Protein AF-0000000068966821 (afdb_homodimer)

Secondary structure (DSSP, 8-state):
----------------THHHHTS----TTS----HHHHHHHHHHHHHHHHHHSS------STT-SHHHHHH--HHHHHHHHHHHHHGGGG---SSS----SHHHHHHHHHHHHHHHHHHHHHHHHHHHH-HHHHHHSHHHHHHHHHHHHHHHHHHHHHHHHHHH--------TTGGGHHHHHHHH-HHHHHHHHHHHHHHHHTHHHHHHHHHHHHHHHHHHHHHHTT-GGGG-TTTSTTTTTSSSSSHHHHHHHHHHHTTT-SHHHHHHHHHHH-HHHHHHHHHHHHIIIIIIIHHHHHHHHHHHHHHHHHHHHHHHHHHHHHHHHHHHHHHHHHHHHT---TT--S------B-HHHHHHHHHHH-TTHHHHS---HHHHHHHH-TT-SSSB-HHHHTTHHHHHT-EEEE---GGGG--TTSHHHHHHHHHHHHHHHHHSHHHHHHHHHHHHHHHHHHHHTTS-HHHHHHHHHHHHHHHHHHHHHHHHHHHHHHHHHH-HHHHHHHHHHHHHHHH--THHHHHHHHHTTHHHHHHHTHHHHHTHHHHHHHHHHHHHHHHHHHHHHHHHHHHHHSHHHHT-S--SS---SS-TTSHHHHHHHHHHHHTTSSTHHHHHHHHHHS-HHHHHHHHHHHHIIIIIIIHHHHHHHHHHHHHH--PPEEEEEE-TTS-EEEEEE---GGGGGS-TTS-S--HHHHHHHHHHHHHHHHHHHHHHHHHHH-/----------------THHHHTS----TTS----HHHHHHHHHHHHHHHHHHSS---THHHHTTSHHHHHH--HHHHHHHHHHHHHGGGG---SSS----SHHHHHHHHHHHHHHHHHHHHHHHHHHHH-HHHHHHSHHHHHHHHHHHHHHHHHHHHHHHHHHH--------TTGGGHHHHHHHH-HHHHHHHHHHHHHHHHTHHHHHHHHHHHHHHHHHHHHHHTT-GGGG-TTTSTTTTTSSSSSHHHHHHHHHHHTTT-SHHHHHHHHHHH-HHHHHHHHHHHHIIIIIIIHHHHHHHHHHHHHHHHHHHHHHHHHHHHHHHHHHHHHHHHHHHHT---TT--S------B-HHHHHHHHHHH-TTHHHHS---HHHHHHHH-TT-SSSB-HHHHTTHHHHHT-EEEE---GGGT--TTSHHHHHHHHHHHHHHHHHSHHHHHHHHHHHHHHHHHHHHTTS-HHHHHHHHHHHHHHHHHHHHHHHHHHHHHHHHHH-HHHHHHHHHHHHHHHH--THHHHHHHHHTTHHHHHHHTHHHHHTHHHHHHHHHHHHHHHHHHHHHHHHHHHHHHSHHHHT-S--SS---SS-TTSHHHHHHHHHHHHTTSSTHHHHHHHHHHS-HHHHHHHHHHHHIIIIIIIHHHHHHHHHHHHHH--PPEEEEEE-TTS-EEEEEE---GGGGGS-TTS-S--HHHHHHHHHHHHHHHHHHHHHHHHHHH-

Foldseek 3Di:
DPPPPPPPPPQPPPVQLLVVVLPDPPPPPDDLPPLQVSLLVSLLQLLVCLQVVDRVPCCPPPPPPPPLVVPLPLVVLLVLLVQLLCLQQQAFFQQFQRPPDPSNVVSLVSNVVSLVVNVVNLVVVCVSCPVVRQVVDPLSVVVVVLSVLQVVLSCVQVVCCVVVVDSHRRDRPSSLVSCSSNLSSDDVLVVLVVLLVLLCVQCVVLVVVLLVLLQVLLVVLLVQCLPLVLLVDCVLAPLSVQAASNDSRNSSLNLLLCLLVPPCCRHQVSSCVVPVVVSCVSSVVSNCVRNPPSLVVLLVSSLVSLLVVLVVVLVVSLLSSLLSLLLSQVSLQVVVVVVVPPVPDPPDDPARWHALVSQQVSCCVNPVCLCPDQVDHSQNLQLQLCPVPPRIHHSVSSSCSSLQSPWHKDFDDPVPPPDDPDDPVVVLVVLLVVLQVQCPDPCNLVVLLVLLVVLVVCVVVCPVPVPSNVPSNVVSLVVLVVVLVSLCSHQNPVRSCVVPVQLSVLSVVLVVLVVPPDDVSNVVSSVSNSVVNVCSVCVLPNQCVVVLVVLVVSLVSVLVSLLSSLLSVQLCQQACSNLVDPDQPDDDDQCGSRGSVSSSVLLVCLLVSPCNVVVQSSSCVSPNSVPSSVSSSVSNCSRNSRSVSNSVSVVVQQSVQDDAWDWDWGAGPVGTIMIITRHDHSSNPSDPPPDPSDDPVRSVSSVVVSVVVSVCSVCVVVVSVVD/DPPPPPPPPPQPPPVQPLVVVLPPPPPPPDDLPPLQVSLLVSLLLLLVCLQVVDRPPPLVVLPPPPPLVVPLPLVVLLVLLVQLLCLQQQAFFQQFQRPPDPSNVVSLVSNVVSLVVNVVNLVVVCVRCPVVRQVVDPLSVVVVVLSVLQVVLSCVQVVCCVVVVDSHRRDRPSSLVSCSSNLSSDDVLVVLVVLLVLLCVQCVVLVVVLLVLLQVLLVVLLVQCLPLVLLVDCVLAPLSVQAASNDSRNSSLNLLLCLLVPPCCRHQVSSCVVPVVVSCVSSVVSNCVRNPPSLVVLLVSSLVSLLVVLVVVLVVSLLSSLLSLLLSQVSLQVVVVVVVPPVPDPPDDPARWHALVSQQVSCCVNPVCLCPDQVDHSQQLQLVLCPVPPRIHHSVSSSCSSLQSPWHKDFDDPVPPPDDPPDPVVVLVVLLVVLQVQCPDPCNLVVLLVLLVVLVVCLVVCPVPVPSNVPSNVVSLVVLVVVLVSLCSHQNPVRSCVVPVQLSVLSVVLVVLVVPPDDVSNVVSSVSNSVVNVCSVCVLPNQCVVVLVVLVVSLVSVLVSLLSSLLSVQLCQQACSNLVDPDQPDDDDQCGSRGSVSSSVLLVCLLVSPCNVVVQSSSCVSPNSVPSSVSSSVSNCSRNSRSVSNSVSVVVQQSVQDDAWDWDWGAGPVGTIMIITRHDHSSNPSDPPPDPSDDPVRSVSSVVVSVVVSVCSVCVVVVSVVD

InterPro domains:
  IPR002048 EF-hand domain [PS50222] (381-408)
  IPR005821 Ion transport domain [PF00520] (79-300)
  IPR005821 Ion transport domain [PF00520] (442-658)
  IPR011992 EF-hand domain pair [SSF47473] (358-404)
  IPR018247 EF-Hand 1, calcium-binding site [PS00018] (386-398)

Organism: Plasmodiophora brassicae (NCBI:txid37360)

Radius of gyration: 38.23 Å; Cα contacts (8 Å, |Δi|>4): 1594; chains: 2; bounding box: 106×103×104 Å

Sequence (1446 aa):
MVLAGARRRSLPRLDSSLADALLPDRHPGASPRSARHQQVAVAVDFVHDACHGHNPRPIRRLARSSWTRRVHLDNANLVLALANASVIVLEPVCTGHAPTGPSTSLTAIIEALCLALLAIDLSIVCACLGPKRFLEKRWHLVQVVCLGVMMGDLLHATVPYMMNGDSGPRLRLSRPLRPVLVISACRPLRQFVAVALLTLVSMAHLLGLLVVIIVIYAMAGVALFADTPQYRDPAQIPYSAVQNFATFASASTALSVLVTTENFPDIYLPALHAHPVLATLYFLSFFVLGPWVIMSLVMADTYRCYRMHQARKVSRVRSKEHRSLFCAFHVLADEYRAGSSDPAAEQPAPAPTISLPVFVEFCHHAWPALSCKHGMNAHVLFALLDTNQDGRIELREFLQLVQLSNSAVRRVQNPVDSLHPGTAAMILQRGWTRARCTVGHAYYEAAVLGVYLVNAIVMVGAYDNPTVAAIIVPGCLAMMVVDVAMRIAAHGLLGALHGRPLAIGLVVASVPAELVLQGRALLLARALRLVPIVTALLGRVRANAREMAVIVTHMMSILGACFYVFAVIGMEMFSRDALRHEHRVVPDRDERFDSFAGACLAMFQMASSNNWQDNLYPAAMDTSLAYAAPFFIVVYIAINMIVINVFVANVIAAYTLSQDDLHQRVVIDDGRTYDVVVHRPWDRRIIEDDMPIFNDAEVDALHEYVRQLNETIREAPIAALRQMVLAGARRRSLPRLDSSLADALLPDRHPGASPRSARHQQVAVAVDFVHDACHGHNPRPIRRLARSSWTRRVHLDNANLVLALANASVIVLEPVCTGHAPTGPSTSLTAIIEALCLALLAIDLSIVCACLGPKRFLEKRWHLVQVVCLGVMMGDLLHATVPYMMNGDSGPRLRLSRPLRPVLVISACRPLRQFVAVALLTLVSMAHLLGLLVVIIVIYAMAGVALFADTPQYRDPAQIPYSAVQNFATFASASTALSVLVTTENFPDIYLPALHAHPVLATLYFLSFFVLGPWVIMSLVMADTYRCYRMHQARKVSRVRSKEHRSLFCAFHVLADEYRAGSSDPAAEQPAPAPTISLPVFVEFCHHAWPALSCKHGMNAHVLFALLDTNQDGRIELREFLQLVQLSNSAVRRVQNPVDSLHPGTAAMILQRGWTRARCTVGHAYYEAAVLGVYLVNAIVMVGAYDNPTVAAIIVPGCLAMMVVDVAMRIAAHGLLGALHGRPLAIGLVVASVPAELVLQGRALLLARALRLVPIVTALLGRVRANAREMAVIVTHMMSILGACFYVFAVIGMEMFSRDALRHEHRVVPDRDERFDSFAGACLAMFQMASSNNWQDNLYPAAMDTSLAYAAPFFIVVYIAINMIVINVFVANVIAAYTLSQDDLHQRVVIDDGRTYDVVVHRPWDRRIIEDDMPIFNDAEVDALHEYVRQLNETIREAPIAALRQ

pLDDT: mean 75.92, std 16.46, range [19.52, 94.62]

Nearest PDB structures (foldseek):
  7tde-assembly1_A  TM=6.725E-01  e=3.161E-11  Arabidopsis thaliana
  7tdd-assembly1_A  TM=6.832E-01  e=3.470E-10  Arabidopsis thaliana
  7tdd-assembly1_B  TM=6.627E-01  e=4.913E-10  Arabidopsis thaliana
  7tde-assembly1_B  TM=6.720E-01  e=2.472E-07  Arabidopsis thaliana
  7we4-assembly1_A  TM=5.495E-01  e=5.785E-07  Homo sapiens

Solvent-accessible surface area (backbone atoms only — not comparable to full-atom values): 77970 Å² total; per-residue (Å²): 135,81,79,76,76,73,70,75,72,73,67,78,74,63,83,55,50,52,68,69,59,65,49,71,76,81,64,85,80,65,73,81,70,54,60,64,59,52,40,49,52,54,25,37,50,25,47,51,26,34,67,63,65,49,49,67,53,58,72,57,73,67,83,70,60,71,62,60,72,65,59,69,34,63,66,53,55,33,49,43,26,48,52,48,46,54,45,51,76,74,50,74,52,37,52,12,81,37,70,83,47,74,61,55,54,52,48,50,49,52,42,49,51,37,52,50,53,52,50,50,53,52,48,50,52,31,66,71,61,32,66,69,63,39,59,68,39,66,64,51,45,51,50,51,51,50,49,50,48,39,52,48,45,51,47,62,61,46,46,49,36,74,71,68,63,60,64,62,58,45,85,66,80,40,66,47,50,37,51,54,54,35,34,69,52,32,68,71,50,43,54,50,49,51,54,51,53,52,35,51,62,69,43,42,46,58,53,50,38,50,51,50,50,41,51,32,50,19,40,37,37,31,44,72,44,39,82,46,67,55,42,75,30,59,89,77,21,82,63,16,88,55,40,25,31,70,43,60,70,22,17,38,50,41,46,62,44,39,45,67,33,28,71,50,64,69,63,46,48,57,40,30,75,74,36,49,69,64,35,49,51,54,52,50,51,47,44,48,50,41,44,52,47,47,48,31,48,51,46,23,49,38,34,43,47,51,49,51,53,46,36,53,52,40,49,53,51,48,51,50,27,47,53,26,40,51,45,22,48,52,47,58,24,50,62,68,51,60,76,63,63,69,84,73,76,85,65,80,78,74,81,69,46,40,51,60,69,60,48,43,55,44,38,53,70,59,40,68,53,36,61,68,70,44,57,44,42,59,66,55,55,49,57,65,40,27,79,82,69,75,72,44,37,42,66,80,35,52,66,46,45,66,62,57,69,69,28,47,43,43,77,60,74,74,69,74,77,76,66,70,93,82,46,72,65,40,56,54,42,49,50,26,50,50,32,36,52,48,65,64,34,83,61,40,59,54,51,55,50,48,46,54,49,51,42,51,50,42,55,62,66,21,68,85,40,59,66,66,34,64,55,51,46,56,51,40,51,50,51,51,51,48,49,49,51,39,39,30,52,38,51,32,68,68,47,35,43,69,73,42,42,66,46,52,50,40,56,61,52,42,55,56,38,68,74,68,42,62,73,44,60,30,39,38,51,55,27,54,58,51,49,46,57,48,63,63,46,35,55,77,49,52,81,40,40,68,61,48,49,52,51,49,51,50,48,52,49,52,50,49,42,51,35,48,28,52,24,50,52,39,20,48,64,62,8,56,54,41,57,72,47,89,76,64,84,58,80,89,59,78,58,27,31,69,42,59,71,20,15,40,46,36,41,50,35,41,62,46,55,36,61,44,57,72,54,39,47,48,46,18,69,65,58,46,51,82,59,32,50,56,52,52,51,50,50,42,44,51,43,53,63,39,52,48,36,50,46,38,33,50,46,28,52,48,60,60,46,49,54,78,63,45,80,44,78,48,73,46,95,89,69,52,43,32,40,32,39,38,67,55,64,31,71,66,56,67,45,71,83,80,54,82,87,64,56,70,70,55,49,53,54,50,50,50,49,48,51,53,50,52,49,50,53,60,45,49,59,56,53,60,70,74,101,133,83,78,78,75,74,71,75,72,74,67,78,73,62,82,54,61,53,68,71,63,65,49,72,74,80,62,85,79,68,71,85,70,55,59,63,59,51,39,48,50,54,25,37,51,26,46,51,27,34,66,61,67,52,53,73,58,61,59,60,65,72,49,60,62,69,64,59,69,65,58,67,34,62,65,52,54,33,51,42,26,48,52,47,47,54,46,50,74,74,52,75,54,38,53,12,80,38,69,86,48,75,62,56,54,53,47,49,49,52,41,49,50,38,52,50,53,52,48,50,53,51,49,50,51,32,68,70,61,33,66,70,63,39,60,67,38,66,64,51,44,51,50,51,53,52,50,50,48,40,52,49,45,49,47,62,62,46,45,50,35,73,70,70,64,59,65,62,57,44,86,67,80,41,66,48,50,37,50,56,53,35,34,70,54,32,67,72,48,43,53,49,52,50,52,51,54,53,35,52,63,71,42,42,47,59,54,51,40,52,52,51,52,42,51,32,50,17,38,38,37,33,45,71,43,39,81,46,67,55,42,75,30,60,89,78,21,84,60,17,86,56,42,26,31,71,43,59,70,22,18,38,50,40,47,61,45,39,45,68,34,27,70,51,66,69,62,46,48,58,40,30,75,75,35,49,68,64,34,48,53,52,52,49,53,47,44,47,52,40,43,52,46,46,48,29,48,51,47,22,50,39,35,43,47,51,50,51,51,47,36,51,51,41,50,51,50,48,50,50,26,47,52,26,40,51,47,22,49,51,48,59,23,50,62,67,51,61,77,61,62,67,84,73,75,81,67,80,79,72,81,70,47,41,49,61,70,60,47,44,56,43,38,53,69,60,39,67,52,37,61,69,70,44,57,42,42,62,65,54,54,49,57,65,40,26,80,82,71,76,72,45,36,42,65,81,36,53,64,45,45,68,61,58,69,69,29,47,41,42,77,59,74,74,67,72,77,75,66,71,92,82,48,73,65,40,54,53,43,50,50,26,50,49,31,36,52,50,64,64,34,83,62,41,60,55,50,54,50,47,47,54,49,50,42,50,50,42,56,63,66,22,67,86,41,59,66,67,36,64,56,52,47,58,51,41,50,50,51,51,50,48,50,50,50,39,38,30,52,39,52,32,67,67,47,33,43,69,73,41,43,67,47,49,51,39,56,61,53,42,55,57,39,69,73,68,42,63,73,44,59,31,39,35,51,55,26,57,57,50,50,46,58,48,61,63,45,35,55,76,50,52,80,40,39,68,61,48,49,53,52,51,52,52,48,51,50,51,48,50,41,51,35,48,28,52,26,50,52,38,20,48,61,62,8,57,55,41,56,74,47,90,76,65,86,59,79,89,59,77,59,27,30,69,41,59,70,21,14,39,46,37,42,50,35,41,61,48,55,36,61,43,58,71,56,39,48,50,46,20,70,67,58,45,52,82,60,31,49,57,53,52,51,50,50,43,43,51,44,52,63,39,52,49,36,50,48,39,34,51,45,28,50,47,61,60,47,49,55,78,64,46,79,44,80,47,73,47,95,89,70,52,43,33,40,34,40,39,66,55,64,33,73,66,56,68,46,72,84,80,54,82,86,64,58,71,69,54,49,53,51,49,52,51,49,48,50,53,51,52,50,50,53,60,46,49,59,57,55,61,70,73,100

Structure (mmCIF, N/CA/C/O backbone):
data_AF-0000000068966821-model_v1
#
loop_
_entity.id
_entity.type
_entity.pdbx_description
1 polymer 'EF-hand domain-containing protein'
#
loop_
_atom_site.group_PDB
_atom_site.id
_atom_site.type_symbol
_atom_site.label_atom_id
_atom_site.label_alt_id
_atom_site.label_comp_id
_atom_site.label_asym_id
_atom_site.label_entity_id
_atom_site.label_seq_id
_atom_site.pdbx_PDB_ins_code
_atom_site.Cartn_x
_atom_site.Cartn_y
_atom_site.Cartn_z
_atom_site.occupancy
_atom_site.B_iso_or_equiv
_atom_site.auth_seq_id
_atom_site.auth_comp_id
_atom_site.auth_asym_id
_atom_site.auth_atom_id
_atom_site.pdbx_PDB_model_num
ATOM 1 N N . MET A 1 1 ? 22.531 31.922 58.281 1 19.52 1 MET A N 1
ATOM 2 C CA . MET A 1 1 ? 23.094 32.531 57.094 1 19.52 1 MET A CA 1
ATOM 3 C C . MET A 1 1 ? 23.547 31.469 56.094 1 19.52 1 MET A C 1
ATOM 5 O O . MET A 1 1 ? 24.75 31.25 55.906 1 19.52 1 MET A O 1
ATOM 9 N N . VAL A 1 2 ? 23.047 30.359 56.031 1 24.17 2 VAL A N 1
ATOM 10 C CA . VAL A 1 2 ? 23.422 29.141 55.312 1 24.17 2 VAL A CA 1
ATOM 11 C C . VAL A 1 2 ? 23.375 29.406 53.812 1 24.17 2 VAL A C 1
ATOM 13 O O . VAL A 1 2 ? 22.328 29.781 53.281 1 24.17 2 VAL A O 1
ATOM 16 N N . LEU A 1 3 ? 24.484 29.891 53.125 1 22.83 3 LEU A N 1
ATOM 17 C CA . LEU A 1 3 ? 24.797 30.219 51.75 1 22.83 3 LEU A CA 1
ATOM 18 C C . LEU A 1 3 ? 24.438 29.078 50.812 1 22.83 3 LEU A C 1
ATOM 20 O O . LEU A 1 3 ? 24.938 27.969 50.969 1 22.83 3 LEU A O 1
ATOM 24 N N . ALA A 1 4 ? 23.141 28.938 50.406 1 24.95 4 ALA A N 1
ATOM 25 C CA . ALA A 1 4 ? 22.484 28.016 49.469 1 24.95 4 ALA A CA 1
ATOM 26 C C . ALA A 1 4 ? 23.297 27.859 48.188 1 24.95 4 ALA A C 1
ATOM 28 O O . ALA A 1 4 ? 23.531 28.828 47.469 1 24.95 4 ALA A O 1
ATOM 29 N N . GLY A 1 5 ? 24.328 27.047 48.188 1 25.22 5 GLY A N 1
ATOM 30 C CA . GLY A 1 5 ? 25.219 26.688 47.094 1 25.22 5 GLY A CA 1
ATOM 31 C C . GLY A 1 5 ? 24.469 26.359 45.812 1 25.22 5 GLY A C 1
ATOM 32 O O . GLY A 1 5 ? 23.719 25.391 45.75 1 25.22 5 GLY A O 1
ATOM 33 N N . ALA A 1 6 ? 24.047 27.344 45.094 1 27.7 6 ALA A N 1
ATOM 34 C CA . ALA A 1 6 ? 23.422 27.359 43.781 1 27.7 6 ALA A CA 1
ATOM 35 C C . ALA A 1 6 ? 24.125 26.375 42.812 1 27.7 6 ALA A C 1
ATOM 37 O O . ALA A 1 6 ? 25.297 26.562 42.5 1 27.7 6 ALA A O 1
ATOM 38 N N . ARG A 1 7 ? 23.844 25.125 43.031 1 27.55 7 ARG A N 1
ATOM 39 C CA . ARG A 1 7 ? 24.312 24.094 42.125 1 27.55 7 ARG A CA 1
ATOM 40 C C . ARG A 1 7 ? 24.25 24.562 40.688 1 27.55 7 ARG A C 1
ATOM 42 O O . ARG A 1 7 ? 23.203 25.062 40.25 1 27.55 7 ARG A O 1
ATOM 49 N N . ARG A 1 8 ? 25.312 24.953 40.188 1 28.69 8 ARG A N 1
ATOM 50 C CA . ARG A 1 8 ? 25.594 25.297 38.812 1 28.69 8 ARG A CA 1
ATOM 51 C C . ARG A 1 8 ? 24.891 24.344 37.844 1 28.69 8 ARG A C 1
ATOM 53 O O . ARG A 1 8 ? 25.125 23.141 37.875 1 28.69 8 ARG A O 1
ATOM 60 N N . ARG A 1 9 ? 23.609 24.516 37.781 1 29.02 9 ARG A N 1
ATOM 61 C CA . ARG A 1 9 ? 22.859 23.766 36.781 1 29.02 9 ARG A CA 1
ATOM 62 C C . ARG A 1 9 ? 23.672 23.562 35.5 1 29.02 9 ARG A C 1
ATOM 64 O O . ARG A 1 9 ? 24.172 24.531 34.938 1 29.02 9 ARG A O 1
ATOM 71 N N . SER A 1 10 ? 24.359 22.438 35.406 1 29.25 10 SER A N 1
ATOM 72 C CA . SER A 1 10 ? 25.109 22 34.219 1 29.25 10 SER A CA 1
ATOM 73 C C . SER A 1 10 ? 24.422 22.406 32.938 1 29.25 10 SER A C 1
ATOM 75 O O . SER A 1 10 ? 23.188 22.391 32.844 1 29.25 10 SER A O 1
ATOM 77 N N . LEU A 1 11 ? 24.891 23.328 32.219 1 32.06 11 LEU A N 1
ATOM 78 C CA . LEU A 1 11 ? 24.5 23.797 30.891 1 32.06 11 LEU A CA 1
ATOM 79 C C . LEU A 1 11 ? 23.922 22.672 30.047 1 32.06 11 LEU A C 1
ATOM 81 O O . LEU A 1 11 ? 24.344 21.516 30.188 1 32.06 11 LEU A O 1
ATOM 85 N N . PRO A 1 12 ? 22.766 22.703 29.734 1 34.16 12 PRO A N 1
ATOM 86 C CA . PRO A 1 12 ? 22.25 21.656 28.844 1 34.16 12 PRO A CA 1
ATOM 87 C C . PRO A 1 12 ? 23.266 21.203 27.812 1 34.16 12 PRO A C 1
ATOM 89 O O . PRO A 1 12 ? 23.969 22.047 27.219 1 34.16 12 PRO A O 1
ATOM 92 N N . ARG A 1 13 ? 23.969 20.203 28.016 1 36.44 13 ARG A N 1
ATOM 93 C CA . ARG A 1 13 ? 24.953 19.594 27.141 1 36.44 13 ARG A CA 1
ATOM 94 C C . ARG A 1 13 ? 24.484 19.609 25.688 1 36.44 13 ARG A C 1
ATOM 96 O O . ARG A 1 13 ? 23.453 19.016 25.359 1 36.44 13 ARG A O 1
ATOM 103 N N . LEU A 1 14 ? 24.406 20.781 25.031 1 37.59 14 LEU A N 1
ATOM 104 C CA . LEU A 1 14 ? 24.281 20.656 23.578 1 37.59 14 LEU A CA 1
ATOM 105 C C . LEU A 1 14 ? 25.047 19.453 23.062 1 37.59 14 LEU A C 1
ATOM 107 O O . LEU A 1 14 ? 26.234 19.281 23.375 1 37.59 14 LEU A O 1
ATOM 111 N N . ASP A 1 15 ? 24.719 18.391 23.188 1 38.16 15 ASP A N 1
ATOM 112 C CA . ASP A 1 15 ? 25.422 17.25 22.609 1 38.16 15 ASP A CA 1
ATOM 113 C C . ASP A 1 15 ? 26.312 17.688 21.453 1 38.16 15 ASP A C 1
ATOM 115 O O . ASP A 1 15 ? 26.719 16.859 20.625 1 38.16 15 ASP A O 1
ATOM 119 N N . SER A 1 16 ? 26.25 18.984 21 1 36.25 16 SER A N 1
ATOM 120 C CA . SER A 1 16 ? 27.125 19.375 19.891 1 36.25 16 SER A CA 1
ATOM 121 C C . SER A 1 16 ? 28.578 19.406 20.328 1 36.25 16 SER A C 1
ATOM 123 O O . SER A 1 16 ? 28.906 19.875 21.422 1 36.25 16 SER A O 1
ATOM 125 N N . SER A 1 17 ? 29.453 18.531 19.969 1 36.94 17 SER A N 1
ATOM 126 C CA . SER A 1 17 ? 30.906 18.578 19.938 1 36.94 17 SER A CA 1
ATOM 127 C C . SER A 1 17 ? 31.406 20 19.688 1 36.94 17 SER A C 1
ATOM 129 O O . SER A 1 17 ? 32.625 20.25 19.672 1 36.94 17 SER A O 1
ATOM 131 N N . LEU A 1 18 ? 30.625 20.891 19.312 1 38 18 LEU A N 1
ATOM 132 C CA . LEU A 1 18 ? 31.078 22.234 18.953 1 38 18 LEU A CA 1
ATOM 133 C C . LEU A 1 18 ? 31.594 22.969 20.188 1 38 18 LEU A C 1
ATOM 135 O O . LEU A 1 18 ? 32.562 23.719 20.109 1 38 18 LEU A O 1
ATOM 139 N N . ALA A 1 19 ? 30.938 22.875 21.312 1 38.03 19 ALA A N 1
ATOM 140 C CA . ALA A 1 19 ? 31.453 23.641 22.453 1 38.03 19 ALA A CA 1
ATOM 141 C C . ALA A 1 19 ? 32.906 23.266 22.766 1 38.03 19 ALA A C 1
ATOM 143 O O . ALA A 1 19 ? 33.719 24.125 23.109 1 38.03 19 ALA A O 1
ATOM 144 N N . ASP A 1 20 ? 33.156 22.047 22.656 1 39.66 20 ASP A N 1
ATOM 145 C CA . ASP A 1 20 ? 34.5 21.672 23 1 39.66 20 ASP A CA 1
ATOM 146 C C . ASP A 1 20 ? 35.5 22.203 21.984 1 39.66 20 ASP A C 1
ATOM 148 O O . ASP A 1 20 ? 36.656 22.484 22.312 1 39.66 20 ASP A O 1
ATOM 152 N N . ALA A 1 21 ? 35.125 22.234 20.672 1 39.25 21 ALA A N 1
ATOM 153 C CA . ALA A 1 21 ? 36.031 22.75 19.625 1 39.25 21 ALA A CA 1
ATOM 154 C C . ALA A 1 21 ? 36.25 24.25 19.797 1 39.25 21 ALA A C 1
ATOM 156 O O . ALA A 1 21 ? 37.219 24.797 19.266 1 39.25 21 ALA A O 1
ATOM 157 N N . LEU A 1 22 ? 35.25 24.922 20.188 1 38.91 22 LEU A N 1
ATOM 158 C CA . LEU A 1 22 ? 35.406 26.375 20.234 1 38.91 22 LEU A CA 1
ATOM 159 C C . LEU A 1 22 ? 36.469 26.781 21.266 1 38.91 22 LEU A C 1
ATOM 161 O O . LEU A 1 22 ? 36.781 27.969 21.391 1 38.91 22 LEU A O 1
ATOM 165 N N . LEU A 1 23 ? 36.781 25.891 22.172 1 35.88 23 LEU A N 1
ATOM 166 C CA . LEU A 1 23 ? 37.812 26.375 23.078 1 35.88 23 LEU A CA 1
ATOM 167 C C . LEU A 1 23 ? 39.156 26.531 22.359 1 35.88 23 LEU A C 1
ATOM 169 O O . LEU A 1 23 ? 39.562 25.656 21.609 1 35.88 23 LEU A O 1
ATOM 173 N N . PRO A 1 24 ? 39.594 27.75 22.109 1 35.56 24 PRO A N 1
ATOM 174 C CA . PRO A 1 24 ? 40.844 28.094 21.484 1 35.56 24 PRO A CA 1
ATOM 175 C C . PRO A 1 24 ? 41.969 27.078 21.781 1 35.56 24 PRO A C 1
ATOM 177 O O . PRO A 1 24 ? 42.094 26.609 22.906 1 35.56 24 PRO A O 1
ATOM 180 N N . ASP A 1 25 ? 42.25 26.234 20.891 1 35.31 25 ASP A N 1
ATOM 181 C CA . ASP A 1 25 ? 43.594 25.703 21.062 1 35.31 25 ASP A CA 1
ATOM 182 C C . ASP A 1 25 ? 44.562 26.812 21.438 1 35.31 25 ASP A C 1
ATOM 184 O O . ASP A 1 25 ? 44.594 27.875 20.828 1 35.31 25 ASP A O 1
ATOM 188 N N . ARG A 1 26 ? 45.062 26.906 22.625 1 36.59 26 ARG A N 1
ATOM 189 C CA . ARG A 1 26 ? 46.156 27.641 23.203 1 36.59 26 ARG A CA 1
ATOM 190 C C . ARG A 1 26 ? 47.375 27.609 22.297 1 36.59 26 ARG A C 1
ATOM 192 O O . ARG A 1 26 ? 48.312 26.828 22.5 1 36.59 26 ARG A O 1
ATOM 199 N N . HIS A 1 27 ? 47.281 27.453 20.938 1 32.44 27 HIS A N 1
ATOM 200 C CA . HIS A 1 27 ? 48.625 27.672 20.438 1 32.44 27 HIS A CA 1
ATOM 201 C C . HIS A 1 27 ? 49.094 29.078 20.781 1 32.44 27 HIS A C 1
ATOM 203 O O . HIS A 1 27 ? 48.375 30.062 20.547 1 32.44 27 HIS A O 1
ATOM 209 N N . PRO A 1 28 ? 50.156 29.344 21.578 1 35.09 28 PRO A N 1
ATOM 210 C CA . PRO A 1 28 ? 50.719 30.625 21.984 1 35.09 28 PRO A CA 1
ATOM 211 C C . PRO A 1 28 ? 50.812 31.641 20.844 1 35.09 28 PRO A C 1
ATOM 213 O O . PRO A 1 28 ? 50.75 32.844 21.094 1 35.09 28 PRO A O 1
ATOM 216 N N . GLY A 1 29 ? 51.406 31.312 19.656 1 35.94 29 GLY A N 1
ATOM 217 C CA . GLY A 1 29 ? 51.906 32.281 18.719 1 35.94 29 GLY A CA 1
ATOM 218 C C . GLY A 1 29 ? 50.781 32.906 17.859 1 35.94 29 GLY A C 1
ATOM 219 O O . GLY A 1 29 ? 51.094 33.562 16.859 1 35.94 29 GLY A O 1
ATOM 220 N N . ALA A 1 30 ? 49.594 32.312 17.75 1 37.19 30 ALA A N 1
ATOM 221 C CA . ALA A 1 30 ? 48.688 32.906 16.734 1 37.19 30 ALA A CA 1
ATOM 222 C C . ALA A 1 30 ? 48.312 34.344 17.109 1 37.19 30 ALA A C 1
ATOM 224 O O . ALA A 1 30 ? 48.062 34.625 18.281 1 37.19 30 ALA A O 1
ATOM 225 N N . SER A 1 31 ? 48.75 35.312 16.312 1 40.69 31 SER A N 1
ATOM 226 C CA . SER A 1 31 ? 48.438 36.719 16.422 1 40.69 31 SER A CA 1
ATOM 227 C C . SER A 1 31 ? 47.031 36.938 16.906 1 40.69 31 SER A C 1
ATOM 229 O O . SER A 1 31 ? 46.125 36.125 16.656 1 40.69 31 SER A O 1
ATOM 231 N N . PRO A 1 32 ? 46.656 37.781 17.875 1 45.16 32 PRO A N 1
ATOM 232 C CA . PRO A 1 32 ? 45.406 38.156 18.484 1 45.16 32 PRO A CA 1
ATOM 233 C C . PRO A 1 32 ? 44.281 38.375 17.453 1 45.16 32 PRO A C 1
ATOM 235 O O . PRO A 1 32 ? 44.344 39.344 16.672 1 45.16 32 PRO A O 1
ATOM 238 N N . ARG A 1 33 ? 43.812 37.438 16.734 1 52.53 33 ARG A N 1
ATOM 239 C CA . ARG A 1 33 ? 42.688 37.688 15.812 1 52.53 33 ARG A CA 1
ATOM 240 C C . ARG A 1 33 ? 41.594 38.469 16.5 1 52.53 33 ARG A C 1
ATOM 242 O O . ARG A 1 33 ? 41.344 38.312 17.703 1 52.53 33 ARG A O 1
ATOM 249 N N . SER A 1 34 ? 41.125 39.656 15.961 1 62.56 34 SER A N 1
ATOM 250 C CA . SER A 1 34 ? 40.062 40.562 16.422 1 62.56 34 SER A CA 1
ATOM 251 C C . SER A 1 34 ? 38.812 39.781 16.812 1 62.56 34 SER A C 1
ATOM 253 O O . SER A 1 34 ? 38.594 38.688 16.297 1 62.56 34 SER A O 1
ATOM 255 N N . ALA A 1 35 ? 38.281 40.031 18.016 1 68.56 35 ALA A N 1
ATOM 256 C CA . ALA A 1 35 ? 37.031 39.469 18.562 1 68.56 35 ALA A CA 1
ATOM 257 C C . ALA A 1 35 ? 36 39.25 17.453 1 68.56 35 ALA A C 1
ATOM 259 O O . ALA A 1 35 ? 35.281 38.25 17.453 1 68.56 35 ALA A O 1
ATOM 260 N N . ARG A 1 36 ? 36.125 40.094 16.484 1 74.31 36 ARG A N 1
ATOM 261 C CA . ARG A 1 36 ? 35.156 40.031 15.391 1 74.31 36 ARG A CA 1
ATOM 262 C C . ARG A 1 36 ? 35.438 38.812 14.492 1 74.31 36 ARG A C 1
ATOM 264 O O . ARG A 1 36 ? 34.5 38.125 14.117 1 74.31 36 ARG A O 1
ATOM 271 N N . HIS A 1 37 ? 36.562 38.594 14.234 1 75.75 37 HIS A N 1
ATOM 272 C CA . HIS A 1 37 ? 36.906 37.5 13.359 1 75.75 37 HIS A CA 1
ATOM 273 C C . HIS A 1 37 ? 36.625 36.156 14.039 1 75.75 37 HIS A C 1
ATOM 275 O O . HIS A 1 37 ? 36.219 35.188 13.375 1 75.75 37 HIS A O 1
ATOM 281 N N . GLN A 1 38 ? 36.75 36.219 15.328 1 75.81 38 GLN A N 1
ATOM 282 C CA . GLN A 1 38 ? 36.469 34.969 16.047 1 75.81 38 GLN A CA 1
ATOM 283 C C . GLN A 1 38 ? 34.969 34.719 16.109 1 75.81 38 GLN A C 1
ATOM 285 O O . GLN A 1 38 ? 34.531 33.562 16.047 1 75.81 38 GLN A O 1
ATOM 290 N N . GLN A 1 39 ? 34.219 35.75 16.25 1 79.12 39 GLN A N 1
ATOM 291 C CA . GLN A 1 39 ? 32.781 35.562 16.266 1 79.12 39 GLN A CA 1
ATOM 292 C C . GLN A 1 39 ? 32.281 35.031 14.938 1 79.12 39 GLN A C 1
ATOM 294 O O . GLN A 1 39 ? 31.422 34.125 14.906 1 79.12 39 GLN A O 1
ATOM 299 N N . VAL A 1 40 ? 32.781 35.531 13.898 1 82.25 40 VAL A N 1
ATOM 300 C CA . VAL A 1 40 ? 32.375 35.062 12.578 1 82.25 40 VAL A CA 1
ATOM 301 C C . VAL A 1 40 ? 32.812 33.594 12.375 1 82.25 40 VAL A C 1
ATOM 303 O O . VAL A 1 40 ? 32.062 32.812 11.789 1 82.25 40 VAL A O 1
ATOM 306 N N . ALA A 1 41 ? 33.875 33.25 12.852 1 78.12 41 ALA A N 1
ATOM 307 C CA . ALA A 1 41 ? 34.375 31.875 12.719 1 78.12 41 ALA A CA 1
ATOM 308 C C . ALA A 1 41 ? 33.5 30.906 13.484 1 78.12 41 ALA A C 1
ATOM 310 O O . ALA A 1 41 ? 33.219 29.797 13.016 1 78.12 41 ALA A O 1
ATOM 311 N N . VAL A 1 42 ? 33.125 31.344 14.641 1 78.94 42 VAL A N 1
ATOM 312 C CA . VAL A 1 42 ? 32.25 30.5 15.453 1 78.94 42 VAL A CA 1
ATOM 313 C C . VAL A 1 42 ? 30.891 30.344 14.773 1 78.94 42 VAL A C 1
ATOM 315 O O . VAL A 1 42 ? 30.297 29.266 14.789 1 78.94 42 VAL A O 1
ATOM 318 N N . ALA A 1 43 ? 30.422 31.391 14.219 1 84.62 43 ALA A N 1
ATOM 319 C CA . ALA A 1 43 ? 29.141 31.344 13.516 1 84.62 43 ALA A CA 1
ATOM 320 C C . ALA A 1 43 ? 29.219 30.406 12.312 1 84.62 43 ALA A C 1
ATOM 322 O O . ALA A 1 43 ? 28.266 29.688 12.016 1 84.62 43 ALA A O 1
ATOM 323 N N . VAL A 1 44 ? 30.281 30.406 11.641 1 83.25 44 VAL A N 1
ATOM 324 C CA . VAL A 1 44 ? 30.469 29.547 10.477 1 83.25 44 VAL A CA 1
ATOM 325 C C . VAL A 1 44 ? 30.469 28.078 10.922 1 83.25 44 VAL A C 1
ATOM 327 O O . VAL A 1 44 ? 29.938 27.219 10.227 1 83.25 44 VAL A O 1
ATOM 330 N N . ASP A 1 45 ? 30.984 27.875 12.047 1 78.38 45 ASP A N 1
ATOM 331 C CA . ASP A 1 45 ? 31.016 26.516 12.562 1 78.38 45 ASP A CA 1
ATOM 332 C C . ASP A 1 45 ? 29.609 26.031 12.898 1 78.38 45 ASP A C 1
ATOM 334 O O . ASP A 1 45 ? 29.281 24.859 12.688 1 78.38 45 ASP A O 1
ATOM 338 N N . PHE A 1 46 ? 28.859 26.891 13.406 1 82.62 46 PHE A N 1
ATOM 339 C CA . PHE A 1 46 ? 27.484 26.531 13.711 1 82.62 46 PHE A CA 1
ATOM 340 C C . PHE A 1 46 ? 26.703 26.234 12.438 1 82.62 46 PHE A C 1
ATOM 342 O O . PHE A 1 46 ? 25.906 25.312 12.398 1 82.62 46 PHE A O 1
ATOM 349 N N . VAL A 1 47 ? 26.953 26.969 11.461 1 84.81 47 VAL A N 1
ATOM 350 C CA . VAL A 1 47 ? 26.203 26.797 10.211 1 84.81 47 VAL A CA 1
ATOM 351 C C . VAL A 1 47 ? 26.656 25.5 9.531 1 84.81 47 VAL A C 1
ATOM 353 O O . VAL A 1 47 ? 25.844 24.797 8.938 1 84.81 47 VAL A O 1
ATOM 356 N N . HIS A 1 48 ? 27.875 25.219 9.625 1 77.06 48 HIS A N 1
ATOM 357 C CA . HIS A 1 48 ? 28.359 23.969 9.039 1 77.06 48 HIS A CA 1
ATOM 358 C C . HIS A 1 48 ? 27.797 22.766 9.773 1 77.06 48 HIS A C 1
ATOM 360 O O . HIS A 1 48 ? 27.562 21.719 9.172 1 77.06 48 HIS A O 1
ATOM 366 N N . ASP A 1 49 ? 27.641 22.953 11.008 1 74.56 49 ASP A N 1
ATOM 367 C CA . ASP A 1 49 ? 27 21.906 11.789 1 74.56 49 ASP A CA 1
ATOM 368 C C . ASP A 1 49 ? 25.547 21.703 11.375 1 74.56 49 ASP A C 1
ATOM 370 O O . ASP A 1 49 ? 25.031 20.594 11.391 1 74.56 49 ASP A O 1
ATOM 374 N N . ALA A 1 50 ? 24.938 22.766 11.133 1 80.75 50 ALA A N 1
ATOM 375 C CA . ALA A 1 50 ? 23.547 22.719 10.719 1 80.75 50 ALA A CA 1
ATOM 376 C C . ALA A 1 50 ? 23.406 22.047 9.352 1 80.75 50 ALA A C 1
ATOM 378 O O . ALA A 1 50 ? 22.453 21.312 9.102 1 80.75 50 ALA A O 1
ATOM 379 N N . CYS A 1 51 ? 24.281 22.266 8.484 1 74 51 CYS A N 1
ATOM 380 C CA . CYS A 1 51 ? 24.203 21.734 7.125 1 74 51 CYS A CA 1
ATOM 381 C C . CYS A 1 51 ? 24.547 20.25 7.102 1 74 51 CYS A C 1
ATOM 383 O O . CYS A 1 51 ? 23.891 19.469 6.41 1 74 51 CYS A O 1
ATOM 385 N N . HIS A 1 52 ? 25.484 19.812 7.746 1 62.03 52 HIS A N 1
ATOM 386 C CA . HIS A 1 52 ? 25.953 18.438 7.613 1 62.03 52 HIS A CA 1
ATOM 387 C C . HIS A 1 52 ? 25.484 17.578 8.781 1 62.03 52 HIS A C 1
ATOM 389 O O . HIS A 1 52 ? 25.531 16.344 8.711 1 62.03 52 HIS A O 1
ATOM 395 N N . GLY A 1 53 ? 24.469 18.172 9.609 1 55.53 53 GLY A N 1
ATOM 396 C CA . GLY A 1 53 ? 24 17.422 10.766 1 55.53 53 GLY A CA 1
ATOM 397 C C . GLY A 1 53 ? 25.094 17.062 11.734 1 55.53 53 GLY A C 1
ATOM 398 O O . GLY A 1 53 ? 24.844 16.516 12.812 1 55.53 53 GLY A O 1
ATOM 399 N N . HIS A 1 54 ? 26.078 16.094 11.266 1 46.06 54 HIS A N 1
ATOM 400 C CA . HIS A 1 54 ? 27.141 15.586 12.133 1 46.06 54 HIS A CA 1
ATOM 401 C C . HIS A 1 54 ? 28.078 16.703 12.586 1 46.06 54 HIS A C 1
ATOM 403 O O . HIS A 1 54 ? 28.203 17.719 11.898 1 46.06 54 HIS A O 1
ATOM 409 N N . ASN A 1 55 ? 28.125 16.781 13.727 1 37.75 55 ASN A N 1
ATOM 410 C CA . ASN A 1 55 ? 29.156 17.609 14.336 1 37.75 55 ASN A CA 1
ATOM 411 C C . ASN A 1 55 ? 30.453 17.609 13.516 1 37.75 55 ASN A C 1
ATOM 413 O O . ASN A 1 55 ? 30.938 16.547 13.117 1 37.75 55 ASN A O 1
ATOM 417 N N . PRO A 1 56 ? 30.641 18.594 12.688 1 35.81 56 PRO A N 1
ATOM 418 C CA . PRO A 1 56 ? 32.062 18.422 12.336 1 35.81 56 PRO A CA 1
ATOM 419 C C . PRO A 1 56 ? 32.875 17.734 13.438 1 35.81 56 PRO A C 1
ATOM 421 O O . PRO A 1 56 ? 33 18.281 14.547 1 35.81 56 PRO A O 1
ATOM 424 N N . ARG A 1 57 ? 32.5 16.594 13.883 1 33.75 57 ARG A N 1
ATOM 425 C CA . ARG A 1 57 ? 33.406 16.078 14.898 1 33.75 57 ARG A CA 1
ATOM 426 C C . ARG A 1 57 ? 34.781 16.766 14.82 1 33.75 57 ARG A C 1
ATOM 428 O O . ARG A 1 57 ? 35.344 16.891 13.742 1 33.75 57 ARG A O 1
ATOM 435 N N . PRO A 1 58 ? 34.781 17.625 15.75 1 32.06 58 PRO A N 1
ATOM 436 C CA . PRO A 1 58 ? 36.219 17.797 15.922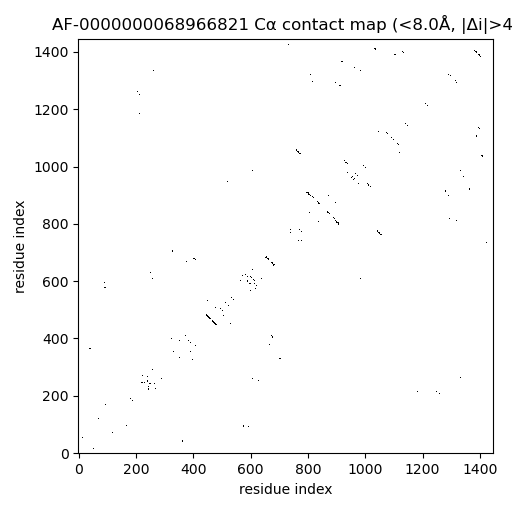 1 32.06 58 PRO A CA 1
ATOM 437 C C . PRO A 1 58 ? 37.031 16.516 15.672 1 32.06 58 PRO A C 1
ATOM 439 O O . PRO A 1 58 ? 37.188 15.719 16.594 1 32.06 58 PRO A O 1
ATOM 442 N N . ILE A 1 59 ? 36.531 15.523 14.992 1 35.09 59 ILE A N 1
ATOM 443 C CA . ILE A 1 59 ? 37.781 14.789 14.664 1 35.09 59 ILE A CA 1
ATOM 444 C C . ILE A 1 59 ? 38.938 15.758 14.633 1 35.09 59 ILE A C 1
ATOM 446 O O . ILE A 1 59 ? 39.188 16.422 13.625 1 35.09 59 ILE A O 1
ATOM 450 N N . ARG A 1 60 ? 38.781 16.766 15.328 1 33.16 60 ARG A N 1
ATOM 451 C CA . ARG A 1 60 ? 39.938 17.609 15.617 1 33.16 60 ARG A CA 1
ATOM 452 C C . ARG A 1 60 ? 41.219 16.906 15.258 1 33.16 60 ARG A C 1
ATOM 454 O O . ARG A 1 60 ? 41.25 15.695 14.984 1 33.16 60 ARG A O 1
ATOM 461 N N . ARG A 1 61 ? 42.438 17.312 16.203 1 32.59 61 ARG A N 1
ATOM 462 C CA . ARG A 1 61 ? 43.875 17.266 16.453 1 32.59 61 ARG A CA 1
ATOM 463 C C . ARG A 1 61 ? 44.312 15.82 16.656 1 32.59 61 ARG A C 1
ATOM 465 O O . ARG A 1 61 ? 45.5 15.57 16.969 1 32.59 61 ARG A O 1
ATOM 472 N N . LEU A 1 62 ? 43.531 15.023 17.312 1 33.56 62 LEU A N 1
ATOM 473 C CA . LEU A 1 62 ? 44.406 13.859 17.484 1 33.56 62 LEU A CA 1
ATOM 474 C C . LEU A 1 62 ? 45.125 13.516 16.172 1 33.56 62 LEU A C 1
ATOM 476 O O . LEU A 1 62 ? 46.344 13.312 16.172 1 33.56 62 LEU A O 1
ATOM 480 N N . ALA A 1 63 ? 44.781 12.211 15.445 1 35 63 ALA A N 1
ATOM 481 C CA . ALA A 1 63 ? 46 11.883 14.688 1 35 63 ALA A CA 1
ATOM 482 C C . ALA A 1 63 ? 46.406 13.039 13.781 1 35 63 ALA A C 1
ATOM 484 O O . ALA A 1 63 ? 45.625 13.438 12.891 1 35 63 ALA A O 1
ATOM 485 N N . ARG A 1 64 ? 46.906 14.273 14.055 1 36.72 64 ARG A N 1
ATOM 486 C CA . ARG A 1 64 ? 48 14.938 13.352 1 36.72 64 ARG A CA 1
ATOM 487 C C . ARG A 1 64 ? 48.375 14.188 12.07 1 36.72 64 ARG A C 1
ATOM 489 O O . ARG A 1 64 ? 48.938 14.773 11.148 1 36.72 64 ARG A O 1
ATOM 496 N N . SER A 1 65 ? 48.875 12.773 12.25 1 36.66 65 SER A N 1
ATOM 497 C CA . SER A 1 65 ? 49.469 12.234 11.023 1 36.66 65 SER A CA 1
ATOM 498 C C . SER A 1 65 ? 48.406 12.141 9.914 1 36.66 65 SER A C 1
ATOM 500 O O . SER A 1 65 ? 47.281 11.664 10.148 1 36.66 65 SER A O 1
ATOM 502 N N . SER A 1 66 ? 48.188 13.062 8.961 1 40.41 66 SER A N 1
ATOM 503 C CA . SER A 1 66 ? 47.656 13.141 7.602 1 40.41 66 SER A CA 1
ATOM 504 C C . SER A 1 66 ? 47.188 11.766 7.109 1 40.41 66 SER A C 1
ATOM 506 O O . SER A 1 66 ? 46.25 11.664 6.332 1 40.41 66 SER A O 1
ATOM 508 N N . TRP A 1 67 ? 47.969 10.773 7.422 1 39.97 67 TRP A N 1
ATOM 509 C CA . TRP A 1 67 ? 47.844 9.484 6.742 1 39.97 67 TRP A CA 1
ATOM 510 C C . TRP A 1 67 ? 46.562 8.773 7.152 1 39.97 67 TRP A C 1
ATOM 512 O O . TRP A 1 67 ? 45.906 8.117 6.328 1 39.97 67 TRP A O 1
ATOM 522 N N . THR A 1 68 ? 46.188 8.836 8.422 1 44.91 68 THR A N 1
ATOM 523 C CA . THR A 1 68 ? 45.094 7.961 8.883 1 44.91 68 THR A CA 1
ATOM 524 C C . THR A 1 68 ? 43.75 8.453 8.383 1 44.91 68 THR A C 1
ATOM 526 O O . THR A 1 68 ? 42.812 7.66 8.227 1 44.91 68 THR A O 1
ATOM 529 N N . ARG A 1 69 ? 43.438 9.727 8.453 1 45.75 69 ARG A N 1
ATOM 530 C CA . ARG A 1 69 ? 42.188 10.273 7.945 1 45.75 69 ARG A CA 1
ATOM 531 C C . ARG A 1 69 ? 41.906 9.797 6.523 1 45.75 69 ARG A C 1
ATOM 533 O O . ARG A 1 69 ? 40.75 9.57 6.148 1 45.75 69 ARG A O 1
ATOM 540 N N . ARG A 1 70 ? 43 9.914 5.75 1 42.22 70 ARG A N 1
ATOM 541 C CA . ARG A 1 70 ? 42.906 9.555 4.336 1 42.22 70 ARG A CA 1
ATOM 542 C C . ARG A 1 70 ? 42.594 8.07 4.164 1 42.22 70 ARG A C 1
ATOM 544 O O . ARG A 1 70 ? 42.062 7.664 3.123 1 42.22 70 ARG A O 1
ATOM 551 N N . VAL A 1 71 ? 43.094 7.328 5.117 1 44.31 71 VAL A N 1
ATOM 552 C CA . VAL A 1 71 ? 43.062 5.895 4.852 1 44.31 71 VAL A CA 1
ATOM 553 C C . VAL A 1 71 ? 41.688 5.328 5.168 1 44.31 71 VAL A C 1
ATOM 555 O O . VAL A 1 71 ? 41.344 4.234 4.711 1 44.31 71 VAL A O 1
ATOM 558 N N . HIS A 1 72 ? 40.969 5.809 6.215 1 51.38 72 HIS A N 1
ATOM 559 C CA . HIS A 1 72 ? 39.625 5.246 6.438 1 51.38 72 HIS A CA 1
ATOM 560 C C . HIS A 1 72 ? 38.75 5.438 5.215 1 51.38 72 HIS A C 1
ATOM 562 O O . HIS A 1 72 ? 38.156 6.508 5.035 1 51.38 72 HIS A O 1
ATOM 568 N N . LEU A 1 73 ? 39.188 4.945 4.203 1 55.84 73 LEU A N 1
ATOM 569 C CA . LEU A 1 73 ? 38.5 5 2.916 1 55.84 73 LEU A CA 1
ATOM 570 C C . LEU A 1 73 ? 37.156 4.297 2.99 1 55.84 73 LEU A C 1
ATOM 572 O O . LEU A 1 73 ? 37.062 3.072 2.869 1 55.84 73 LEU A O 1
ATOM 576 N N . ASP A 1 74 ? 36.125 4.883 3.572 1 61.75 74 ASP A N 1
ATOM 577 C CA . ASP A 1 74 ? 34.75 4.395 3.566 1 61.75 74 ASP A CA 1
ATOM 578 C C . ASP A 1 74 ? 34.469 3.582 2.305 1 61.75 74 ASP A C 1
ATOM 580 O O . ASP A 1 74 ? 33.844 2.521 2.371 1 61.75 74 ASP A O 1
ATOM 584 N N . ASN A 1 75 ? 35.094 3.963 1.321 1 76.44 75 ASN A N 1
ATOM 585 C CA . ASN A 1 75 ? 34.812 3.264 0.071 1 76.44 75 ASN A CA 1
ATOM 586 C C . ASN A 1 75 ? 35.594 1.959 -0.027 1 76.44 75 ASN A C 1
ATOM 588 O O . ASN A 1 75 ? 35.125 0.979 -0.599 1 76.44 75 ASN A O 1
ATOM 592 N N . ALA A 1 76 ? 36.781 1.968 0.661 1 81 76 ALA A N 1
ATOM 593 C CA . ALA A 1 76 ? 37.594 0.751 0.613 1 81 76 ALA A CA 1
ATOM 594 C C . ALA A 1 76 ? 36.969 -0.356 1.454 1 81 76 ALA A C 1
ATOM 596 O O . ALA A 1 76 ? 37 -1.527 1.069 1 81 76 ALA A O 1
ATOM 597 N N . ASN A 1 77 ? 36.438 0.037 2.602 1 85.31 77 ASN A N 1
ATOM 598 C CA . ASN A 1 77 ? 35.781 -0.945 3.457 1 85.31 77 ASN A CA 1
ATOM 599 C C . ASN A 1 77 ? 34.562 -1.579 2.766 1 85.31 77 ASN A C 1
ATOM 601 O O . ASN A 1 77 ? 34.312 -2.777 2.908 1 85.31 77 ASN A O 1
ATOM 605 N N . LEU A 1 78 ? 33.938 -0.791 2.012 1 87.94 78 LEU A N 1
ATOM 606 C CA . LEU A 1 78 ? 32.781 -1.312 1.289 1 87.94 78 LEU A CA 1
ATOM 607 C C . LEU A 1 78 ? 33.219 -2.309 0.218 1 87.94 78 LEU A C 1
ATOM 609 O O . LEU A 1 78 ? 32.594 -3.363 0.059 1 87.94 78 LEU A O 1
ATOM 613 N N . VAL A 1 79 ? 34.281 -2 -0.441 1 90.38 79 VAL A N 1
ATOM 614 C CA . VAL A 1 79 ? 34.75 -2.873 -1.5 1 90.38 79 VAL A CA 1
ATOM 615 C C . VAL A 1 79 ? 35.25 -4.184 -0.898 1 90.38 79 VAL A C 1
ATOM 617 O O . VAL A 1 79 ? 35.031 -5.262 -1.452 1 90.38 79 VAL A O 1
ATOM 620 N N . LEU A 1 80 ? 35.969 -4.066 0.187 1 90.88 80 LEU A N 1
ATOM 621 C CA . LEU A 1 80 ? 36.469 -5.258 0.857 1 90.88 80 LEU A CA 1
ATOM 622 C C . LEU A 1 80 ? 35.312 -6.129 1.357 1 90.88 80 LEU A C 1
ATOM 624 O O . LEU A 1 80 ? 35.375 -7.355 1.261 1 90.88 80 LEU A O 1
ATOM 628 N N . ALA A 1 81 ? 34.344 -5.473 1.879 1 91.75 81 ALA A N 1
ATOM 629 C CA . ALA A 1 81 ? 33.156 -6.215 2.365 1 91.75 81 ALA A CA 1
ATOM 630 C C . ALA A 1 81 ? 32.438 -6.887 1.213 1 91.75 81 ALA A C 1
ATOM 632 O O . ALA A 1 81 ? 31.984 -8.031 1.337 1 91.75 81 ALA A O 1
ATOM 633 N N . LEU A 1 82 ? 32.312 -6.246 0.11 1 92.44 82 LEU A N 1
ATOM 634 C CA . LEU A 1 82 ? 31.656 -6.809 -1.064 1 92.44 82 LEU A CA 1
ATOM 635 C C . LEU A 1 82 ? 32.438 -7.973 -1.637 1 92.44 82 LEU A C 1
ATOM 637 O O . LEU A 1 82 ? 31.875 -8.961 -2.094 1 92.44 82 LEU A O 1
ATOM 641 N N . ALA A 1 83 ? 33.75 -7.855 -1.605 1 92.44 83 ALA A N 1
ATOM 642 C CA . ALA A 1 83 ? 34.625 -8.938 -2.062 1 92.44 83 ALA A CA 1
ATOM 643 C C . ALA A 1 83 ? 34.469 -10.18 -1.183 1 92.44 83 ALA A C 1
ATOM 645 O O . ALA A 1 83 ? 34.406 -11.305 -1.687 1 92.44 83 ALA A O 1
ATOM 646 N N . ASN A 1 84 ? 34.406 -9.945 0.064 1 92.31 84 ASN A N 1
ATOM 647 C CA . ASN A 1 84 ? 34.188 -11.055 0.991 1 92.31 84 ASN A CA 1
ATOM 648 C C . ASN A 1 84 ? 32.844 -11.758 0.733 1 92.31 84 ASN A C 1
ATOM 650 O O . ASN A 1 84 ? 32.781 -12.984 0.774 1 92.31 84 ASN A O 1
ATOM 654 N N . ALA A 1 85 ? 31.844 -10.977 0.492 1 92.5 85 ALA A N 1
ATOM 655 C CA . ALA A 1 85 ? 30.516 -11.547 0.239 1 92.5 85 ALA A CA 1
ATOM 656 C C . ALA A 1 85 ? 30.484 -12.273 -1.101 1 92.5 85 ALA A C 1
ATOM 658 O O . ALA A 1 85 ? 29.75 -13.25 -1.262 1 92.5 85 ALA A O 1
ATOM 659 N N . SER A 1 86 ? 31.281 -11.883 -2.037 1 90.94 86 SER A N 1
ATOM 660 C CA . SER A 1 86 ? 31.25 -12.453 -3.379 1 90.94 86 SER A CA 1
ATOM 661 C C . SER A 1 86 ? 31.984 -13.789 -3.424 1 90.94 86 SER A C 1
ATOM 663 O O . SER A 1 86 ? 31.812 -14.57 -4.359 1 90.94 86 SER A O 1
ATOM 665 N N . VAL A 1 87 ? 32.719 -14.141 -2.422 1 90 87 VAL A N 1
ATOM 666 C CA . VAL A 1 87 ? 33.5 -15.383 -2.377 1 90 87 VAL A CA 1
ATOM 667 C C . VAL A 1 87 ? 32.531 -16.578 -2.352 1 90 87 VAL A C 1
ATOM 669 O O . VAL A 1 87 ? 32.875 -17.672 -2.812 1 90 87 VAL A O 1
ATOM 672 N N . ILE A 1 88 ? 31.281 -16.328 -1.972 1 86.12 88 ILE A N 1
ATOM 673 C CA . ILE A 1 88 ? 30.297 -17.391 -1.791 1 86.12 88 ILE A CA 1
ATOM 674 C C . ILE A 1 88 ? 29.938 -17.984 -3.145 1 86.12 88 ILE A C 1
ATOM 676 O O . ILE A 1 88 ? 29.531 -19.156 -3.223 1 86.12 88 ILE A O 1
ATOM 680 N N . VAL A 1 89 ? 30.047 -17.234 -4.18 1 85.19 89 VAL A N 1
ATOM 681 C CA . VAL A 1 89 ? 29.672 -17.703 -5.512 1 85.19 89 VAL A CA 1
ATOM 682 C C . VAL A 1 89 ? 30.531 -18.891 -5.91 1 85.19 89 VAL A C 1
ATOM 684 O O . VAL A 1 89 ? 30.078 -19.781 -6.637 1 85.19 89 VAL A O 1
ATOM 687 N N . LEU A 1 90 ? 31.766 -19 -5.305 1 82.81 90 LEU A N 1
ATOM 688 C CA . LEU A 1 90 ? 32.719 -20.047 -5.68 1 82.81 90 LEU A CA 1
ATOM 689 C C . LEU A 1 90 ? 32.781 -21.125 -4.605 1 82.81 90 LEU A C 1
ATOM 691 O O . LEU A 1 90 ? 33.438 -22.156 -4.797 1 82.81 90 LEU A O 1
ATOM 695 N N . GLU A 1 91 ? 32.062 -20.891 -3.529 1 81.62 91 GLU A N 1
ATOM 696 C CA . GLU A 1 91 ? 32.156 -21.828 -2.416 1 81.62 91 GLU A CA 1
ATOM 697 C C . GLU A 1 91 ? 31.078 -22.922 -2.52 1 81.62 91 GLU A C 1
ATOM 699 O O . GLU A 1 91 ? 29.922 -22.625 -2.826 1 81.62 91 GLU A O 1
ATOM 704 N N . PRO A 1 92 ? 31.516 -24.078 -2.391 1 76.25 92 PRO A N 1
ATOM 705 C CA . PRO A 1 92 ? 30.531 -25.172 -2.375 1 76.25 92 PRO A CA 1
ATOM 706 C C . PRO A 1 92 ? 29.781 -25.281 -1.052 1 76.25 92 PRO A C 1
ATOM 708 O O . PRO A 1 92 ? 30.094 -24.547 -0.105 1 76.25 92 PRO A O 1
ATOM 711 N N . VAL A 1 93 ? 28.812 -26.203 -0.94 1 76.12 93 VAL A N 1
ATOM 712 C CA . VAL A 1 93 ? 28.031 -26.453 0.267 1 76.12 93 VAL A CA 1
ATOM 713 C C . VAL A 1 93 ? 28.906 -27.125 1.319 1 76.12 93 VAL A C 1
ATOM 715 O O . VAL A 1 93 ? 29.719 -28 0.996 1 76.12 93 VAL A O 1
ATOM 718 N N . CYS A 1 94 ? 28.844 -26.594 2.486 1 70.56 94 CYS A N 1
ATOM 719 C CA . CYS A 1 94 ? 29.766 -27.031 3.535 1 70.56 94 CYS A CA 1
ATOM 720 C C . CYS A 1 94 ? 29.312 -28.375 4.102 1 70.56 94 CYS A C 1
ATOM 722 O O . CYS A 1 94 ? 30.156 -29.188 4.52 1 70.56 94 CYS A O 1
ATOM 724 N N . THR A 1 95 ? 28 -28.562 4.332 1 60.28 95 THR A N 1
ATOM 725 C CA . THR A 1 95 ? 27.531 -29.75 5.023 1 60.28 95 THR A CA 1
ATOM 726 C C . THR A 1 95 ? 27.812 -31.016 4.199 1 60.28 95 THR A C 1
ATOM 728 O O . THR A 1 95 ? 27.766 -32.125 4.723 1 60.28 95 THR A O 1
ATOM 731 N N . GLY A 1 96 ? 28.016 -30.797 2.902 1 56.91 96 GLY A N 1
ATOM 732 C CA . GLY A 1 96 ? 28.281 -32 2.131 1 56.91 96 GLY A CA 1
ATOM 733 C C . GLY A 1 96 ? 29.766 -32.344 2.045 1 56.91 96 GLY A C 1
ATOM 734 O O . GLY A 1 96 ? 30.562 -31.828 2.82 1 56.91 96 GLY A O 1
ATOM 735 N N . HIS A 1 97 ? 30.109 -33.344 1.167 1 54.06 97 HIS A N 1
ATOM 736 C CA . HIS A 1 97 ? 31.484 -33.781 0.974 1 54.06 97 HIS A CA 1
ATOM 737 C C . HIS A 1 97 ? 32.375 -32.656 0.482 1 54.06 97 HIS A C 1
ATOM 739 O O . HIS A 1 97 ? 32.062 -31.984 -0.5 1 54.06 97 HIS A O 1
ATOM 745 N N . ALA A 1 98 ? 32.812 -31.922 1.415 1 51.16 98 ALA A N 1
ATOM 746 C CA . ALA A 1 98 ? 33.719 -30.812 1.144 1 51.16 98 ALA A CA 1
ATOM 747 C C . ALA A 1 98 ? 34.562 -31.078 -0.101 1 51.16 98 ALA A C 1
ATOM 749 O O . ALA A 1 98 ? 35.25 -32.094 -0.185 1 51.16 98 ALA A O 1
ATOM 750 N N . PRO A 1 99 ? 34.156 -30.641 -1.203 1 51.03 99 PRO A N 1
ATOM 751 C CA . PRO A 1 99 ? 35.188 -30.906 -2.232 1 51.03 99 PRO A CA 1
ATOM 752 C C . PRO A 1 99 ? 36.594 -30.516 -1.798 1 51.03 99 PRO A C 1
ATOM 754 O O . PRO A 1 99 ? 36.781 -29.422 -1.291 1 51.03 99 PRO A O 1
ATOM 757 N N . THR A 1 100 ? 37.344 -31.359 -1.267 1 51.16 100 THR A N 1
ATOM 758 C CA . THR A 1 100 ? 38.75 -31.219 -0.923 1 51.16 100 THR A CA 1
ATOM 759 C C . THR A 1 100 ? 39.5 -30.531 -2.047 1 51.16 100 THR A C 1
ATOM 761 O O . THR A 1 100 ? 40.75 -30.469 -2.021 1 51.16 100 THR A O 1
ATOM 764 N N . GLY A 1 101 ? 38.844 -29.766 -2.959 1 52.34 101 GLY A N 1
ATOM 765 C CA . GLY A 1 101 ? 39.688 -29.328 -4.051 1 52.34 101 GLY A CA 1
ATOM 766 C C . GLY A 1 101 ? 40.312 -27.953 -3.811 1 52.34 101 GLY A C 1
ATOM 767 O O . GLY A 1 101 ? 40 -27.297 -2.812 1 52.34 101 GLY A O 1
ATOM 768 N N . PRO A 1 102 ? 41.406 -27.625 -4.465 1 54.41 102 PRO A N 1
ATOM 769 C CA . PRO A 1 102 ? 42.188 -26.391 -4.449 1 54.41 102 PRO A CA 1
ATOM 770 C C . PRO A 1 102 ? 41.312 -25.141 -4.414 1 54.41 102 PRO A C 1
ATOM 772 O O . PRO A 1 102 ? 41.719 -24.109 -3.875 1 54.41 102 PRO A O 1
ATOM 775 N N . SER A 1 103 ? 40.062 -25.25 -4.832 1 59.97 103 SER A N 1
ATOM 776 C CA . SER A 1 103 ? 39.188 -24.078 -4.914 1 59.97 103 SER A CA 1
ATOM 777 C C . SER A 1 103 ? 38.688 -23.656 -3.533 1 59.97 103 SER A C 1
ATOM 779 O O . SER A 1 103 ? 38.562 -22.453 -3.252 1 59.97 103 SER A O 1
ATOM 781 N N . THR A 1 104 ? 38.625 -24.578 -2.684 1 67.5 104 THR A N 1
ATOM 782 C CA . THR A 1 104 ? 38.156 -24.25 -1.339 1 67.5 104 THR A CA 1
ATOM 783 C C . THR A 1 104 ? 39.25 -23.547 -0.544 1 67.5 104 THR A C 1
ATOM 785 O O . THR A 1 104 ? 38.969 -22.625 0.239 1 67.5 104 THR A O 1
ATOM 788 N N . SER A 1 105 ? 40.5 -23.891 -0.961 1 74.5 105 SER A N 1
ATOM 789 C CA . SER A 1 105 ? 41.594 -23.25 -0.247 1 74.5 105 SER A CA 1
ATOM 790 C C . SER A 1 105 ? 41.75 -21.797 -0.678 1 74.5 105 SER A C 1
ATOM 792 O O . SER A 1 105 ? 42 -20.922 0.155 1 74.5 105 SER A O 1
ATOM 794 N N . LEU A 1 106 ? 41.531 -21.562 -1.957 1 80.31 106 LEU A N 1
ATOM 795 C CA . LEU A 1 106 ? 41.656 -20.188 -2.467 1 80.31 106 LEU A CA 1
ATOM 796 C C . LEU A 1 106 ? 40.594 -19.281 -1.87 1 80.31 106 LEU A C 1
ATOM 798 O O . LEU A 1 106 ? 40.875 -18.141 -1.527 1 80.31 106 LEU A O 1
ATOM 802 N N . THR A 1 107 ? 39.438 -19.844 -1.761 1 84.94 107 THR A N 1
ATOM 803 C CA . THR A 1 107 ? 38.344 -19.031 -1.214 1 84.94 107 THR A CA 1
ATOM 804 C C . THR A 1 107 ? 38.594 -18.719 0.26 1 84.94 107 THR A C 1
ATOM 806 O O . THR A 1 107 ? 38.281 -17.625 0.728 1 84.94 107 THR A O 1
ATOM 809 N N . ALA A 1 108 ? 39.25 -19.641 0.927 1 83.44 108 ALA A N 1
ATOM 810 C CA . ALA A 1 108 ? 39.531 -19.438 2.342 1 83.44 108 ALA A CA 1
ATOM 811 C C . ALA A 1 108 ? 40.625 -18.375 2.525 1 83.44 108 ALA A C 1
ATOM 813 O O . ALA A 1 108 ? 40.562 -17.578 3.465 1 83.44 108 ALA A O 1
ATOM 814 N N . ILE A 1 109 ? 41.562 -18.359 1.613 1 86.94 109 ILE A N 1
ATOM 815 C CA . ILE A 1 109 ? 42.625 -17.391 1.687 1 86.94 109 ILE A CA 1
ATOM 816 C C . ILE A 1 109 ? 42.094 -15.984 1.404 1 86.94 109 ILE A C 1
ATOM 818 O O . ILE A 1 109 ? 42.438 -15.023 2.09 1 86.94 109 ILE A O 1
ATOM 822 N N 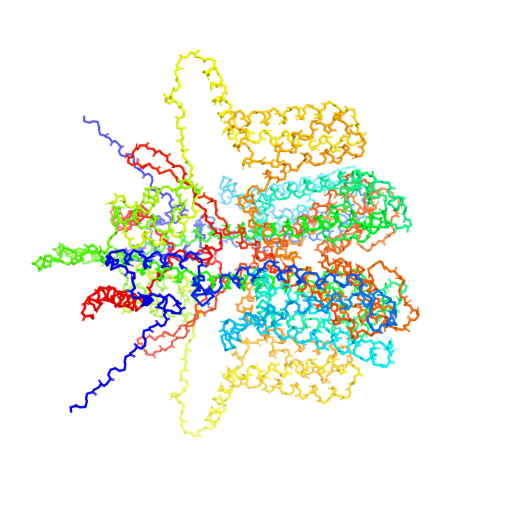. ILE A 1 110 ? 41.281 -15.93 0.399 1 89.5 110 ILE A N 1
ATOM 823 C CA . ILE A 1 110 ? 40.688 -14.641 0.058 1 89.5 110 ILE A CA 1
ATOM 824 C C . ILE A 1 110 ? 39.844 -14.141 1.222 1 89.5 110 ILE A C 1
ATOM 826 O O . ILE A 1 110 ? 39.875 -12.953 1.573 1 89.5 110 ILE A O 1
ATOM 830 N N . GLU A 1 111 ? 39.062 -15 1.77 1 90.69 111 GLU A N 1
ATOM 831 C CA . GLU A 1 111 ? 38.25 -14.625 2.92 1 90.69 111 GLU A CA 1
ATOM 832 C C . GLU A 1 111 ? 39.125 -14.172 4.09 1 90.69 111 GLU A C 1
ATOM 834 O O . GLU A 1 111 ? 38.812 -13.164 4.738 1 90.69 111 GLU A O 1
ATOM 839 N N . ALA A 1 112 ? 40.219 -14.859 4.297 1 90.31 112 ALA A N 1
ATOM 840 C CA . ALA A 1 112 ? 41.125 -14.523 5.398 1 90.31 112 ALA A CA 1
ATOM 841 C C . ALA A 1 112 ? 41.75 -13.156 5.188 1 90.31 112 ALA A C 1
ATOM 843 O O . ALA A 1 112 ? 41.906 -12.383 6.133 1 90.31 112 ALA A O 1
ATOM 844 N N . LEU A 1 113 ? 42.094 -12.922 3.959 1 92.94 113 LEU A N 1
ATOM 845 C CA . LEU A 1 113 ? 42.719 -11.641 3.637 1 92.94 113 LEU A CA 1
ATOM 846 C C . LEU A 1 113 ? 41.719 -10.492 3.812 1 92.94 113 LEU A C 1
ATOM 848 O O . LEU A 1 113 ? 42.062 -9.445 4.363 1 92.94 113 LEU A O 1
ATOM 852 N N . CYS A 1 114 ? 40.562 -10.711 3.293 1 92.81 114 CYS A N 1
ATOM 853 C CA . CYS A 1 114 ? 39.531 -9.672 3.418 1 92.81 114 CYS A CA 1
ATOM 854 C C . CYS A 1 114 ? 39.188 -9.406 4.883 1 92.81 114 CYS A C 1
ATOM 856 O O . CYS A 1 114 ? 39.125 -8.25 5.305 1 92.81 114 CYS A O 1
ATOM 858 N N . LEU A 1 115 ? 39.094 -10.406 5.73 1 93.44 115 LEU A N 1
ATOM 859 C CA . LEU A 1 115 ? 38.75 -10.258 7.137 1 93.44 115 LEU A CA 1
ATOM 860 C C . LEU A 1 115 ? 39.875 -9.625 7.922 1 93.44 115 LEU A C 1
ATOM 862 O O . LEU A 1 115 ? 39.656 -8.805 8.82 1 93.44 115 LEU A O 1
ATOM 866 N N . ALA A 1 116 ? 41.062 -9.961 7.516 1 93.19 116 ALA A N 1
ATOM 867 C CA . ALA A 1 116 ? 42.25 -9.391 8.188 1 93.19 116 ALA A CA 1
ATOM 868 C C . ALA A 1 116 ? 42.344 -7.891 7.934 1 93.19 116 ALA A C 1
ATOM 870 O O . ALA A 1 116 ? 42.594 -7.113 8.859 1 93.19 116 ALA A O 1
ATOM 871 N N . LEU A 1 117 ? 42.094 -7.547 6.699 1 91.81 117 LEU A N 1
ATOM 872 C CA . LEU A 1 117 ? 42.188 -6.133 6.352 1 91.81 117 LEU A CA 1
ATOM 873 C C . LEU A 1 117 ? 41.062 -5.34 7.02 1 91.81 117 LEU A C 1
ATOM 875 O O . LEU A 1 117 ? 41.281 -4.207 7.461 1 91.81 117 LEU A O 1
ATOM 879 N N . LEU A 1 118 ? 39.906 -5.898 7.094 1 91.75 118 LEU A N 1
ATOM 880 C CA . LEU A 1 118 ? 38.812 -5.234 7.762 1 91.75 118 LEU A CA 1
ATOM 881 C C . LEU A 1 118 ? 39.062 -5.125 9.266 1 91.75 118 LEU A C 1
ATOM 883 O O . LEU A 1 118 ? 38.719 -4.117 9.883 1 91.75 118 LEU A O 1
ATOM 887 N N . ALA A 1 119 ? 39.656 -6.129 9.836 1 91.31 119 ALA A N 1
ATOM 888 C CA . ALA A 1 119 ? 40 -6.117 11.258 1 91.31 119 ALA A CA 1
ATOM 889 C C . ALA A 1 119 ? 41.062 -5.066 11.57 1 91.31 119 ALA A C 1
ATOM 891 O O . ALA A 1 119 ? 41 -4.402 12.609 1 91.31 119 ALA A O 1
ATOM 892 N N . ILE A 1 120 ? 42 -4.898 10.695 1 89.19 120 ILE A N 1
ATOM 893 C CA . ILE A 1 120 ? 43.031 -3.895 10.875 1 89.19 120 ILE A CA 1
ATOM 894 C C . ILE A 1 120 ? 42.438 -2.496 10.812 1 89.19 120 ILE A C 1
ATOM 896 O O . ILE A 1 120 ? 42.75 -1.634 11.633 1 89.19 120 ILE A O 1
ATOM 900 N N . ASP A 1 121 ? 41.531 -2.342 9.875 1 86.06 121 ASP A N 1
ATOM 901 C CA . ASP A 1 121 ? 40.875 -1.047 9.742 1 86.06 121 ASP A CA 1
ATOM 902 C C . ASP A 1 121 ? 40.062 -0.715 10.992 1 86.06 121 ASP A C 1
ATOM 904 O O . ASP A 1 121 ? 40.125 0.413 11.484 1 86.06 121 ASP A O 1
ATOM 908 N N . LEU A 1 122 ? 39.406 -1.682 11.477 1 87.06 122 LEU A N 1
ATOM 909 C CA . LEU A 1 122 ? 38.562 -1.473 12.656 1 87.06 122 LEU A CA 1
ATOM 910 C C . LEU A 1 122 ? 39.438 -1.227 13.891 1 87.06 122 LEU A C 1
ATOM 912 O O . LEU A 1 122 ? 39.062 -0.45 14.773 1 87.06 122 LEU A O 1
ATOM 916 N N . SER A 1 123 ? 40.594 -1.87 13.914 1 87.31 123 SER A N 1
ATOM 917 C CA . SER A 1 123 ? 41.531 -1.682 15.031 1 87.31 123 SER A CA 1
ATOM 918 C C . SER A 1 123 ? 42.125 -0.282 15.016 1 87.31 123 SER A C 1
ATOM 920 O O . SER A 1 123 ? 42.344 0.311 16.078 1 87.31 123 SER A O 1
ATOM 922 N N . ILE A 1 124 ? 42.281 0.22 13.875 1 81.94 124 ILE A N 1
ATOM 923 C CA . ILE A 1 124 ? 42.844 1.572 13.75 1 81.94 124 ILE A CA 1
ATOM 924 C C . ILE A 1 124 ? 41.781 2.584 14.219 1 81.94 124 ILE A C 1
ATOM 926 O O . ILE A 1 124 ? 42.094 3.537 14.93 1 81.94 124 ILE A O 1
ATOM 930 N N . VAL A 1 125 ? 40.562 2.332 13.828 1 81.06 125 VAL A N 1
ATOM 931 C CA . VAL A 1 125 ? 39.469 3.23 14.234 1 81.06 125 VAL A CA 1
ATOM 932 C C . VAL A 1 125 ? 39.281 3.174 15.75 1 81.06 125 VAL A C 1
ATOM 934 O O . VAL A 1 125 ? 39.062 4.199 16.391 1 81.06 125 VAL A O 1
ATOM 937 N N . CYS A 1 126 ? 39.438 1.989 16.281 1 83.81 126 CYS A N 1
ATOM 938 C CA . CYS A 1 126 ? 39.312 1.819 17.719 1 83.81 126 CYS A CA 1
ATOM 939 C C . CYS A 1 126 ? 40.438 2.52 18.453 1 83.81 126 CYS A C 1
ATOM 941 O O . CYS A 1 126 ? 40.219 3.131 19.5 1 83.81 126 CYS A O 1
ATOM 943 N N . ALA A 1 127 ? 41.625 2.463 17.875 1 80.88 127 ALA A N 1
ATOM 944 C CA . ALA A 1 127 ? 42.781 3.104 18.484 1 80.88 127 ALA A CA 1
ATOM 945 C C . ALA A 1 127 ? 42.656 4.625 18.422 1 80.88 127 ALA A C 1
ATOM 947 O O . ALA A 1 127 ? 43.094 5.324 19.344 1 80.88 127 ALA A O 1
ATOM 948 N N . CYS A 1 128 ? 42 5.074 17.453 1 74.12 128 CYS A N 1
ATOM 949 C CA . CYS A 1 128 ? 41.875 6.516 17.266 1 74.12 128 CYS A CA 1
ATOM 950 C C . CYS A 1 128 ? 40.781 7.078 18.156 1 74.12 128 CYS A C 1
ATOM 952 O O . CYS A 1 128 ? 40.938 8.148 18.75 1 74.12 128 CYS A O 1
ATOM 954 N N . LEU A 1 129 ? 39.688 6.414 18.297 1 75.75 129 LEU A N 1
ATOM 955 C CA . LEU A 1 129 ? 38.531 6.918 19.031 1 75.75 129 LEU A CA 1
ATOM 956 C C . LEU A 1 129 ? 38.625 6.551 20.516 1 75.75 129 LEU A C 1
ATOM 958 O O . LEU A 1 129 ? 38.094 7.266 21.359 1 75.75 129 LEU A O 1
ATOM 962 N N . GLY A 1 130 ? 39.344 5.594 20.875 1 78.5 130 GLY A N 1
ATOM 963 C CA . GLY A 1 130 ? 39.312 5.035 22.203 1 78.5 130 GLY A CA 1
ATOM 964 C C . GLY A 1 130 ? 38.281 3.934 22.375 1 78.5 130 GLY A C 1
ATOM 965 O O . GLY A 1 130 ? 37.25 3.943 21.719 1 78.5 130 GLY A O 1
ATOM 966 N N . PRO A 1 131 ? 38.531 2.973 23.109 1 82.75 131 PRO A N 1
ATOM 967 C CA . PRO A 1 131 ? 37.625 1.812 23.234 1 82.75 131 PRO A CA 1
ATOM 968 C C . PRO A 1 131 ? 36.25 2.174 23.797 1 82.75 131 PRO A C 1
ATOM 970 O O . PRO A 1 131 ? 35.25 1.603 23.375 1 82.75 131 PRO A O 1
ATOM 973 N N . LYS A 1 132 ? 36.125 3.068 24.672 1 82.75 132 LYS A N 1
ATOM 974 C CA . LYS A 1 132 ? 34.844 3.428 25.281 1 82.75 132 LYS A CA 1
ATOM 975 C C . LYS A 1 132 ? 33.938 4.117 24.266 1 82.75 132 LYS A C 1
ATOM 977 O O . LYS A 1 132 ? 32.781 3.754 24.125 1 82.75 132 LYS A O 1
ATOM 982 N N . ARG A 1 133 ? 34.469 5.039 23.609 1 76.75 133 ARG A N 1
ATOM 983 C CA . ARG A 1 133 ? 33.688 5.77 22.609 1 76.75 133 ARG A CA 1
ATOM 984 C C . ARG A 1 133 ? 33.344 4.883 21.422 1 76.75 133 ARG A C 1
ATOM 986 O O . ARG A 1 133 ? 32.281 5.035 20.797 1 76.75 133 ARG A O 1
ATOM 993 N N . PHE A 1 134 ? 34.281 4 21.125 1 83.44 134 PHE A N 1
ATOM 994 C CA . PHE A 1 134 ? 34.062 3.072 20.016 1 83.44 134 PHE A CA 1
ATOM 995 C C . PHE A 1 134 ? 32.875 2.154 20.281 1 83.44 134 PHE A C 1
ATOM 997 O O . PHE A 1 134 ? 32.062 1.938 19.406 1 83.44 134 PHE A O 1
ATOM 1004 N N . LEU A 1 135 ? 32.719 1.671 21.453 1 84.56 135 LEU A N 1
ATOM 1005 C CA . LEU A 1 135 ? 31.688 0.692 21.797 1 84.56 135 LEU A CA 1
ATOM 1006 C C . LEU A 1 135 ? 30.344 1.373 22 1 84.56 135 LEU A C 1
ATOM 1008 O O . LEU A 1 135 ? 29.312 0.706 22.062 1 84.56 135 LEU A O 1
ATOM 1012 N N . GLU A 1 136 ? 30.328 2.684 22.094 1 80.44 136 GLU A N 1
ATOM 1013 C CA . GLU A 1 136 ? 29.078 3.416 22.281 1 80.44 136 GLU A CA 1
ATOM 1014 C C . GLU A 1 136 ? 28.25 3.424 20.984 1 80.44 136 GLU A C 1
ATOM 1016 O O . GLU A 1 136 ? 27.016 3.494 21.047 1 80.44 136 GLU A O 1
ATOM 1021 N N . LYS A 1 137 ? 28.938 3.305 19.938 1 79.56 137 LYS A N 1
ATOM 1022 C CA . LYS A 1 137 ? 28.219 3.246 18.672 1 79.56 137 LYS A CA 1
ATOM 1023 C C . LYS A 1 137 ? 27.75 1.824 18.359 1 79.56 137 LYS A C 1
ATOM 1025 O O . LYS A 1 137 ? 28.562 0.91 18.234 1 79.56 137 LYS A O 1
ATOM 1030 N N . ARG A 1 138 ? 26.531 1.591 18.219 1 82.25 138 ARG A N 1
ATOM 1031 C CA . ARG A 1 138 ? 25.906 0.286 18.062 1 82.25 138 ARG A CA 1
ATOM 1032 C C . ARG A 1 138 ? 26.438 -0.441 16.828 1 82.25 138 ARG A C 1
ATOM 1034 O O . ARG A 1 138 ? 26.641 -1.655 16.859 1 82.25 138 ARG A O 1
ATOM 1041 N N . TRP A 1 139 ? 26.797 0.268 15.789 1 83.12 139 TRP A N 1
ATOM 1042 C CA . TRP A 1 139 ? 27.188 -0.383 14.547 1 83.12 139 TRP A CA 1
ATOM 1043 C C . TRP A 1 139 ? 28.641 -0.871 14.625 1 83.12 139 TRP A C 1
ATOM 1045 O O . TRP A 1 139 ? 29.016 -1.83 13.953 1 83.12 139 TRP A O 1
ATOM 1055 N N . HIS A 1 140 ? 29.453 -0.22 15.469 1 86.88 140 HIS A N 1
ATOM 1056 C CA . HIS A 1 140 ? 30.812 -0.732 15.695 1 86.88 140 HIS A CA 1
ATOM 1057 C C . HIS A 1 140 ? 30.781 -2.051 16.453 1 86.88 140 HIS A C 1
ATOM 1059 O O . HIS A 1 140 ? 31.562 -2.955 16.172 1 86.88 140 HIS A O 1
ATOM 1065 N N . LEU A 1 141 ? 29.828 -2.088 17.312 1 88.44 141 LEU A N 1
ATOM 1066 C CA . LEU A 1 141 ? 29.672 -3.326 18.062 1 88.44 141 LEU A CA 1
ATOM 1067 C C . LEU A 1 141 ? 29.25 -4.469 17.156 1 88.44 141 LEU A C 1
ATOM 1069 O O . LEU A 1 141 ? 29.75 -5.59 17.281 1 88.44 141 LEU A O 1
ATOM 1073 N N . VAL A 1 142 ? 28.359 -4.184 16.281 1 89.06 142 VAL A N 1
ATOM 1074 C CA . VAL A 1 142 ? 27.891 -5.199 15.344 1 89.06 142 VAL A CA 1
ATOM 1075 C C . VAL A 1 142 ? 29.047 -5.66 14.453 1 89.06 142 VAL A C 1
ATOM 1077 O O . VAL A 1 142 ? 29.172 -6.855 14.18 1 89.06 142 VAL A O 1
ATOM 1080 N N . GLN A 1 143 ? 29.906 -4.758 14.094 1 89.62 143 GLN A N 1
ATOM 1081 C CA . GLN A 1 143 ? 31.047 -5.105 13.234 1 89.62 143 GLN A CA 1
ATOM 1082 C C . GLN A 1 143 ? 32.062 -5.965 13.992 1 89.62 143 GLN A C 1
ATOM 1084 O O . GLN A 1 143 ? 32.594 -6.93 13.438 1 89.62 143 GLN A O 1
ATOM 1089 N N . VAL A 1 144 ? 32.281 -5.617 15.242 1 91 144 VAL A N 1
ATOM 1090 C CA . VAL A 1 144 ? 33.25 -6.355 16.031 1 91 144 VAL A CA 1
ATOM 1091 C C . VAL A 1 144 ? 32.75 -7.777 16.281 1 91 144 VAL A C 1
ATOM 1093 O O . VAL A 1 144 ? 33.5 -8.742 16.156 1 91 144 VAL A O 1
ATOM 1096 N N . VAL A 1 145 ? 31.516 -7.895 16.578 1 92.31 145 VAL A N 1
ATOM 1097 C CA . VAL A 1 145 ? 30.938 -9.203 16.859 1 92.31 145 VAL A CA 1
ATOM 1098 C C . VAL A 1 145 ? 30.922 -10.047 15.578 1 92.31 145 VAL A C 1
ATOM 1100 O O . VAL A 1 145 ? 31.297 -11.219 15.594 1 92.31 145 VAL A O 1
ATOM 1103 N N . CYS A 1 146 ? 30.469 -9.438 14.492 1 92.12 146 CYS A N 1
ATOM 1104 C CA . CYS A 1 146 ? 30.406 -10.156 13.227 1 92.12 146 CYS A CA 1
ATOM 1105 C C . CYS A 1 146 ? 31.781 -10.578 12.758 1 92.12 146 CYS A C 1
ATOM 1107 O O . CYS A 1 146 ? 31.984 -11.719 12.32 1 92.12 146 CYS A O 1
ATOM 1109 N N . LEU A 1 147 ? 32.781 -9.711 12.883 1 92.5 147 LEU A N 1
ATOM 1110 C CA . LEU A 1 147 ? 34.125 -10.023 12.492 1 92.5 147 LEU A CA 1
ATOM 1111 C C . LEU A 1 147 ? 34.719 -11.102 13.391 1 92.5 147 LEU A C 1
ATOM 1113 O O . LEU A 1 147 ? 35.438 -11.984 12.922 1 92.5 147 LEU A O 1
ATOM 1117 N N . GLY A 1 148 ? 34.406 -11.016 14.688 1 92.69 148 GLY A N 1
ATOM 1118 C CA . GLY A 1 148 ? 34.875 -12.031 15.617 1 92.69 148 GLY A CA 1
ATOM 1119 C C . GLY A 1 148 ? 34.312 -13.414 15.312 1 92.69 148 GLY A C 1
ATOM 1120 O O . GLY A 1 148 ? 35.062 -14.398 15.336 1 92.69 148 GLY A O 1
ATOM 1121 N N . VAL A 1 149 ? 33.062 -13.453 14.992 1 92.56 149 VAL A N 1
ATOM 1122 C CA . VAL A 1 149 ? 32.438 -14.727 14.688 1 92.56 149 VAL A CA 1
ATOM 1123 C C . VAL A 1 149 ? 32.969 -15.281 13.375 1 92.56 149 VAL A C 1
ATOM 1125 O O . VAL A 1 149 ? 33.219 -16.484 13.258 1 92.56 149 VAL A O 1
ATOM 1128 N N . MET A 1 150 ? 33.219 -14.43 12.398 1 93 150 MET A N 1
ATOM 1129 C CA . MET A 1 150 ? 33.688 -14.867 11.086 1 93 150 MET A CA 1
ATOM 1130 C C . MET A 1 150 ? 35.156 -15.344 11.18 1 93 150 MET A C 1
ATOM 1132 O O . MET A 1 150 ? 35.5 -16.359 10.578 1 93 150 MET A O 1
ATOM 1136 N N . MET A 1 151 ? 35.969 -14.664 11.953 1 90.88 151 MET A N 1
ATOM 1137 C CA . MET A 1 151 ? 37.344 -15.07 12.125 1 90.88 151 MET A CA 1
ATOM 1138 C C . MET A 1 151 ? 37.469 -16.359 12.922 1 90.88 151 MET A C 1
ATOM 1140 O O . MET A 1 151 ? 38.281 -17.219 12.617 1 90.88 151 MET A O 1
ATOM 1144 N N . GLY A 1 152 ? 36.562 -16.453 13.914 1 88.25 152 GLY A N 1
ATOM 1145 C CA . GLY A 1 152 ? 36.531 -17.688 14.68 1 88.25 152 GLY A CA 1
ATOM 1146 C C . GLY A 1 152 ? 36.125 -18.875 13.859 1 88.25 152 GLY A C 1
ATOM 1147 O O . GLY A 1 152 ? 36.688 -19.969 13.992 1 88.25 152 GLY A O 1
ATOM 1148 N N . ASP A 1 153 ? 35.094 -18.609 13.07 1 88.31 153 ASP A N 1
ATOM 1149 C CA . ASP A 1 153 ? 34.594 -19.672 12.211 1 88.31 153 ASP A CA 1
ATOM 1150 C C . ASP A 1 153 ? 35.656 -20.094 11.188 1 88.31 153 ASP A C 1
ATOM 1152 O O . ASP A 1 153 ? 35.812 -21.281 10.898 1 88.31 153 ASP A O 1
ATOM 1156 N N . LEU A 1 154 ? 36.406 -19.141 10.664 1 85.06 154 LEU A N 1
ATOM 1157 C CA . LEU A 1 154 ? 37.438 -19.438 9.688 1 85.06 154 LEU A CA 1
ATOM 1158 C C . LEU A 1 154 ? 38.594 -20.219 10.328 1 85.06 154 LEU A C 1
ATOM 1160 O O . LEU A 1 154 ? 39.125 -21.156 9.727 1 85.06 154 LEU A O 1
ATOM 1164 N N . LEU A 1 155 ? 38.875 -19.891 11.547 1 83 155 LEU A N 1
ATOM 1165 C CA . LEU A 1 155 ? 39.938 -20.594 12.266 1 83 155 LEU A CA 1
ATOM 1166 C C . LEU A 1 155 ? 39.531 -22.031 12.586 1 83 155 LEU A C 1
ATOM 1168 O O . LEU A 1 155 ? 40.344 -22.938 12.5 1 83 155 LEU A O 1
ATOM 1172 N N . HIS A 1 156 ? 38.312 -22.109 12.945 1 81.31 156 HIS A N 1
ATOM 1173 C CA . HIS A 1 156 ? 37.812 -23.438 13.266 1 81.31 156 HIS A CA 1
ATOM 1174 C C . HIS A 1 156 ? 37.781 -24.328 12.031 1 81.31 156 HIS A C 1
ATOM 1176 O O . HIS A 1 156 ? 38 -25.531 12.133 1 81.31 156 HIS A O 1
ATOM 1182 N N . ALA A 1 157 ? 37.438 -23.75 10.93 1 76.69 157 ALA A N 1
ATOM 1183 C CA . ALA A 1 157 ? 37.344 -24.531 9.688 1 76.69 157 ALA A CA 1
ATOM 1184 C C . ALA A 1 157 ? 38.719 -24.844 9.141 1 76.69 157 ALA A C 1
ATOM 1186 O O . ALA A 1 157 ? 38.938 -25.906 8.523 1 76.69 157 ALA A O 1
ATOM 1187 N N . THR A 1 158 ? 39.781 -24.016 9.344 1 75.06 158 THR A N 1
ATOM 1188 C CA . THR A 1 158 ? 41.062 -24.188 8.68 1 75.06 158 THR A CA 1
ATOM 1189 C C . THR A 1 158 ? 42.062 -24.891 9.594 1 75.06 158 THR A C 1
ATOM 1191 O O . THR A 1 158 ? 42.938 -25.625 9.125 1 75.06 158 THR A O 1
ATOM 1194 N N . VAL A 1 159 ? 41.938 -24.781 10.93 1 73.5 159 VAL A N 1
ATOM 1195 C CA . VAL A 1 159 ? 42.969 -25.266 11.844 1 73.5 159 VAL A CA 1
ATOM 1196 C C . VAL A 1 159 ? 42.969 -26.797 11.836 1 73.5 159 VAL A C 1
ATOM 1198 O O . VAL A 1 159 ? 44.031 -27.422 11.703 1 73.5 159 VAL A O 1
ATOM 1201 N N . PRO A 1 160 ? 41.75 -27.406 12.047 1 65.5 160 PRO A N 1
ATOM 1202 C CA . PRO A 1 160 ? 41.812 -28.875 12.016 1 65.5 160 PRO A CA 1
ATOM 1203 C C . PRO A 1 160 ? 42.312 -29.406 10.664 1 65.5 160 PRO A C 1
ATOM 1205 O O . PRO A 1 160 ? 42.938 -30.469 10.609 1 65.5 160 PRO A O 1
ATOM 1208 N N . TYR A 1 161 ? 41.875 -28.719 9.594 1 61.97 161 TYR A N 1
ATOM 1209 C CA . TYR A 1 161 ? 42.344 -29.141 8.273 1 61.97 161 TYR A CA 1
ATOM 1210 C C . TYR A 1 161 ? 43.844 -29.094 8.188 1 61.97 161 TYR A C 1
ATOM 1212 O O . TYR A 1 161 ? 44.469 -30 7.621 1 61.97 161 TYR A O 1
ATOM 1220 N N . MET A 1 162 ? 44.469 -28 8.75 1 59.91 162 MET A N 1
ATOM 1221 C CA . MET A 1 162 ? 45.938 -27.844 8.695 1 59.91 162 MET A CA 1
ATOM 1222 C C . MET A 1 162 ? 46.625 -28.875 9.586 1 59.91 162 MET A C 1
ATOM 1224 O O . MET A 1 162 ? 47.719 -29.344 9.266 1 59.91 162 MET A O 1
ATOM 1228 N N . MET A 1 163 ? 45.812 -29.203 10.727 1 59 163 MET A N 1
ATOM 1229 C CA . MET A 1 163 ? 46.469 -30.078 11.688 1 59 163 MET A CA 1
ATOM 1230 C C . MET A 1 163 ? 46.281 -31.547 11.305 1 59 163 MET A C 1
ATOM 1232 O O . MET A 1 163 ? 47.219 -32.344 11.352 1 59 163 MET A O 1
ATOM 1236 N N . ASN A 1 164 ? 44.906 -31.953 11.133 1 59 164 ASN A N 1
ATOM 1237 C CA . ASN A 1 164 ? 44.688 -33.375 10.984 1 59 164 ASN A CA 1
ATOM 1238 C C . ASN A 1 164 ? 44.25 -33.75 9.57 1 59 164 ASN A C 1
ATOM 1240 O O . ASN A 1 164 ? 44.031 -34.906 9.25 1 59 164 ASN A O 1
ATOM 1244 N N . GLY A 1 165 ? 44.281 -32.875 8.57 1 56.12 165 GLY A N 1
ATOM 1245 C CA . GLY A 1 165 ? 43.875 -33.188 7.199 1 56.12 165 GLY A CA 1
ATOM 1246 C C . GLY A 1 165 ? 42.438 -33.562 7.066 1 56.12 165 GLY A C 1
ATOM 1247 O O . GLY A 1 165 ? 42.031 -34.188 6.07 1 56.12 165 GLY A O 1
ATOM 1248 N N . ASP A 1 166 ? 41.562 -33.562 8.07 1 54.88 166 ASP A N 1
ATOM 1249 C CA . ASP A 1 166 ? 40.219 -34.094 8.117 1 54.88 166 ASP A CA 1
ATOM 1250 C C . ASP A 1 166 ? 39.25 -33.188 7.328 1 54.88 166 ASP A C 1
ATOM 1252 O O . ASP A 1 166 ? 39.156 -32 7.602 1 54.88 166 ASP A O 1
ATOM 1256 N N . SER A 1 167 ? 38.875 -33.656 6.117 1 55.09 167 SER A N 1
ATOM 1257 C CA . SER A 1 167 ? 38 -32.969 5.152 1 55.09 167 SER A CA 1
ATOM 1258 C C . SER A 1 167 ? 36.531 -33.094 5.547 1 55.09 167 SER A C 1
ATOM 1260 O O . SER A 1 167 ? 35.656 -33.125 4.684 1 55.09 167 SER A O 1
ATOM 1262 N N . GLY A 1 168 ? 36.156 -33.375 6.809 1 55.62 168 GLY A N 1
ATOM 1263 C CA . GLY A 1 168 ? 34.781 -33.625 7.16 1 55.62 168 GLY A CA 1
ATOM 1264 C C . GLY A 1 168 ? 33.875 -32.438 6.938 1 55.62 168 GLY A C 1
ATOM 1265 O O . GLY A 1 168 ? 34.344 -31.344 6.637 1 55.62 168 GLY A O 1
ATOM 1266 N N . PRO A 1 169 ? 32.531 -32.75 6.906 1 59.22 169 PRO A N 1
ATOM 1267 C CA . PRO A 1 169 ? 31.531 -31.719 6.773 1 59.22 169 PRO A CA 1
ATOM 1268 C C . PRO A 1 169 ? 31.656 -30.625 7.844 1 59.22 169 PRO A C 1
ATOM 1270 O O . PRO A 1 169 ? 31.844 -30.938 9.023 1 59.22 169 PRO A O 1
ATOM 1273 N N . ARG A 1 170 ? 32.062 -29.375 7.422 1 63.53 170 ARG A N 1
ATOM 1274 C CA . ARG A 1 170 ? 32.281 -28.281 8.359 1 63.53 170 ARG A CA 1
ATOM 1275 C C . ARG A 1 170 ? 31.109 -27.297 8.297 1 63.53 170 ARG A C 1
ATOM 1277 O O . ARG A 1 170 ? 30.656 -26.938 7.207 1 63.53 170 ARG A O 1
ATOM 1284 N N . LEU A 1 171 ? 30.281 -27.188 9.367 1 65.12 171 LEU A N 1
ATOM 1285 C CA . LEU A 1 171 ? 29.219 -26.203 9.43 1 65.12 171 LEU A CA 1
ATOM 1286 C C . LEU A 1 171 ? 29.797 -24.797 9.617 1 65.12 171 LEU A C 1
ATOM 1288 O O . LEU A 1 171 ? 30.531 -24.547 10.57 1 65.12 171 LEU A O 1
ATOM 1292 N N . ARG A 1 172 ? 29.906 -24.047 8.547 1 80.25 172 ARG A N 1
ATOM 1293 C CA . ARG A 1 172 ? 30.281 -22.641 8.617 1 80.25 172 ARG A CA 1
ATOM 1294 C C . ARG A 1 172 ? 29.062 -21.75 8.844 1 80.25 172 ARG A C 1
ATOM 1296 O O . ARG A 1 172 ? 28.297 -21.5 7.91 1 80.25 172 ARG A O 1
ATOM 1303 N N . LEU A 1 173 ? 28.828 -21.438 10.062 1 79.44 173 LEU A N 1
ATOM 1304 C CA . LEU A 1 173 ? 27.656 -20.672 10.453 1 79.44 173 LEU A CA 1
ATOM 1305 C C . LEU A 1 173 ? 27.828 -19.203 10.125 1 79.44 173 LEU A C 1
ATOM 1307 O O . LEU A 1 173 ? 26.844 -18.453 10.109 1 79.44 173 LEU A O 1
ATOM 1311 N N . SER A 1 174 ? 29.031 -18.797 9.727 1 86.88 174 SER A N 1
ATOM 1312 C CA . SER A 1 174 ? 29.281 -17.375 9.578 1 86.88 174 SER A CA 1
ATOM 1313 C C . SER A 1 174 ? 29.031 -16.906 8.148 1 86.88 174 SER A C 1
ATOM 1315 O O . SER A 1 174 ? 28.922 -15.703 7.895 1 86.88 174 SER A O 1
ATOM 1317 N N . ARG A 1 175 ? 28.844 -17.797 7.246 1 89.12 175 ARG A N 1
ATOM 1318 C CA . ARG A 1 175 ? 28.734 -17.438 5.836 1 89.12 175 ARG A CA 1
ATOM 1319 C C . ARG A 1 175 ? 27.516 -16.547 5.602 1 89.12 175 ARG A C 1
ATOM 1321 O O . ARG A 1 175 ? 27.594 -15.555 4.883 1 89.12 175 ARG A O 1
ATOM 1328 N N . PRO A 1 176 ? 26.375 -16.828 6.254 1 91.56 176 PRO A N 1
ATOM 1329 C CA . PRO A 1 176 ? 25.219 -15.977 6.031 1 91.56 176 PRO A CA 1
ATOM 1330 C C . PRO A 1 176 ? 25.391 -14.586 6.637 1 91.56 176 PRO A C 1
ATOM 1332 O O . PRO A 1 176 ? 24.625 -13.672 6.312 1 91.56 176 PRO A O 1
ATOM 1335 N N . LEU A 1 177 ? 26.375 -14.336 7.371 1 92.75 177 LEU A N 1
ATOM 1336 C CA . LEU A 1 177 ? 26.547 -13.07 8.07 1 92.75 177 LEU A CA 1
ATOM 1337 C C . LEU A 1 177 ? 27.406 -12.109 7.246 1 92.75 177 LEU A C 1
ATOM 1339 O O . LEU A 1 177 ? 27.5 -10.922 7.574 1 92.75 177 LEU A O 1
ATOM 1343 N N . ARG A 1 178 ? 27.953 -12.508 6.176 1 93.31 178 ARG A N 1
ATOM 1344 C CA . ARG A 1 178 ? 28.875 -11.703 5.391 1 93.31 178 ARG A CA 1
ATOM 1345 C C . ARG A 1 178 ? 28.219 -10.422 4.906 1 93.31 178 ARG A C 1
ATOM 1347 O O . ARG A 1 178 ? 28.812 -9.352 4.941 1 93.31 178 ARG A O 1
ATOM 1354 N N . PRO A 1 179 ? 26.906 -10.492 4.48 1 93.12 179 PRO A N 1
ATOM 1355 C CA . PRO A 1 179 ? 26.281 -9.258 4.012 1 93.12 179 PRO A CA 1
ATOM 1356 C C . PRO A 1 179 ? 26.109 -8.227 5.125 1 93.12 179 PRO A C 1
ATOM 1358 O O . PRO A 1 179 ? 25.922 -7.039 4.844 1 93.12 179 PRO A O 1
ATOM 1361 N N . VAL A 1 180 ? 26.172 -8.648 6.348 1 92.06 180 VAL A N 1
ATOM 1362 C CA . VAL A 1 180 ? 26.031 -7.723 7.465 1 92.06 180 VAL A CA 1
ATOM 1363 C C . VAL A 1 180 ? 27.188 -6.73 7.469 1 92.06 180 VAL A C 1
ATOM 1365 O O . VAL A 1 180 ? 27.031 -5.57 7.844 1 92.06 180 VAL A O 1
ATOM 1368 N N . LEU A 1 181 ? 28.375 -7.164 7.031 1 91.81 181 LEU A N 1
ATOM 1369 C CA . LEU A 1 181 ? 29.531 -6.281 6.945 1 91.81 181 LEU A CA 1
ATOM 1370 C C . LEU A 1 181 ? 29.344 -5.234 5.852 1 91.81 181 LEU A C 1
ATOM 1372 O O . LEU A 1 181 ? 29.812 -4.102 5.98 1 91.81 181 LEU A O 1
ATOM 1376 N N . VAL A 1 182 ? 28.625 -5.648 4.805 1 90.5 182 VAL A N 1
ATOM 1377 C CA . VAL A 1 182 ? 28.328 -4.715 3.725 1 90.5 182 VAL A CA 1
ATOM 1378 C C . VAL A 1 182 ? 27.344 -3.652 4.211 1 90.5 182 VAL A C 1
ATOM 1380 O O . VAL A 1 182 ? 27.531 -2.461 3.947 1 90.5 182 VAL A O 1
ATOM 1383 N N . ILE A 1 183 ? 26.344 -4.039 4.941 1 90.38 183 ILE A N 1
ATOM 1384 C CA . ILE A 1 183 ? 25.312 -3.143 5.457 1 90.38 183 ILE A CA 1
ATOM 1385 C C . ILE A 1 183 ? 25.922 -2.176 6.465 1 90.38 183 ILE A C 1
ATOM 1387 O O . ILE A 1 183 ? 25.594 -0.987 6.477 1 90.38 183 ILE A O 1
ATOM 1391 N N . SER A 1 184 ? 26.875 -2.697 7.246 1 88.06 184 SER A N 1
ATOM 1392 C CA . SER A 1 184 ? 27.484 -1.878 8.281 1 88.06 184 SER A CA 1
ATOM 1393 C C . SER A 1 184 ? 28.375 -0.804 7.684 1 88.06 184 SER A C 1
ATOM 1395 O O . SER A 1 184 ? 28.594 0.246 8.289 1 88.06 184 SER A O 1
ATOM 1397 N N . ALA A 1 185 ? 28.844 -1.021 6.473 1 83.88 185 ALA A N 1
ATOM 1398 C CA . ALA A 1 185 ? 29.781 -0.1 5.832 1 83.88 185 ALA A CA 1
ATOM 1399 C C . ALA A 1 185 ? 29.031 1.007 5.09 1 83.88 185 ALA A C 1
ATOM 1401 O O . ALA A 1 185 ? 29.609 2.051 4.777 1 83.88 185 ALA A O 1
ATOM 1402 N N . CYS A 1 186 ? 27.688 0.761 4.863 1 82.62 186 CYS A N 1
ATOM 1403 C CA . CYS A 1 186 ? 26.922 1.729 4.094 1 82.62 186 CYS A CA 1
ATOM 1404 C C . CYS A 1 186 ? 25.828 2.355 4.949 1 82.62 186 CYS A C 1
ATOM 1406 O O . CYS A 1 186 ? 24.922 1.659 5.414 1 82.62 186 CYS A O 1
ATOM 1408 N N . ARG A 1 187 ? 25.812 3.719 5.027 1 79.88 187 ARG A N 1
ATOM 1409 C CA . ARG A 1 187 ? 24.906 4.434 5.906 1 79.88 187 ARG A CA 1
ATOM 1410 C C . ARG A 1 187 ? 23.453 4.27 5.441 1 79.88 187 ARG A C 1
ATOM 1412 O O . ARG A 1 187 ? 22.578 3.924 6.238 1 79.88 187 ARG A O 1
ATOM 1419 N N . PRO A 1 188 ? 23.219 4.457 4.168 1 78.62 188 PRO A N 1
ATOM 1420 C CA . PRO A 1 188 ? 21.828 4.328 3.744 1 78.62 188 PRO A CA 1
ATOM 1421 C C . PRO A 1 188 ? 21.266 2.926 3.973 1 78.62 188 PRO A C 1
ATOM 1423 O O . PRO A 1 188 ? 20.094 2.771 4.281 1 78.62 188 PRO A O 1
ATOM 1426 N N . LEU A 1 189 ? 22.094 1.939 3.861 1 85.62 189 LEU A N 1
ATOM 1427 C CA . LEU A 1 189 ? 21.641 0.571 4.082 1 85.62 189 LEU A CA 1
ATOM 1428 C C . LEU A 1 189 ? 21.344 0.326 5.559 1 85.62 189 LEU A C 1
ATOM 1430 O O . LEU A 1 189 ? 20.406 -0.386 5.898 1 85.62 189 LEU A O 1
ATOM 1434 N N . ARG A 1 190 ? 22.141 1.003 6.379 1 85.75 190 ARG A N 1
ATOM 1435 C CA . ARG A 1 190 ? 21.922 0.89 7.816 1 85.75 190 ARG A CA 1
ATOM 1436 C C . ARG A 1 190 ? 20.562 1.472 8.211 1 85.75 190 ARG A C 1
ATOM 1438 O O . ARG A 1 190 ? 19.859 0.901 9.039 1 85.75 190 ARG A O 1
ATOM 1445 N N . GLN A 1 191 ? 20.266 2.545 7.609 1 80.69 191 GLN A N 1
ATOM 1446 C CA . GLN A 1 191 ? 19 3.197 7.91 1 80.69 191 GLN A CA 1
ATOM 1447 C C . GLN A 1 191 ? 17.828 2.352 7.43 1 80.69 191 GLN A C 1
ATOM 1449 O O . GLN A 1 191 ? 16.797 2.25 8.117 1 80.69 191 GLN A O 1
ATOM 1454 N N . PHE A 1 192 ? 18.016 1.771 6.332 1 82 192 PHE A N 1
ATOM 1455 C CA . PHE A 1 192 ? 16.953 0.933 5.781 1 82 192 PHE A CA 1
ATOM 1456 C C . PHE A 1 192 ? 16.719 -0.285 6.664 1 82 192 PHE A C 1
ATOM 1458 O O . PHE A 1 192 ? 15.57 -0.657 6.922 1 82 192 PHE A O 1
ATOM 1465 N N . VAL A 1 193 ? 17.734 -0.873 7.094 1 84.62 193 VAL A N 1
ATOM 1466 C CA . VAL A 1 193 ? 17.625 -2.074 7.914 1 84.62 193 VAL A CA 1
ATOM 1467 C C . VAL A 1 193 ? 17.016 -1.723 9.266 1 84.62 193 VAL A C 1
ATOM 1469 O O . VAL A 1 193 ? 16.234 -2.502 9.812 1 84.62 193 VAL A O 1
ATOM 1472 N N . ALA A 1 194 ? 17.359 -0.551 9.734 1 82.75 194 ALA A N 1
ATOM 1473 C CA . ALA A 1 194 ? 16.781 -0.108 11.008 1 82.75 194 ALA A CA 1
ATOM 1474 C C . ALA A 1 194 ? 15.266 0.049 10.898 1 82.75 194 ALA A C 1
ATOM 1476 O O . ALA A 1 194 ? 14.523 -0.396 11.781 1 82.75 194 ALA A O 1
ATOM 1477 N N . VAL A 1 195 ? 14.867 0.64 9.828 1 81.69 195 VAL A N 1
ATOM 1478 C CA . VAL A 1 195 ? 13.438 0.835 9.617 1 81.69 195 VAL A CA 1
ATOM 1479 C C . VAL A 1 195 ? 12.75 -0.516 9.414 1 81.69 195 VAL A C 1
ATOM 1481 O O . VAL A 1 195 ? 11.641 -0.735 9.898 1 81.69 195 VAL A O 1
ATOM 1484 N N . ALA A 1 196 ? 13.391 -1.407 8.727 1 84.88 196 ALA A N 1
ATOM 1485 C CA . ALA A 1 196 ? 12.844 -2.742 8.492 1 84.88 196 ALA A CA 1
ATOM 1486 C C . ALA A 1 196 ? 12.664 -3.504 9.797 1 84.88 196 ALA A C 1
ATOM 1488 O O . ALA A 1 196 ? 11.648 -4.172 10 1 84.88 196 ALA A O 1
ATOM 1489 N N . LEU A 1 197 ? 13.625 -3.404 10.664 1 85.5 197 LEU A N 1
ATOM 1490 C CA . LEU A 1 197 ? 13.547 -4.09 11.953 1 85.5 197 LEU A CA 1
ATOM 1491 C C . LEU A 1 197 ? 12.469 -3.471 12.836 1 85.5 197 LEU A C 1
ATOM 1493 O O . LEU A 1 197 ? 11.758 -4.184 13.547 1 85.5 197 LEU A O 1
ATOM 1497 N N . LEU A 1 198 ? 12.375 -2.141 12.789 1 83.94 198 LEU A N 1
ATOM 1498 C CA . LEU A 1 198 ? 11.336 -1.456 13.547 1 83.94 198 LEU A CA 1
ATOM 1499 C C . LEU A 1 198 ? 9.953 -1.837 13.039 1 83.94 198 LEU A C 1
ATOM 1501 O O . LEU A 1 198 ? 9.016 -1.973 13.828 1 83.94 198 LEU A O 1
ATOM 1505 N N . THR A 1 199 ? 9.883 -2.004 11.797 1 82.94 199 THR A N 1
ATOM 1506 C CA . THR A 1 199 ? 8.617 -2.416 11.195 1 82.94 199 THR A CA 1
ATOM 1507 C C . THR A 1 199 ? 8.25 -3.83 11.633 1 82.94 199 THR A C 1
ATOM 1509 O O . THR A 1 199 ? 7.078 -4.121 11.883 1 82.94 199 THR A O 1
ATOM 1512 N N . LEU A 1 200 ? 9.242 -4.672 11.648 1 86.31 200 LEU A N 1
ATOM 1513 C CA . LEU A 1 200 ? 9.008 -6.043 12.078 1 86.31 200 LEU A CA 1
ATOM 1514 C C . LEU A 1 200 ? 8.422 -6.078 13.492 1 86.31 200 LEU A C 1
ATOM 1516 O O . LEU A 1 200 ? 7.48 -6.824 13.758 1 86.31 200 LEU A O 1
ATOM 1520 N N . VAL A 1 201 ? 8.891 -5.27 14.352 1 84.5 201 VAL A N 1
ATOM 1521 C CA . VAL A 1 201 ? 8.445 -5.23 15.734 1 84.5 201 VAL A CA 1
ATOM 1522 C C . VAL A 1 201 ? 7.035 -4.637 15.805 1 84.5 201 VAL A C 1
ATOM 1524 O O . VAL A 1 201 ? 6.176 -5.141 16.531 1 84.5 201 VAL A O 1
ATOM 1527 N N . SER A 1 202 ? 6.906 -3.631 15.031 1 81.88 202 SER A N 1
ATOM 1528 C CA . SER A 1 202 ? 5.617 -2.947 15.047 1 81.88 202 SER A CA 1
ATOM 1529 C C . SER A 1 202 ? 4.512 -3.844 14.5 1 81.88 202 SER A C 1
ATOM 1531 O O . SER A 1 202 ? 3.379 -3.807 14.984 1 81.88 202 SER A O 1
ATOM 1533 N N . MET A 1 203 ? 4.789 -4.707 13.523 1 86.38 203 MET A N 1
ATOM 1534 C CA . MET A 1 203 ? 3.758 -5.52 12.883 1 86.38 203 MET A CA 1
ATOM 1535 C C . MET A 1 203 ? 3.656 -6.887 13.547 1 86.38 203 MET A C 1
ATOM 1537 O O . MET A 1 203 ? 2.893 -7.746 13.102 1 86.38 203 MET A O 1
ATOM 1541 N N . ALA A 1 204 ? 4.379 -7.137 14.594 1 86.19 204 ALA A N 1
ATOM 1542 C CA . ALA A 1 204 ? 4.406 -8.438 15.266 1 86.19 204 ALA A CA 1
ATOM 1543 C C . ALA A 1 204 ? 3 -8.883 15.656 1 86.19 204 ALA A C 1
ATOM 1545 O O . ALA A 1 204 ? 2.66 -10.062 15.539 1 86.19 204 ALA A O 1
ATOM 1546 N N . HIS A 1 205 ? 2.166 -7.965 16.094 1 85.25 205 HIS A N 1
ATOM 1547 C CA . HIS A 1 205 ? 0.816 -8.328 16.5 1 85.25 205 HIS A CA 1
ATOM 1548 C C . HIS A 1 205 ? -0.033 -8.742 15.305 1 85.25 205 HIS A C 1
ATOM 1550 O O . HIS A 1 205 ? -0.873 -9.641 15.414 1 85.25 205 HIS A O 1
ATOM 1556 N N . LEU A 1 206 ? 0.183 -8.117 14.234 1 88.38 206 LEU A N 1
ATOM 1557 C CA . LEU A 1 206 ? -0.558 -8.477 13.023 1 88.38 206 LEU A CA 1
ATOM 1558 C C . LEU A 1 206 ? -0.097 -9.828 12.492 1 88.38 206 LEU A C 1
ATOM 1560 O O . LEU A 1 206 ? -0.907 -10.609 11.984 1 88.38 206 LEU A O 1
ATOM 1564 N N . LEU A 1 207 ? 1.242 -10.062 12.57 1 88.25 207 LEU A N 1
ATOM 1565 C CA . LEU A 1 207 ? 1.761 -11.375 12.18 1 88.25 207 LEU A CA 1
ATOM 1566 C C . LEU A 1 207 ? 1.217 -12.469 13.094 1 88.25 207 LEU A C 1
ATOM 1568 O O . LEU A 1 207 ? 0.904 -13.57 12.633 1 88.25 207 LEU A O 1
ATOM 1572 N N . GLY A 1 208 ? 1.167 -12.133 14.391 1 86.06 208 GLY A N 1
ATOM 1573 C CA . GLY A 1 208 ? 0.534 -13.062 15.32 1 86.06 208 GLY A CA 1
ATOM 1574 C C . GLY A 1 208 ? -0.922 -13.328 14.992 1 86.06 208 GLY A C 1
ATOM 1575 O O . GLY A 1 208 ? -1.381 -14.469 15.078 1 86.06 208 GLY A O 1
ATOM 1576 N N . LEU A 1 209 ? -1.611 -12.289 14.625 1 87.69 209 LEU A N 1
ATOM 1577 C CA . LEU A 1 209 ? -3.004 -12.422 14.211 1 87.69 209 LEU A CA 1
ATOM 1578 C C . LEU A 1 209 ? -3.125 -13.336 13 1 87.69 209 LEU A C 1
ATOM 1580 O O . LEU A 1 209 ? -4.031 -14.172 12.938 1 87.69 209 LEU A O 1
ATOM 1584 N N . LEU A 1 210 ? -2.268 -13.195 12.07 1 89.62 210 LEU A N 1
ATOM 1585 C CA . LEU A 1 210 ? -2.27 -14.031 10.875 1 89.62 210 LEU A CA 1
ATOM 1586 C C . LEU A 1 210 ? -2.053 -15.5 11.242 1 89.62 210 LEU A C 1
ATOM 1588 O O . LEU A 1 210 ? -2.725 -16.375 10.703 1 89.62 210 LEU A O 1
ATOM 1592 N N . VAL A 1 211 ? -1.14 -15.758 12.148 1 88.75 211 VAL A N 1
ATOM 1593 C CA . VAL A 1 211 ? -0.853 -17.125 12.586 1 88.75 211 VAL A CA 1
ATOM 1594 C C . VAL A 1 211 ? -2.084 -17.719 13.266 1 88.75 211 VAL A C 1
ATOM 1596 O O . VAL A 1 211 ? -2.434 -18.875 13.031 1 88.75 211 VAL A O 1
ATOM 1599 N N . VAL A 1 212 ? -2.738 -16.922 14.07 1 88.25 212 VAL A N 1
ATOM 1600 C CA . VAL A 1 212 ? -3.92 -17.406 14.781 1 88.25 212 VAL A CA 1
ATOM 1601 C C . VAL A 1 212 ? -5.039 -17.703 13.789 1 88.25 212 VAL A C 1
ATOM 1603 O O . VAL A 1 212 ? -5.75 -18.703 13.93 1 88.25 212 VAL A O 1
ATOM 1606 N N . ILE A 1 213 ? -5.203 -16.875 12.852 1 91 213 ILE A N 1
ATOM 1607 C CA . ILE A 1 213 ? -6.223 -17.094 11.828 1 91 213 ILE A CA 1
ATOM 1608 C C . ILE A 1 213 ? -5.914 -18.375 11.062 1 91 213 ILE A C 1
ATOM 1610 O O . ILE A 1 213 ? -6.812 -19.172 10.789 1 91 213 ILE A O 1
ATOM 1614 N N . ILE A 1 214 ? -4.652 -18.594 10.766 1 92.31 214 ILE A N 1
ATOM 1615 C CA . ILE A 1 214 ? -4.25 -19.797 10.055 1 92.31 214 ILE A CA 1
ATOM 1616 C C . ILE A 1 214 ? -4.551 -21.031 10.914 1 92.31 214 ILE A C 1
ATOM 1618 O O . ILE A 1 214 ? -5.051 -22.047 10.414 1 92.31 214 ILE A O 1
ATOM 1622 N N . VAL A 1 215 ? -4.316 -20.938 12.219 1 90.31 215 VAL A N 1
ATOM 1623 C CA . VAL A 1 215 ? -4.555 -22.047 13.125 1 90.31 215 VAL A CA 1
ATOM 1624 C C . VAL A 1 215 ? -6.051 -22.344 13.203 1 90.31 215 VAL A C 1
ATOM 1626 O O . VAL A 1 215 ? -6.469 -23.5 13.133 1 90.31 215 VAL A O 1
ATOM 1629 N N . ILE A 1 216 ? -6.863 -21.297 13.289 1 90.5 216 ILE A N 1
ATOM 1630 C CA . ILE A 1 216 ? -8.312 -21.469 13.359 1 90.5 216 ILE A CA 1
ATOM 1631 C C . ILE A 1 216 ? -8.82 -22.125 12.078 1 90.5 216 ILE A C 1
ATOM 1633 O O . ILE A 1 216 ? -9.57 -23.094 12.125 1 90.5 216 ILE A O 1
ATOM 1637 N N . TYR A 1 217 ? -8.391 -21.656 10.984 1 94.06 217 TYR A N 1
ATOM 1638 C CA . TYR A 1 217 ? -8.859 -22.188 9.703 1 94.06 217 TYR A CA 1
ATOM 1639 C C . TYR A 1 217 ? -8.281 -23.578 9.445 1 94.06 217 TYR A C 1
ATOM 1641 O O . TYR A 1 217 ? -8.906 -24.406 8.773 1 94.06 217 TYR A O 1
ATOM 1649 N N . ALA A 1 218 ? -7.023 -23.797 9.898 1 92.69 218 ALA A N 1
ATOM 1650 C CA . ALA A 1 218 ? -6.457 -25.141 9.758 1 92.69 218 ALA A CA 1
ATOM 1651 C C . ALA A 1 218 ? -7.281 -26.172 10.523 1 92.69 218 ALA A C 1
ATOM 1653 O O . ALA A 1 218 ? -7.602 -27.234 10 1 92.69 218 ALA A O 1
ATOM 1654 N N . MET A 1 219 ? -7.688 -25.812 11.75 1 89.44 219 MET A N 1
ATOM 1655 C CA . MET A 1 219 ? -8.508 -26.719 12.555 1 89.44 219 MET A CA 1
ATOM 1656 C C . MET A 1 219 ? -9.891 -26.906 11.93 1 89.44 219 MET A C 1
ATOM 1658 O O . MET A 1 219 ? -10.391 -28.016 11.852 1 89.44 219 MET A O 1
ATOM 1662 N N . ALA A 1 220 ? -10.453 -25.812 11.477 1 90.69 220 ALA A N 1
ATOM 1663 C CA . ALA A 1 220 ? -11.766 -25.891 10.836 1 90.69 220 ALA A CA 1
ATOM 1664 C C . ALA A 1 220 ? -11.695 -26.672 9.531 1 90.69 220 ALA A C 1
ATOM 1666 O O . ALA A 1 220 ? -12.625 -27.406 9.188 1 90.69 220 ALA A O 1
ATOM 1667 N N . GLY A 1 221 ? -10.602 -26.531 8.805 1 92.25 221 GLY A N 1
ATOM 1668 C CA . GLY A 1 221 ? -10.438 -27.266 7.555 1 92.25 221 GLY A CA 1
ATOM 1669 C C . GLY A 1 221 ? -10.312 -28.766 7.75 1 92.25 221 GLY A C 1
ATOM 1670 O O . GLY A 1 221 ? -10.906 -29.547 7 1 92.25 221 GLY A O 1
ATOM 1671 N N . VAL A 1 222 ? -9.531 -29.156 8.75 1 90 222 VAL A N 1
ATOM 1672 C CA . VAL A 1 222 ? -9.398 -30.578 9.047 1 90 222 VAL A CA 1
ATOM 1673 C C . VAL A 1 222 ? -10.75 -31.156 9.461 1 90 222 VAL A C 1
ATOM 1675 O O . VAL A 1 222 ? -11.102 -32.25 9.078 1 90 222 VAL A O 1
ATOM 1678 N N . ALA A 1 223 ? -11.484 -30.375 10.203 1 88.69 223 ALA A N 1
ATOM 1679 C CA . ALA A 1 223 ? -12.789 -30.828 10.672 1 88.69 223 ALA A CA 1
ATOM 1680 C C . ALA A 1 223 ? -13.773 -30.953 9.508 1 88.69 223 ALA A C 1
ATOM 1682 O O . ALA A 1 223 ? -14.602 -31.859 9.484 1 88.69 223 ALA A O 1
ATOM 1683 N N . LEU A 1 224 ? -13.672 -30.141 8.539 1 90.06 224 LEU A N 1
ATOM 1684 C CA . LEU A 1 224 ? -14.672 -30.078 7.48 1 90.06 224 LEU A CA 1
ATOM 1685 C C . LEU A 1 224 ? -14.258 -30.969 6.305 1 90.06 224 LEU A C 1
ATOM 1687 O O . LEU A 1 224 ? -15.109 -31.594 5.676 1 90.06 224 LEU A O 1
ATOM 1691 N N . PHE A 1 225 ? -12.953 -31.047 5.98 1 91.56 225 PHE A N 1
ATOM 1692 C CA . PHE A 1 225 ? -12.578 -31.594 4.688 1 91.56 225 PHE A CA 1
ATOM 1693 C C . PHE A 1 225 ? -11.633 -32.781 4.855 1 91.56 225 PHE A C 1
ATOM 1695 O O . PHE A 1 225 ? -11.086 -33.281 3.875 1 91.56 225 PHE A O 1
ATOM 1702 N N . ALA A 1 226 ? -11.406 -33.312 5.965 1 86.44 226 ALA A N 1
ATOM 1703 C CA . ALA A 1 226 ? -10.445 -34.406 6.195 1 86.44 226 ALA A CA 1
ATOM 1704 C C . ALA A 1 226 ? -10.859 -35.656 5.441 1 86.44 226 ALA A C 1
ATOM 1706 O O . ALA A 1 226 ? -10 -36.438 5.039 1 86.44 226 ALA A O 1
ATOM 1707 N N . ASP A 1 227 ? -12.148 -35.781 5.211 1 85.5 227 ASP A N 1
ATOM 1708 C CA . ASP A 1 227 ? -12.648 -37.031 4.613 1 85.5 227 ASP A CA 1
ATOM 1709 C C . ASP A 1 227 ? -12.703 -36.906 3.09 1 85.5 227 ASP A C 1
ATOM 1711 O O . ASP A 1 227 ? -13.133 -37.844 2.41 1 85.5 227 ASP A O 1
ATOM 1715 N N . THR A 1 228 ? -12.203 -35.906 2.516 1 87.81 228 THR A N 1
ATOM 1716 C CA . THR A 1 228 ? -12.172 -35.781 1.064 1 87.81 228 THR A CA 1
ATOM 1717 C C . THR A 1 228 ? -11.078 -36.656 0.457 1 87.81 228 THR A C 1
ATOM 1719 O O . THR A 1 228 ? -9.891 -36.406 0.687 1 87.81 228 THR A O 1
ATOM 1722 N N . PRO A 1 229 ? -11.391 -37.719 -0.15 1 81.69 229 PRO A N 1
ATOM 1723 C CA . PRO A 1 229 ? -10.406 -38.688 -0.636 1 81.69 229 PRO A CA 1
ATOM 1724 C C . PRO A 1 229 ? -9.406 -38.094 -1.617 1 81.69 229 PRO A C 1
ATOM 1726 O O . PRO A 1 229 ? -8.281 -38.562 -1.737 1 81.69 229 PRO A O 1
ATOM 1729 N N . GLN A 1 230 ? -9.758 -37.062 -2.266 1 84.12 230 GLN A N 1
ATOM 1730 C CA . GLN A 1 230 ? -8.898 -36.438 -3.279 1 84.12 230 GLN A CA 1
ATOM 1731 C C . GLN A 1 230 ? -7.629 -35.875 -2.654 1 84.12 230 GLN A C 1
ATOM 1733 O O . GLN A 1 230 ? -6.582 -35.812 -3.305 1 84.12 230 GLN A O 1
ATOM 1738 N N . TYR A 1 231 ? -7.707 -35.469 -1.438 1 84.81 231 TYR A N 1
ATOM 1739 C CA . TYR A 1 231 ? -6.559 -34.875 -0.766 1 84.81 231 TYR A CA 1
ATOM 1740 C C . TYR A 1 231 ? -5.473 -35.906 -0.506 1 84.81 231 TYR A C 1
ATOM 1742 O O . TYR A 1 231 ? -4.312 -35.562 -0.286 1 84.81 231 TYR A O 1
ATOM 1750 N N . ARG A 1 232 ? -5.789 -37.25 -0.597 1 80.19 232 ARG A N 1
ATOM 1751 C CA . ARG A 1 232 ? -4.824 -38.281 -0.301 1 80.19 232 ARG A CA 1
ATOM 1752 C C . ARG A 1 232 ? -4.336 -38.969 -1.58 1 80.19 232 ARG A C 1
ATOM 1754 O O . ARG A 1 232 ? -3.486 -39.844 -1.534 1 80.19 232 ARG A O 1
ATOM 1761 N N . ASP A 1 233 ? -4.805 -38.406 -2.678 1 81.44 233 ASP A N 1
ATOM 1762 C CA . ASP A 1 233 ? -4.43 -39 -3.959 1 81.44 233 ASP A CA 1
ATOM 1763 C C . ASP A 1 233 ? -3.367 -38.188 -4.664 1 81.44 233 ASP A C 1
ATOM 1765 O O . ASP A 1 233 ? -3.654 -37.062 -5.145 1 81.44 233 ASP A O 1
ATOM 1769 N N . PRO A 1 234 ? -2.121 -38.656 -4.789 1 78.56 234 PRO A N 1
ATOM 1770 C CA . PRO A 1 234 ? -1.042 -37.906 -5.438 1 78.56 234 PRO A CA 1
ATOM 1771 C C . PRO A 1 234 ? -1.286 -37.688 -6.93 1 78.56 234 PRO A C 1
ATOM 1773 O O . PRO A 1 234 ? -0.682 -36.781 -7.535 1 78.56 234 PRO A O 1
ATOM 1776 N N . ALA A 1 235 ? -2.146 -38.469 -7.527 1 76.25 235 ALA A N 1
ATOM 1777 C CA . ALA A 1 235 ? -2.434 -38.344 -8.953 1 76.25 235 ALA A CA 1
ATOM 1778 C C . ALA A 1 235 ? -3.316 -37.125 -9.227 1 76.25 235 ALA A C 1
ATOM 1780 O O . ALA A 1 235 ? -3.246 -36.531 -10.305 1 76.25 235 ALA A O 1
ATOM 1781 N N . GLN A 1 236 ? -4.027 -36.719 -8.203 1 76.81 236 GLN A N 1
ATOM 1782 C CA . GLN A 1 236 ? -4.98 -35.656 -8.406 1 76.81 236 GLN A CA 1
ATOM 1783 C C . GLN A 1 236 ? -4.398 -34.312 -7.957 1 76.81 236 GLN A C 1
ATOM 1785 O O . GLN A 1 236 ? -4.629 -33.281 -8.594 1 76.81 236 GLN A O 1
ATOM 1790 N N . ILE A 1 237 ? -3.684 -34.344 -6.875 1 80.56 237 ILE A N 1
ATOM 1791 C CA . ILE A 1 237 ? -3.08 -33.125 -6.332 1 80.56 237 ILE A CA 1
ATOM 1792 C C . ILE A 1 237 ? -1.57 -33.312 -6.207 1 80.56 237 ILE A C 1
ATOM 1794 O O . ILE A 1 237 ? -1.105 -34.188 -5.469 1 80.56 237 ILE A O 1
ATOM 1798 N N . PRO A 1 238 ? -0.921 -32.375 -7.012 1 79.06 238 PRO A N 1
ATOM 1799 C CA . PRO A 1 238 ? 0.532 -32.469 -6.852 1 79.06 238 PRO A CA 1
ATOM 1800 C C . PRO A 1 238 ? 0.982 -32.25 -5.414 1 79.06 238 PRO A C 1
ATOM 1802 O O . PRO A 1 238 ? 0.416 -31.391 -4.715 1 79.06 238 PRO A O 1
ATOM 1805 N N . TYR A 1 239 ? 1.907 -32.969 -4.863 1 85.81 239 TYR A N 1
ATOM 1806 C CA . TYR A 1 239 ? 2.473 -32.875 -3.525 1 85.81 239 TYR A CA 1
ATOM 1807 C C . TYR A 1 239 ? 1.406 -33.094 -2.463 1 85.81 239 TYR A C 1
ATOM 1809 O O . TYR A 1 239 ? 1.401 -32.438 -1.422 1 85.81 239 TYR A O 1
ATOM 1817 N N . SER A 1 240 ? 0.452 -33.969 -2.711 1 85.5 240 SER A N 1
ATOM 1818 C CA . SER A 1 240 ? -0.679 -34.219 -1.828 1 85.5 240 SER A CA 1
ATOM 1819 C C . SER A 1 240 ? -0.21 -34.688 -0.452 1 85.5 240 SER A C 1
ATOM 1821 O O . SER A 1 240 ? -0.937 -34.562 0.535 1 85.5 240 SER A O 1
ATOM 1823 N N . ALA A 1 241 ? 0.998 -35.125 -0.365 1 82.12 241 ALA A N 1
ATOM 1824 C CA . ALA A 1 241 ? 1.517 -35.656 0.901 1 82.12 241 ALA A CA 1
ATOM 1825 C C . ALA A 1 241 ? 1.741 -34.5 1.897 1 82.12 241 ALA A C 1
ATOM 1827 O O . ALA A 1 241 ? 1.658 -34.719 3.111 1 82.12 241 ALA A O 1
ATOM 1828 N N . VAL A 1 242 ? 2.02 -33.375 1.397 1 86.44 242 VAL A N 1
ATOM 1829 C CA . VAL A 1 242 ? 2.41 -32.281 2.301 1 86.44 242 VAL A CA 1
ATOM 1830 C C . VAL A 1 242 ? 1.354 -31.188 2.277 1 86.44 242 VAL A C 1
ATOM 1832 O O . VAL A 1 242 ? 1.344 -30.297 3.143 1 86.44 242 VAL A O 1
ATOM 1835 N N . GLN A 1 243 ? 0.454 -31.234 1.326 1 86.94 243 GLN A N 1
ATOM 1836 C CA . GLN A 1 243 ? -0.583 -30.219 1.245 1 86.94 243 GLN A CA 1
ATOM 1837 C C . GLN A 1 243 ? -1.975 -30.844 1.228 1 86.94 243 GLN A C 1
ATOM 1839 O O . GLN A 1 243 ? -2.422 -31.344 0.195 1 86.94 243 GLN A O 1
ATOM 1844 N N . ASN A 1 244 ? -2.529 -30.984 2.281 1 84.69 244 ASN A N 1
ATOM 1845 C CA . ASN A 1 244 ? -3.867 -31.547 2.418 1 84.69 244 ASN A CA 1
ATOM 1846 C C . ASN A 1 244 ? -4.512 -31.141 3.742 1 84.69 244 ASN A C 1
ATOM 1848 O O . ASN A 1 244 ? -3.895 -30.453 4.555 1 84.69 244 ASN A O 1
ATOM 1852 N N . PHE A 1 245 ? -5.746 -31.469 3.844 1 89.56 245 PHE A N 1
ATOM 1853 C CA . PHE A 1 245 ? -6.48 -31.156 5.066 1 89.56 245 PHE A CA 1
ATOM 1854 C C . PHE A 1 245 ? -6.637 -32.406 5.934 1 89.56 245 PHE A C 1
ATOM 1856 O O . PHE A 1 245 ? -7.539 -32.469 6.773 1 89.56 245 PHE A O 1
ATOM 1863 N N . ALA A 1 246 ? -5.777 -33.375 5.727 1 84.88 246 ALA A N 1
ATOM 1864 C CA . ALA A 1 246 ? -5.863 -34.625 6.512 1 84.88 246 ALA A CA 1
ATOM 1865 C C . ALA A 1 246 ? -5.258 -34.406 7.898 1 84.88 246 ALA A C 1
ATOM 1867 O O . ALA A 1 246 ? -5.777 -34.938 8.891 1 84.88 246 ALA A O 1
ATOM 1868 N N . THR A 1 247 ? -4.129 -33.75 7.914 1 83.5 247 THR A N 1
ATOM 1869 C CA . THR A 1 247 ? -3.461 -33.469 9.18 1 83.5 247 THR A CA 1
ATOM 1870 C C . THR A 1 247 ? -3.379 -31.953 9.43 1 83.5 247 THR A C 1
ATOM 1872 O O . THR A 1 247 ? -3.482 -31.156 8.492 1 83.5 247 THR A O 1
ATOM 1875 N N . PHE A 1 248 ? -3.178 -31.641 10.664 1 86.5 248 PHE A N 1
ATOM 1876 C CA . PHE A 1 248 ? -3.096 -30.234 11.039 1 86.5 248 PHE A CA 1
ATOM 1877 C C . PHE A 1 248 ? -1.866 -29.578 10.422 1 86.5 248 PHE A C 1
ATOM 1879 O O . PHE A 1 248 ? -1.932 -28.438 9.953 1 86.5 248 PHE A O 1
ATOM 1886 N N . ALA A 1 249 ? -0.708 -30.266 10.469 1 86.19 249 ALA A N 1
ATOM 1887 C CA . ALA A 1 249 ? 0.536 -29.703 9.945 1 86.19 249 ALA A CA 1
ATOM 1888 C C . ALA A 1 249 ? 0.428 -29.438 8.445 1 86.19 249 ALA A C 1
ATOM 1890 O O . ALA A 1 249 ? 0.866 -28.391 7.965 1 86.19 249 ALA A O 1
ATOM 1891 N N . SER A 1 250 ? -0.176 -30.406 7.738 1 89.62 250 SER A N 1
ATOM 1892 C CA . SER A 1 250 ? -0.338 -30.234 6.297 1 89.62 250 SER A CA 1
ATOM 1893 C C . SER A 1 250 ? -1.341 -29.141 5.977 1 89.62 250 SER A C 1
ATOM 1895 O O . SER A 1 250 ? -1.169 -28.391 5.004 1 89.62 250 SER A O 1
ATOM 1897 N N . ALA A 1 251 ? -2.359 -29.047 6.797 1 91.31 251 ALA A N 1
ATOM 1898 C CA . ALA A 1 251 ? -3.361 -28.016 6.59 1 91.31 251 ALA A CA 1
ATOM 1899 C C . ALA A 1 251 ? -2.773 -26.625 6.859 1 91.31 251 ALA A C 1
ATOM 1901 O O . ALA A 1 251 ? -3.031 -25.688 6.113 1 91.31 251 ALA A O 1
ATOM 1902 N N . SER A 1 252 ? -1.99 -26.531 7.93 1 90.75 252 SER A N 1
ATOM 1903 C CA . SER A 1 252 ? -1.374 -25.25 8.273 1 90.75 252 SER A CA 1
ATOM 1904 C C . SER A 1 252 ? -0.403 -24.797 7.191 1 90.75 252 SER A C 1
ATOM 1906 O O . SER A 1 252 ? -0.326 -23.609 6.883 1 90.75 252 SER A O 1
ATOM 1908 N N . THR A 1 253 ? 0.294 -25.734 6.699 1 91 253 THR A N 1
ATOM 1909 C CA . THR A 1 253 ? 1.246 -25.391 5.645 1 91 253 THR A CA 1
ATOM 1910 C C . THR A 1 253 ? 0.517 -24.984 4.367 1 91 253 THR A C 1
ATOM 1912 O O . THR A 1 253 ? 0.905 -24.016 3.709 1 91 253 THR A O 1
ATOM 1915 N N . ALA A 1 254 ? -0.502 -25.688 4.039 1 91.19 254 ALA A N 1
ATOM 1916 C CA . ALA A 1 254 ? -1.292 -25.359 2.855 1 91.19 254 ALA A CA 1
ATOM 1917 C C . ALA A 1 254 ? -1.903 -23.969 2.984 1 91.19 254 ALA A C 1
ATOM 1919 O O . ALA A 1 254 ? -1.898 -23.188 2.027 1 91.19 254 ALA A O 1
ATOM 1920 N N . LEU A 1 255 ? -2.385 -23.672 4.141 1 93.19 255 LEU A N 1
ATOM 1921 C CA . LEU A 1 255 ? -3.027 -22.375 4.355 1 93.19 255 LEU A CA 1
ATOM 1922 C C . LEU A 1 255 ? -1.996 -21.266 4.383 1 93.19 255 LEU A C 1
ATOM 1924 O O . LEU A 1 255 ? -2.293 -20.125 3.992 1 93.19 255 LEU A O 1
ATOM 1928 N N . SER A 1 256 ? -0.788 -21.562 4.895 1 91.5 256 SER A N 1
ATOM 1929 C CA . SER A 1 256 ? 0.28 -20.562 4.863 1 91.5 256 SER A CA 1
ATOM 1930 C C . SER A 1 256 ? 0.633 -20.188 3.428 1 91.5 256 SER A C 1
ATOM 1932 O O . SER A 1 256 ? 0.955 -19.031 3.152 1 91.5 256 SER A O 1
ATOM 1934 N N . VAL A 1 257 ? 0.54 -21.094 2.535 1 90.69 257 VAL A N 1
ATOM 1935 C CA . VAL A 1 257 ? 0.788 -20.828 1.122 1 90.69 257 VAL A CA 1
ATOM 1936 C C . VAL A 1 257 ? -0.405 -20.094 0.517 1 90.69 257 VAL A C 1
ATOM 1938 O O . VAL A 1 257 ? -0.232 -19.172 -0.286 1 90.69 257 VAL A O 1
ATOM 1941 N N . LEU A 1 258 ? -1.572 -20.438 0.999 1 89.62 258 LEU A N 1
ATOM 1942 C CA . LEU A 1 258 ? -2.791 -19.859 0.447 1 89.62 258 LEU A CA 1
ATOM 1943 C C . LEU A 1 258 ? -2.906 -18.375 0.822 1 89.62 258 LEU A C 1
ATOM 1945 O O . LEU A 1 258 ? -3.564 -17.609 0.124 1 89.62 258 LEU A O 1
ATOM 1949 N N . VAL A 1 259 ? -2.305 -18.062 1.918 1 88.62 259 VAL A N 1
ATOM 1950 C CA . VAL A 1 259 ? -2.346 -16.672 2.34 1 88.62 259 VAL A CA 1
ATOM 1951 C C . VAL A 1 259 ? -1.66 -15.797 1.294 1 88.62 259 VAL A C 1
ATOM 1953 O O . VAL A 1 259 ? -1.987 -14.617 1.152 1 88.62 259 VAL A O 1
ATOM 1956 N N . THR A 1 260 ? -0.767 -16.312 0.485 1 84.69 260 THR A N 1
ATOM 1957 C CA . THR A 1 260 ? -0.059 -15.586 -0.56 1 84.69 260 THR A CA 1
ATOM 1958 C C . THR A 1 260 ? -0.815 -15.672 -1.883 1 84.69 260 THR A C 1
ATOM 1960 O O . THR A 1 260 ? -0.317 -15.219 -2.916 1 84.69 260 THR A O 1
ATOM 1963 N N . THR A 1 261 ? -2.012 -16.141 -1.905 1 80.94 261 THR A N 1
ATOM 1964 C CA . THR A 1 261 ? -2.928 -16.266 -3.033 1 80.94 261 THR A CA 1
ATOM 1965 C C . THR A 1 261 ? -2.379 -17.25 -4.066 1 80.94 261 THR A C 1
ATOM 1967 O O . THR A 1 261 ? -2.818 -17.25 -5.219 1 80.94 261 THR A O 1
ATOM 1970 N N . GLU A 1 262 ? -1.466 -18.031 -3.562 1 82.06 262 GLU A N 1
ATOM 1971 C CA . GLU A 1 262 ? -0.922 -19.031 -4.484 1 82.06 262 GLU A CA 1
ATOM 1972 C C . GLU A 1 262 ? -1.57 -20.391 -4.27 1 82.06 262 GLU A C 1
ATOM 1974 O O . GLU A 1 262 ? -2.105 -20.672 -3.195 1 82.06 262 GLU A O 1
ATOM 1979 N N . ASN A 1 263 ? -1.592 -21.234 -5.254 1 79.25 263 ASN A N 1
ATOM 1980 C CA . ASN A 1 263 ? -1.976 -22.641 -5.23 1 79.25 263 ASN A CA 1
ATOM 1981 C C . ASN A 1 263 ? -3.422 -22.812 -4.777 1 79.25 263 ASN A C 1
ATOM 1983 O O . ASN A 1 263 ? -3.76 -23.828 -4.152 1 79.25 263 ASN A O 1
ATOM 1987 N N . PHE A 1 264 ? -4.277 -21.891 -5.051 1 78.44 264 PHE A N 1
ATOM 1988 C CA . PHE A 1 264 ? -5.664 -21.938 -4.594 1 78.44 264 PHE A CA 1
ATOM 1989 C C . PHE A 1 264 ? -6.43 -23.047 -5.293 1 78.44 264 PHE A C 1
ATOM 1991 O O . PHE A 1 264 ? -7.129 -23.828 -4.645 1 78.44 264 PHE A O 1
ATOM 1998 N N . PRO A 1 265 ? -6.227 -23.375 -6.547 1 75.88 265 PRO A N 1
ATOM 1999 C CA . PRO A 1 265 ? -7.055 -24.375 -7.227 1 75.88 265 PRO A CA 1
ATOM 2000 C C . PRO A 1 265 ? -6.785 -25.797 -6.738 1 75.88 265 PRO A C 1
ATOM 2002 O O . PRO A 1 265 ? -7.707 -26.609 -6.652 1 75.88 265 PRO A O 1
ATOM 2005 N N . ASP A 1 266 ? -5.547 -26.062 -6.328 1 80.56 266 ASP A N 1
ATOM 2006 C CA . ASP A 1 266 ? -5.184 -27.406 -5.93 1 80.56 266 ASP A CA 1
ATOM 2007 C C . ASP A 1 266 ? -5.852 -27.797 -4.609 1 80.56 266 ASP A C 1
ATOM 2009 O O . ASP A 1 266 ? -6.18 -28.953 -4.391 1 80.56 266 ASP A O 1
ATOM 2013 N N . ILE A 1 267 ? -6.051 -26.812 -3.76 1 86.69 267 ILE A N 1
ATOM 2014 C CA . ILE A 1 267 ? -6.613 -27.109 -2.445 1 86.69 267 ILE A CA 1
ATOM 2015 C C . ILE A 1 267 ? -8.109 -26.828 -2.449 1 86.69 267 ILE A C 1
ATOM 2017 O O . ILE A 1 267 ? -8.883 -27.516 -1.777 1 86.69 267 ILE A O 1
ATOM 2021 N N . TYR A 1 268 ? -8.555 -25.953 -3.219 1 86.25 268 TYR A N 1
ATOM 2022 C CA . TYR A 1 268 ? -9.938 -25.484 -3.227 1 86.25 268 TYR A CA 1
ATOM 2023 C C . TYR A 1 268 ? -10.828 -26.438 -4.027 1 86.25 268 TYR A C 1
ATOM 2025 O O . TYR A 1 268 ? -11.938 -26.75 -3.607 1 86.25 268 TYR A O 1
ATOM 2033 N N . LEU A 1 269 ? -10.406 -27.016 -5.164 1 84.06 269 LEU A N 1
ATOM 2034 C CA . LEU A 1 269 ? -11.25 -27.75 -6.098 1 84.06 269 LEU A CA 1
ATOM 2035 C C . LEU A 1 269 ? -11.719 -29.062 -5.488 1 84.06 269 LEU A C 1
ATOM 2037 O O . LEU A 1 269 ? -12.898 -29.406 -5.566 1 84.06 269 LEU A O 1
ATOM 2041 N N . PRO A 1 270 ? -10.766 -29.766 -4.863 1 86.88 270 PRO A N 1
ATOM 2042 C CA . PRO A 1 270 ? -11.25 -30.984 -4.23 1 86.88 270 PRO A CA 1
ATOM 2043 C C . PRO A 1 270 ? -12.312 -30.734 -3.166 1 86.88 270 PRO A C 1
ATOM 2045 O O . PRO A 1 270 ? -13.266 -31.5 -3.037 1 86.88 270 PRO A O 1
ATOM 2048 N N . ALA A 1 271 ? -12.141 -29.703 -2.393 1 89 271 ALA A N 1
ATOM 2049 C CA . ALA A 1 271 ? -13.125 -29.359 -1.373 1 89 271 ALA A CA 1
ATOM 2050 C C . ALA A 1 271 ? -14.43 -28.891 -2.01 1 89 271 ALA A C 1
ATOM 2052 O O . ALA A 1 271 ? -15.516 -29.172 -1.491 1 89 271 ALA A O 1
ATOM 2053 N N . LEU A 1 272 ? -14.359 -28.188 -3.145 1 87.25 272 LEU A N 1
ATOM 2054 C CA . LEU A 1 272 ? -15.531 -27.703 -3.859 1 87.25 272 LEU A CA 1
ATOM 2055 C C . LEU A 1 272 ? -16.359 -28.859 -4.406 1 87.25 272 LEU A C 1
ATOM 2057 O O . LEU A 1 272 ? -17.594 -28.812 -4.375 1 87.25 272 LEU A O 1
ATOM 2061 N N . HIS A 1 273 ? -15.703 -29.891 -4.938 1 86.19 273 HIS A N 1
ATOM 2062 C CA . HIS A 1 273 ? -16.391 -31.047 -5.508 1 86.19 273 HIS A CA 1
ATOM 2063 C C . HIS A 1 273 ? -17.109 -31.844 -4.426 1 86.19 273 HIS A C 1
ATOM 2065 O O . HIS A 1 273 ? -18.172 -32.406 -4.672 1 86.19 273 HIS A O 1
ATOM 2071 N N . ALA A 1 274 ? -16.5 -31.812 -3.262 1 86.19 274 ALA A N 1
ATOM 2072 C CA . ALA A 1 274 ? -17.109 -32.562 -2.164 1 86.19 274 ALA A CA 1
ATOM 2073 C C . ALA A 1 274 ? -18.25 -31.781 -1.518 1 86.19 274 ALA A C 1
ATOM 2075 O O . ALA A 1 274 ? -19.328 -32.312 -1.286 1 86.19 274 ALA A O 1
ATOM 2076 N N . HIS A 1 275 ? -17.984 -30.547 -1.213 1 88.38 275 HIS A N 1
ATOM 2077 C CA . HIS A 1 275 ? -18.938 -29.656 -0.563 1 88.38 275 HIS A CA 1
ATOM 2078 C C . HIS A 1 275 ? -18.906 -28.266 -1.188 1 88.38 275 HIS A C 1
ATOM 2080 O O . HIS A 1 275 ? -18.266 -27.359 -0.659 1 88.38 275 HIS A O 1
ATOM 2086 N N . PRO A 1 276 ? -19.656 -28.047 -2.227 1 86.56 276 PRO A N 1
ATOM 2087 C CA . PRO A 1 276 ? -19.531 -26.812 -3.012 1 86.56 276 PRO A CA 1
ATOM 2088 C C . PRO A 1 276 ? -19.812 -25.562 -2.188 1 86.56 276 PRO A C 1
ATOM 2090 O O . PRO A 1 276 ? -19.016 -24.609 -2.209 1 86.56 276 PRO A O 1
ATOM 2093 N N . VAL A 1 277 ? -20.891 -25.5 -1.416 1 85.94 277 VAL A N 1
ATOM 2094 C CA . VAL A 1 277 ? -21.281 -24.281 -0.707 1 85.94 277 VAL A CA 1
ATOM 2095 C C . VAL A 1 277 ? -20.344 -24.078 0.487 1 85.94 277 VAL A C 1
ATOM 2097 O O . VAL A 1 277 ? -19.828 -22.969 0.681 1 85.94 277 VAL A O 1
ATOM 2100 N N . LEU A 1 278 ? -20.109 -25.125 1.234 1 89.94 278 LEU A N 1
ATOM 2101 C CA . LEU A 1 278 ? -19.281 -25.016 2.434 1 89.94 278 LEU A CA 1
ATOM 2102 C C . LEU A 1 278 ? -17.844 -24.672 2.072 1 89.94 278 LEU A C 1
ATOM 2104 O O . LEU A 1 278 ? -17.203 -23.875 2.748 1 89.94 278 LEU A O 1
ATOM 2108 N N . ALA A 1 279 ? -17.375 -25.312 1.019 1 91.56 279 ALA A N 1
ATOM 2109 C CA . ALA A 1 279 ? -16 -25.078 0.59 1 91.56 279 ALA A CA 1
ATOM 2110 C C . ALA A 1 279 ? -15.828 -23.641 0.094 1 91.56 279 ALA A C 1
ATOM 2112 O O . ALA A 1 279 ? -14.836 -22.984 0.408 1 91.56 279 ALA A O 1
ATOM 2113 N N . THR A 1 280 ? -16.812 -23.141 -0.65 1 88.56 280 THR A N 1
ATOM 2114 C CA . THR A 1 280 ? -16.734 -21.781 -1.186 1 88.56 280 THR A CA 1
ATOM 2115 C C . THR A 1 280 ? -16.75 -20.75 -0.059 1 88.56 280 THR A C 1
ATOM 2117 O O . THR A 1 280 ? -15.984 -19.797 -0.075 1 88.56 280 THR A O 1
ATOM 2120 N N . LEU A 1 281 ? -17.562 -20.969 0.903 1 89.62 281 LEU A N 1
ATOM 2121 C CA . LEU A 1 281 ? -17.641 -20.031 2.027 1 89.62 281 LEU A CA 1
ATOM 2122 C C . LEU A 1 281 ? -16.344 -20.078 2.844 1 89.62 281 LEU A C 1
ATOM 2124 O O . LEU A 1 281 ? -15.859 -19.031 3.285 1 89.62 281 LEU A O 1
ATOM 2128 N N . TYR A 1 282 ? -15.836 -21.266 3.072 1 92.81 282 TYR A N 1
ATOM 2129 C CA . TYR A 1 282 ? -14.609 -21.453 3.834 1 92.81 282 TYR A CA 1
ATOM 2130 C C . TYR A 1 282 ? -13.438 -20.75 3.16 1 92.81 282 TYR A C 1
ATOM 2132 O O . TYR A 1 282 ? -12.75 -19.938 3.785 1 92.81 282 TYR A O 1
ATOM 2140 N N . PHE A 1 283 ? -13.266 -20.969 1.895 1 91.31 283 PHE A N 1
ATOM 2141 C CA . PHE A 1 283 ? -12.094 -20.438 1.203 1 91.31 283 PHE A CA 1
ATOM 2142 C C . PHE A 1 283 ? -12.273 -18.969 0.882 1 91.31 283 PHE A C 1
ATOM 2144 O O . PHE A 1 283 ? -11.312 -18.188 0.911 1 91.31 283 PHE A O 1
ATOM 2151 N N . LEU A 1 284 ? -13.492 -18.578 0.621 1 88.06 284 LEU A N 1
ATOM 2152 C CA . LEU A 1 284 ? -13.75 -17.172 0.364 1 88.06 284 LEU A CA 1
ATOM 2153 C C . LEU A 1 284 ? -13.492 -16.328 1.614 1 88.06 284 LEU A C 1
ATOM 2155 O O . LEU A 1 284 ? -12.891 -15.258 1.539 1 88.06 284 LEU A O 1
ATOM 2159 N N . SER A 1 285 ? -13.984 -16.812 2.732 1 91 285 SER A N 1
ATOM 2160 C CA . SER A 1 285 ? -13.766 -16.078 3.977 1 91 285 SER A CA 1
ATOM 2161 C C . SER A 1 285 ? -12.281 -16.016 4.324 1 91 285 SER A C 1
ATOM 2163 O O . SER A 1 285 ? -11.797 -15.008 4.836 1 91 285 SER A O 1
ATOM 2165 N N . PHE A 1 286 ? -11.555 -17.078 4.066 1 92.81 286 PHE A N 1
ATOM 2166 C CA . PHE A 1 286 ? -10.117 -17.094 4.32 1 92.81 286 PHE A CA 1
ATOM 2167 C C . PHE A 1 286 ? -9.406 -16.062 3.443 1 92.81 286 PHE A C 1
ATOM 2169 O O . PHE A 1 286 ? -8.508 -15.359 3.904 1 92.81 286 PHE A O 1
ATOM 2176 N N . PHE A 1 287 ? -9.875 -15.984 2.238 1 89.62 287 PHE A N 1
ATOM 2177 C CA . PHE A 1 287 ? -9.25 -15.078 1.283 1 89.62 287 PHE A CA 1
ATOM 2178 C C . PHE A 1 287 ? -9.5 -13.625 1.672 1 89.62 287 PHE A C 1
ATOM 2180 O O . PHE A 1 287 ? -8.609 -12.789 1.545 1 89.62 287 PHE A O 1
ATOM 2187 N N . VAL A 1 288 ? -10.609 -13.359 2.107 1 88.31 288 VAL A N 1
ATOM 2188 C CA . VAL A 1 288 ? -10.961 -11.992 2.479 1 88.31 288 VAL A CA 1
ATOM 2189 C C . VAL A 1 288 ? -10.203 -11.594 3.742 1 88.31 288 VAL A C 1
ATOM 2191 O O . VAL A 1 288 ? -9.578 -10.523 3.789 1 88.31 288 VAL A O 1
ATOM 2194 N N . LEU A 1 289 ? -10.133 -12.43 4.691 1 88.81 289 LEU A N 1
ATOM 2195 C CA . LEU A 1 289 ? -9.531 -12.102 5.984 1 88.81 289 LEU A CA 1
ATOM 2196 C C . LEU A 1 289 ? -8.016 -12.117 5.895 1 88.81 289 LEU A C 1
ATOM 2198 O O . LEU A 1 289 ? -7.344 -11.234 6.438 1 88.81 289 LEU A O 1
ATOM 2202 N N . GLY A 1 290 ? -7.555 -13.07 5.242 1 89.12 290 GLY A N 1
ATOM 2203 C CA . GLY A 1 290 ? -6.113 -13.273 5.199 1 89.12 290 GLY A CA 1
ATOM 2204 C C . GLY A 1 290 ? -5.418 -12.367 4.199 1 89.12 290 GLY A C 1
ATOM 2205 O O . GLY A 1 290 ? -4.91 -11.305 4.566 1 89.12 290 GLY A O 1
ATOM 2206 N N . PRO A 1 291 ? -5.484 -12.625 2.908 1 85.94 291 PRO A N 1
ATOM 2207 C CA . PRO A 1 291 ? -4.738 -11.883 1.893 1 85.94 291 PRO A CA 1
ATOM 2208 C C . PRO A 1 291 ? -5.242 -10.445 1.726 1 85.94 291 PRO A C 1
ATOM 2210 O O . PRO A 1 291 ? -4.441 -9.523 1.572 1 85.94 291 PRO A O 1
ATOM 2213 N N . TRP A 1 292 ? -6.426 -10.219 1.867 1 87.81 292 TRP A N 1
ATOM 2214 C CA . TRP A 1 292 ? -6.926 -8.883 1.535 1 87.81 292 TRP A CA 1
ATOM 2215 C C . TRP A 1 292 ? -6.934 -7.984 2.764 1 87.81 292 TRP A C 1
ATOM 2217 O O . TRP A 1 292 ? -6.305 -6.922 2.764 1 87.81 292 TRP A O 1
ATOM 2227 N N . VAL A 1 293 ? -7.539 -8.445 3.867 1 88.75 293 VAL A N 1
ATOM 2228 C CA . VAL A 1 293 ? -7.688 -7.562 5.02 1 88.75 293 VAL A CA 1
ATOM 2229 C C . VAL A 1 293 ? -6.367 -7.484 5.785 1 88.75 293 VAL A C 1
ATOM 2231 O O . VAL A 1 293 ? -5.828 -6.395 5.996 1 88.75 293 VAL A O 1
ATOM 2234 N N . ILE A 1 294 ? -5.852 -8.602 6.164 1 89.06 294 ILE A N 1
ATOM 2235 C CA . ILE A 1 294 ? -4.672 -8.609 7.023 1 89.06 294 ILE A CA 1
ATOM 2236 C C . ILE A 1 294 ? -3.479 -8.031 6.266 1 89.06 294 ILE A C 1
ATOM 2238 O O . ILE A 1 294 ? -2.713 -7.238 6.816 1 89.06 294 ILE A O 1
ATOM 2242 N N . MET A 1 295 ? -3.293 -8.375 5.016 1 88.5 295 MET A N 1
ATOM 2243 C CA . MET A 1 295 ? -2.162 -7.859 4.254 1 88.5 295 MET A CA 1
ATOM 2244 C C . MET A 1 295 ? -2.303 -6.355 4.027 1 88.5 295 MET A C 1
ATOM 2246 O O . MET A 1 295 ? -1.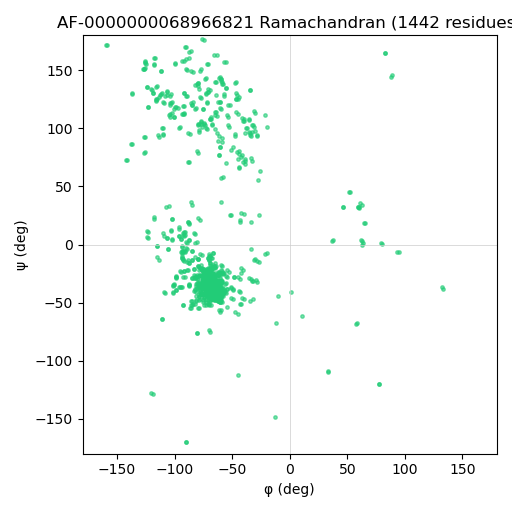304 -5.637 3.975 1 88.5 295 MET A O 1
ATOM 2250 N N . SER A 1 296 ? -3.508 -5.934 3.9 1 90.06 296 SER A N 1
ATOM 2251 C CA .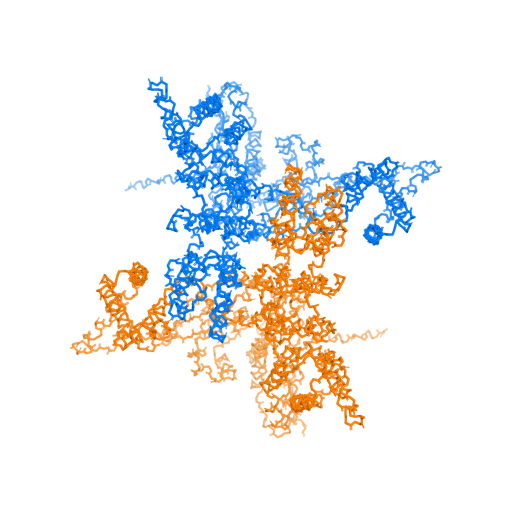 SER A 1 296 ? -3.727 -4.496 3.793 1 90.06 296 SER A CA 1
ATOM 2252 C C . SER A 1 296 ? -3.402 -3.789 5.105 1 90.06 296 SER A C 1
ATOM 2254 O O . SER A 1 296 ? -2.898 -2.664 5.102 1 90.06 296 SER A O 1
ATOM 2256 N N . LEU A 1 297 ? -3.736 -4.449 6.176 1 89.19 297 LEU A N 1
ATOM 2257 C CA . LEU A 1 297 ? -3.43 -3.883 7.488 1 89.19 297 LEU A CA 1
ATOM 2258 C C . LEU A 1 297 ? -1.923 -3.852 7.727 1 89.19 297 LEU A C 1
ATOM 2260 O O . LEU A 1 297 ? -1.408 -2.922 8.352 1 89.19 297 LEU A O 1
ATOM 2264 N N . VAL A 1 298 ? -1.26 -4.871 7.238 1 89.81 298 VAL A N 1
ATOM 2265 C CA . VAL A 1 298 ? 0.194 -4.914 7.359 1 89.81 298 VAL A CA 1
ATOM 2266 C C . VAL A 1 298 ? 0.814 -3.754 6.586 1 89.81 298 VAL A C 1
ATOM 2268 O O . VAL A 1 298 ? 1.723 -3.082 7.082 1 89.81 298 VAL A O 1
ATOM 2271 N N . MET A 1 299 ? 0.333 -3.51 5.445 1 91.19 299 MET A N 1
ATOM 2272 C CA . MET A 1 299 ? 0.821 -2.391 4.645 1 91.19 299 MET A CA 1
ATOM 2273 C C . MET A 1 299 ? 0.543 -1.062 5.344 1 91.19 299 MET A C 1
ATOM 2275 O O . MET A 1 299 ? 1.398 -0.175 5.359 1 91.19 299 MET A O 1
ATOM 2279 N N . ALA A 1 300 ? -0.64 -0.9 5.887 1 89.75 300 ALA A N 1
ATOM 2280 C CA . ALA A 1 300 ? -1.017 0.327 6.586 1 89.75 300 ALA A CA 1
ATOM 2281 C C . ALA A 1 300 ? -0.125 0.561 7.801 1 89.75 300 ALA A C 1
ATOM 2283 O O . ALA A 1 300 ? 0.318 1.686 8.047 1 89.75 300 ALA A O 1
ATOM 2284 N N . ASP A 1 301 ? 0.101 -0.498 8.484 1 88.75 301 ASP A N 1
ATOM 2285 C CA . ASP A 1 301 ? 0.933 -0.392 9.68 1 88.75 301 ASP A CA 1
ATOM 2286 C C . ASP A 1 301 ? 2.381 -0.074 9.32 1 88.75 301 ASP A C 1
ATOM 2288 O O . ASP A 1 301 ? 3.061 0.662 10.039 1 88.75 301 ASP A O 1
ATOM 2292 N N . THR A 1 302 ? 2.85 -0.695 8.281 1 89.75 302 THR A N 1
ATOM 2293 C CA . THR A 1 302 ? 4.203 -0.411 7.812 1 89.75 302 THR A CA 1
ATOM 2294 C C . THR A 1 302 ? 4.336 1.052 7.398 1 89.75 302 THR A C 1
ATOM 2296 O O . THR A 1 302 ? 5.332 1.704 7.715 1 89.75 302 THR A O 1
ATOM 2299 N N . TYR A 1 303 ? 3.369 1.544 6.711 1 89.94 303 TYR A N 1
ATOM 2300 C CA . TYR A 1 303 ? 3.391 2.939 6.285 1 89.94 303 TYR A CA 1
ATOM 2301 C C . TYR A 1 303 ? 3.379 3.877 7.484 1 89.94 303 TYR A C 1
ATOM 2303 O O . TYR A 1 303 ? 4.109 4.871 7.508 1 89.94 303 TYR A O 1
ATOM 2311 N N . ARG A 1 304 ? 2.58 3.549 8.406 1 86.19 304 ARG A N 1
ATOM 2312 C CA . ARG A 1 304 ? 2.518 4.363 9.617 1 86.19 304 ARG A CA 1
ATOM 2313 C C . ARG A 1 304 ? 3.857 4.367 10.344 1 86.19 304 ARG A C 1
ATOM 2315 O O . ARG A 1 304 ? 4.332 5.422 10.773 1 86.19 304 ARG A O 1
ATOM 2322 N N . CYS A 1 305 ? 4.395 3.193 10.5 1 84.81 305 CYS A N 1
ATOM 2323 C CA . CYS A 1 305 ? 5.676 3.074 11.188 1 84.81 305 CYS A CA 1
ATOM 2324 C C . CYS A 1 305 ? 6.762 3.848 10.445 1 84.81 305 CYS A C 1
ATOM 2326 O O . CYS A 1 305 ? 7.562 4.547 11.07 1 84.81 305 CYS A O 1
ATOM 2328 N N . TYR A 1 306 ? 6.773 3.705 9.164 1 84.5 306 TYR A N 1
ATOM 2329 C CA . TYR A 1 306 ? 7.75 4.418 8.352 1 84.5 306 TYR A CA 1
ATOM 2330 C C . TYR A 1 306 ? 7.602 5.926 8.508 1 84.5 306 TYR A C 1
ATOM 2332 O O . TYR A 1 306 ? 8.586 6.641 8.68 1 84.5 306 TYR A O 1
ATOM 2340 N N . ARG A 1 307 ? 6.422 6.402 8.5 1 82.56 307 ARG A N 1
ATOM 2341 C CA . ARG A 1 307 ? 6.156 7.832 8.609 1 82.56 307 ARG A CA 1
ATOM 2342 C C . ARG A 1 307 ? 6.566 8.359 9.984 1 82.56 307 ARG A C 1
ATOM 2344 O O . ARG A 1 307 ? 7.121 9.453 10.094 1 82.56 307 ARG A O 1
ATOM 2351 N N . MET A 1 308 ? 6.277 7.59 10.93 1 80.56 308 MET A N 1
ATOM 2352 C CA . MET A 1 308 ? 6.625 8 12.289 1 80.56 308 MET A CA 1
ATOM 2353 C C . MET A 1 308 ? 8.141 8.055 12.469 1 80.56 308 MET A C 1
ATOM 2355 O O . MET A 1 308 ? 8.664 9 13.07 1 80.56 308 MET A O 1
ATOM 2359 N N . HIS A 1 309 ? 8.773 7.078 11.977 1 81.56 309 HIS A N 1
ATOM 2360 C CA . HIS A 1 309 ? 10.234 7.055 12.078 1 81.56 309 HIS A CA 1
ATOM 2361 C C . HIS A 1 309 ? 10.859 8.211 11.305 1 81.56 309 HIS A C 1
ATOM 2363 O O . HIS A 1 309 ? 11.789 8.852 11.789 1 81.56 309 HIS A O 1
ATOM 2369 N N . GLN A 1 310 ? 10.375 8.438 10.141 1 80.62 310 GLN A N 1
ATOM 2370 C CA . GLN A 1 310 ? 10.906 9.516 9.328 1 80.62 310 GLN A CA 1
ATOM 2371 C C . GLN A 1 310 ? 10.602 10.875 9.945 1 80.62 310 GLN A C 1
ATOM 2373 O O . GLN A 1 310 ? 11.422 11.789 9.898 1 80.62 310 GLN A O 1
ATOM 2378 N N . ALA A 1 311 ? 9.414 11.023 10.484 1 80 311 ALA A N 1
ATOM 2379 C CA . ALA A 1 311 ? 9.047 12.273 11.148 1 80 311 ALA A CA 1
ATOM 2380 C C . ALA A 1 311 ? 9.945 12.539 12.344 1 80 311 ALA A C 1
ATOM 2382 O O . ALA A 1 311 ? 10.359 13.68 12.57 1 80 311 ALA A O 1
ATOM 2383 N N . ARG A 1 312 ? 10.219 11.531 13.094 1 78 312 ARG A N 1
ATOM 2384 C CA . ARG A 1 312 ? 11.102 11.68 14.25 1 78 312 ARG A CA 1
ATOM 2385 C C . ARG A 1 312 ? 12.516 12.039 13.805 1 78 312 ARG A C 1
ATOM 2387 O O . ARG A 1 312 ? 13.18 12.867 14.445 1 78 312 ARG A O 1
ATOM 2394 N N . LYS A 1 313 ? 12.945 11.438 12.805 1 78.38 313 LYS A N 1
ATOM 2395 C CA . LYS A 1 313 ? 14.281 11.727 12.281 1 78.38 313 LYS A CA 1
ATOM 2396 C C . LYS A 1 313 ? 14.367 13.172 11.781 1 78.38 313 LYS A C 1
ATOM 2398 O O . LYS A 1 313 ? 15.32 13.883 12.117 1 78.38 313 LYS A O 1
ATOM 2403 N N . VAL A 1 314 ? 13.383 13.641 11.055 1 78.94 314 VAL A N 1
ATOM 2404 C CA . VAL A 1 314 ? 13.383 14.992 10.508 1 78.94 314 VAL A CA 1
ATOM 2405 C C . VAL A 1 314 ? 13.219 16.016 11.633 1 78.94 314 VAL A C 1
ATOM 2407 O O . VAL A 1 314 ? 13.828 17.078 11.602 1 78.94 314 VAL A O 1
ATOM 2410 N N . SER A 1 315 ? 12.398 15.633 12.531 1 78.19 315 SER A N 1
ATOM 2411 C CA . SER A 1 315 ? 12.211 16.531 13.664 1 78.19 315 SER A CA 1
ATOM 2412 C C . SER A 1 315 ? 13.508 16.703 14.445 1 78.19 315 SER A C 1
ATOM 2414 O O . SER A 1 315 ? 13.844 17.812 14.867 1 78.19 315 SER A O 1
ATOM 2416 N N . ARG A 1 316 ? 14.234 15.68 14.609 1 75.88 316 ARG A N 1
ATOM 2417 C CA . ARG A 1 316 ? 15.508 15.75 15.32 1 75.88 316 ARG A CA 1
ATOM 2418 C C . ARG A 1 316 ? 16.531 16.562 14.531 1 75.88 316 ARG A C 1
ATOM 2420 O O . ARG A 1 316 ? 17.266 17.359 15.102 1 75.88 316 ARG A O 1
ATOM 2427 N N . VAL A 1 317 ? 16.578 16.344 13.297 1 77.25 317 VAL A N 1
ATOM 2428 C CA . VAL A 1 317 ? 17.516 17.062 12.445 1 77.25 317 VAL A CA 1
ATOM 2429 C C . VAL A 1 317 ? 17.156 18.547 12.391 1 77.25 317 VAL A C 1
ATOM 2431 O O . VAL A 1 317 ? 18.031 19.406 12.453 1 77.25 317 VAL A O 1
ATOM 2434 N N . ARG A 1 318 ? 15.914 18.781 12.266 1 78.88 318 ARG A N 1
ATOM 2435 C CA . ARG A 1 318 ? 15.461 20.172 12.211 1 78.88 318 ARG A CA 1
ATOM 2436 C C . ARG A 1 318 ? 15.703 20.875 13.539 1 78.88 318 ARG A C 1
ATOM 2438 O O . ARG A 1 318 ? 16.062 22.062 13.562 1 78.88 318 ARG A O 1
ATOM 2445 N N . SER A 1 319 ? 15.453 20.188 14.531 1 77.31 319 SER A N 1
ATOM 2446 C CA . SER A 1 319 ? 15.703 20.781 15.844 1 77.31 319 SER A CA 1
ATOM 2447 C C . SER A 1 319 ? 17.188 21.094 16.031 1 77.31 319 SER A C 1
ATOM 2449 O O . SER A 1 319 ? 17.531 22.156 16.562 1 77.31 319 SER A O 1
ATOM 2451 N N . LYS A 1 320 ? 17.984 20.297 15.641 1 78.69 320 LYS A N 1
ATOM 2452 C CA . LYS A 1 320 ? 19.422 20.531 15.727 1 78.69 320 LYS A CA 1
ATOM 2453 C C . LYS A 1 320 ? 19.844 21.672 14.797 1 78.69 320 LYS A C 1
ATOM 2455 O O . LYS A 1 320 ? 20.688 22.5 15.156 1 78.69 320 LYS A O 1
ATOM 2460 N N . GLU A 1 321 ? 19.312 21.578 13.625 1 83.25 321 GLU A N 1
ATOM 2461 C CA . GLU A 1 321 ? 19.578 22.641 12.664 1 83.25 321 GLU A CA 1
ATOM 2462 C C . GLU A 1 321 ? 19.141 24 13.203 1 83.25 321 GLU A C 1
ATOM 2464 O O . GLU A 1 321 ? 19.875 24.984 13.117 1 83.25 321 GLU A O 1
ATOM 2469 N N . HIS A 1 322 ? 18.016 24.047 13.773 1 82.81 322 HIS A N 1
ATOM 2470 C CA . HIS A 1 322 ? 17.484 25.312 14.289 1 82.81 322 HIS A CA 1
ATOM 2471 C C . HIS A 1 322 ? 18.266 25.781 15.5 1 82.81 322 HIS A C 1
ATOM 2473 O O . HIS A 1 322 ? 18.469 26.984 15.68 1 82.81 322 HIS A O 1
ATOM 2479 N N . ARG A 1 323 ? 18.672 24.891 16.281 1 81.62 323 ARG A N 1
ATOM 2480 C CA . ARG A 1 323 ? 19.484 25.266 17.438 1 81.62 323 ARG A CA 1
ATOM 2481 C C . ARG A 1 323 ? 20.812 25.859 17.016 1 81.62 323 ARG A C 1
ATOM 2483 O O . ARG A 1 323 ? 21.25 26.891 17.547 1 81.62 323 ARG A O 1
ATOM 2490 N N . SER A 1 324 ? 21.391 25.203 16.062 1 85.12 324 SER A N 1
ATOM 2491 C CA . SER A 1 324 ? 22.672 25.703 15.586 1 85.12 324 SER A CA 1
ATOM 2492 C C . SER A 1 324 ? 22.516 27.031 14.867 1 85.12 324 SER A C 1
ATOM 2494 O O . SER A 1 324 ? 23.375 27.922 15.008 1 85.12 324 SER A O 1
ATOM 2496 N N . LEU A 1 325 ? 21.5 27.188 14.133 1 88.62 325 LEU A N 1
ATOM 2497 C CA . LEU A 1 325 ? 21.266 28.438 13.43 1 88.62 325 LEU A CA 1
ATOM 2498 C C . LEU A 1 325 ? 20.875 29.547 14.398 1 88.62 325 LEU A C 1
ATOM 2500 O O . LEU A 1 325 ? 21.219 30.719 14.18 1 88.62 325 LEU A O 1
ATOM 2504 N N . PHE A 1 326 ? 20.156 29.188 15.375 1 85.5 326 PHE A N 1
ATOM 2505 C CA . PHE A 1 326 ? 19.812 30.141 16.406 1 85.5 326 PHE A CA 1
ATOM 2506 C C . PHE A 1 326 ? 21.062 30.703 17.062 1 85.5 326 PHE A C 1
ATOM 2508 O O . PHE A 1 326 ? 21.188 31.906 17.25 1 85.5 326 PHE A O 1
ATOM 2515 N N . CYS A 1 327 ? 21.953 29.875 17.328 1 83.75 327 CYS A N 1
ATOM 2516 C CA . CYS A 1 327 ? 23.203 30.297 17.938 1 83.75 327 CYS A CA 1
ATOM 2517 C C . CYS A 1 327 ? 24.031 31.109 16.969 1 83.75 327 CYS A C 1
ATOM 2519 O O . CYS A 1 327 ? 24.641 32.125 17.344 1 83.75 327 CYS A O 1
ATOM 2521 N N . ALA A 1 328 ? 24.109 30.641 15.773 1 87.5 328 ALA A N 1
ATOM 2522 C CA . ALA A 1 328 ? 24.859 31.391 14.773 1 87.5 328 ALA A CA 1
ATOM 2523 C C . ALA A 1 328 ? 24.297 32.781 14.578 1 87.5 328 ALA A C 1
ATOM 2525 O O . ALA A 1 328 ? 25.047 33.75 14.453 1 87.5 328 ALA A O 1
ATOM 2526 N N . PHE A 1 329 ? 23.047 32.906 14.539 1 90.06 329 PHE A N 1
ATOM 2527 C CA . PHE A 1 329 ? 22.375 34.188 14.344 1 90.06 329 PHE A CA 1
ATOM 2528 C C . PHE A 1 329 ? 22.688 35.156 15.484 1 90.06 329 PHE A C 1
ATOM 2530 O O . PHE A 1 329 ? 23.031 36.312 15.25 1 90.06 329 PHE A O 1
ATOM 2537 N N . HIS A 1 330 ? 22.609 34.688 16.719 1 86.56 330 HIS A N 1
ATOM 2538 C CA . HIS A 1 330 ? 22.797 35.562 17.875 1 86.56 330 HIS A CA 1
ATOM 2539 C C . HIS A 1 330 ? 24.266 35.906 18.078 1 86.56 330 HIS A C 1
ATOM 2541 O O . HIS A 1 330 ? 24.609 36.969 18.594 1 86.56 330 HIS A O 1
ATOM 2547 N N . VAL A 1 331 ? 25.094 35.062 17.641 1 83.44 331 VAL A N 1
ATOM 2548 C CA . VAL A 1 331 ? 26.516 35.344 17.703 1 83.44 331 VAL A CA 1
ATOM 2549 C C . VAL A 1 331 ? 26.859 36.469 16.688 1 83.44 331 VAL A C 1
ATOM 2551 O O . VAL A 1 331 ? 27.641 37.344 16.984 1 83.44 331 VAL A O 1
ATOM 2554 N N . LEU A 1 332 ? 26.234 36.375 15.609 1 85 332 LEU A N 1
ATOM 2555 C CA . LEU A 1 332 ? 26.484 37.344 14.562 1 85 332 LEU A CA 1
ATOM 2556 C C . LEU A 1 332 ? 25.766 38.656 14.867 1 85 332 LEU A C 1
ATOM 2558 O O . LEU A 1 332 ? 26.281 39.75 14.562 1 85 332 LEU A O 1
ATOM 2562 N N . ALA A 1 333 ? 24.531 38.594 15.406 1 81 333 ALA A N 1
ATOM 2563 C CA . ALA A 1 333 ? 23.719 39.781 15.68 1 81 333 ALA A CA 1
ATOM 2564 C C . ALA A 1 333 ? 24.328 40.594 16.812 1 81 333 ALA A C 1
ATOM 2566 O O . ALA A 1 333 ? 24.188 41.812 16.828 1 81 333 ALA A O 1
ATOM 2567 N N . ASP A 1 334 ? 24.906 40.031 18.016 1 64.31 334 ASP A N 1
ATOM 2568 C CA . ASP A 1 334 ? 25.469 40.719 19.172 1 64.31 334 ASP A CA 1
ATOM 2569 C C . ASP A 1 334 ? 26.672 41.562 18.766 1 64.31 334 ASP A C 1
ATOM 2571 O O . ASP A 1 334 ? 26.969 42.562 19.391 1 64.31 334 ASP A O 1
ATOM 2575 N N . GLU A 1 335 ? 27.531 41.031 18 1 56.47 335 GLU A N 1
ATOM 2576 C CA . GLU A 1 335 ? 28.688 41.875 17.656 1 56.47 335 GLU A CA 1
ATOM 2577 C C . GLU A 1 335 ? 28.281 43.312 17.422 1 56.47 335 GLU A C 1
ATOM 2579 O O . GLU A 1 335 ? 28.984 44.25 17.844 1 56.47 335 GLU A O 1
ATOM 2584 N N . TYR A 1 336 ? 27.188 43.562 16.625 1 50.38 336 TYR A N 1
ATOM 2585 C CA . TYR A 1 336 ? 27.031 44.938 16.156 1 50.38 336 TYR A CA 1
ATOM 2586 C C . TYR A 1 336 ? 26.234 45.781 17.156 1 50.38 336 TYR A C 1
ATOM 2588 O O . TYR A 1 336 ? 26.109 47 17.016 1 50.38 336 TYR A O 1
ATOM 2596 N N . ARG A 1 337 ? 25.594 45.094 18.094 1 52.81 337 ARG A N 1
ATOM 2597 C CA . ARG A 1 337 ? 25.016 45.938 19.125 1 52.81 337 ARG A CA 1
ATOM 2598 C C . ARG A 1 337 ? 26.094 46.531 20.016 1 52.81 337 ARG A C 1
ATOM 2600 O O . ARG A 1 337 ? 25.953 47.656 20.516 1 52.81 337 ARG A O 1
ATOM 2607 N N . ALA A 1 338 ? 27 45.844 20.406 1 49.88 338 ALA A N 1
ATOM 2608 C CA . ALA A 1 338 ? 27.938 46.312 21.406 1 49.88 338 ALA A CA 1
ATOM 2609 C C . ALA A 1 338 ? 28.672 47.562 20.922 1 49.88 338 ALA A C 1
ATOM 2611 O O . ALA A 1 338 ? 29.203 48.344 21.734 1 49.88 338 ALA A O 1
ATOM 2612 N N . GLY A 1 339 ? 29 47.781 19.609 1 43.12 339 GLY A N 1
ATOM 2613 C CA . GLY A 1 339 ? 29.688 49.062 19.438 1 43.12 339 GLY A CA 1
ATOM 2614 C C . GLY A 1 339 ? 28.828 50.25 19.812 1 43.12 339 GLY A C 1
ATOM 2615 O O . GLY A 1 339 ? 29.297 51.375 19.797 1 43.12 339 GLY A O 1
ATOM 2616 N N . SER A 1 340 ? 27.5 50.188 19.641 1 39.84 340 SER A N 1
ATOM 2617 C CA . SER A 1 340 ? 26.766 51.406 19.984 1 39.84 340 SER A CA 1
ATOM 2618 C C . SER A 1 340 ? 26.438 51.438 21.469 1 39.84 340 SER A C 1
ATOM 2620 O O . SER A 1 340 ? 25.359 51.031 21.891 1 39.84 340 SER A O 1
ATOM 2622 N N . SER A 1 341 ? 27.234 51 22.359 1 37.62 341 SER A N 1
ATOM 2623 C CA . SER A 1 341 ? 27.016 51.156 23.781 1 37.62 341 SER A CA 1
ATOM 2624 C C . SER A 1 341 ? 26.734 52.625 24.141 1 37.62 341 SER A C 1
ATOM 2626 O O . SER A 1 341 ? 27.562 53.281 24.766 1 37.62 341 SER A O 1
ATOM 2628 N N . ASP A 1 342 ? 26.25 53.469 23.359 1 36.03 342 ASP A N 1
ATOM 2629 C CA . ASP A 1 342 ? 25.875 54.719 24.047 1 36.03 342 ASP A CA 1
ATOM 2630 C C . ASP A 1 342 ? 24.953 54.406 25.219 1 36.03 342 ASP A C 1
ATOM 2632 O O . ASP A 1 342 ? 23.922 53.75 25.062 1 36.03 342 ASP A O 1
ATOM 2636 N N . PRO A 1 343 ? 25.391 54.406 26.547 1 37 343 PRO A N 1
ATOM 2637 C CA . PRO A 1 343 ? 24.656 54.219 27.812 1 37 343 PRO A CA 1
ATOM 2638 C C . PRO A 1 343 ? 23.25 54.812 27.734 1 37 343 PRO A C 1
ATOM 2640 O O . PRO A 1 343 ? 22.438 54.594 28.641 1 37 343 PRO A O 1
ATOM 2643 N N . ALA A 1 344 ? 23.062 56.062 27.266 1 39.69 344 ALA A N 1
ATOM 2644 C CA . ALA A 1 344 ? 21.906 56.875 27.609 1 39.69 344 ALA A CA 1
ATOM 2645 C C . ALA A 1 344 ? 20.609 56.188 27.156 1 39.69 344 ALA A C 1
ATOM 2647 O O . ALA A 1 344 ? 19.516 56.562 27.594 1 39.69 344 ALA A O 1
ATOM 2648 N N . ALA A 1 345 ? 20.453 55.875 25.859 1 40.06 345 ALA A N 1
ATOM 2649 C CA . ALA A 1 345 ? 19.062 55.844 25.453 1 40.06 345 ALA A CA 1
ATOM 2650 C C . ALA A 1 345 ? 18.359 54.562 25.938 1 40.06 345 ALA A C 1
ATOM 2652 O O . ALA A 1 345 ? 18.859 53.469 25.719 1 40.06 345 ALA A O 1
ATOM 2653 N N . GLU A 1 346 ? 17.578 54.5 26.969 1 39.5 346 GLU A N 1
ATOM 2654 C CA . GLU A 1 346 ? 16.531 53.75 27.641 1 39.5 346 GLU A CA 1
ATOM 2655 C C . GLU A 1 346 ? 15.695 52.938 26.641 1 39.5 346 GLU A C 1
ATOM 2657 O O . GLU A 1 346 ? 14.641 52.406 27 1 39.5 346 GLU A O 1
ATOM 2662 N N . GLN A 1 347 ? 15.727 53.156 25.312 1 40.69 347 GLN A N 1
ATOM 2663 C CA . GLN A 1 347 ? 14.703 52.531 24.469 1 40.69 347 GLN A CA 1
ATOM 2664 C C . GLN A 1 347 ? 14.891 51.031 24.406 1 40.69 347 GLN A C 1
ATOM 2666 O O . GLN A 1 347 ? 16.016 50.531 24.422 1 40.69 347 GLN A O 1
ATOM 2671 N N . PRO A 1 348 ? 13.789 50.125 24.594 1 46.47 348 PRO A N 1
ATOM 2672 C CA . PRO A 1 348 ? 13.766 48.688 24.516 1 46.47 348 PRO A CA 1
ATOM 2673 C C . PRO A 1 348 ? 14.625 48.125 23.375 1 46.47 348 PRO A C 1
ATOM 2675 O O . PRO A 1 348 ? 14.68 48.719 22.297 1 46.47 348 PRO A O 1
ATOM 2678 N N . ALA A 1 349 ? 15.773 47.531 23.672 1 50.53 349 ALA A N 1
ATOM 2679 C CA . ALA A 1 349 ? 16.797 46.938 22.812 1 50.53 349 ALA A CA 1
ATOM 2680 C C . ALA A 1 349 ? 16.188 46.344 21.547 1 50.53 349 ALA A C 1
ATOM 2682 O O . ALA A 1 349 ? 15.211 45.594 21.609 1 50.53 349 ALA A O 1
ATOM 2683 N N . PRO A 1 350 ? 16.25 46.938 20.344 1 58.09 350 PRO A N 1
ATOM 2684 C CA . PRO A 1 350 ? 15.688 46.438 19.094 1 58.09 350 PRO A CA 1
ATOM 2685 C C . PRO A 1 350 ? 16 44.969 18.828 1 58.09 350 PRO A C 1
ATOM 2687 O O . PRO A 1 350 ? 16.984 44.438 19.344 1 58.09 350 PRO A O 1
ATOM 2690 N N . ALA A 1 351 ? 15.039 44.125 18.297 1 70.5 351 ALA A N 1
ATOM 2691 C CA . ALA A 1 351 ? 15.18 42.75 17.922 1 70.5 351 ALA A CA 1
ATOM 2692 C C . ALA A 1 351 ? 16.453 42.5 17.125 1 70.5 351 ALA A C 1
ATOM 2694 O O . ALA A 1 351 ? 16.875 43.375 16.344 1 70.5 351 ALA A O 1
ATOM 2695 N N . PRO A 1 352 ? 17.359 41.531 17.547 1 81.38 352 PRO A N 1
ATOM 2696 C CA . PRO A 1 352 ? 18.625 41.25 16.859 1 81.38 352 PRO A CA 1
ATOM 2697 C C . PRO A 1 352 ? 18.422 41 15.367 1 81.38 352 PRO A C 1
ATOM 2699 O O . PRO A 1 352 ? 17.531 40.281 14.961 1 81.38 352 PRO A O 1
ATOM 2702 N N . THR A 1 353 ? 19.062 41.844 14.5 1 86.62 353 THR A N 1
ATOM 2703 C CA . THR A 1 353 ? 19.031 41.688 13.047 1 86.62 353 THR A CA 1
ATOM 2704 C C . THR A 1 353 ? 20.453 41.625 12.477 1 86.62 353 THR A C 1
ATOM 2706 O O . THR A 1 353 ? 21.406 42 13.148 1 86.62 353 THR A O 1
ATOM 2709 N N . ILE A 1 354 ? 20.672 41.031 11.336 1 88.81 354 ILE A N 1
ATOM 2710 C CA . ILE A 1 354 ? 21.938 40.938 10.633 1 88.81 354 ILE A CA 1
ATOM 2711 C C . ILE A 1 354 ? 21.922 41.875 9.414 1 88.81 354 ILE A C 1
ATOM 2713 O O . ILE A 1 354 ? 20.984 41.812 8.609 1 88.81 354 ILE A O 1
ATOM 2717 N N . SER A 1 355 ? 22.969 42.688 9.359 1 85.69 355 SER A N 1
ATOM 2718 C CA . SER A 1 355 ? 23.062 43.625 8.242 1 85.69 355 SER A CA 1
ATOM 2719 C C . SER A 1 355 ? 23.766 42.969 7.039 1 85.69 355 SER A C 1
ATOM 2721 O O . SER A 1 355 ? 24.344 41.906 7.16 1 85.69 355 SER A O 1
ATOM 2723 N N . LEU A 1 356 ? 23.703 43.531 5.828 1 86.38 356 LEU A N 1
ATOM 2724 C CA . LEU A 1 356 ? 24.203 43 4.566 1 86.38 356 LEU A CA 1
ATOM 2725 C C . LEU A 1 356 ? 25.719 42.875 4.602 1 86.38 356 LEU A C 1
ATOM 2727 O O . LEU A 1 356 ? 26.266 41.812 4.211 1 86.38 356 LEU A O 1
ATOM 2731 N N . PRO A 1 357 ? 26.484 43.812 5.074 1 82.75 357 PRO A N 1
ATOM 2732 C CA . PRO A 1 357 ? 27.938 43.656 5.062 1 82.75 357 PRO A CA 1
ATOM 2733 C C . PRO A 1 357 ? 28.406 42.531 5.961 1 82.75 357 PRO A C 1
ATOM 2735 O O . PRO A 1 357 ? 29.375 41.812 5.625 1 82.75 357 PRO A O 1
ATOM 2738 N N . VAL A 1 358 ? 27.734 42.406 7.102 1 84.69 358 VAL A N 1
ATOM 2739 C CA . VAL A 1 358 ? 28.078 41.312 8.008 1 84.69 358 VAL A CA 1
ATOM 2740 C C . VAL A 1 358 ? 27.766 39.969 7.352 1 84.69 358 VAL A C 1
ATOM 2742 O O . VAL A 1 358 ? 28.531 39 7.477 1 84.69 358 VAL A O 1
ATOM 2745 N N . PHE A 1 359 ? 26.703 39.969 6.688 1 89.06 359 PHE A N 1
ATOM 2746 C CA . PHE A 1 359 ? 26.266 38.719 6.027 1 89.06 359 PHE A CA 1
ATOM 2747 C C . PHE A 1 359 ? 27.219 38.375 4.898 1 89.06 359 PHE A C 1
ATOM 2749 O O . PHE A 1 359 ? 27.516 37.188 4.695 1 89.06 359 PHE A O 1
ATOM 2756 N N . VAL A 1 360 ? 27.672 39.344 4.164 1 85.06 360 VAL A N 1
ATOM 2757 C CA . VAL A 1 360 ? 28.594 39.094 3.057 1 85.06 360 VAL A CA 1
ATOM 2758 C C . VAL A 1 360 ? 29.922 38.562 3.594 1 85.06 360 VAL A C 1
ATOM 2760 O O . VAL A 1 360 ? 30.516 37.656 3.01 1 85.06 360 VAL A O 1
ATOM 2763 N N . GLU A 1 361 ? 30.406 39.125 4.695 1 82.5 361 GLU A N 1
ATOM 2764 C CA . GLU A 1 361 ? 31.625 38.656 5.328 1 82.5 361 GLU A CA 1
ATOM 2765 C C . GLU A 1 361 ? 31.453 37.219 5.82 1 82.5 361 GLU A C 1
ATOM 2767 O O . GLU A 1 361 ? 32.344 36.375 5.668 1 82.5 361 GLU A O 1
ATOM 2772 N N . PHE A 1 362 ? 30.328 37 6.414 1 87.56 362 PHE A N 1
ATOM 2773 C CA . PHE A 1 362 ? 29.984 35.656 6.902 1 87.56 362 PHE A CA 1
ATOM 2774 C C . PHE A 1 362 ? 29.969 34.656 5.762 1 87.56 362 PHE A C 1
ATOM 2776 O O . PHE A 1 362 ? 30.547 33.562 5.875 1 87.56 362 PHE A O 1
ATOM 2783 N N . CYS A 1 363 ? 29.344 34.969 4.652 1 86.19 363 CYS A N 1
ATOM 2784 C CA . CYS A 1 363 ? 29.203 34.062 3.516 1 86.19 363 CYS A CA 1
ATOM 2785 C C . CYS A 1 363 ? 30.562 33.781 2.881 1 86.19 363 CYS A C 1
ATOM 2787 O O . CYS A 1 363 ? 30.812 32.688 2.385 1 86.19 363 CYS A O 1
ATOM 2789 N N . HIS A 1 364 ? 31.422 34.75 2.904 1 81.44 364 HIS A N 1
ATOM 2790 C CA . HIS A 1 364 ? 32.75 34.562 2.332 1 81.44 364 HIS A CA 1
ATOM 2791 C C . HIS A 1 364 ? 33.562 33.531 3.129 1 81.44 364 HIS A C 1
ATOM 2793 O O . HIS A 1 364 ? 34.344 32.781 2.559 1 81.44 364 HIS A O 1
ATOM 2799 N N . HIS A 1 365 ? 33.25 33.5 4.426 1 79.62 365 HIS A N 1
ATOM 2800 C CA . HIS A 1 365 ? 33.969 32.562 5.27 1 79.62 365 HIS A CA 1
ATOM 2801 C C . HIS A 1 365 ? 33.281 31.188 5.277 1 79.62 365 HIS A C 1
ATOM 2803 O O . HIS A 1 365 ? 33.938 30.156 5.422 1 79.62 365 HIS A O 1
ATOM 2809 N N . ALA A 1 366 ? 32.031 31.219 5.227 1 80.88 366 ALA A N 1
ATOM 2810 C CA . ALA A 1 366 ? 31.266 29.969 5.316 1 80.88 366 ALA A CA 1
ATOM 2811 C C . ALA A 1 366 ? 31.328 29.188 4.008 1 80.88 366 ALA A C 1
ATOM 2813 O O . ALA A 1 366 ? 31.453 27.969 4.016 1 80.88 366 ALA A O 1
ATOM 2814 N N . TRP A 1 367 ? 31.109 29.859 2.945 1 77.19 367 TRP A N 1
ATOM 2815 C CA . TRP A 1 367 ? 31.109 29.203 1.635 1 77.19 367 TRP A CA 1
ATOM 2816 C C . TRP A 1 367 ? 32.062 29.922 0.682 1 77.19 367 TRP A C 1
ATOM 2818 O O . TRP A 1 367 ? 31.625 30.703 -0.168 1 77.19 367 TRP A O 1
ATOM 2828 N N . PRO A 1 368 ? 33.312 29.656 0.845 1 65.12 368 PRO A N 1
ATOM 2829 C CA . PRO A 1 368 ? 34.219 30.375 -0.034 1 65.12 368 PRO A CA 1
ATOM 2830 C C . PRO A 1 368 ? 33.969 30.094 -1.513 1 65.12 368 PRO A C 1
ATOM 2832 O O . PRO A 1 368 ? 34.25 30.953 -2.363 1 65.12 368 PRO A O 1
ATOM 2835 N N . ALA A 1 369 ? 33.406 28.891 -1.765 1 60.34 369 ALA A N 1
ATOM 2836 C CA . ALA A 1 369 ? 33.188 28.516 -3.156 1 60.34 369 ALA A CA 1
ATOM 2837 C C . ALA A 1 369 ? 31.781 28.922 -3.625 1 60.34 369 ALA A C 1
ATOM 2839 O O . ALA A 1 369 ? 31.359 28.547 -4.719 1 60.34 369 ALA A O 1
ATOM 2840 N N . LEU A 1 370 ? 31.016 29.375 -2.826 1 57.5 370 LEU A N 1
ATOM 2841 C CA . LEU A 1 370 ? 29.672 29.719 -3.238 1 57.5 370 LEU A CA 1
ATOM 2842 C C . LEU A 1 370 ? 29.672 30.453 -4.574 1 57.5 370 LEU A C 1
ATOM 2844 O O . LEU A 1 370 ? 28.766 30.297 -5.387 1 57.5 370 LEU A O 1
ATOM 2848 N N . SER A 1 371 ? 30.672 31.391 -4.773 1 51.53 371 SER A N 1
ATOM 2849 C CA . SER A 1 371 ? 30.703 32.062 -6.066 1 51.53 371 SER A CA 1
ATOM 2850 C C . SER A 1 371 ? 30.844 31.062 -7.211 1 51.53 371 SER A C 1
ATOM 2852 O O . SER A 1 371 ? 30.297 31.281 -8.297 1 51.53 371 SER A O 1
ATOM 2854 N N . CYS A 1 372 ? 31.562 30.078 -7.027 1 46.5 372 CYS A N 1
ATOM 2855 C CA . CYS A 1 372 ? 31.906 29.219 -8.164 1 46.5 372 CYS A CA 1
ATOM 2856 C C . CYS A 1 372 ? 30.828 28.172 -8.406 1 46.5 372 CYS A C 1
ATOM 2858 O O . CYS A 1 372 ? 30.594 27.781 -9.547 1 46.5 372 CYS A O 1
ATOM 2860 N N . LYS A 1 373 ? 30.453 27.547 -7.398 1 47.84 373 LYS A N 1
ATOM 2861 C CA . LYS A 1 373 ? 29.75 26.312 -7.684 1 47.84 373 LYS A CA 1
ATOM 2862 C C . LYS A 1 373 ? 28.375 26.594 -8.297 1 47.84 373 LYS A C 1
ATOM 2864 O O . LYS A 1 373 ? 28.031 26.031 -9.336 1 47.84 373 LYS A O 1
ATOM 2869 N N . HIS A 1 374 ? 27.344 27.078 -7.531 1 50.47 374 HIS A N 1
ATOM 2870 C CA . HIS A 1 374 ? 25.984 27.141 -8.078 1 50.47 374 HIS A CA 1
ATOM 2871 C C . HIS A 1 374 ? 25.578 28.578 -8.375 1 50.47 374 HIS A C 1
ATOM 2873 O O . HIS A 1 374 ? 24.391 28.891 -8.438 1 50.47 374 HIS A O 1
ATOM 2879 N N . GLY A 1 375 ? 26.609 29.422 -8.766 1 54.59 375 GLY A N 1
ATOM 2880 C CA . GLY A 1 375 ? 26.312 30.781 -9.156 1 54.59 375 GLY A CA 1
ATOM 2881 C C . GLY A 1 375 ? 25.734 31.609 -8.023 1 54.59 375 GLY A C 1
ATOM 2882 O O . GLY A 1 375 ? 25.25 32.719 -8.25 1 54.59 375 GLY A O 1
ATOM 2883 N N . MET A 1 376 ? 25.594 31.062 -6.883 1 60.47 376 MET A N 1
ATOM 2884 C CA . MET A 1 376 ? 24.922 31.797 -5.816 1 60.47 376 MET A CA 1
ATOM 2885 C C . MET A 1 376 ? 25.859 32.844 -5.215 1 60.47 376 MET A C 1
ATOM 2887 O O . MET A 1 376 ? 26.984 32.531 -4.812 1 60.47 376 MET A O 1
ATOM 2891 N N . ASN A 1 377 ? 25.641 34.125 -5.574 1 75.25 377 ASN A N 1
ATOM 2892 C CA . ASN A 1 377 ? 26.328 35.219 -4.938 1 75.25 377 ASN A CA 1
ATOM 2893 C C . ASN A 1 377 ? 25.703 35.594 -3.592 1 75.25 377 ASN A C 1
ATOM 2895 O O . ASN A 1 377 ? 24.547 35.281 -3.344 1 75.25 377 ASN A O 1
ATOM 2899 N N . ALA A 1 378 ? 26.531 35.906 -2.531 1 83.81 378 ALA A N 1
ATOM 2900 C CA . ALA A 1 378 ? 26.094 36.312 -1.196 1 83.81 378 ALA A CA 1
ATOM 2901 C C . ALA A 1 378 ? 24.953 37.312 -1.272 1 83.81 378 ALA A C 1
ATOM 2903 O O . ALA A 1 378 ? 24.047 37.312 -0.427 1 83.81 378 ALA A O 1
ATOM 2904 N N . HIS A 1 379 ? 24.969 38.031 -2.295 1 83.19 379 HIS A N 1
ATOM 2905 C CA . HIS A 1 379 ? 23.938 39.031 -2.441 1 83.19 379 HIS A CA 1
ATOM 2906 C C . HIS A 1 379 ? 22.594 38.406 -2.834 1 83.19 379 HIS A C 1
ATOM 2908 O O . HIS A 1 379 ? 21.547 38.875 -2.408 1 83.19 379 HIS A O 1
ATOM 2914 N N . VAL A 1 380 ? 22.688 37.438 -3.609 1 85.38 380 VAL A N 1
ATOM 2915 C CA . VAL A 1 380 ? 21.469 36.75 -4.02 1 85.38 380 VAL A CA 1
ATOM 2916 C C . VAL A 1 380 ? 20.859 36 -2.828 1 85.38 380 VAL A C 1
ATOM 2918 O O . VAL A 1 380 ? 19.641 36.031 -2.635 1 85.38 380 VAL A O 1
ATOM 2921 N N . LEU A 1 381 ? 21.688 35.406 -2.064 1 88.31 381 LEU A N 1
ATOM 2922 C CA . LEU A 1 381 ? 21.219 34.688 -0.893 1 88.31 381 LEU A CA 1
ATOM 2923 C C . LEU A 1 381 ? 20.594 35.625 0.122 1 88.31 381 LEU A C 1
ATOM 2925 O O . LEU A 1 381 ? 19.625 35.281 0.787 1 88.31 381 LEU A O 1
ATOM 2929 N N . PHE A 1 382 ? 21.234 36.781 0.215 1 88.44 382 PHE A N 1
ATOM 2930 C CA . PHE A 1 382 ? 20.688 37.812 1.112 1 88.44 382 PHE A CA 1
ATOM 2931 C C . PHE A 1 382 ? 19.297 38.25 0.649 1 88.44 382 PHE A C 1
ATOM 2933 O O . PHE A 1 382 ? 18.391 38.406 1.462 1 88.44 382 PHE A O 1
ATOM 2940 N N . ALA A 1 383 ? 19.172 38.438 -0.579 1 85.88 383 ALA A N 1
ATOM 2941 C CA . ALA A 1 383 ? 17.891 38.875 -1.123 1 85.88 383 ALA A CA 1
ATOM 2942 C C . ALA A 1 383 ? 16.828 37.781 -0.971 1 85.88 383 ALA A C 1
ATOM 2944 O O . ALA A 1 383 ? 15.648 38.062 -0.786 1 85.88 383 ALA A O 1
ATOM 2945 N N . LEU A 1 384 ? 17.234 36.594 -1.038 1 87.5 384 LEU A N 1
ATOM 2946 C CA . LEU A 1 384 ? 16.297 35.469 -0.899 1 87.5 384 LEU A CA 1
ATOM 2947 C C . LEU A 1 384 ? 15.844 35.344 0.547 1 87.5 384 LEU A C 1
ATOM 2949 O O . LEU A 1 384 ? 14.703 34.938 0.802 1 87.5 384 LEU A O 1
ATOM 2953 N N . LEU A 1 385 ? 16.734 35.594 1.421 1 89.31 385 LEU A N 1
ATOM 2954 C CA . LEU A 1 385 ? 16.422 35.438 2.838 1 89.31 385 LEU A CA 1
ATOM 2955 C C . LEU A 1 385 ? 15.555 36.594 3.33 1 89.31 385 LEU A C 1
ATOM 2957 O O . LEU A 1 385 ? 14.734 36.406 4.234 1 89.31 385 LEU A O 1
ATOM 2961 N N . ASP A 1 386 ? 15.781 37.719 2.805 1 87.12 386 ASP A N 1
ATOM 2962 C CA . ASP A 1 386 ? 15.047 38.906 3.229 1 87.12 386 ASP A CA 1
ATOM 2963 C C . ASP A 1 386 ? 13.664 38.969 2.584 1 87.12 386 ASP A C 1
ATOM 2965 O O . ASP A 1 386 ? 13.43 39.719 1.646 1 87.12 386 ASP A O 1
ATOM 2969 N N . THR A 1 387 ? 12.719 38.219 3.105 1 82.56 387 THR A N 1
ATOM 2970 C CA . THR A 1 387 ? 11.383 38.125 2.539 1 82.56 387 THR A CA 1
ATOM 2971 C C . THR A 1 387 ? 10.609 39.406 2.721 1 82.56 387 THR A C 1
ATOM 2973 O O . THR A 1 387 ? 9.766 39.75 1.893 1 82.56 387 THR A O 1
ATOM 2976 N N . ASN A 1 388 ? 10.883 40.219 3.83 1 79.88 388 ASN A N 1
ATOM 2977 C CA . ASN A 1 388 ? 10.156 41.469 4.074 1 79.88 388 ASN A CA 1
ATOM 2978 C C . ASN A 1 388 ? 10.844 42.656 3.406 1 79.88 388 ASN A C 1
ATOM 2980 O O . ASN A 1 388 ? 10.336 43.781 3.449 1 79.88 388 ASN A O 1
ATOM 2984 N N . GLN A 1 389 ? 11.992 42.594 2.73 1 81 389 GLN A N 1
ATOM 2985 C CA . GLN A 1 389 ? 12.727 43.594 1.953 1 81 389 GLN A CA 1
ATOM 2986 C C . GLN A 1 389 ? 13.094 44.781 2.809 1 81 389 GLN A C 1
ATOM 2988 O O . GLN A 1 389 ? 12.914 45.938 2.383 1 81 389 GLN A O 1
ATOM 2993 N N . ASP A 1 390 ? 13.359 44.625 4.16 1 79.44 390 ASP A N 1
ATOM 2994 C CA . ASP A 1 390 ? 13.766 45.719 5.031 1 79.44 390 ASP A CA 1
ATOM 2995 C C . ASP A 1 390 ? 15.289 45.875 5.051 1 79.44 390 ASP A C 1
ATOM 2997 O O . ASP A 1 390 ? 15.82 46.75 5.727 1 79.44 390 ASP A O 1
ATOM 3001 N N . GLY A 1 391 ? 15.961 45.062 4.293 1 81.56 391 GLY A N 1
ATOM 3002 C CA . GLY A 1 391 ? 17.406 45.156 4.184 1 81.56 391 GLY A CA 1
ATOM 3003 C C . GLY A 1 391 ? 18.141 44.5 5.348 1 81.56 391 GLY A C 1
ATOM 3004 O O . GLY A 1 391 ? 19.359 44.625 5.484 1 81.56 391 GLY A O 1
ATOM 3005 N N . ARG A 1 392 ? 17.375 43.938 6.27 1 87.56 392 ARG A N 1
ATOM 3006 C CA . ARG A 1 392 ? 17.938 43.219 7.406 1 87.56 392 ARG A CA 1
ATOM 3007 C C . ARG A 1 392 ? 17.344 41.812 7.523 1 87.56 392 ARG A C 1
ATOM 3009 O O . ARG A 1 392 ? 16.25 41.562 7.039 1 87.56 392 ARG A O 1
ATOM 3016 N N . ILE A 1 393 ? 18.109 40.906 8.062 1 90.56 393 ILE A N 1
ATOM 3017 C CA . ILE A 1 393 ? 17.672 39.5 8.211 1 90.56 393 ILE A CA 1
ATOM 3018 C C . ILE A 1 393 ? 17.266 39.25 9.664 1 90.56 393 ILE A C 1
ATOM 3020 O O . ILE A 1 393 ? 18.047 39.5 10.586 1 90.56 393 ILE A O 1
ATOM 3024 N N . GLU A 1 394 ? 16.062 38.844 9.828 1 88.62 394 GLU A N 1
ATOM 3025 C CA . GLU A 1 394 ? 15.562 38.469 11.141 1 88.62 394 GLU A CA 1
ATOM 3026 C C . GLU A 1 394 ? 15.805 36.969 11.406 1 88.62 394 GLU A C 1
ATOM 3028 O O . GLU A 1 394 ? 16.297 36.25 10.539 1 88.62 394 GLU A O 1
ATOM 3033 N N . LEU A 1 395 ? 15.578 36.625 12.625 1 87.06 395 LEU A N 1
ATOM 3034 C CA . LEU A 1 395 ? 15.836 35.219 13.023 1 87.06 395 LEU A CA 1
ATOM 3035 C C . LEU A 1 395 ? 14.984 34.25 12.203 1 87.06 395 LEU A C 1
ATOM 3037 O O . LEU A 1 395 ? 15.477 33.219 11.75 1 87.06 395 LEU A O 1
ATOM 3041 N N . ARG A 1 396 ? 13.719 34.531 12.016 1 84.56 396 ARG A N 1
ATOM 3042 C CA . ARG A 1 396 ? 12.82 33.625 11.289 1 84.56 396 ARG A CA 1
ATOM 3043 C C . ARG A 1 396 ? 13.281 33.438 9.852 1 84.56 396 ARG A C 1
ATOM 3045 O O . ARG A 1 396 ? 13.133 32.344 9.281 1 84.56 396 ARG A O 1
ATOM 3052 N N . GLU A 1 397 ? 13.883 34.438 9.297 1 88.56 397 GLU A N 1
ATOM 3053 C CA . GLU A 1 397 ? 14.391 34.375 7.926 1 88.56 397 GLU A CA 1
ATOM 3054 C C . GLU A 1 397 ? 15.711 33.625 7.867 1 88.56 397 GLU A C 1
ATOM 3056 O O . GLU A 1 397 ? 15.977 32.906 6.914 1 88.56 397 GLU A O 1
ATOM 3061 N N . PHE A 1 398 ? 16.453 33.844 8.891 1 89.5 398 PHE A N 1
ATOM 3062 C CA . PHE A 1 398 ? 17.766 33.219 8.938 1 89.5 398 PHE A CA 1
ATOM 3063 C C . PHE A 1 398 ? 17.641 31.703 9.062 1 89.5 398 PHE A C 1
ATOM 3065 O O . PHE A 1 398 ? 18.516 30.969 8.625 1 89.5 398 PHE A O 1
ATOM 3072 N N . LEU A 1 399 ? 16.594 31.281 9.633 1 87.69 399 LEU A N 1
ATOM 3073 C CA . LEU A 1 399 ? 16.391 29.844 9.852 1 87.69 399 LEU A CA 1
ATOM 3074 C C . LEU A 1 399 ? 16.203 29.109 8.523 1 87.69 399 LEU A C 1
ATOM 3076 O O . LEU A 1 399 ? 16.344 27.891 8.469 1 87.69 399 LEU A O 1
ATOM 3080 N N . GLN A 1 400 ? 16.016 29.734 7.461 1 86.88 400 GLN A N 1
ATOM 3081 C CA . GLN A 1 400 ? 15.844 29.125 6.148 1 86.88 400 GLN A CA 1
ATOM 3082 C C . GLN A 1 400 ? 17.156 29.094 5.379 1 86.88 400 GLN A C 1
ATOM 3084 O O . GLN A 1 400 ? 17.188 28.703 4.211 1 86.88 400 GLN A O 1
ATOM 3089 N N . LEU A 1 401 ? 18.156 29.438 6 1 87.75 401 LEU A N 1
ATOM 3090 C CA . LEU A 1 401 ? 19.469 29.578 5.363 1 87.75 401 LEU A CA 1
ATOM 3091 C C . LEU A 1 401 ? 19.922 28.25 4.754 1 87.75 401 LEU A C 1
ATOM 3093 O O . LEU A 1 401 ? 20.391 28.219 3.615 1 87.75 401 LEU A O 1
ATOM 3097 N N . VAL A 1 402 ? 19.75 27.188 5.473 1 83.56 402 VAL A N 1
ATOM 3098 C CA . VAL A 1 402 ? 20.25 25.891 5.016 1 83.56 402 VAL A CA 1
ATOM 3099 C C . VAL A 1 402 ? 19.484 25.453 3.777 1 83.56 402 VAL A C 1
ATOM 3101 O O . VAL A 1 402 ? 20.062 24.922 2.83 1 83.56 402 VAL A O 1
ATOM 3104 N N . GLN A 1 403 ? 18.266 25.609 3.75 1 81.19 403 GLN A N 1
ATOM 3105 C CA . GLN A 1 403 ? 17.453 25.219 2.607 1 81.19 403 GLN A CA 1
ATOM 3106 C C . GLN A 1 403 ? 17.766 26.078 1.385 1 81.19 403 GLN A C 1
ATOM 3108 O O . GLN A 1 403 ? 17.828 25.562 0.263 1 81.19 403 GLN A O 1
ATOM 3113 N N . LEU A 1 404 ? 18 27.312 1.593 1 84.88 404 LEU A N 1
ATOM 3114 C CA . LEU A 1 404 ? 18.188 28.25 0.486 1 84.88 404 LEU A CA 1
ATOM 3115 C C . LEU A 1 404 ? 19.609 28.188 -0.036 1 84.88 404 LEU A C 1
ATOM 3117 O O . LEU A 1 404 ? 19.875 28.516 -1.195 1 84.88 404 LEU A O 1
ATOM 3121 N N . SER A 1 405 ? 20.469 27.812 0.829 1 80.31 405 SER A N 1
ATOM 3122 C CA . SER A 1 405 ? 21.859 27.75 0.397 1 80.31 405 SER A CA 1
ATOM 3123 C C . SER A 1 405 ? 22.062 26.609 -0.602 1 80.31 405 SER A C 1
ATOM 3125 O O . SER A 1 405 ? 23.031 26.641 -1.38 1 80.31 405 SER A O 1
ATOM 3127 N N . ASN A 1 406 ? 21.125 25.625 -0.603 1 75.94 406 ASN A N 1
ATOM 3128 C CA . ASN A 1 406 ? 21.25 24.484 -1.516 1 75.94 406 ASN A CA 1
ATOM 3129 C C . ASN A 1 406 ? 20.422 24.703 -2.783 1 75.94 406 ASN A C 1
ATOM 3131 O O . ASN A 1 406 ? 20.25 23.766 -3.578 1 75.94 406 ASN A O 1
ATOM 3135 N N . SER A 1 407 ? 19.984 25.844 -3.023 1 79.94 407 SER A N 1
ATOM 3136 C CA . SER A 1 407 ? 19.188 26.141 -4.203 1 79.94 407 SER A CA 1
ATOM 3137 C C . SER A 1 407 ? 20.062 26.406 -5.422 1 79.94 407 SER A C 1
ATOM 3139 O O . SER A 1 407 ? 21.234 26.766 -5.285 1 79.94 407 SER A O 1
ATOM 3141 N N . ALA A 1 408 ? 19.531 26.047 -6.594 1 76.44 408 ALA A N 1
ATOM 3142 C CA . ALA A 1 408 ? 20.234 26.297 -7.848 1 76.44 408 ALA A CA 1
ATOM 3143 C C . ALA A 1 408 ? 19.875 27.672 -8.414 1 76.44 408 ALA A C 1
ATOM 3145 O O . ALA A 1 408 ? 18.703 28.047 -8.43 1 76.44 408 ALA A O 1
ATOM 3146 N N . VAL A 1 409 ? 21 28.516 -8.75 1 77.69 409 VAL A N 1
ATOM 3147 C CA . VAL A 1 409 ? 20.797 29.875 -9.25 1 77.69 409 VAL A CA 1
ATOM 3148 C C . VAL A 1 409 ? 21.328 29.984 -10.672 1 77.69 409 VAL A C 1
ATOM 3150 O O . VAL A 1 409 ? 22.406 29.469 -10.977 1 77.69 409 VAL A O 1
ATOM 3153 N N . ARG A 1 410 ? 20.422 30.406 -11.57 1 73.62 410 ARG A N 1
ATOM 3154 C CA . ARG A 1 410 ? 20.844 30.672 -12.945 1 73.62 410 ARG A CA 1
ATOM 3155 C C . ARG A 1 410 ? 20.609 32.125 -13.312 1 73.62 410 ARG A C 1
ATOM 3157 O O . ARG A 1 410 ? 19.562 32.688 -13.008 1 73.62 410 ARG A O 1
ATOM 3164 N N . ARG A 1 411 ? 21.688 32.75 -13.883 1 72.12 411 ARG A N 1
ATOM 3165 C CA . ARG A 1 411 ? 21.562 34.125 -14.336 1 72.12 411 ARG A CA 1
ATOM 3166 C C . ARG A 1 411 ? 20.781 34.219 -15.641 1 72.12 411 ARG A C 1
ATOM 3168 O O . ARG A 1 411 ? 21.016 33.438 -16.562 1 72.12 411 ARG A O 1
ATOM 3175 N N . VAL A 1 412 ? 19.641 34.875 -15.586 1 66.31 412 VAL A N 1
ATOM 3176 C CA . VAL A 1 412 ? 18.844 35.094 -16.797 1 66.31 412 VAL A CA 1
ATOM 3177 C C . VAL A 1 412 ? 19.438 36.25 -17.609 1 66.31 412 VAL A C 1
ATOM 3179 O O . VAL A 1 412 ? 19.562 37.375 -17.109 1 66.31 412 VAL A O 1
ATOM 3182 N N . GLN A 1 413 ? 20.234 35.938 -18.641 1 56.34 413 GLN A N 1
ATOM 3183 C CA . GLN A 1 413 ? 20.766 36.969 -19.516 1 56.34 413 GLN A CA 1
ATOM 3184 C C . GLN A 1 413 ? 19.719 37.406 -20.547 1 56.34 413 GLN A C 1
ATOM 3186 O O . GLN A 1 413 ? 19.094 36.562 -21.188 1 56.34 413 GLN A O 1
ATOM 3191 N N . ASN A 1 414 ? 19.109 38.5 -20.391 1 51.19 414 ASN A N 1
ATOM 3192 C CA . ASN A 1 414 ? 18.297 39.031 -21.469 1 51.19 414 ASN A CA 1
ATOM 3193 C C . ASN A 1 414 ? 19.141 39.312 -22.719 1 51.19 414 ASN A C 1
ATOM 3195 O O . ASN A 1 414 ? 20.031 40.156 -22.703 1 51.19 414 ASN A O 1
ATOM 3199 N N . PRO A 1 415 ? 19.203 38.375 -23.578 1 47.75 415 PRO A N 1
ATOM 3200 C CA . PRO A 1 415 ? 20 38.594 -24.797 1 47.75 415 PRO A CA 1
ATOM 3201 C C . PRO A 1 415 ? 19.594 39.844 -25.531 1 47.75 415 PRO A C 1
ATOM 3203 O O . PRO A 1 415 ? 20.25 40.25 -26.5 1 47.75 415 PRO A O 1
ATOM 3206 N N . VAL A 1 416 ? 18.422 40.375 -25.375 1 48 416 VAL A N 1
ATOM 3207 C CA . VAL A 1 416 ? 17.984 41.375 -26.328 1 48 416 VAL A CA 1
ATOM 3208 C C . VAL A 1 416 ? 18.969 42.562 -26.312 1 48 416 VAL A C 1
ATOM 3210 O O . VAL A 1 416 ? 19.031 43.312 -27.266 1 48 416 VAL A O 1
ATOM 3213 N N . ASP A 1 417 ? 19.516 42.844 -25.266 1 44.69 417 ASP A N 1
ATOM 3214 C CA . ASP A 1 417 ? 20.062 44.188 -25.25 1 44.69 417 ASP A CA 1
ATOM 3215 C C . ASP A 1 417 ? 21.203 44.344 -26.25 1 44.69 417 ASP A C 1
ATOM 3217 O O . ASP A 1 417 ? 21.5 45.438 -26.719 1 44.69 417 ASP A O 1
ATOM 3221 N N . SER A 1 418 ? 22.062 43.281 -26.375 1 45.34 418 SER A N 1
ATOM 3222 C CA . SER A 1 418 ? 23.297 43.75 -27.016 1 45.34 418 SER A CA 1
ATOM 3223 C C . SER A 1 418 ? 23.234 43.562 -28.531 1 45.34 418 SER A C 1
ATOM 3225 O O . SER A 1 418 ? 24.219 43.781 -29.234 1 45.34 418 SER A O 1
ATOM 3227 N N . LEU A 1 419 ? 22.297 42.812 -29.062 1 46.31 419 LEU A N 1
ATOM 3228 C CA . LEU A 1 419 ? 22.625 42.5 -30.453 1 46.31 419 LEU A CA 1
ATOM 3229 C C . LEU A 1 419 ? 22.141 43.594 -31.391 1 46.31 419 LEU A C 1
ATOM 3231 O O . LEU A 1 419 ? 21.062 44.156 -31.203 1 46.31 419 LEU A O 1
ATOM 3235 N N . HIS A 1 420 ? 22.984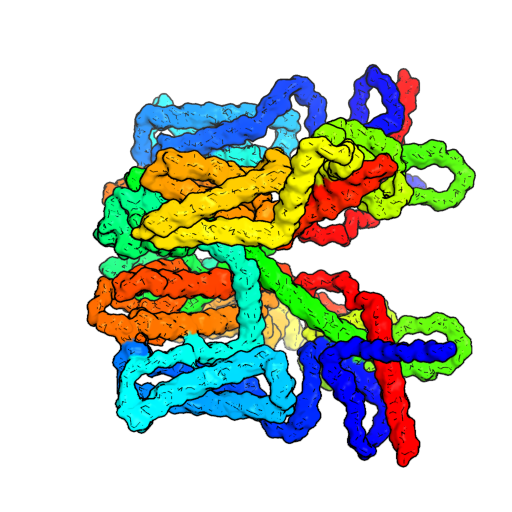 44.219 -32.156 1 47.22 420 HIS A N 1
ATOM 3236 C CA . HIS A 1 420 ? 22.797 45.25 -33.156 1 47.22 420 HIS A CA 1
ATOM 3237 C C . HIS A 1 420 ? 21.859 44.781 -34.281 1 47.22 420 HIS A C 1
ATOM 3239 O O . HIS A 1 420 ? 21.875 43.594 -34.656 1 47.22 420 HIS A O 1
ATOM 3245 N N . PRO A 1 421 ? 20.969 45.562 -34.812 1 48 421 PRO A N 1
ATOM 3246 C CA . PRO A 1 421 ? 19.969 45.438 -35.875 1 48 421 PRO A CA 1
ATOM 3247 C C . PRO A 1 421 ? 20.594 45.219 -37.25 1 48 421 PRO A C 1
ATOM 3249 O O . PRO A 1 421 ? 21.531 45.938 -37.625 1 48 421 PRO A O 1
ATOM 3252 N N . GLY A 1 422 ? 20.5 43.969 -38.031 1 54.03 422 GLY A N 1
ATOM 3253 C CA . GLY A 1 422 ? 20.828 43.688 -39.438 1 54.03 422 GLY A CA 1
ATOM 3254 C C . GLY A 1 422 ? 21.656 42.438 -39.625 1 54.03 422 GLY A C 1
ATOM 3255 O O . GLY A 1 422 ? 21.938 42.031 -40.75 1 54.03 422 GLY A O 1
ATOM 3256 N N . THR A 1 423 ? 22.578 42.062 -38.812 1 52.94 423 THR A N 1
ATOM 3257 C CA . THR A 1 423 ? 23.594 41.062 -39.125 1 52.94 423 THR A CA 1
ATOM 3258 C C . THR A 1 423 ? 23 39.656 -39.031 1 52.94 423 THR A C 1
ATOM 3260 O O . THR A 1 423 ? 21.938 39.438 -38.438 1 52.94 423 THR A O 1
ATOM 3263 N N . ALA A 1 424 ? 23.594 38.625 -39.938 1 57.69 424 ALA A N 1
ATOM 3264 C CA . ALA A 1 424 ? 23.328 37.188 -39.938 1 57.69 424 ALA A CA 1
ATOM 3265 C C . ALA A 1 424 ? 23.031 36.688 -38.531 1 57.69 424 ALA A C 1
ATOM 3267 O O . ALA A 1 424 ? 22.203 35.812 -38.312 1 57.69 424 ALA A O 1
ATOM 3268 N N . ALA A 1 425 ? 23.594 37.281 -37.781 1 60.81 425 ALA A N 1
ATOM 3269 C CA . ALA A 1 425 ? 23.406 36.969 -36.344 1 60.81 425 ALA A CA 1
ATOM 3270 C C . ALA A 1 425 ? 21.984 37.281 -35.906 1 60.81 425 ALA A C 1
ATOM 3272 O O . ALA A 1 425 ? 21.422 36.562 -35.062 1 60.81 425 ALA A O 1
ATOM 3273 N N . MET A 1 426 ? 21.438 38.219 -36.656 1 61.41 426 MET A N 1
ATOM 3274 C CA . MET A 1 426 ? 20.078 38.594 -36.281 1 61.41 426 MET A CA 1
ATOM 3275 C C . MET A 1 426 ? 19.078 37.562 -36.781 1 61.41 426 MET A C 1
ATOM 3277 O O . MET A 1 426 ? 18.094 37.25 -36.094 1 61.41 426 MET A O 1
ATOM 3281 N N . ILE A 1 427 ? 19.375 37.125 -38.031 1 60.28 427 ILE A N 1
ATOM 3282 C CA . ILE A 1 427 ? 18.484 36.094 -38.562 1 60.28 427 ILE A CA 1
ATOM 3283 C C . ILE A 1 427 ? 18.531 34.844 -37.688 1 60.28 427 ILE A C 1
ATOM 3285 O O . ILE A 1 427 ? 17.5 34.25 -37.406 1 60.28 427 ILE A O 1
ATOM 3289 N N . LEU A 1 428 ? 19.734 34.469 -37.438 1 66.56 428 LEU A N 1
ATOM 3290 C CA . LEU A 1 428 ? 19.906 33.312 -36.562 1 66.56 428 LEU A CA 1
ATOM 3291 C C . LEU A 1 428 ? 19.266 33.562 -35.219 1 66.56 428 LEU A C 1
ATOM 3293 O O . LEU A 1 428 ? 18.688 32.625 -34.625 1 66.56 428 LEU A O 1
ATOM 3297 N N . GLN A 1 429 ? 19.328 34.75 -34.938 1 69.44 429 GLN A N 1
ATOM 3298 C CA . GLN A 1 429 ? 18.75 35.062 -33.625 1 69.44 429 GLN A CA 1
ATOM 3299 C C . GLN A 1 429 ? 17.219 35.031 -33.688 1 69.44 429 GLN A C 1
ATOM 3301 O O . GLN A 1 429 ? 16.562 34.562 -32.75 1 69.44 429 GLN A O 1
ATOM 3306 N N . ARG A 1 430 ? 16.766 35.594 -34.844 1 68.75 430 ARG A N 1
ATOM 3307 C CA . ARG A 1 430 ? 15.32 35.5 -35 1 68.75 430 ARG A CA 1
ATOM 3308 C C . ARG A 1 430 ? 14.859 34.031 -35.062 1 68.75 430 ARG A C 1
ATOM 3310 O O . ARG A 1 430 ? 13.805 33.688 -34.531 1 68.75 430 ARG A O 1
ATOM 3317 N N . GLY A 1 431 ? 15.625 33.281 -35.812 1 73.75 431 GLY A N 1
ATOM 3318 C CA . GLY A 1 431 ? 15.32 31.844 -35.844 1 73.75 431 GLY A CA 1
ATOM 3319 C C . GLY A 1 431 ? 15.367 31.188 -34.469 1 73.75 431 GLY A C 1
ATOM 3320 O O . GLY A 1 431 ? 14.484 30.391 -34.156 1 73.75 431 GLY A O 1
ATOM 3321 N N . TRP A 1 432 ? 16.266 31.562 -33.812 1 76.88 432 TRP A N 1
ATOM 3322 C CA . TRP A 1 432 ? 16.406 30.984 -32.469 1 76.88 432 TRP A CA 1
ATOM 3323 C C . TRP A 1 432 ? 15.25 31.406 -31.562 1 76.88 432 TRP A C 1
ATOM 3325 O O . TRP A 1 432 ? 14.758 30.609 -30.766 1 76.88 432 TRP A O 1
ATOM 3335 N N . THR A 1 433 ? 14.836 32.625 -31.75 1 77.25 433 THR A N 1
ATOM 3336 C CA . THR A 1 433 ? 13.727 33.094 -30.938 1 77.25 433 THR A CA 1
ATOM 3337 C C . THR A 1 433 ? 12.43 32.375 -31.328 1 77.25 433 THR A C 1
ATOM 3339 O O . THR A 1 433 ? 11.602 32.062 -30.469 1 77.25 433 THR A O 1
ATOM 3342 N N . ARG A 1 434 ? 12.32 32.188 -32.594 1 78.62 434 ARG A N 1
ATOM 3343 C CA . ARG A 1 434 ? 11.133 31.438 -33.031 1 78.62 434 ARG A CA 1
ATOM 3344 C C . ARG A 1 434 ? 11.156 30 -32.531 1 78.62 434 ARG A C 1
ATOM 3346 O O . ARG A 1 434 ? 10.117 29.453 -32.188 1 78.62 434 ARG A O 1
ATOM 3353 N N . ALA A 1 435 ? 12.312 29.469 -32.594 1 82.31 435 ALA A N 1
ATOM 3354 C CA . ALA A 1 435 ? 12.453 28.109 -32.062 1 82.31 435 ALA A CA 1
ATOM 3355 C C . ALA A 1 435 ? 12.133 28.047 -30.578 1 82.31 435 ALA A C 1
ATOM 3357 O O . ALA A 1 435 ? 11.469 27.109 -30.109 1 82.31 435 ALA A O 1
ATOM 3358 N N . ARG A 1 436 ? 12.508 29.016 -29.953 1 81.5 436 ARG A N 1
ATOM 3359 C CA . ARG A 1 436 ? 12.242 29.062 -28.516 1 81.5 436 ARG A CA 1
ATOM 3360 C C . ARG A 1 436 ? 10.75 29.25 -28.25 1 81.5 436 ARG A C 1
ATOM 3362 O O . ARG A 1 436 ? 10.211 28.656 -27.312 1 81.5 436 ARG A O 1
ATOM 3369 N N . CYS A 1 437 ? 10.172 29.969 -29.031 1 79.5 437 CYS A N 1
ATOM 3370 C CA . CYS A 1 437 ? 8.742 30.188 -28.859 1 79.5 437 CYS A CA 1
ATOM 3371 C C . CYS A 1 437 ? 7.949 28.938 -29.219 1 79.5 437 CYS A C 1
ATOM 3373 O O . CYS A 1 437 ? 6.953 28.609 -28.562 1 79.5 437 CYS A O 1
ATOM 3375 N N . THR A 1 438 ? 8.445 28.297 -30.219 1 81.94 438 THR A N 1
ATOM 3376 C CA . THR A 1 438 ? 7.742 27.078 -30.625 1 81.94 438 THR A CA 1
ATOM 3377 C C . THR A 1 438 ? 7.91 25.984 -29.594 1 81.94 438 THR A C 1
ATOM 3379 O O . THR A 1 438 ? 6.949 25.281 -29.25 1 81.94 438 THR A O 1
ATOM 3382 N N . VAL A 1 439 ? 9.109 25.844 -29.141 1 82.12 439 VAL A N 1
ATOM 3383 C CA . VAL A 1 439 ? 9.383 24.766 -28.172 1 82.12 439 VAL A CA 1
ATOM 3384 C C . VAL A 1 439 ? 8.727 25.094 -26.844 1 82.12 439 VAL A C 1
ATOM 3386 O O . VAL A 1 439 ? 8.328 24.203 -26.094 1 82.12 439 VAL A O 1
ATOM 3389 N N . GLY A 1 440 ? 8.5 26.312 -26.578 1 77.5 440 GLY A N 1
ATOM 3390 C CA . GLY A 1 440 ? 7.922 26.734 -25.312 1 77.5 440 GLY A CA 1
ATOM 3391 C C . GLY A 1 440 ? 6.406 26.672 -25.297 1 77.5 440 GLY A C 1
ATOM 3392 O O . GLY A 1 440 ? 5.789 26.781 -24.25 1 77.5 440 GLY A O 1
ATOM 3393 N N . HIS A 1 441 ? 5.902 26.375 -26.438 1 75.62 441 HIS A N 1
ATOM 3394 C CA . HIS A 1 441 ? 4.445 26.328 -26.5 1 75.62 441 HIS A CA 1
ATOM 3395 C C . HIS A 1 441 ? 3.904 25.094 -25.797 1 75.62 441 HIS A C 1
ATOM 3397 O O . HIS A 1 441 ? 4.543 24.047 -25.812 1 75.62 441 HIS A O 1
ATOM 3403 N N . ALA A 1 442 ? 2.801 25.203 -25.125 1 76.56 442 ALA A N 1
ATOM 3404 C CA . ALA A 1 442 ? 2.207 24.156 -24.297 1 76.56 442 ALA A CA 1
ATOM 3405 C C . ALA A 1 442 ? 1.831 22.938 -25.141 1 76.56 442 ALA A C 1
ATOM 3407 O O . ALA A 1 442 ? 1.931 21.797 -24.672 1 76.56 442 ALA A O 1
ATOM 3408 N N . TYR A 1 443 ? 1.561 23.156 -26.453 1 82.12 443 TYR A N 1
ATOM 3409 C CA . TYR A 1 443 ? 1.081 22.062 -27.281 1 82.12 443 TYR A CA 1
ATOM 3410 C C . TYR A 1 443 ? 2.24 21.375 -28 1 82.12 443 TYR A C 1
ATOM 3412 O O . TYR A 1 443 ? 2.066 20.297 -28.578 1 82.12 443 TYR A O 1
ATOM 3420 N N . TYR A 1 444 ? 3.4 21.969 -27.969 1 86.25 444 TYR A N 1
ATOM 3421 C CA . TYR A 1 444 ? 4.547 21.375 -28.656 1 86.25 444 TYR A CA 1
ATOM 3422 C C . TYR A 1 444 ? 4.957 20.062 -28.016 1 86.25 444 TYR A C 1
ATOM 3424 O O . TYR A 1 444 ? 5.223 19.078 -28.703 1 86.25 444 TYR A O 1
ATOM 3432 N N . GLU A 1 445 ? 4.883 20.094 -26.734 1 81.31 445 GLU A N 1
ATOM 3433 C CA . GLU A 1 445 ? 5.273 18.859 -26.062 1 81.31 445 GLU A CA 1
ATOM 3434 C C . GLU A 1 445 ? 4.27 17.734 -26.328 1 81.31 445 GLU A C 1
ATOM 3436 O O . GLU A 1 445 ? 4.652 16.578 -26.469 1 81.31 445 GLU A O 1
ATOM 3441 N N . ALA A 1 446 ? 3.072 18.109 -26.453 1 84.69 446 ALA A N 1
ATOM 3442 C CA . ALA A 1 446 ? 2.041 17.109 -26.75 1 84.69 446 ALA A CA 1
ATOM 3443 C C . ALA A 1 446 ? 2.174 16.578 -28.172 1 84.69 446 ALA A C 1
ATOM 3445 O O . ALA A 1 446 ? 1.947 15.391 -28.422 1 84.69 446 ALA A O 1
ATOM 3446 N N . ALA A 1 447 ? 2.553 17.438 -29.062 1 86.69 447 ALA A N 1
ATOM 3447 C CA . ALA A 1 447 ? 2.738 17.031 -30.453 1 86.69 447 ALA A CA 1
ATOM 3448 C C . ALA A 1 447 ? 3.924 16.078 -30.578 1 86.69 447 ALA A C 1
ATOM 3450 O O . ALA A 1 447 ? 3.861 15.102 -31.328 1 86.69 447 ALA A O 1
ATOM 3451 N N . VAL A 1 448 ? 4.969 16.406 -29.922 1 86.38 448 VAL A N 1
ATOM 3452 C CA . VAL A 1 448 ? 6.148 15.555 -29.969 1 86.38 448 VAL A CA 1
ATOM 3453 C C . VAL A 1 448 ? 5.824 14.195 -29.359 1 86.38 448 VAL A C 1
ATOM 3455 O O . VAL A 1 448 ? 6.238 13.156 -29.891 1 86.38 448 VAL A O 1
ATOM 3458 N N . LEU A 1 449 ? 5.074 14.18 -28.344 1 85.5 449 LEU A N 1
ATOM 3459 C CA . LEU A 1 449 ? 4.648 12.922 -27.75 1 85.5 449 LEU A CA 1
ATOM 3460 C C . LEU A 1 449 ? 3.75 12.141 -28.703 1 85.5 449 LEU A C 1
ATOM 3462 O O . LEU A 1 449 ? 3.807 10.914 -28.75 1 85.5 449 LEU A O 1
ATOM 3466 N N . GLY A 1 450 ? 2.984 12.867 -29.406 1 86.25 450 GLY A N 1
ATOM 3467 C CA . GLY A 1 450 ? 2.15 12.227 -30.422 1 86.25 450 GLY A CA 1
ATOM 3468 C C . GLY A 1 450 ? 2.951 11.516 -31.484 1 86.25 450 GLY A C 1
ATOM 3469 O O . GLY A 1 450 ? 2.59 10.414 -31.906 1 86.25 450 GLY A O 1
ATOM 3470 N N . VAL A 1 451 ? 4.055 12.109 -31.875 1 88 451 VAL A N 1
ATOM 3471 C CA . VAL A 1 451 ? 4.914 11.5 -32.875 1 88 451 VAL A CA 1
ATOM 3472 C C . VAL A 1 451 ? 5.535 10.219 -32.312 1 88 451 VAL A C 1
ATOM 3474 O O . VAL A 1 451 ? 5.625 9.211 -33.031 1 88 451 VAL A O 1
ATOM 3477 N N . TYR A 1 452 ? 5.93 10.266 -31.125 1 87.06 452 TYR A N 1
ATOM 3478 C CA . TYR A 1 452 ? 6.512 9.078 -30.5 1 87.06 452 TYR A CA 1
ATOM 3479 C C . TYR A 1 452 ? 5.477 7.969 -30.375 1 87.06 452 TYR A C 1
ATOM 3481 O O . TYR A 1 452 ? 5.789 6.797 -30.578 1 87.06 452 TYR A O 1
ATOM 3489 N N . LEU A 1 453 ? 4.262 8.305 -30.109 1 86.25 453 LEU A N 1
ATOM 3490 C CA . LEU A 1 453 ? 3.203 7.32 -29.953 1 86.25 453 LEU A CA 1
ATOM 3491 C C . LEU A 1 453 ? 2.82 6.699 -31.297 1 86.25 453 LEU A C 1
ATOM 3493 O O . LEU A 1 453 ? 2.57 5.496 -31.375 1 86.25 453 LEU A O 1
ATOM 3497 N N . VAL A 1 454 ? 2.777 7.543 -32.281 1 84.94 454 VAL A N 1
ATOM 3498 C CA . VAL A 1 454 ? 2.477 7.031 -33.625 1 84.94 454 VAL A CA 1
ATOM 3499 C C . VAL A 1 454 ? 3.578 6.074 -34.062 1 84.94 454 VAL A C 1
ATOM 3501 O O . VAL A 1 454 ? 3.299 5.027 -34.656 1 84.94 454 VAL A O 1
ATOM 3504 N N . ASN A 1 455 ? 4.793 6.449 -33.75 1 85.25 455 ASN A N 1
ATOM 3505 C CA . ASN A 1 455 ? 5.91 5.566 -34.094 1 85.25 455 ASN A CA 1
ATOM 3506 C C . ASN A 1 455 ? 5.789 4.227 -33.344 1 85.25 455 ASN A C 1
ATOM 3508 O O . ASN A 1 455 ? 6.07 3.176 -33.938 1 85.25 455 ASN A O 1
ATOM 3512 N N . ALA A 1 456 ? 5.352 4.285 -32.156 1 83.38 456 ALA A N 1
ATOM 3513 C CA . ALA A 1 456 ? 5.199 3.062 -31.391 1 83.38 456 ALA A CA 1
ATOM 3514 C C . ALA A 1 456 ? 4.074 2.195 -31.938 1 83.38 456 ALA A C 1
ATOM 3516 O O . ALA A 1 456 ? 4.219 0.975 -32.062 1 83.38 456 ALA A O 1
ATOM 3517 N N . ILE A 1 457 ? 3.006 2.777 -32.344 1 82 457 ILE A N 1
ATOM 3518 C CA . ILE A 1 457 ? 1.849 2.051 -32.844 1 82 457 ILE A CA 1
ATOM 3519 C C . ILE A 1 457 ? 2.197 1.4 -34.188 1 82 457 ILE A C 1
ATOM 3521 O O . ILE A 1 457 ? 1.836 0.248 -34.438 1 82 457 ILE A O 1
ATOM 3525 N N . VAL A 1 458 ? 2.951 2.125 -35 1 82.25 458 VAL A N 1
ATOM 3526 C CA . VAL A 1 458 ? 3.314 1.607 -36.312 1 82.25 458 VAL A CA 1
ATOM 3527 C C . VAL A 1 458 ? 4.328 0.476 -36.156 1 82.25 458 VAL A C 1
ATOM 3529 O O . VAL A 1 458 ? 4.27 -0.518 -36.906 1 82.25 458 VAL A O 1
ATOM 3532 N N . MET A 1 459 ? 5.141 0.712 -35.219 1 79.69 459 MET A N 1
ATOM 3533 C CA . MET A 1 459 ? 6.141 -0.327 -35 1 79.69 459 MET A CA 1
ATOM 3534 C C . MET A 1 459 ? 5.492 -1.611 -34.5 1 79.69 459 MET A C 1
ATOM 3536 O O . MET A 1 459 ? 5.91 -2.711 -34.875 1 79.69 459 MET A O 1
ATOM 3540 N N . VAL A 1 460 ? 4.465 -1.526 -33.75 1 76.62 460 VAL A N 1
ATOM 3541 C CA . VAL A 1 460 ? 3.766 -2.684 -33.188 1 76.62 460 VAL A CA 1
ATOM 3542 C C . VAL A 1 460 ? 2.873 -3.303 -34.281 1 76.62 460 VAL A C 1
ATOM 3544 O O . VAL A 1 460 ? 2.799 -4.527 -34.406 1 76.62 460 VAL A O 1
ATOM 3547 N N . GLY A 1 461 ? 2.152 -2.463 -34.938 1 69.75 461 GLY A N 1
ATOM 3548 C CA . GLY A 1 461 ? 1.224 -2.941 -35.938 1 69.75 461 GLY A CA 1
ATOM 3549 C C . GLY A 1 461 ? 1.916 -3.545 -37.156 1 69.75 461 GLY A C 1
ATOM 3550 O O . GLY A 1 461 ? 1.387 -4.461 -37.781 1 69.75 461 GLY A O 1
ATOM 3551 N N . ALA A 1 462 ? 3.07 -2.979 -37.469 1 66.31 462 ALA A N 1
ATOM 3552 C CA . ALA A 1 462 ? 3.715 -3.393 -38.719 1 66.31 462 ALA A CA 1
ATOM 3553 C C . ALA A 1 462 ? 4.691 -4.535 -38.469 1 66.31 462 ALA A C 1
ATOM 3555 O O . ALA A 1 462 ? 5.551 -4.82 -39.312 1 66.31 462 ALA A O 1
ATOM 3556 N N . TYR A 1 463 ? 4.609 -5.035 -37.312 1 62.31 463 TYR A N 1
ATOM 3557 C CA . TYR A 1 463 ? 5.531 -6.145 -37.062 1 62.31 463 TYR A CA 1
ATOM 3558 C C . TYR A 1 463 ? 5.336 -7.242 -38.094 1 62.31 463 TYR A C 1
ATOM 3560 O O . TYR A 1 463 ? 6.309 -7.816 -38.594 1 62.31 463 TYR A O 1
ATOM 3568 N N . ASP A 1 464 ? 4.051 -7.398 -38.531 1 59.44 464 ASP A N 1
ATOM 3569 C CA . ASP A 1 464 ? 3.756 -8.438 -39.5 1 59.44 464 ASP A CA 1
ATOM 3570 C C . ASP A 1 464 ? 3.771 -7.879 -40.906 1 59.44 464 ASP A C 1
ATOM 3572 O O . ASP A 1 464 ? 3.854 -8.633 -41.906 1 59.44 464 ASP A O 1
ATOM 3576 N N . ASN A 1 465 ? 3.551 -6.504 -40.969 1 63.38 465 ASN A N 1
ATOM 3577 C CA . ASN A 1 465 ? 3.531 -5.914 -42.312 1 63.38 465 ASN A CA 1
ATOM 3578 C C . ASN A 1 465 ? 4.695 -4.953 -42.5 1 63.38 465 ASN A C 1
ATOM 3580 O O . ASN A 1 465 ? 4.59 -3.766 -42.188 1 63.38 465 ASN A O 1
ATOM 3584 N N . PRO A 1 466 ? 5.738 -5.344 -43 1 67.62 466 PRO A N 1
ATOM 3585 C CA . PRO A 1 466 ? 6.984 -4.578 -43.094 1 67.62 466 PRO A CA 1
ATOM 3586 C C . PRO A 1 466 ? 6.898 -3.406 -44.062 1 67.62 466 PRO A C 1
ATOM 3588 O O . PRO A 1 466 ? 7.645 -2.432 -43.938 1 67.62 466 PRO A O 1
ATOM 3591 N N . THR A 1 467 ? 5.922 -3.393 -44.938 1 64.88 467 THR A N 1
ATOM 3592 C CA . THR A 1 467 ? 5.926 -2.336 -45.969 1 64.88 467 THR A CA 1
ATOM 3593 C C . THR A 1 467 ? 5.52 -1.001 -45.344 1 64.88 467 THR A C 1
ATOM 3595 O O . THR A 1 467 ? 6.137 0.03 -45.625 1 64.88 467 THR A O 1
ATOM 3598 N N . VAL A 1 468 ? 4.43 -0.988 -44.656 1 64.94 468 VAL A N 1
ATOM 3599 C CA . VAL A 1 468 ? 3.949 0.241 -44.031 1 64.94 468 VAL A CA 1
ATOM 3600 C C . VAL A 1 468 ? 4.98 0.755 -43.031 1 64.94 468 VAL A C 1
ATOM 3602 O O . VAL A 1 468 ? 5.211 1.962 -42.938 1 64.94 468 VAL A O 1
ATOM 3605 N N . ALA A 1 469 ? 5.684 -0.087 -42.5 1 74.12 469 ALA A N 1
ATOM 3606 C CA . ALA A 1 469 ? 6.691 0.277 -41.5 1 74.12 469 ALA A CA 1
ATOM 3607 C C . ALA A 1 469 ? 7.91 0.91 -42.156 1 74.12 469 ALA A C 1
ATOM 3609 O O . ALA A 1 469 ? 8.539 1.803 -41.594 1 74.12 469 ALA A O 1
ATOM 3610 N N . ALA A 1 470 ? 8.039 0.619 -43.469 1 74.5 470 ALA A N 1
ATOM 3611 C CA . ALA A 1 470 ? 9.242 1.103 -44.125 1 74.5 470 ALA A CA 1
ATOM 3612 C C . ALA A 1 470 ? 9.117 2.586 -44.469 1 74.5 470 ALA A C 1
ATOM 3614 O O . ALA A 1 470 ? 10.125 3.283 -44.594 1 74.5 470 ALA A O 1
ATOM 3615 N N . ILE A 1 471 ? 7.859 3.064 -44.5 1 76.44 471 ILE A N 1
ATOM 3616 C CA . ILE A 1 471 ? 7.676 4.461 -44.875 1 76.44 471 ILE A CA 1
ATOM 3617 C C . ILE A 1 471 ? 7.441 5.309 -43.625 1 76.44 471 ILE A C 1
ATOM 3619 O O . ILE A 1 471 ? 8.039 6.379 -43.469 1 76.44 471 ILE A O 1
ATOM 3623 N N . ILE A 1 472 ? 6.688 4.812 -42.75 1 82.25 472 ILE A N 1
ATOM 3624 C CA . ILE A 1 472 ? 6.215 5.648 -41.656 1 82.25 472 ILE A CA 1
ATOM 3625 C C . ILE A 1 472 ? 7.293 5.742 -40.562 1 82.25 472 ILE A C 1
ATOM 3627 O O . ILE A 1 472 ? 7.461 6.793 -39.938 1 82.25 472 ILE A O 1
ATOM 3631 N N . VAL A 1 473 ? 8.086 4.781 -40.438 1 84 473 VAL A N 1
ATOM 3632 C CA . VAL A 1 473 ? 9.055 4.75 -39.344 1 84 473 VAL A CA 1
ATOM 3633 C C . VAL A 1 473 ? 10.18 5.746 -39.625 1 84 473 VAL A C 1
ATOM 3635 O O . VAL A 1 473 ? 10.523 6.555 -38.781 1 84 473 VAL A O 1
ATOM 3638 N N . PRO A 1 474 ? 10.641 5.785 -40.906 1 83.31 474 PRO A N 1
ATOM 3639 C CA . PRO A 1 474 ? 11.664 6.801 -41.156 1 83.31 474 PRO A CA 1
ATOM 3640 C C . PRO A 1 474 ? 11.102 8.219 -41.156 1 83.31 474 PRO A C 1
ATOM 3642 O O . PRO A 1 474 ? 11.805 9.164 -40.781 1 83.31 474 PRO A O 1
ATOM 3645 N N . GLY A 1 475 ? 9.836 8.32 -41.469 1 86.44 475 GLY A N 1
ATOM 3646 C CA . GLY A 1 475 ? 9.203 9.625 -41.344 1 86.44 475 GLY A CA 1
ATOM 3647 C C . GLY A 1 475 ? 9.109 10.125 -39.906 1 86.44 475 GLY A C 1
ATOM 3648 O O . GLY A 1 475 ? 9.375 11.297 -39.656 1 86.44 475 GLY A O 1
ATOM 3649 N N . CYS A 1 476 ? 8.789 9.234 -39.094 1 88.56 476 CYS A N 1
ATOM 3650 C CA . CYS A 1 476 ? 8.711 9.609 -37.688 1 88.56 476 CYS A CA 1
ATOM 3651 C C . CYS A 1 476 ? 10.094 9.906 -37.125 1 88.56 476 CYS A C 1
ATOM 3653 O O . CYS A 1 476 ? 10.258 10.828 -36.344 1 88.56 476 CYS A O 1
ATOM 3655 N N . LEU A 1 477 ? 11.07 9.203 -37.531 1 88.81 477 LEU A N 1
ATOM 3656 C CA . LEU A 1 477 ? 12.43 9.445 -37.062 1 88.81 477 LEU A CA 1
ATOM 3657 C C . LEU A 1 477 ? 12.922 10.812 -37.531 1 88.81 477 LEU A C 1
ATOM 3659 O O . LEU A 1 477 ? 13.609 11.516 -36.781 1 88.81 477 LEU A O 1
ATOM 3663 N N . ALA A 1 478 ? 12.523 11.141 -38.719 1 89.69 478 ALA A N 1
ATOM 3664 C CA . ALA A 1 478 ? 12.891 12.453 -39.219 1 89.69 478 ALA A CA 1
ATOM 3665 C C . ALA A 1 478 ? 12.273 13.562 -38.375 1 89.69 478 ALA A C 1
ATOM 3667 O O . ALA A 1 478 ? 12.93 14.57 -38.094 1 89.69 478 ALA A O 1
ATOM 3668 N N . MET A 1 479 ? 11.102 13.266 -38.031 1 89.44 479 MET A N 1
ATOM 3669 C CA . MET A 1 479 ? 10.422 14.266 -37.219 1 89.44 479 MET A CA 1
ATOM 3670 C C . MET A 1 479 ? 11.047 14.352 -35.844 1 89.44 479 MET A C 1
ATOM 3672 O O . MET A 1 479 ? 11.109 15.438 -35.25 1 89.44 479 MET A O 1
ATOM 3676 N N . MET A 1 480 ? 11.508 13.289 -35.344 1 90.5 480 MET A N 1
ATOM 3677 C CA . MET A 1 480 ? 12.164 13.289 -34.031 1 90.5 480 MET A CA 1
ATOM 3678 C C . MET A 1 480 ? 13.508 14.008 -34.094 1 90.5 480 MET A C 1
ATOM 3680 O O . MET A 1 480 ? 13.891 14.703 -33.156 1 90.5 480 MET A O 1
ATOM 3684 N N . VAL A 1 481 ? 14.148 13.875 -35.188 1 89.88 481 VAL A N 1
ATOM 3685 C CA . VAL A 1 481 ? 15.43 14.547 -35.375 1 89.88 481 VAL A CA 1
ATOM 3686 C C . VAL A 1 481 ? 15.203 16.047 -35.5 1 89.88 481 VAL A C 1
ATOM 3688 O O . VAL A 1 481 ? 15.992 16.844 -34.969 1 89.88 481 VAL A O 1
ATOM 3691 N N . VAL A 1 482 ? 14.125 16.375 -36.094 1 88.81 482 VAL A N 1
ATOM 3692 C CA . VAL A 1 482 ? 13.789 17.797 -36.188 1 88.81 482 VAL A CA 1
ATOM 3693 C C . VAL A 1 482 ? 13.508 18.375 -34.812 1 88.81 482 VAL A C 1
ATOM 3695 O O . VAL A 1 482 ? 13.883 19.516 -34.531 1 88.81 482 VAL A O 1
ATOM 3698 N N . ASP A 1 483 ? 12.875 17.547 -34.031 1 88.62 483 ASP A N 1
ATOM 3699 C CA . ASP A 1 483 ? 12.617 18 -32.656 1 88.62 483 ASP A CA 1
ATOM 3700 C C . ASP A 1 483 ? 13.93 18.234 -31.906 1 88.62 483 ASP A C 1
ATOM 3702 O O . ASP A 1 483 ? 14.07 19.234 -31.203 1 88.62 483 ASP A O 1
ATOM 3706 N N . VAL A 1 484 ? 14.867 17.359 -32.062 1 88.19 484 VAL A N 1
ATOM 3707 C CA . VAL A 1 484 ? 16.156 17.5 -31.391 1 88.19 484 VAL A CA 1
ATOM 3708 C C . VAL A 1 484 ? 16.891 18.734 -31.922 1 88.19 484 VAL A C 1
ATOM 3710 O O . VAL A 1 484 ? 17.484 19.484 -31.156 1 88.19 484 VAL A O 1
ATOM 3713 N N . ALA A 1 485 ? 16.734 18.953 -33.188 1 86.88 485 ALA A N 1
ATOM 3714 C CA . ALA A 1 485 ? 17.375 20.109 -33.812 1 86.88 485 ALA A CA 1
ATOM 3715 C C . ALA A 1 485 ? 16.734 21.406 -33.312 1 86.88 485 ALA A C 1
ATOM 3717 O O . ALA A 1 485 ? 17.438 22.391 -33.062 1 86.88 485 ALA A O 1
ATOM 3718 N N . MET A 1 486 ? 15.469 21.312 -33.156 1 86.31 486 MET A N 1
ATOM 3719 C CA . MET A 1 486 ? 14.758 22.5 -32.688 1 86.31 486 MET A CA 1
ATOM 3720 C C . MET A 1 486 ? 15.094 22.797 -31.234 1 86.31 486 MET A C 1
ATOM 3722 O O . MET A 1 486 ? 15.219 23.969 -30.844 1 86.31 486 MET A O 1
ATOM 3726 N N . ARG A 1 487 ? 15.297 21.859 -30.438 1 86.38 487 ARG A N 1
ATOM 3727 C CA . ARG A 1 487 ? 15.625 22.062 -29.031 1 86.38 487 ARG A CA 1
ATOM 3728 C C . ARG A 1 487 ? 17.062 22.562 -28.875 1 86.38 487 ARG A C 1
ATOM 3730 O O . ARG A 1 487 ? 17.344 23.359 -27.969 1 86.38 487 ARG A O 1
ATOM 3737 N N . ILE A 1 488 ? 17.875 22.016 -29.719 1 83.69 488 ILE A N 1
ATOM 3738 C CA . ILE A 1 488 ? 19.25 22.484 -29.703 1 83.69 488 ILE A CA 1
ATOM 3739 C C . ILE A 1 488 ? 19.297 23.953 -30.141 1 83.69 488 ILE A C 1
ATOM 3741 O O . ILE A 1 488 ? 20.062 24.75 -29.578 1 83.69 488 ILE A O 1
ATOM 3745 N N . ALA A 1 489 ? 18.438 24.219 -31.062 1 81.44 489 ALA A N 1
ATOM 3746 C CA . ALA A 1 489 ? 18.391 25.594 -31.547 1 81.44 489 ALA A CA 1
ATOM 3747 C C . ALA A 1 489 ? 17.797 26.516 -30.484 1 81.44 489 ALA A C 1
ATOM 3749 O O . ALA A 1 489 ? 18.219 27.672 -30.359 1 81.44 489 ALA A O 1
ATOM 3750 N N . ALA A 1 490 ? 16.891 26.016 -29.766 1 80.88 490 ALA A N 1
ATOM 3751 C CA . ALA A 1 490 ? 16.203 26.844 -28.781 1 80.88 490 ALA A CA 1
ATOM 3752 C C . ALA A 1 490 ? 17.047 27.031 -27.516 1 80.88 490 ALA A C 1
ATOM 3754 O O . ALA A 1 490 ? 17.125 28.125 -26.984 1 80.88 490 ALA A O 1
ATOM 3755 N N . HIS A 1 491 ? 17.656 25.969 -26.984 1 78.75 491 HIS A N 1
ATOM 3756 C CA . HIS A 1 491 ? 18.312 26.047 -25.688 1 78.75 491 HIS A CA 1
ATOM 3757 C C . HIS A 1 491 ? 19.812 25.844 -25.812 1 78.75 491 HIS A C 1
ATOM 3759 O O . HIS A 1 491 ? 20.547 25.984 -24.828 1 78.75 491 HIS A O 1
ATOM 3765 N N . GLY A 1 492 ? 20.312 25.625 -26.922 1 76.25 492 GLY A N 1
ATOM 3766 C CA . GLY A 1 492 ? 21.719 25.297 -27.078 1 76.25 492 GLY A CA 1
ATOM 3767 C C . GLY A 1 492 ? 22.016 23.828 -26.828 1 76.25 492 GLY A C 1
ATOM 3768 O O . GLY A 1 492 ? 21.172 23.094 -26.297 1 76.25 492 GLY A O 1
ATOM 3769 N N . LEU A 1 493 ? 23.125 23.344 -27.203 1 77.88 493 LEU A N 1
ATOM 3770 C CA . LEU A 1 493 ? 23.5 21.938 -27.062 1 77.88 493 LEU A CA 1
ATOM 3771 C C . LEU A 1 493 ? 23.531 21.531 -25.594 1 77.88 493 LEU A C 1
ATOM 3773 O O . LEU A 1 493 ? 22.969 20.5 -25.234 1 77.88 493 LEU A O 1
ATOM 3777 N N . LEU A 1 494 ? 24.094 22.312 -24.75 1 75.44 494 LEU A N 1
ATOM 3778 C CA . LEU A 1 494 ? 24.234 21.984 -23.344 1 75.44 494 LEU A CA 1
ATOM 3779 C C . LEU A 1 494 ? 22.891 22.125 -22.625 1 75.44 494 LEU A C 1
ATOM 3781 O O . LEU A 1 494 ? 22.578 21.328 -21.734 1 75.44 494 LEU A O 1
ATOM 3785 N N . GLY A 1 495 ? 22.188 23.047 -23.094 1 72.75 495 GLY A N 1
ATOM 3786 C CA . GLY A 1 495 ? 20.875 23.234 -22.484 1 72.75 495 GLY A CA 1
ATOM 3787 C C . GLY A 1 495 ? 19.906 22.109 -22.812 1 72.75 495 GLY A C 1
ATOM 3788 O O . GLY A 1 495 ? 19.141 21.688 -21.938 1 72.75 495 GLY A O 1
ATOM 3789 N N . ALA A 1 496 ? 20.016 21.719 -24 1 76.06 496 ALA A N 1
ATOM 3790 C CA . ALA A 1 496 ? 19.141 20.641 -24.422 1 76.06 496 ALA A CA 1
ATOM 3791 C C . ALA A 1 496 ? 19.5 19.328 -23.719 1 76.06 496 ALA A C 1
ATOM 3793 O O . ALA A 1 496 ? 18.625 18.547 -23.344 1 76.06 496 ALA A O 1
ATOM 3794 N N . LEU A 1 497 ? 20.766 19.109 -23.484 1 76.94 497 LEU A N 1
ATOM 3795 C CA . LEU A 1 497 ? 21.234 17.875 -22.844 1 76.94 497 LEU A CA 1
ATOM 3796 C C . LEU A 1 497 ? 20.906 17.875 -21.359 1 76.94 497 LEU A C 1
ATOM 3798 O O . LEU A 1 497 ? 20.719 16.812 -20.766 1 76.94 497 LEU A O 1
ATOM 3802 N N . HIS A 1 498 ? 20.844 19 -20.859 1 68.56 498 HIS A N 1
ATOM 3803 C CA . HIS A 1 498 ? 20.531 19.078 -19.438 1 68.56 498 HIS A CA 1
ATOM 3804 C C . HIS A 1 498 ? 19.062 18.781 -19.188 1 68.56 498 HIS A C 1
ATOM 3806 O O . HIS A 1 498 ? 18.688 18.266 -18.141 1 68.56 498 HIS A O 1
ATOM 3812 N N . GLY A 1 499 ? 18.266 19 -20.172 1 68.5 499 GLY A N 1
ATOM 3813 C CA . GLY A 1 499 ? 16.828 18.781 -19.984 1 68.5 499 GLY A CA 1
ATOM 3814 C C . GLY A 1 499 ? 16.438 17.328 -20.188 1 68.5 499 GLY A C 1
ATOM 3815 O O . GLY A 1 499 ? 15.742 16.75 -19.344 1 68.5 499 GLY A O 1
ATOM 3816 N N . ARG A 1 500 ? 16.906 16.844 -21.344 1 78.31 500 ARG A N 1
ATOM 3817 C CA . ARG A 1 500 ? 16.547 15.469 -21.703 1 78.31 500 ARG A CA 1
ATOM 3818 C C . ARG A 1 500 ? 17.719 14.742 -22.359 1 78.31 500 ARG A C 1
ATOM 3820 O O . ARG A 1 500 ? 17.641 14.375 -23.531 1 78.31 500 ARG A O 1
ATOM 3827 N N . PRO A 1 501 ? 18.688 14.414 -21.562 1 77.38 501 PRO A N 1
ATOM 3828 C CA . PRO A 1 501 ? 19.875 13.836 -22.188 1 77.38 501 PRO A CA 1
ATOM 3829 C C . PRO A 1 501 ? 19.609 12.453 -22.781 1 77.38 501 PRO A C 1
ATOM 3831 O O . PRO A 1 501 ? 20.078 12.156 -23.891 1 77.38 501 PRO A O 1
ATOM 3834 N N . LEU A 1 502 ? 18.828 11.703 -22.172 1 79.19 502 LEU A N 1
ATOM 3835 C CA . LEU A 1 502 ? 18.625 10.336 -22.641 1 79.19 502 LEU A CA 1
ATOM 3836 C C . LEU A 1 502 ? 17.781 10.328 -23.922 1 79.19 502 LEU A C 1
ATOM 3838 O O . LEU A 1 502 ? 18.062 9.57 -24.844 1 79.19 502 LEU A O 1
ATOM 3842 N N . ALA A 1 503 ? 16.844 11.156 -23.984 1 81.62 503 ALA A N 1
ATOM 3843 C CA . ALA A 1 503 ? 15.977 11.188 -25.156 1 81.62 503 ALA A CA 1
ATOM 3844 C C . ALA A 1 503 ? 16.734 11.664 -26.391 1 81.62 503 ALA A C 1
ATOM 3846 O O . ALA A 1 503 ? 16.625 11.078 -27.469 1 81.62 503 ALA A O 1
ATOM 3847 N N . ILE A 1 504 ? 17.594 12.68 -26.219 1 84.25 504 ILE A N 1
ATOM 3848 C CA . ILE A 1 504 ? 18.344 13.234 -27.344 1 84.25 504 ILE A CA 1
ATOM 3849 C C . ILE A 1 504 ? 19.406 12.234 -27.797 1 84.25 504 ILE A C 1
ATOM 3851 O O . ILE A 1 504 ? 19.594 12.008 -28.984 1 84.25 504 ILE A O 1
ATOM 3855 N N . GLY A 1 505 ? 19.969 11.609 -26.766 1 84.31 505 GLY A N 1
ATOM 3856 C CA . GLY A 1 505 ? 21 10.625 -27.109 1 84.31 505 GLY A CA 1
ATOM 3857 C C . GLY A 1 505 ? 20.438 9.43 -27.859 1 84.31 505 GLY A C 1
ATOM 3858 O O . GLY A 1 505 ? 21.047 8.969 -28.828 1 84.31 505 GLY A O 1
ATOM 3859 N N . LEU A 1 506 ? 19.328 8.992 -27.516 1 87.25 506 LEU A N 1
ATOM 3860 C CA . LEU A 1 506 ? 18.75 7.805 -28.141 1 87.25 506 LEU A CA 1
ATOM 3861 C C . LEU A 1 506 ? 18.234 8.109 -29.531 1 87.25 506 LEU A C 1
ATOM 3863 O O . LEU A 1 506 ? 18.328 7.273 -30.438 1 87.25 506 LEU A O 1
ATOM 3867 N N . VAL A 1 507 ? 17.734 9.305 -29.781 1 85.94 507 VAL A N 1
ATOM 3868 C CA . VAL A 1 507 ? 17.234 9.688 -31.094 1 85.94 507 VAL A CA 1
ATOM 3869 C C . VAL A 1 507 ? 18.391 9.844 -32.062 1 85.94 507 VAL A C 1
ATOM 3871 O O . VAL A 1 507 ? 18.328 9.383 -33.219 1 85.94 507 VAL A O 1
ATOM 3874 N N . VAL A 1 508 ? 19.469 10.438 -31.531 1 86 508 VAL A N 1
ATOM 3875 C CA . VAL A 1 508 ? 20.641 10.641 -32.375 1 86 508 VAL A CA 1
ATOM 3876 C C . VAL A 1 508 ? 21.266 9.297 -32.719 1 86 508 VAL A C 1
ATOM 3878 O O . VAL A 1 508 ? 21.719 9.078 -33.844 1 86 508 VAL A O 1
ATOM 3881 N N . ALA A 1 509 ? 21.188 8.461 -31.781 1 87.75 509 ALA A N 1
ATOM 3882 C CA . ALA A 1 509 ? 21.781 7.141 -31.984 1 87.75 509 ALA A CA 1
ATOM 3883 C C . ALA A 1 509 ? 20.906 6.289 -32.906 1 87.75 509 ALA A C 1
ATOM 3885 O O . ALA A 1 509 ? 21.391 5.348 -33.531 1 87.75 509 ALA A O 1
ATOM 3886 N N . SER A 1 510 ? 19.641 6.605 -33.031 1 87.38 510 SER A N 1
ATOM 3887 C CA . SER A 1 510 ? 18.703 5.805 -33.812 1 87.38 510 SER A CA 1
ATOM 3888 C C . SER A 1 510 ? 18.906 6.043 -35.312 1 87.38 510 SER A C 1
ATOM 3890 O O . SER A 1 510 ? 18.578 5.184 -36.125 1 87.38 510 SER A O 1
ATOM 3892 N N . VAL A 1 511 ? 19.516 7.168 -35.688 1 85.75 511 VAL A N 1
ATOM 3893 C CA . VAL A 1 511 ? 19.703 7.48 -37.125 1 85.75 511 VAL A CA 1
ATOM 3894 C C . VAL A 1 511 ? 20.734 6.543 -37.719 1 85.75 511 VAL A C 1
ATOM 3896 O O . VAL A 1 511 ? 20.453 5.824 -38.688 1 85.75 511 VAL A O 1
ATOM 3899 N N . PRO A 1 512 ? 21.844 6.469 -37.062 1 86.56 512 PRO A N 1
ATOM 3900 C CA . PRO A 1 512 ? 22.797 5.504 -37.656 1 86.56 512 PRO A CA 1
ATOM 3901 C C . PRO A 1 512 ? 22.328 4.059 -37.469 1 86.56 512 PRO A C 1
ATOM 3903 O O . PRO A 1 512 ? 22.656 3.203 -38.312 1 86.56 512 PRO A O 1
ATOM 3906 N N . ALA A 1 513 ? 21.641 3.77 -36.5 1 87.19 513 ALA A N 1
ATOM 3907 C CA . ALA A 1 513 ? 21.156 2.408 -36.25 1 87.19 513 ALA A CA 1
ATOM 3908 C C . ALA A 1 513 ? 20.219 1.952 -37.344 1 87.19 513 ALA A C 1
ATOM 3910 O O . ALA A 1 513 ? 20.266 0.795 -37.781 1 87.19 513 ALA A O 1
ATOM 3911 N N . GLU A 1 514 ? 19.375 2.863 -37.812 1 84.88 514 GLU A N 1
ATOM 3912 C CA . GLU A 1 514 ? 18.438 2.516 -38.875 1 84.88 514 GLU A CA 1
ATOM 3913 C C . GLU A 1 514 ? 19.156 2.311 -40.219 1 84.88 514 GLU A C 1
ATOM 3915 O O . GLU A 1 514 ? 18.688 1.553 -41.062 1 84.88 514 GLU A O 1
ATOM 3920 N N . LEU A 1 515 ? 20.391 2.902 -40.344 1 82.19 515 LEU A N 1
ATOM 3921 C CA . LEU A 1 515 ? 21.125 2.828 -41.594 1 82.19 515 LEU A CA 1
ATOM 3922 C C . LEU A 1 515 ? 22.031 1.611 -41.625 1 82.19 515 LEU A C 1
ATOM 3924 O O . LEU A 1 515 ? 22.234 0.997 -42.656 1 82.19 515 LEU A O 1
ATOM 3928 N N . VAL A 1 516 ? 22.469 1.184 -40.375 1 85.94 516 VAL A N 1
ATOM 3929 C CA . VAL A 1 516 ? 23.531 0.183 -40.344 1 85.94 516 VAL A CA 1
ATOM 3930 C C . VAL A 1 516 ? 22.969 -1.155 -39.875 1 85.94 516 VAL A C 1
ATOM 3932 O O . VAL A 1 516 ? 23.312 -2.207 -40.406 1 85.94 516 VAL A O 1
ATOM 3935 N N . LEU A 1 517 ? 22.109 -1.113 -38.906 1 83.94 517 LEU A N 1
ATOM 3936 C CA . LEU A 1 517 ? 21.672 -2.348 -38.25 1 83.94 517 LEU A CA 1
ATOM 3937 C C . LEU A 1 517 ? 20.562 -3.016 -39.062 1 83.94 517 LEU A C 1
ATOM 3939 O O . LEU A 1 517 ? 19.812 -2.34 -39.75 1 83.94 517 LEU A O 1
ATOM 3943 N N . GLN A 1 518 ? 20.719 -4.395 -39.156 1 80.81 518 GLN A N 1
ATOM 3944 C CA . GLN A 1 518 ? 19.688 -5.168 -39.844 1 80.81 518 GLN A CA 1
ATOM 3945 C C . GLN A 1 518 ? 19.156 -6.293 -38.969 1 80.81 518 GLN A C 1
ATOM 3947 O O . GLN A 1 518 ? 19.781 -6.656 -37.969 1 80.81 518 GLN A O 1
ATOM 3952 N N . GLY A 1 519 ? 17.953 -6.688 -39.156 1 77.75 519 GLY A N 1
ATOM 3953 C CA . GLY A 1 519 ? 17.359 -7.852 -38.5 1 77.75 519 GLY A CA 1
ATOM 3954 C C . GLY A 1 519 ? 16.953 -7.598 -37.062 1 77.75 519 GLY A C 1
ATOM 3955 O O . GLY A 1 519 ? 16.219 -6.656 -36.781 1 77.75 519 GLY A O 1
ATOM 3956 N N . ARG A 1 520 ? 17.562 -8.367 -36.219 1 82.19 520 ARG A N 1
ATOM 3957 C CA . ARG A 1 520 ? 17.172 -8.344 -34.812 1 82.19 520 ARG A CA 1
ATOM 3958 C C . ARG A 1 520 ? 17.828 -7.176 -34.094 1 82.19 520 ARG A C 1
ATOM 3960 O O . ARG A 1 520 ? 17.234 -6.598 -33.156 1 82.19 520 ARG A O 1
ATOM 3967 N N . ALA A 1 521 ? 18.906 -6.887 -34.469 1 84.19 521 ALA A N 1
ATOM 3968 C CA . ALA A 1 521 ? 19.594 -5.75 -33.875 1 84.19 521 ALA A CA 1
ATOM 3969 C C . ALA A 1 521 ? 18.844 -4.449 -34.125 1 84.19 521 ALA A C 1
ATOM 3971 O O . ALA A 1 521 ? 18.812 -3.557 -33.281 1 84.19 521 ALA A O 1
ATOM 3972 N N . LEU A 1 522 ? 18.234 -4.402 -35.312 1 83.62 522 LEU A N 1
ATOM 3973 C CA . LEU A 1 522 ? 17.438 -3.227 -35.656 1 83.62 522 LEU A CA 1
ATOM 3974 C C . LEU A 1 522 ? 16.188 -3.158 -34.781 1 83.62 522 LEU A C 1
ATOM 3976 O O . LEU A 1 522 ? 15.773 -2.072 -34.375 1 83.62 522 LEU A O 1
ATOM 3980 N N . LEU A 1 523 ? 15.703 -4.32 -34.5 1 82.5 523 LEU A N 1
ATOM 3981 C CA . LEU A 1 523 ? 14.531 -4.359 -33.625 1 82.5 523 LEU A CA 1
ATOM 3982 C C . LEU A 1 523 ? 14.867 -3.887 -32.219 1 82.5 523 LEU A C 1
ATOM 3984 O O . LEU A 1 523 ? 14.07 -3.197 -31.578 1 82.5 523 LEU A O 1
ATOM 3988 N N . LEU A 1 524 ? 15.977 -4.262 -31.781 1 84.88 524 LEU A N 1
ATOM 3989 C CA . LEU A 1 524 ? 16.422 -3.828 -30.469 1 84.88 524 LEU A CA 1
ATOM 3990 C C . LEU A 1 524 ? 16.656 -2.322 -30.438 1 84.88 524 LEU A C 1
ATOM 3992 O O . LEU A 1 524 ? 16.312 -1.655 -29.453 1 84.88 524 LEU A O 1
ATOM 3996 N N . ALA A 1 525 ? 17.188 -1.869 -31.438 1 84.75 525 ALA A N 1
ATOM 3997 C CA . ALA A 1 525 ? 17.406 -0.428 -31.531 1 84.75 525 ALA A CA 1
ATOM 3998 C C . ALA A 1 525 ? 16.078 0.328 -31.609 1 84.75 525 ALA A C 1
ATOM 4000 O O . ALA A 1 525 ? 15.953 1.417 -31.047 1 84.75 525 ALA A O 1
ATOM 4001 N N . ARG A 1 526 ? 15.18 -0.207 -32.312 1 85.44 526 ARG A N 1
ATOM 4002 C CA . ARG A 1 526 ? 13.859 0.411 -32.406 1 85.44 526 ARG A CA 1
ATOM 4003 C C . ARG A 1 526 ? 13.141 0.381 -31.078 1 85.44 526 ARG A C 1
ATOM 4005 O O . ARG A 1 526 ? 12.375 1.293 -30.75 1 85.44 526 ARG A O 1
ATOM 4012 N N . ALA A 1 527 ? 13.391 -0.637 -30.328 1 85.38 527 ALA A N 1
ATOM 4013 C CA . ALA A 1 527 ? 12.797 -0.71 -29 1 85.38 527 ALA A CA 1
ATOM 4014 C C . ALA A 1 527 ? 13.344 0.388 -28.094 1 85.38 527 ALA A C 1
ATOM 4016 O O . ALA A 1 527 ? 12.594 1 -27.328 1 85.38 527 ALA A O 1
ATOM 4017 N N . LEU A 1 528 ? 14.539 0.621 -28.219 1 84.31 528 LEU A N 1
ATOM 4018 C CA . LEU A 1 528 ? 15.18 1.627 -27.375 1 84.31 528 LEU A CA 1
ATOM 4019 C C . LEU A 1 528 ? 14.719 3.029 -27.75 1 84.31 528 LEU A C 1
ATOM 4021 O O . LEU A 1 528 ? 14.781 3.953 -26.938 1 84.31 528 LEU A O 1
ATOM 4025 N N . ARG A 1 529 ? 14.219 3.182 -28.969 1 85.38 529 ARG A N 1
ATOM 4026 C CA . ARG A 1 529 ? 13.727 4.469 -29.438 1 85.38 529 ARG A CA 1
ATOM 4027 C C . ARG A 1 529 ? 12.422 4.852 -28.734 1 85.38 529 ARG A C 1
ATOM 4029 O O . ARG A 1 529 ? 12.031 6.016 -28.734 1 85.38 529 ARG A O 1
ATOM 4036 N N . LEU A 1 530 ? 11.852 3.916 -28.047 1 85.94 530 LEU A N 1
ATOM 4037 C CA . LEU A 1 530 ? 10.578 4.172 -27.391 1 85.94 530 LEU A CA 1
ATOM 4038 C C . LEU A 1 530 ? 10.805 4.613 -25.938 1 85.94 530 LEU A C 1
ATOM 4040 O O . LEU A 1 530 ? 9.867 5.031 -25.266 1 85.94 530 LEU A O 1
ATOM 4044 N N . VAL A 1 531 ? 12 4.656 -25.484 1 84.38 531 VAL A N 1
ATOM 4045 C CA . VAL A 1 531 ? 12.32 4.938 -24.094 1 84.38 531 VAL A CA 1
ATOM 4046 C C . VAL A 1 531 ? 11.969 6.387 -23.766 1 84.38 531 VAL A C 1
ATOM 4048 O O . VAL A 1 531 ? 11.508 6.684 -22.656 1 84.38 531 VAL A O 1
ATOM 4051 N N . PRO A 1 532 ? 12.047 7.277 -24.766 1 81.75 532 PRO A N 1
ATOM 4052 C CA . PRO A 1 532 ? 11.688 8.656 -24.438 1 81.75 532 PRO A CA 1
ATOM 4053 C C . PRO A 1 532 ? 10.211 8.82 -24.094 1 81.75 532 PRO A C 1
ATOM 4055 O O . PRO A 1 532 ? 9.828 9.758 -23.391 1 81.75 532 PRO A O 1
ATOM 4058 N N . ILE A 1 533 ? 9.398 7.938 -24.578 1 83.5 533 ILE A N 1
ATOM 4059 C CA . ILE A 1 533 ? 7.984 7.973 -24.219 1 83.5 533 ILE A CA 1
ATOM 4060 C C . ILE A 1 533 ? 7.836 7.723 -22.719 1 83.5 533 ILE A C 1
ATOM 4062 O O . ILE A 1 533 ? 6.988 8.336 -22.062 1 83.5 533 ILE A O 1
ATOM 4066 N N . VAL A 1 534 ? 8.711 6.895 -22.203 1 82.06 534 VAL A N 1
ATOM 4067 C CA . VAL A 1 534 ? 8.688 6.543 -20.781 1 82.06 534 VAL A CA 1
ATOM 4068 C C . VAL A 1 534 ? 9.016 7.773 -19.938 1 82.06 534 VAL A C 1
ATOM 4070 O O . VAL A 1 534 ? 8.336 8.047 -18.938 1 82.06 534 VAL A O 1
ATOM 4073 N N . THR A 1 535 ? 9.938 8.516 -20.391 1 75.44 535 THR A N 1
ATOM 4074 C CA . THR A 1 535 ? 10.352 9.695 -19.625 1 75.44 535 THR A CA 1
ATOM 4075 C C . THR A 1 535 ? 9.289 10.789 -19.703 1 75.44 535 THR A C 1
ATOM 4077 O O . THR A 1 535 ? 9.133 11.562 -18.766 1 75.44 535 THR A O 1
ATOM 4080 N N . ALA A 1 536 ? 8.57 10.766 -20.766 1 74.62 536 ALA A N 1
ATOM 4081 C CA . ALA A 1 536 ? 7.523 11.766 -20.922 1 74.62 536 ALA A CA 1
ATOM 4082 C C . ALA A 1 536 ? 6.32 11.445 -20.031 1 74.62 536 ALA A C 1
ATOM 4084 O O . ALA A 1 536 ? 5.664 12.352 -19.516 1 74.62 536 ALA A O 1
ATOM 4085 N N . LEU A 1 537 ? 6.113 10.203 -19.844 1 77.06 537 LEU A N 1
ATOM 4086 C CA . LEU A 1 537 ? 4.922 9.789 -19.109 1 77.06 537 LEU A CA 1
ATOM 4087 C C . LEU A 1 537 ? 5.184 9.812 -17.609 1 77.06 537 LEU A C 1
ATOM 4089 O O . LEU A 1 537 ? 4.242 9.797 -16.812 1 77.06 537 LEU A O 1
ATOM 4093 N N . LEU A 1 538 ? 6.375 9.906 -17.203 1 75.25 538 LEU A N 1
ATOM 4094 C CA . LEU A 1 538 ? 6.715 9.891 -15.789 1 75.25 538 LEU A CA 1
ATOM 4095 C C . LEU A 1 538 ? 6.242 11.164 -15.102 1 75.25 538 LEU A C 1
ATOM 4097 O O . LEU A 1 538 ? 6.066 11.188 -13.875 1 75.25 538 LEU A O 1
ATOM 4101 N N . GLY A 1 539 ? 5.809 12.148 -15.812 1 66.12 539 GLY A N 1
ATOM 4102 C CA . GLY A 1 539 ? 5.25 13.375 -15.258 1 66.12 539 GLY A CA 1
ATOM 4103 C C . GLY A 1 539 ? 5.887 13.773 -13.938 1 66.12 539 GLY A C 1
ATOM 4104 O O . GLY A 1 539 ? 7.074 14.094 -13.891 1 66.12 539 GLY A O 1
ATOM 4105 N N . ARG A 1 540 ? 5.074 13.617 -12.789 1 64.69 540 ARG A N 1
ATOM 4106 C CA . ARG A 1 540 ? 5.477 13.969 -11.43 1 64.69 540 ARG A CA 1
ATOM 4107 C C . ARG A 1 540 ? 6.629 13.086 -10.953 1 64.69 540 ARG A C 1
ATOM 4109 O O . ARG A 1 540 ? 7.453 13.523 -10.148 1 64.69 540 ARG A O 1
ATOM 4116 N N . VAL A 1 541 ? 6.652 11.938 -11.586 1 72.88 541 VAL A N 1
ATOM 4117 C CA . VAL A 1 541 ? 7.688 11 -11.164 1 72.88 541 VAL A CA 1
ATOM 4118 C C . VAL A 1 541 ? 9.047 11.461 -11.68 1 72.88 541 VAL A C 1
ATOM 4120 O O . VAL A 1 541 ? 10.078 11.164 -11.078 1 72.88 541 VAL A O 1
ATOM 4123 N N . ARG A 1 542 ? 9 12.266 -12.703 1 70.5 542 ARG A N 1
ATOM 4124 C CA . ARG A 1 542 ? 10.258 12.742 -13.273 1 70.5 542 ARG A CA 1
ATOM 4125 C C . ARG A 1 542 ? 10.953 13.703 -12.32 1 70.5 542 ARG A C 1
ATOM 4127 O O . ARG A 1 542 ? 12.18 13.664 -12.18 1 70.5 542 ARG A O 1
ATOM 4134 N N . ALA A 1 543 ? 10.094 14.508 -11.633 1 65.62 543 ALA A N 1
ATOM 4135 C CA . ALA A 1 543 ? 10.672 15.484 -10.703 1 65.62 543 ALA A CA 1
ATOM 4136 C C . ALA A 1 543 ? 11.336 14.789 -9.523 1 65.62 543 ALA A C 1
ATOM 4138 O O . ALA A 1 543 ? 12.305 15.305 -8.961 1 65.62 543 ALA A O 1
ATOM 4139 N N . ASN A 1 544 ? 10.922 13.531 -9.328 1 71.12 544 ASN A N 1
ATOM 4140 C CA . ASN A 1 544 ? 11.469 12.797 -8.203 1 71.12 544 ASN A CA 1
ATOM 4141 C C . ASN A 1 544 ? 12.242 11.562 -8.656 1 71.12 544 ASN A C 1
ATOM 4143 O O . ASN A 1 544 ? 12.383 10.594 -7.906 1 71.12 544 ASN A O 1
ATOM 4147 N N . ALA A 1 545 ? 12.672 11.586 -9.859 1 74.25 545 ALA A N 1
ATOM 4148 C CA . ALA A 1 545 ? 13.297 10.398 -10.438 1 74.25 545 ALA A CA 1
ATOM 4149 C C . ALA A 1 545 ? 14.586 10.039 -9.695 1 74.25 545 ALA A C 1
ATOM 4151 O O . ALA A 1 545 ? 14.883 8.867 -9.484 1 74.25 545 ALA A O 1
ATOM 4152 N N . ARG A 1 546 ? 15.328 11.062 -9.32 1 73 546 ARG A N 1
ATOM 4153 C CA . ARG A 1 546 ? 16.578 10.789 -8.625 1 73 546 ARG A CA 1
ATOM 4154 C C . ARG A 1 546 ? 16.328 10.164 -7.258 1 73 546 ARG A C 1
ATOM 4156 O O . ARG A 1 546 ? 17 9.211 -6.871 1 73 546 ARG A O 1
ATOM 4163 N N . GLU A 1 547 ? 15.383 10.719 -6.645 1 76.56 547 GLU A N 1
ATOM 4164 C CA . GLU A 1 547 ? 15.055 10.172 -5.332 1 76.56 547 GLU A CA 1
ATOM 4165 C C . GLU A 1 547 ? 14.492 8.758 -5.449 1 76.56 547 GLU A C 1
ATOM 4167 O O . GLU A 1 547 ? 14.789 7.895 -4.621 1 76.56 547 GLU A O 1
ATOM 4172 N N . MET A 1 548 ? 13.758 8.539 -6.492 1 81.94 548 MET A N 1
ATOM 4173 C CA . MET A 1 548 ? 13.188 7.211 -6.711 1 81.94 548 MET A CA 1
ATOM 4174 C C . MET A 1 548 ? 14.281 6.199 -7.043 1 81.94 548 MET A C 1
ATOM 4176 O O . MET A 1 548 ? 14.219 5.047 -6.605 1 81.94 548 MET A O 1
ATOM 4180 N N . ALA A 1 549 ? 15.273 6.684 -7.789 1 83 549 ALA A N 1
ATOM 4181 C CA . ALA A 1 549 ? 16.375 5.801 -8.141 1 83 549 ALA A CA 1
ATOM 4182 C C . ALA A 1 549 ? 17.156 5.383 -6.898 1 83 549 ALA A C 1
ATOM 4184 O O . ALA A 1 549 ? 17.609 4.238 -6.797 1 83 549 ALA A O 1
ATOM 4185 N N . VAL A 1 550 ? 17.281 6.305 -5.984 1 83.69 550 VAL A N 1
ATOM 4186 C CA . VAL A 1 550 ? 17.984 6 -4.746 1 83.69 550 VAL A CA 1
ATOM 4187 C C . VAL A 1 550 ? 17.188 4.992 -3.926 1 83.69 550 VAL A C 1
ATOM 4189 O O . VAL A 1 550 ? 17.75 4.039 -3.377 1 83.69 550 VAL A O 1
ATOM 4192 N N . ILE A 1 551 ? 15.914 5.148 -3.906 1 86.5 551 ILE A N 1
ATOM 4193 C CA . ILE A 1 551 ? 15.047 4.242 -3.158 1 86.5 551 ILE A CA 1
ATOM 4194 C C . ILE A 1 551 ? 15.109 2.848 -3.771 1 86.5 551 ILE A C 1
ATOM 4196 O O . ILE A 1 551 ? 15.211 1.85 -3.053 1 86.5 551 ILE A O 1
ATOM 4200 N N . VAL A 1 552 ? 15.102 2.787 -5.07 1 88.19 552 VAL A N 1
ATOM 4201 C CA . VAL A 1 552 ? 15.125 1.51 -5.777 1 88.19 552 VAL A CA 1
ATOM 4202 C C . VAL A 1 552 ? 16.469 0.818 -5.551 1 88.19 552 VAL A C 1
ATOM 4204 O O . VAL A 1 552 ? 16.516 -0.394 -5.324 1 88.19 552 VAL A O 1
ATOM 4207 N N . THR A 1 553 ? 17.547 1.543 -5.559 1 86.88 553 THR A N 1
ATOM 4208 C CA . THR A 1 553 ? 18.875 0.957 -5.367 1 86.88 553 THR A CA 1
ATOM 4209 C C . THR A 1 553 ? 19.031 0.423 -3.943 1 86.88 553 THR A C 1
ATOM 4211 O O . THR A 1 553 ? 19.609 -0.642 -3.734 1 86.88 553 THR A O 1
ATOM 4214 N N . HIS A 1 554 ? 18.484 1.111 -3.031 1 85.88 554 HIS A N 1
ATOM 4215 C CA . HIS A 1 554 ? 18.547 0.644 -1.651 1 85.88 554 HIS A CA 1
ATOM 4216 C C . HIS A 1 554 ? 17.719 -0.617 -1.459 1 85.88 554 HIS A C 1
ATOM 4218 O O . HIS A 1 554 ? 18.125 -1.537 -0.75 1 85.88 554 HIS A O 1
ATOM 4224 N N . MET A 1 555 ? 16.594 -0.597 -2.072 1 87.12 555 MET A N 1
ATOM 4225 C CA . MET A 1 555 ? 15.742 -1.778 -1.983 1 87.12 555 MET A CA 1
ATOM 4226 C C . MET A 1 555 ? 16.422 -2.99 -2.609 1 87.12 555 MET A C 1
ATOM 4228 O O . MET A 1 555 ? 16.391 -4.082 -2.043 1 87.12 555 MET A O 1
ATOM 4232 N N . MET A 1 556 ? 17.047 -2.756 -3.779 1 88.88 556 MET A N 1
ATOM 4233 C CA . MET A 1 556 ? 17.734 -3.85 -4.469 1 88.88 556 MET A CA 1
ATOM 4234 C C . MET A 1 556 ? 18.906 -4.367 -3.645 1 88.88 556 MET A C 1
ATOM 4236 O O . MET A 1 556 ? 19.172 -5.57 -3.627 1 88.88 556 MET A O 1
ATOM 4240 N N . SER A 1 557 ? 19.531 -3.52 -2.963 1 89.31 557 SER A N 1
ATOM 4241 C CA . SER A 1 557 ? 20.672 -3.924 -2.143 1 89.31 557 SER A CA 1
ATOM 4242 C C . SER A 1 557 ? 20.219 -4.734 -0.933 1 89.31 557 SER A C 1
ATOM 4244 O O . SER A 1 557 ? 20.828 -5.75 -0.598 1 89.31 557 SER A O 1
ATOM 4246 N N . ILE A 1 558 ? 19.203 -4.32 -0.318 1 90.5 558 ILE A N 1
ATOM 4247 C CA . ILE A 1 558 ? 18.703 -5.043 0.847 1 90.5 558 ILE A CA 1
ATOM 4248 C C . ILE A 1 558 ? 18.109 -6.383 0.409 1 90.5 558 ILE A C 1
ATOM 4250 O O . ILE A 1 558 ? 18.25 -7.391 1.105 1 90.5 558 ILE A O 1
ATOM 4254 N N . LEU A 1 559 ? 17.422 -6.34 -0.669 1 90.75 559 LEU A N 1
ATOM 4255 C CA . LEU A 1 559 ? 16.891 -7.582 -1.219 1 90.75 559 LEU A CA 1
ATOM 4256 C C . LEU A 1 559 ? 18.016 -8.547 -1.57 1 90.75 559 LEU A C 1
ATOM 4258 O O . LEU A 1 559 ? 17.922 -9.75 -1.325 1 90.75 559 LEU A O 1
ATOM 4262 N N . GLY A 1 560 ? 19.062 -7.973 -2.172 1 90.94 560 GLY A N 1
ATOM 4263 C CA . GLY A 1 560 ? 20.234 -8.789 -2.455 1 90.94 560 GLY A CA 1
ATOM 4264 C C . GLY A 1 560 ? 20.859 -9.391 -1.212 1 90.94 560 GLY A C 1
ATOM 4265 O O . GLY A 1 560 ? 21.266 -10.555 -1.222 1 90.94 560 GLY A O 1
ATOM 4266 N N . ALA A 1 561 ? 20.859 -8.672 -0.179 1 92 561 ALA A N 1
ATOM 4267 C CA . ALA A 1 561 ? 21.391 -9.172 1.085 1 92 561 ALA A CA 1
ATOM 4268 C C . ALA A 1 561 ? 20.5 -10.258 1.667 1 92 561 ALA A C 1
ATOM 4270 O O . ALA A 1 561 ? 20.984 -11.266 2.18 1 92 561 ALA A O 1
ATOM 4271 N N . CYS A 1 562 ? 19.219 -10.047 1.598 1 92.25 562 CYS A N 1
ATOM 4272 C CA . CYS A 1 562 ? 18.297 -11.062 2.09 1 92.25 562 CYS A CA 1
ATOM 4273 C C . CYS A 1 562 ? 18.391 -12.344 1.271 1 92.25 562 CYS A C 1
ATOM 4275 O O . CYS A 1 562 ? 18.391 -13.445 1.827 1 92.25 562 CYS A O 1
ATOM 4277 N N . PHE A 1 563 ? 18.5 -12.148 -0.062 1 93.69 563 PHE A N 1
ATOM 4278 C CA . PHE A 1 563 ? 18.672 -13.312 -0.922 1 93.69 563 PHE A CA 1
ATOM 4279 C C . PHE A 1 563 ? 19.938 -14.078 -0.543 1 93.69 563 PHE A C 1
ATOM 4281 O O . PHE A 1 563 ? 19.922 -15.312 -0.45 1 93.69 563 PHE A O 1
ATOM 4288 N N . TYR A 1 564 ? 20.953 -13.336 -0.285 1 94.56 564 TYR A N 1
ATOM 4289 C CA . TYR A 1 564 ? 22.234 -13.938 0.071 1 94.56 564 TYR A CA 1
ATOM 4290 C C . TYR A 1 564 ? 22.109 -14.758 1.352 1 94.56 564 TYR A C 1
ATOM 4292 O O . TYR A 1 564 ? 22.516 -15.922 1.392 1 94.56 564 TYR A O 1
ATOM 4300 N N . VAL A 1 565 ? 21.531 -14.25 2.367 1 93.75 565 VAL A N 1
ATOM 4301 C CA . VAL A 1 565 ? 21.453 -14.891 3.678 1 93.75 565 VAL A CA 1
ATOM 4302 C C . VAL A 1 565 ? 20.609 -16.156 3.58 1 93.75 565 VAL A C 1
ATOM 4304 O O . VAL A 1 565 ? 21.047 -17.234 3.986 1 93.75 565 VAL A O 1
ATOM 4307 N N . PHE A 1 566 ? 19.531 -16.078 2.982 1 94.5 566 PHE A N 1
ATOM 4308 C CA . PHE A 1 566 ? 18.609 -17.203 2.957 1 94.5 566 PHE A CA 1
ATOM 4309 C C . PHE A 1 566 ? 19.047 -18.234 1.917 1 94.5 566 PHE A C 1
ATOM 4311 O O . PHE A 1 566 ? 18.797 -19.422 2.068 1 94.5 566 PHE A O 1
ATOM 4318 N N . ALA A 1 567 ? 19.703 -17.719 0.862 1 93.81 567 ALA A N 1
ATOM 4319 C CA . ALA A 1 567 ? 20.25 -18.672 -0.11 1 93.81 567 ALA A CA 1
ATOM 4320 C C . ALA A 1 567 ? 21.328 -19.547 0.522 1 93.81 567 ALA A C 1
ATOM 4322 O O . ALA A 1 567 ? 21.328 -20.766 0.32 1 93.81 567 ALA A O 1
ATOM 4323 N N . VAL A 1 568 ? 22.188 -18.984 1.348 1 92.5 568 VAL A N 1
ATOM 4324 C CA . VAL A 1 568 ? 23.281 -19.734 1.971 1 92.5 568 VAL A CA 1
ATOM 4325 C C . VAL A 1 568 ? 22.719 -20.703 3.016 1 92.5 568 VAL A C 1
ATOM 4327 O O . VAL A 1 568 ? 23.125 -21.859 3.088 1 92.5 568 VAL A O 1
ATOM 4330 N N . ILE A 1 569 ? 21.75 -20.266 3.756 1 91.25 569 ILE A N 1
ATOM 4331 C CA . ILE A 1 569 ? 21.109 -21.125 4.746 1 91.25 569 ILE A CA 1
ATOM 4332 C C . ILE A 1 569 ? 20.375 -22.266 4.039 1 91.25 569 ILE A C 1
ATOM 4334 O O . ILE A 1 569 ? 20.438 -23.422 4.469 1 91.25 569 ILE A O 1
ATOM 4338 N N . GLY A 1 570 ? 19.719 -21.953 2.973 1 90.31 570 GLY A N 1
ATOM 4339 C CA . GLY A 1 570 ? 19.016 -22.969 2.209 1 90.31 570 GLY A CA 1
ATOM 4340 C C . GLY A 1 570 ? 19.938 -24 1.591 1 90.31 570 GLY A C 1
ATOM 4341 O O . GLY A 1 570 ? 19.594 -25.188 1.53 1 90.31 570 GLY A O 1
ATOM 4342 N N . MET A 1 571 ? 21.062 -23.578 1.163 1 88.56 571 MET A N 1
ATOM 4343 C CA . MET A 1 571 ? 22.031 -24.5 0.593 1 88.56 571 MET A CA 1
ATOM 4344 C C . MET A 1 571 ? 22.516 -25.5 1.639 1 88.56 571 MET A C 1
ATOM 4346 O O . MET A 1 571 ? 22.703 -26.688 1.333 1 88.56 571 MET A O 1
ATOM 4350 N N . GLU A 1 572 ? 22.656 -25.016 2.812 1 86.88 572 GLU A N 1
ATOM 4351 C CA . GLU A 1 572 ? 23.141 -25.891 3.877 1 86.88 572 GLU A CA 1
ATOM 4352 C C . GLU A 1 572 ? 22.047 -26.828 4.375 1 86.88 572 GLU A C 1
ATOM 4354 O O . GLU A 1 572 ? 22.344 -27.906 4.91 1 86.88 572 GLU A O 1
ATOM 4359 N N . MET A 1 573 ? 20.844 -26.469 4.141 1 85.56 573 MET A N 1
ATOM 4360 C CA . MET A 1 573 ? 19.766 -27.281 4.695 1 85.56 573 MET A CA 1
ATOM 4361 C C . MET A 1 573 ? 19.172 -28.203 3.637 1 85.56 573 MET A C 1
ATOM 4363 O O . MET A 1 573 ? 18.75 -29.312 3.941 1 85.56 573 MET A O 1
ATOM 4367 N N . PHE A 1 574 ? 19.109 -27.766 2.346 1 86.56 574 PHE A N 1
ATOM 4368 C CA . PHE A 1 574 ? 18.281 -28.484 1.39 1 86.56 574 PHE A CA 1
ATOM 4369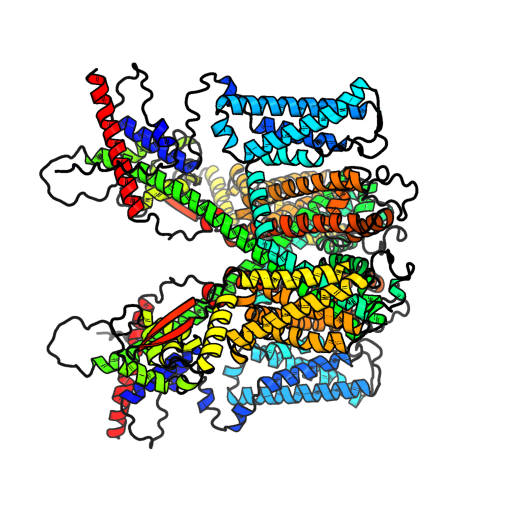 C C . PHE A 1 574 ? 19.094 -28.953 0.191 1 86.56 574 PHE A C 1
ATOM 4371 O O . PHE A 1 574 ? 18.547 -29.5 -0.766 1 86.56 574 PHE A O 1
ATOM 4378 N N . SER A 1 575 ? 20.359 -28.781 0.2 1 82.44 575 SER A N 1
ATOM 4379 C CA . SER A 1 575 ? 21.172 -29.234 -0.923 1 82.44 575 SER A CA 1
ATOM 4380 C C . SER A 1 575 ? 21.266 -30.75 -0.966 1 82.44 575 SER A C 1
ATOM 4382 O O . SER A 1 575 ? 21 -31.422 0.037 1 82.44 575 SER A O 1
ATOM 4384 N N . ARG A 1 576 ? 21.516 -31.297 -2.174 1 78.56 576 ARG A N 1
ATOM 4385 C CA . ARG A 1 576 ? 21.656 -32.719 -2.342 1 78.56 576 ARG A CA 1
ATOM 4386 C C . ARG A 1 576 ? 22.734 -33.281 -1.418 1 78.56 576 ARG A C 1
ATOM 4388 O O . ARG A 1 576 ? 22.578 -34.375 -0.843 1 78.56 576 ARG A O 1
ATOM 4395 N N . ASP A 1 577 ? 23.734 -32.531 -1.383 1 72.5 577 ASP A N 1
ATOM 4396 C CA . ASP A 1 577 ? 24.859 -32.938 -0.557 1 72.5 577 ASP A CA 1
ATOM 4397 C C . ASP A 1 577 ? 24.484 -32.906 0.925 1 72.5 577 ASP A C 1
ATOM 4399 O O . ASP A 1 577 ? 24.953 -33.75 1.7 1 72.5 577 ASP A O 1
ATOM 4403 N N . ALA A 1 578 ? 23.672 -32 1.278 1 70.81 578 ALA A N 1
ATOM 4404 C CA . ALA A 1 578 ? 23.25 -31.891 2.674 1 70.81 578 ALA A CA 1
ATOM 4405 C C . ALA A 1 578 ? 22.312 -33.031 3.074 1 70.81 578 ALA A C 1
ATOM 4407 O O . ALA A 1 578 ? 22.391 -33.531 4.199 1 70.81 578 ALA A O 1
ATOM 4408 N N . LEU A 1 579 ? 21.438 -33.375 2.131 1 74.12 579 LEU A N 1
ATOM 4409 C CA . LEU A 1 579 ? 20.438 -34.375 2.439 1 74.12 579 LEU A CA 1
ATOM 4410 C C . LEU A 1 579 ? 21 -35.781 2.26 1 74.12 579 LEU A C 1
ATOM 4412 O O . LEU A 1 579 ? 20.422 -36.781 2.721 1 74.12 579 LEU A O 1
ATOM 4416 N N . ARG A 1 580 ? 22.234 -36 2.066 1 61.06 580 ARG A N 1
ATOM 4417 C CA . ARG A 1 580 ? 22.938 -37.25 1.937 1 61.06 580 ARG A CA 1
ATOM 4418 C C . ARG A 1 580 ? 22.094 -38.281 1.192 1 61.06 580 ARG A C 1
ATOM 4420 O O . ARG A 1 580 ? 22.234 -39.5 1.414 1 61.06 580 ARG A O 1
ATOM 4427 N N . HIS A 1 581 ? 20.875 -37.781 0.751 1 58.81 581 HIS A N 1
ATOM 4428 C CA . HIS A 1 581 ? 20.047 -38.812 0.146 1 58.81 581 HIS A CA 1
ATOM 4429 C C . HIS A 1 581 ? 20.109 -38.75 -1.377 1 58.81 581 HIS A C 1
ATOM 4431 O O . HIS A 1 581 ? 20.188 -37.656 -1.962 1 58.81 581 HIS A O 1
ATOM 4437 N N . GLU A 1 582 ? 20.641 -39.844 -2 1 54.88 582 GLU A N 1
ATOM 4438 C CA . GLU A 1 582 ? 20.781 -40.062 -3.438 1 54.88 582 GLU A CA 1
ATOM 4439 C C . GLU A 1 582 ? 19.469 -39.781 -4.164 1 54.88 582 GLU A C 1
ATOM 4441 O O . GLU A 1 582 ? 19.469 -39.312 -5.297 1 54.88 582 GLU A O 1
ATOM 4446 N N . HIS A 1 583 ? 18.297 -40.156 -3.582 1 57.78 583 HIS A N 1
ATOM 4447 C CA . HIS A 1 583 ? 17.078 -40.125 -4.395 1 57.78 583 HIS A CA 1
ATOM 4448 C C . HIS A 1 583 ? 16.156 -39 -3.938 1 57.78 583 HIS A C 1
ATOM 4450 O O . HIS A 1 583 ? 15.758 -38.969 -2.773 1 57.78 583 HIS A O 1
ATOM 4456 N N . ARG A 1 584 ? 16.219 -37.906 -4.688 1 65.94 584 ARG A N 1
ATOM 4457 C CA . ARG A 1 584 ? 15.227 -36.844 -4.488 1 65.94 584 ARG A CA 1
ATOM 4458 C C . ARG A 1 584 ? 13.867 -37.281 -5.027 1 65.94 584 ARG A C 1
ATOM 4460 O O . ARG A 1 584 ? 13.781 -37.906 -6.09 1 65.94 584 ARG A O 1
ATOM 4467 N N . VAL A 1 585 ? 12.914 -37.125 -4.195 1 63.97 585 VAL A N 1
ATOM 4468 C CA . VAL A 1 585 ? 11.562 -37.5 -4.586 1 63.97 585 VAL A CA 1
ATOM 4469 C C . VAL A 1 585 ? 11.102 -36.656 -5.766 1 63.97 585 VAL A C 1
ATOM 4471 O O . VAL A 1 585 ? 10.414 -37.125 -6.664 1 63.97 585 VAL A O 1
ATOM 4474 N N . VAL A 1 586 ? 11.547 -35.344 -5.809 1 61.78 586 VAL A N 1
ATOM 4475 C CA . VAL A 1 586 ? 11.055 -34.469 -6.875 1 61.78 586 VAL A CA 1
ATOM 4476 C C . VAL A 1 586 ? 12.211 -34.094 -7.809 1 61.78 586 VAL A C 1
ATOM 4478 O O . VAL A 1 586 ? 13.297 -33.75 -7.352 1 61.78 586 VAL A O 1
ATOM 4481 N N . PRO A 1 587 ? 11.867 -34.375 -9.086 1 59.16 587 PRO A N 1
ATOM 4482 C CA . PRO A 1 587 ? 12.906 -34.156 -10.109 1 59.16 587 PRO A CA 1
ATOM 4483 C C . PRO A 1 587 ? 13.469 -32.75 -10.094 1 59.16 587 PRO A C 1
ATOM 4485 O O . PRO A 1 587 ? 12.789 -31.797 -9.648 1 59.16 587 PRO A O 1
ATOM 4488 N N . ASP A 1 588 ? 14.695 -32.594 -10.625 1 59.97 588 ASP A N 1
ATOM 4489 C CA . ASP A 1 588 ? 15.641 -31.469 -10.523 1 59.97 588 ASP A CA 1
ATOM 4490 C C . ASP A 1 588 ? 15.117 -30.234 -11.242 1 59.97 588 ASP A C 1
ATOM 4492 O O . ASP A 1 588 ? 14.703 -30.312 -12.398 1 59.97 588 ASP A O 1
ATOM 4496 N N . ARG A 1 589 ? 14.625 -29.234 -10.562 1 70 589 ARG A N 1
ATOM 4497 C CA . ARG A 1 589 ? 14.352 -27.906 -11.117 1 70 589 ARG A CA 1
ATOM 4498 C C . ARG A 1 589 ? 15.57 -27 -10.984 1 70 589 ARG A C 1
ATOM 4500 O O . ARG A 1 589 ? 16.578 -27.391 -10.398 1 70 589 ARG A O 1
ATOM 4507 N N . ASP A 1 590 ? 15.727 -26.062 -11.883 1 69.06 590 ASP A N 1
ATOM 4508 C CA . ASP A 1 590 ? 16.859 -25.125 -11.898 1 69.06 590 ASP A CA 1
ATOM 4509 C C . ASP A 1 590 ? 16.922 -24.328 -10.602 1 69.06 590 ASP A C 1
ATOM 4511 O O . ASP A 1 590 ? 18 -23.906 -10.18 1 69.06 590 ASP A O 1
ATOM 4515 N N . GLU A 1 591 ? 15.789 -24.25 -9.953 1 71.75 591 GLU A N 1
ATOM 4516 C CA . GLU A 1 591 ? 15.742 -23.5 -8.695 1 71.75 591 GLU A CA 1
ATOM 4517 C C . GLU A 1 591 ? 16.109 -24.406 -7.516 1 71.75 591 GLU A C 1
ATOM 4519 O O . GLU A 1 591 ? 15.242 -24.75 -6.711 1 71.75 591 GLU A O 1
ATOM 4524 N N . ARG A 1 592 ? 17.484 -24.734 -7.516 1 75.81 592 ARG A N 1
ATOM 4525 C CA . ARG A 1 592 ? 17.922 -25.688 -6.5 1 75.81 592 ARG A CA 1
ATOM 4526 C C . ARG A 1 592 ? 18.938 -25.031 -5.551 1 75.81 592 ARG A C 1
ATOM 4528 O O . ARG A 1 592 ? 19.547 -24.016 -5.883 1 75.81 592 ARG A O 1
ATOM 4535 N N . PHE A 1 593 ? 18.891 -25.641 -4.453 1 83.38 593 PHE A N 1
ATOM 4536 C CA . PHE A 1 593 ? 19.766 -25.141 -3.398 1 83.38 593 PHE A CA 1
ATOM 4537 C C . PHE A 1 593 ? 21.141 -25.797 -3.48 1 83.38 593 PHE A C 1
ATOM 4539 O O . PHE A 1 593 ? 21.922 -25.734 -2.527 1 83.38 593 PHE A O 1
ATOM 4546 N N . ASP A 1 594 ? 21.453 -26.375 -4.734 1 81.62 594 ASP A N 1
ATOM 4547 C CA . ASP A 1 594 ? 22.734 -27.062 -4.871 1 81.62 594 ASP A CA 1
ATOM 4548 C C . ASP A 1 594 ? 23.844 -26.078 -5.207 1 81.62 594 ASP A C 1
ATOM 4550 O O . ASP A 1 594 ? 25.031 -26.359 -4.988 1 81.62 594 ASP A O 1
ATOM 4554 N N . SER A 1 595 ? 23.5 -25.016 -5.863 1 84.31 595 SER A N 1
ATOM 4555 C CA . SER A 1 595 ? 24.438 -23.938 -6.168 1 84.31 595 SER A CA 1
ATOM 4556 C C . SER A 1 595 ? 23.906 -22.594 -5.676 1 84.31 595 SER A C 1
ATOM 4558 O O . SER A 1 595 ? 22.719 -22.438 -5.43 1 84.31 595 SER A O 1
ATOM 4560 N N . PHE A 1 596 ? 24.828 -21.703 -5.5 1 88.88 596 PHE A N 1
ATOM 4561 C CA . PHE A 1 596 ? 24.422 -20.391 -5.02 1 88.88 596 PHE A CA 1
ATOM 4562 C C . PHE A 1 596 ? 23.516 -19.688 -6.039 1 88.88 596 PHE A C 1
ATOM 4564 O O . PHE A 1 596 ? 22.547 -19.031 -5.672 1 88.88 596 PHE A O 1
ATOM 4571 N N . ALA A 1 597 ? 23.875 -19.844 -7.309 1 84.75 597 ALA A N 1
ATOM 4572 C CA . ALA A 1 597 ? 23.062 -19.234 -8.352 1 84.75 597 ALA A CA 1
ATOM 4573 C C . ALA A 1 597 ? 21.656 -19.844 -8.367 1 84.75 597 ALA A C 1
ATOM 4575 O O . ALA A 1 597 ? 20.672 -19.125 -8.547 1 84.75 597 ALA A O 1
ATOM 4576 N N . GLY A 1 598 ? 21.609 -21.156 -8.195 1 85.94 598 GLY A N 1
ATOM 4577 C CA . GLY A 1 598 ? 20.312 -21.797 -8.125 1 85.94 598 GLY A CA 1
ATOM 4578 C C . GLY A 1 598 ? 19.5 -21.391 -6.91 1 85.94 598 GLY A C 1
ATOM 4579 O O . GLY A 1 598 ? 18.281 -21.219 -7 1 85.94 598 GLY A O 1
ATOM 4580 N N . ALA A 1 599 ? 20.188 -21.234 -5.836 1 90.56 599 ALA A N 1
ATOM 4581 C CA . ALA A 1 599 ? 19.5 -20.812 -4.613 1 90.56 599 ALA A CA 1
ATOM 4582 C C . ALA A 1 599 ? 18.984 -19.375 -4.738 1 90.56 599 ALA A C 1
ATOM 4584 O O . ALA A 1 599 ? 17.906 -19.062 -4.227 1 90.56 599 ALA A O 1
ATOM 4585 N N . CYS A 1 600 ? 19.75 -18.547 -5.406 1 89.5 600 CYS A N 1
ATOM 4586 C CA . CYS A 1 600 ? 19.297 -17.172 -5.621 1 89.5 600 CYS A CA 1
ATOM 4587 C C . CYS A 1 600 ? 18.078 -17.125 -6.535 1 89.5 600 CYS A C 1
ATOM 4589 O O . CYS A 1 600 ? 17.188 -16.297 -6.359 1 89.5 600 CYS A O 1
ATOM 4591 N N . LEU A 1 601 ? 18.109 -18.047 -7.426 1 86.38 601 LEU A N 1
ATOM 4592 C CA . LEU A 1 601 ? 16.953 -18.141 -8.305 1 86.38 601 LEU A CA 1
ATOM 4593 C C . LEU A 1 601 ? 15.711 -18.594 -7.531 1 86.38 601 LEU A C 1
ATOM 4595 O O . LEU A 1 601 ? 14.602 -18.125 -7.797 1 86.38 601 LEU A O 1
ATOM 4599 N N . ALA A 1 602 ? 15.945 -19.453 -6.617 1 87.69 602 ALA A N 1
ATOM 4600 C CA . ALA A 1 602 ? 14.836 -19.891 -5.766 1 87.69 602 ALA A CA 1
ATOM 4601 C C . ALA A 1 602 ? 14.312 -18.734 -4.918 1 87.69 602 ALA A C 1
ATOM 4603 O O . ALA A 1 602 ? 13.102 -18.594 -4.73 1 87.69 602 ALA A O 1
ATOM 4604 N N . MET A 1 603 ? 15.234 -17.969 -4.445 1 90.38 603 MET A N 1
ATOM 4605 C CA . MET A 1 603 ? 14.828 -16.812 -3.648 1 90.38 603 MET A CA 1
ATOM 4606 C C . MET A 1 603 ? 14.078 -15.797 -4.504 1 90.38 603 MET A C 1
ATOM 4608 O O . MET A 1 603 ? 13.133 -15.164 -4.035 1 90.38 603 MET A O 1
ATOM 4612 N N . PHE A 1 604 ? 14.523 -15.633 -5.699 1 84.31 604 PHE A N 1
ATOM 4613 C CA . PHE A 1 604 ? 13.852 -14.719 -6.617 1 84.31 604 PHE A CA 1
ATOM 4614 C C . PHE A 1 604 ? 12.43 -15.188 -6.91 1 84.31 604 PHE A C 1
ATOM 4616 O O . PHE A 1 604 ? 11.508 -14.375 -6.98 1 84.31 604 PHE A O 1
ATOM 4623 N N . GLN A 1 605 ? 12.281 -16.422 -7.047 1 83 605 GLN A N 1
ATOM 4624 C CA . GLN A 1 605 ? 10.953 -16.984 -7.262 1 83 605 GLN A CA 1
ATOM 4625 C C . GLN A 1 605 ? 10.062 -16.75 -6.043 1 83 605 GLN A C 1
ATOM 4627 O O . GLN A 1 605 ? 8.859 -16.5 -6.188 1 83 605 GLN A O 1
ATOM 4632 N N . MET A 1 606 ? 10.664 -16.828 -4.953 1 86.38 606 MET A N 1
ATOM 4633 C CA . MET A 1 606 ? 9.906 -16.594 -3.725 1 86.38 606 MET A CA 1
ATOM 4634 C C . MET A 1 606 ? 9.531 -15.125 -3.586 1 86.38 606 MET A C 1
ATOM 4636 O O . MET A 1 606 ? 8.438 -14.805 -3.115 1 86.38 606 MET A O 1
ATOM 4640 N N . ALA A 1 607 ? 10.438 -14.32 -3.979 1 84.75 607 ALA A N 1
ATOM 4641 C CA . ALA A 1 607 ? 10.195 -12.883 -3.891 1 84.75 607 ALA A CA 1
ATOM 4642 C C . ALA A 1 607 ? 9.078 -12.453 -4.844 1 84.75 607 ALA A C 1
ATOM 4644 O O . ALA A 1 607 ? 8.32 -11.523 -4.551 1 84.75 607 ALA A O 1
ATOM 4645 N N . SER A 1 608 ? 8.93 -13.102 -5.945 1 77.94 608 SER A N 1
ATOM 4646 C CA . SER A 1 608 ? 7.883 -12.789 -6.914 1 77.94 608 SER A CA 1
ATOM 4647 C C . SER A 1 608 ? 6.586 -13.523 -6.59 1 77.94 608 SER A C 1
ATOM 4649 O O . SER A 1 608 ? 5.566 -13.312 -7.242 1 77.94 608 SER A O 1
ATOM 4651 N N . SER A 1 609 ? 6.574 -14.242 -5.488 1 70.44 609 SER A N 1
ATOM 4652 C CA . SER A 1 609 ? 5.441 -15.023 -4.996 1 70.44 609 SER A CA 1
ATOM 4653 C C . SER A 1 609 ? 4.812 -15.852 -6.113 1 70.44 609 SER A C 1
ATOM 4655 O O . SER A 1 609 ? 3.588 -15.969 -6.191 1 70.44 609 SER A O 1
ATOM 4657 N N . ASN A 1 610 ? 5.664 -16.281 -7.039 1 78 610 ASN A N 1
ATOM 4658 C CA . ASN A 1 610 ? 5.117 -17.125 -8.094 1 78 610 ASN A CA 1
ATOM 4659 C C . ASN A 1 610 ? 5.309 -18.609 -7.777 1 78 610 ASN A C 1
ATOM 4661 O O . ASN A 1 610 ? 6.41 -19.141 -7.934 1 78 610 ASN A O 1
ATOM 4665 N N . ASN A 1 611 ? 4.312 -19.281 -7.289 1 77.69 611 ASN A N 1
ATOM 4666 C CA . ASN A 1 611 ? 4.332 -20.703 -7.008 1 77.69 611 ASN A CA 1
ATOM 4667 C C . ASN A 1 611 ? 5.531 -21.094 -6.141 1 77.69 611 ASN A C 1
ATOM 4669 O O . ASN A 1 611 ? 6.246 -22.047 -6.457 1 77.69 611 ASN A O 1
ATOM 4673 N N . TRP A 1 612 ? 5.77 -20.297 -5.086 1 80.31 612 TRP A N 1
ATOM 4674 C CA . TRP A 1 612 ? 6.906 -20.578 -4.219 1 80.31 612 TRP A CA 1
ATOM 4675 C C . TRP A 1 612 ? 6.699 -21.891 -3.461 1 80.31 612 TRP A C 1
ATOM 4677 O O . TRP A 1 612 ? 7.645 -22.438 -2.885 1 80.31 612 TRP A O 1
ATOM 4687 N N . GLN A 1 613 ? 5.469 -22.469 -3.605 1 83.31 613 GLN A N 1
ATOM 4688 C CA . GLN A 1 613 ? 5.207 -23.781 -3.006 1 83.31 613 GLN A CA 1
ATOM 4689 C C . GLN A 1 613 ? 5.969 -24.875 -3.734 1 83.31 613 GLN A C 1
ATOM 4691 O O . GLN A 1 613 ? 6.188 -25.969 -3.18 1 83.31 613 GLN A O 1
ATOM 4696 N N . ASP A 1 614 ? 6.309 -24.562 -4.953 1 82.38 614 ASP A N 1
ATOM 4697 C CA . ASP A 1 614 ? 7.07 -25.547 -5.727 1 82.38 614 ASP A CA 1
ATOM 4698 C C . ASP A 1 614 ? 8.484 -25.688 -5.176 1 82.38 614 ASP A C 1
ATOM 4700 O O . ASP A 1 614 ? 9.188 -26.656 -5.492 1 82.38 614 ASP A O 1
ATOM 4704 N N . ASN A 1 615 ? 8.922 -24.766 -4.32 1 83.5 615 ASN A N 1
ATOM 4705 C CA . ASN A 1 615 ? 10.188 -24.906 -3.609 1 83.5 615 ASN A CA 1
ATOM 4706 C C . ASN A 1 615 ? 9.984 -25.5 -2.219 1 83.5 615 ASN A C 1
ATOM 4708 O O . ASN A 1 615 ? 10.797 -26.297 -1.76 1 83.5 615 ASN A O 1
ATOM 4712 N N . LEU A 1 616 ? 8.961 -25.156 -1.61 1 87.19 616 LEU A N 1
ATOM 4713 C CA . LEU A 1 616 ? 8.68 -25.578 -0.242 1 87.19 616 LEU A CA 1
ATOM 4714 C C . LEU A 1 616 ? 8.32 -27.062 -0.19 1 87.19 616 LEU A C 1
ATOM 4716 O O . LEU A 1 616 ? 8.867 -27.812 0.621 1 87.19 616 LEU A O 1
ATOM 4720 N N . TYR A 1 617 ? 7.41 -27.594 -1.047 1 88.12 617 TYR A N 1
ATOM 4721 C CA . TYR A 1 617 ? 6.844 -28.938 -0.924 1 88.12 617 TYR A CA 1
ATOM 4722 C C . TYR A 1 617 ? 7.887 -30 -1.244 1 88.12 617 TYR A C 1
ATOM 4724 O O . TYR A 1 617 ? 8.039 -30.969 -0.5 1 88.12 617 TYR A O 1
ATOM 4732 N N . PRO A 1 618 ? 8.656 -29.781 -2.373 1 85.56 618 PRO A N 1
ATOM 4733 C CA . PRO A 1 618 ? 9.711 -30.766 -2.584 1 85.56 618 PRO A CA 1
ATOM 4734 C C . PRO A 1 618 ? 10.719 -30.812 -1.441 1 85.56 618 PRO A C 1
ATOM 4736 O O . PRO A 1 618 ? 11.203 -31.891 -1.072 1 85.56 618 PRO A O 1
ATOM 4739 N N . ALA A 1 619 ? 11.07 -29.656 -0.918 1 86.25 619 ALA A N 1
ATOM 4740 C CA . ALA A 1 619 ? 11.992 -29.594 0.209 1 86.25 619 ALA A CA 1
ATOM 4741 C C . ALA A 1 619 ? 11.406 -30.297 1.434 1 86.25 619 ALA A C 1
ATOM 4743 O O . ALA A 1 619 ? 12.125 -30.969 2.176 1 86.25 619 ALA A O 1
ATOM 4744 N N . ALA A 1 620 ? 10.148 -30.188 1.662 1 87.5 620 ALA A N 1
ATOM 4745 C CA . ALA A 1 620 ? 9.477 -30.812 2.799 1 87.5 620 ALA A CA 1
ATOM 4746 C C . ALA A 1 620 ? 9.375 -32.312 2.611 1 87.5 620 ALA A C 1
ATOM 4748 O O . ALA A 1 620 ? 9.445 -33.094 3.58 1 87.5 620 ALA A O 1
ATOM 4749 N N . MET A 1 621 ? 9.188 -32.75 1.369 1 85.25 621 MET A N 1
ATOM 4750 C CA . MET A 1 621 ? 9.094 -34.188 1.082 1 85.25 621 MET A CA 1
ATOM 4751 C C . MET A 1 621 ? 10.453 -34.844 1.217 1 85.25 621 MET A C 1
ATOM 4753 O O . MET A 1 621 ? 10.539 -36 1.647 1 85.25 621 MET A O 1
ATOM 4757 N N . ASP A 1 622 ? 11.469 -34.062 0.825 1 82.81 622 ASP A N 1
ATOM 4758 C CA . ASP A 1 622 ? 12.812 -34.625 0.895 1 82.81 622 ASP A CA 1
ATOM 4759 C C . ASP A 1 622 ? 13.344 -34.625 2.328 1 82.81 622 ASP A C 1
ATOM 4761 O O . ASP A 1 622 ? 14.211 -35.406 2.682 1 82.81 622 ASP A O 1
ATOM 4765 N N . THR A 1 623 ? 12.906 -33.781 3.102 1 82.12 623 THR A N 1
ATOM 4766 C CA . THR A 1 623 ? 13.328 -33.656 4.492 1 82.12 623 THR A CA 1
ATOM 4767 C C . THR A 1 623 ? 12.148 -33.875 5.438 1 82.12 623 THR A C 1
ATOM 4769 O O . THR A 1 623 ? 11.5 -34.938 5.402 1 82.12 623 THR A O 1
ATOM 4772 N N . SER A 1 624 ? 11.961 -33 6.293 1 81.19 624 SER A N 1
ATOM 4773 C CA . SER A 1 624 ? 10.805 -32.969 7.188 1 81.19 624 SER A CA 1
ATOM 4774 C C . SER A 1 624 ? 10.047 -31.656 7.086 1 81.19 624 SER A C 1
ATOM 4776 O O . SER A 1 624 ? 10.656 -30.594 6.914 1 81.19 624 SER A O 1
ATOM 4778 N N . LEU A 1 625 ? 8.867 -31.844 7.043 1 77.75 625 LEU A N 1
ATOM 4779 C CA . LEU A 1 625 ? 7.961 -30.703 6.98 1 77.75 625 LEU A CA 1
ATOM 4780 C C . LEU A 1 625 ? 8.219 -29.734 8.133 1 77.75 625 LEU A C 1
ATOM 4782 O O . LEU A 1 625 ? 8.078 -28.516 7.973 1 77.75 625 LEU A O 1
ATOM 4786 N N . ALA A 1 626 ? 8.695 -30.203 9.203 1 79.5 626 ALA A N 1
ATOM 4787 C CA . ALA A 1 626 ? 8.836 -29.422 10.414 1 79.5 626 ALA A CA 1
ATOM 4788 C C . ALA A 1 626 ? 9.961 -28.391 10.273 1 79.5 626 ALA A C 1
ATOM 4790 O O . ALA A 1 626 ? 9.922 -27.328 10.898 1 79.5 626 ALA A O 1
ATOM 4791 N N . TYR A 1 627 ? 10.93 -28.719 9.367 1 84.81 627 TYR A N 1
ATOM 4792 C CA . TYR A 1 627 ? 12.031 -27.781 9.188 1 84.81 627 TYR A CA 1
ATOM 4793 C C . TYR A 1 627 ? 11.836 -26.953 7.926 1 84.81 627 TYR A C 1
ATOM 4795 O O . TYR A 1 627 ? 12.125 -25.75 7.918 1 84.81 627 TYR A O 1
ATOM 4803 N N . ALA A 1 628 ? 11.281 -27.562 6.945 1 88.5 628 ALA A N 1
ATOM 4804 C CA . ALA A 1 628 ? 11.203 -26.906 5.641 1 88.5 628 ALA A CA 1
ATOM 4805 C C . ALA A 1 628 ? 10.133 -25.812 5.637 1 88.5 628 ALA A C 1
ATOM 4807 O O . ALA A 1 628 ? 10.367 -24.703 5.156 1 88.5 628 ALA A O 1
ATOM 4808 N N . ALA A 1 629 ? 9.008 -26.125 6.258 1 90.5 629 ALA A N 1
ATOM 4809 C CA . ALA A 1 629 ? 7.891 -25.188 6.184 1 90.5 629 ALA A CA 1
ATOM 4810 C C . ALA A 1 629 ? 8.227 -23.891 6.891 1 90.5 629 ALA A C 1
ATOM 4812 O O . ALA A 1 629 ? 8.102 -22.812 6.305 1 90.5 629 ALA A O 1
ATOM 4813 N N . PRO A 1 630 ? 8.75 -23.938 8.102 1 89.94 630 PRO A N 1
ATOM 4814 C CA . PRO A 1 630 ? 9.062 -22.656 8.758 1 89.94 630 PRO A CA 1
ATOM 4815 C C . PRO A 1 630 ? 10.141 -21.875 8.023 1 89.94 630 PRO A C 1
ATOM 4817 O O . PRO A 1 630 ? 10.102 -20.641 8.016 1 89.94 630 PRO A O 1
ATOM 4820 N N . PHE A 1 631 ? 11.125 -22.547 7.418 1 92.81 631 PHE A N 1
ATOM 4821 C CA . PHE A 1 631 ? 12.172 -21.844 6.688 1 92.81 631 PHE A CA 1
ATOM 4822 C C . PHE A 1 631 ? 11.578 -21 5.562 1 92.81 631 PHE A C 1
ATOM 4824 O O . PHE A 1 631 ? 11.844 -19.797 5.469 1 92.81 631 PHE A O 1
ATOM 4831 N N . PHE A 1 632 ? 10.734 -21.578 4.781 1 92.56 632 PHE A N 1
ATOM 4832 C CA . PHE A 1 632 ? 10.203 -20.875 3.613 1 92.56 632 PHE A CA 1
ATOM 4833 C C . PHE A 1 632 ? 9.172 -19.844 4.031 1 92.56 632 PHE A C 1
ATOM 4835 O O . PHE A 1 632 ? 9.047 -18.797 3.389 1 92.56 632 PHE A O 1
ATOM 4842 N N . ILE A 1 633 ? 8.477 -20.094 5.125 1 91.06 633 ILE A N 1
ATOM 4843 C CA . ILE A 1 633 ? 7.516 -19.125 5.625 1 91.06 633 ILE A CA 1
ATOM 4844 C C . ILE A 1 633 ? 8.25 -17.891 6.145 1 91.06 633 ILE A C 1
ATOM 4846 O O . ILE A 1 633 ? 7.832 -16.766 5.883 1 91.06 633 ILE A O 1
ATOM 4850 N N . VAL A 1 634 ? 9.344 -18.125 6.777 1 91.31 634 VAL A N 1
ATOM 4851 C CA . VAL A 1 634 ? 10.133 -17.016 7.305 1 91.31 634 VAL A CA 1
ATOM 4852 C C . VAL A 1 634 ? 10.727 -16.203 6.152 1 91.31 634 VAL A C 1
ATOM 4854 O O . VAL A 1 634 ? 10.805 -14.977 6.219 1 91.31 634 VAL A O 1
ATOM 4857 N N . VAL A 1 635 ? 11.172 -16.906 5.16 1 92.69 635 VAL A N 1
ATOM 4858 C CA . VAL A 1 635 ? 11.727 -16.219 3.99 1 92.69 635 VAL A CA 1
ATOM 4859 C C . VAL A 1 635 ? 10.656 -15.344 3.346 1 92.69 635 VAL A C 1
ATOM 4861 O O . VAL A 1 635 ? 10.922 -14.195 2.994 1 92.69 635 VAL A O 1
ATOM 4864 N N . TYR A 1 636 ? 9.477 -15.828 3.242 1 90.12 636 TYR A N 1
ATOM 4865 C CA . TYR A 1 636 ? 8.391 -15.07 2.639 1 90.12 636 TYR A CA 1
ATOM 4866 C C . TYR A 1 636 ? 8.047 -13.844 3.484 1 90.12 636 TYR A C 1
ATOM 4868 O O . TYR A 1 636 ? 7.809 -12.758 2.949 1 90.12 636 TYR A O 1
ATOM 4876 N N . ILE A 1 637 ? 8 -13.992 4.762 1 89.19 637 ILE A N 1
ATOM 4877 C CA . ILE A 1 637 ? 7.676 -12.891 5.656 1 89.19 637 ILE A CA 1
ATOM 4878 C C . ILE A 1 637 ? 8.758 -11.82 5.562 1 89.19 637 ILE A C 1
ATOM 4880 O O . ILE A 1 637 ? 8.461 -10.625 5.434 1 89.19 637 ILE A O 1
ATOM 4884 N N . ALA A 1 638 ? 9.93 -12.234 5.531 1 90.56 638 ALA A N 1
ATOM 4885 C CA . ALA A 1 638 ? 11.055 -11.297 5.52 1 90.56 638 ALA A CA 1
ATOM 4886 C C . ALA A 1 638 ? 11.094 -10.508 4.215 1 90.56 638 ALA A C 1
ATOM 4888 O O . ALA A 1 638 ? 11.219 -9.281 4.227 1 90.56 638 ALA A O 1
ATOM 4889 N N . ILE A 1 639 ? 10.938 -11.164 3.117 1 90.56 639 ILE A N 1
ATOM 4890 C CA . ILE A 1 639 ? 11.125 -10.523 1.821 1 90.56 639 ILE A CA 1
ATOM 4891 C C . ILE A 1 639 ? 9.836 -9.828 1.396 1 90.56 639 ILE A C 1
ATOM 4893 O O . ILE A 1 639 ? 9.82 -8.609 1.203 1 90.56 639 ILE A O 1
ATOM 4897 N N . ASN A 1 640 ? 8.711 -10.477 1.395 1 87.25 640 ASN A N 1
ATOM 4898 C CA . ASN A 1 640 ? 7.48 -9.945 0.813 1 87.25 640 ASN A CA 1
ATOM 4899 C C . ASN A 1 640 ? 6.699 -9.109 1.82 1 87.25 640 ASN A C 1
ATOM 4901 O O . ASN A 1 640 ? 6.082 -8.109 1.454 1 87.25 640 ASN A O 1
ATOM 4905 N N . MET A 1 641 ? 6.75 -9.484 3.039 1 88.69 641 MET A N 1
ATOM 4906 C CA . MET A 1 641 ? 5.91 -8.781 4.004 1 88.69 641 MET A CA 1
ATOM 4907 C C . MET A 1 641 ? 6.672 -7.621 4.645 1 88.69 641 MET A C 1
ATOM 4909 O O . MET A 1 641 ? 6.066 -6.641 5.078 1 88.69 641 MET A O 1
ATOM 4913 N N . ILE A 1 642 ? 7.969 -7.742 4.613 1 90.19 642 ILE A N 1
ATOM 4914 C CA . ILE A 1 642 ? 8.695 -6.68 5.301 1 90.19 642 ILE A CA 1
ATOM 4915 C C . ILE A 1 642 ? 9.438 -5.824 4.277 1 90.19 642 ILE A C 1
ATOM 4917 O O . ILE A 1 642 ? 9.094 -4.66 4.066 1 90.19 642 ILE A O 1
ATOM 4921 N N . VAL A 1 643 ? 10.391 -6.41 3.57 1 90.12 643 VAL A N 1
ATOM 4922 C CA . VAL A 1 643 ? 11.289 -5.645 2.709 1 90.12 643 VAL A CA 1
ATOM 4923 C C . VAL A 1 643 ? 10.484 -4.965 1.604 1 90.12 643 VAL A C 1
ATOM 4925 O O . VAL A 1 643 ? 10.602 -3.754 1.399 1 90.12 643 VAL A O 1
ATOM 4928 N N . ILE A 1 644 ? 9.609 -5.641 0.943 1 88.12 644 ILE A N 1
ATOM 4929 C CA . ILE A 1 644 ? 8.859 -5.074 -0.169 1 88.12 644 ILE A CA 1
ATOM 4930 C C . ILE A 1 644 ? 7.84 -4.066 0.358 1 88.12 644 ILE A C 1
ATOM 4932 O O . ILE A 1 644 ? 7.613 -3.023 -0.259 1 88.12 644 ILE A O 1
ATOM 4936 N N . ASN A 1 645 ? 7.273 -4.316 1.478 1 88.88 645 ASN A N 1
ATOM 4937 C CA . ASN A 1 645 ? 6.305 -3.379 2.039 1 88.88 645 ASN A CA 1
ATOM 4938 C C . ASN A 1 645 ? 6.977 -2.088 2.496 1 88.88 645 ASN A C 1
ATOM 4940 O O . ASN A 1 645 ? 6.387 -1.01 2.406 1 88.88 645 ASN A O 1
ATOM 4944 N N . VAL A 1 646 ? 8.148 -2.252 3.014 1 89.81 646 VAL A N 1
ATOM 4945 C CA . VAL A 1 646 ? 8.883 -1.05 3.4 1 89.81 646 VAL A CA 1
ATOM 4946 C C . VAL A 1 646 ? 9.242 -0.241 2.158 1 89.81 646 VAL A C 1
ATOM 4948 O O . VAL A 1 646 ? 9.219 0.992 2.184 1 89.81 646 VAL A O 1
ATOM 4951 N N . PHE A 1 647 ? 9.547 -0.948 1.15 1 90.25 647 PHE A N 1
ATOM 4952 C CA . PHE A 1 647 ? 9.828 -0.293 -0.123 1 90.25 647 PHE A CA 1
ATOM 4953 C C . PHE A 1 647 ? 8.602 0.464 -0.622 1 90.25 647 PHE A C 1
ATOM 4955 O O . PHE A 1 647 ? 8.703 1.629 -1.013 1 90.25 647 PHE A O 1
ATOM 4962 N N . VAL A 1 648 ? 7.473 -0.159 -0.62 1 91.06 648 VAL A N 1
ATOM 4963 C CA . VAL A 1 648 ? 6.234 0.463 -1.076 1 91.06 648 VAL A CA 1
ATOM 4964 C C . VAL A 1 648 ? 5.906 1.668 -0.196 1 91.06 648 VAL A C 1
ATOM 4966 O O . VAL A 1 648 ? 5.488 2.715 -0.696 1 91.06 648 VAL A O 1
ATOM 4969 N N . ALA A 1 649 ? 6.113 1.562 1.104 1 89.56 649 ALA A N 1
ATOM 4970 C CA . ALA A 1 649 ? 5.867 2.672 2.023 1 89.56 649 ALA A CA 1
ATOM 4971 C C . ALA A 1 649 ? 6.762 3.863 1.694 1 89.56 649 ALA A C 1
ATOM 4973 O O . ALA A 1 649 ? 6.324 5.012 1.757 1 89.56 649 ALA A O 1
ATOM 4974 N N . ASN A 1 650 ? 8.008 3.535 1.334 1 88.12 650 ASN A N 1
ATOM 4975 C CA . ASN A 1 650 ? 8.938 4.586 0.943 1 88.12 650 ASN A CA 1
ATOM 4976 C C . ASN A 1 650 ? 8.492 5.289 -0.336 1 88.12 650 ASN A C 1
ATOM 4978 O O . ASN A 1 650 ? 8.594 6.512 -0.449 1 88.12 650 ASN A O 1
ATOM 4982 N N . VAL A 1 651 ? 7.996 4.551 -1.205 1 89.69 651 VAL A N 1
ATOM 4983 C CA . VAL A 1 651 ? 7.555 5.102 -2.482 1 89.69 651 VAL A CA 1
ATOM 4984 C C . VAL A 1 651 ? 6.297 5.945 -2.277 1 89.69 651 VAL A C 1
ATOM 4986 O O . VAL A 1 651 ? 6.164 7.023 -2.861 1 89.69 651 VAL A O 1
ATOM 4989 N N . ILE A 1 652 ? 5.375 5.488 -1.429 1 88.56 652 ILE A N 1
ATOM 4990 C CA . ILE A 1 652 ? 4.152 6.23 -1.143 1 88.56 652 ILE A CA 1
ATOM 4991 C C . ILE A 1 652 ? 4.504 7.574 -0.502 1 88.56 652 ILE A C 1
ATOM 4993 O O . ILE A 1 652 ? 3.975 8.617 -0.9 1 88.56 652 ILE A O 1
ATOM 4997 N N . ALA A 1 653 ? 5.398 7.543 0.426 1 85.5 653 ALA A N 1
ATOM 4998 C CA . ALA A 1 653 ? 5.793 8.766 1.113 1 85.5 653 ALA A CA 1
ATOM 4999 C C . ALA A 1 653 ? 6.496 9.727 0.158 1 85.5 653 ALA A C 1
ATOM 5001 O O . ALA A 1 653 ? 6.203 10.93 0.143 1 85.5 653 ALA A O 1
ATOM 5002 N N . ALA A 1 654 ? 7.391 9.211 -0.637 1 83.94 654 ALA A N 1
ATOM 5003 C CA . ALA A 1 654 ? 8.133 10.039 -1.577 1 83.94 654 ALA A CA 1
ATOM 5004 C C . ALA A 1 654 ? 7.211 10.648 -2.629 1 83.94 654 ALA A C 1
ATOM 5006 O O . ALA A 1 654 ? 7.367 11.805 -3.01 1 83.94 654 ALA A O 1
ATOM 5007 N N . TYR A 1 655 ? 6.266 9.875 -3.043 1 84.12 655 TYR A N 1
ATOM 5008 C CA . TYR A 1 655 ? 5.367 10.32 -4.102 1 84.12 655 TYR A CA 1
ATOM 5009 C C . TYR A 1 655 ? 4.352 11.32 -3.566 1 84.12 655 TYR A C 1
ATOM 5011 O O . TYR A 1 655 ? 4.004 12.289 -4.246 1 84.12 655 TYR A O 1
ATOM 5019 N N . THR A 1 656 ? 3.828 11.172 -2.379 1 80.19 656 THR A N 1
ATOM 5020 C CA . THR A 1 656 ? 2.768 12.008 -1.824 1 80.19 656 THR A CA 1
ATOM 5021 C C . THR A 1 656 ? 3.328 13.328 -1.314 1 80.19 656 THR A C 1
ATOM 5023 O O . THR A 1 656 ? 2.674 14.367 -1.418 1 80.19 656 THR A O 1
ATOM 5026 N N . LEU A 1 657 ? 4.484 13.289 -0.809 1 76.94 657 LEU A N 1
ATOM 5027 C CA . LEU A 1 657 ? 5.031 14.492 -0.19 1 76.94 657 LEU A CA 1
ATOM 5028 C C . LEU A 1 657 ? 5.859 15.289 -1.192 1 76.94 657 LEU A C 1
ATOM 5030 O O . LEU A 1 657 ? 6.273 16.422 -0.907 1 76.94 657 LEU A O 1
ATOM 5034 N N . SER A 1 658 ? 6.008 14.703 -2.328 1 74.81 658 SER A N 1
ATOM 5035 C CA . SER A 1 658 ? 6.816 15.398 -3.322 1 74.81 658 SER A CA 1
ATOM 5036 C C . SER A 1 658 ? 6.082 16.609 -3.877 1 74.81 658 SER A C 1
ATOM 5038 O O . SER A 1 658 ? 4.875 16.562 -4.121 1 74.81 658 SER A O 1
ATOM 5040 N N . GLN A 1 659 ? 6.789 17.797 -3.688 1 69.06 659 GLN A N 1
ATOM 5041 C CA . GLN A 1 659 ? 6.273 19.031 -4.273 1 69.06 659 GLN A CA 1
ATOM 5042 C C . GLN A 1 659 ? 7.176 19.531 -5.398 1 69.06 659 GLN A C 1
ATOM 5044 O O . GLN A 1 659 ? 8.352 19.172 -5.461 1 69.06 659 GLN A O 1
ATOM 5049 N N . ASP A 1 660 ? 6.57 20.156 -6.316 1 65.94 660 ASP A N 1
ATOM 5050 C CA . ASP A 1 660 ? 7.336 20.734 -7.414 1 65.94 660 ASP A CA 1
ATOM 5051 C C . ASP A 1 660 ? 8.328 21.781 -6.898 1 65.94 660 ASP A C 1
ATOM 5053 O O . ASP A 1 660 ? 8.094 22.422 -5.867 1 65.94 660 ASP A O 1
ATOM 5057 N N . ASP A 1 661 ? 9.445 21.797 -7.531 1 71.25 661 ASP A N 1
ATOM 5058 C CA . ASP A 1 661 ? 10.445 22.812 -7.211 1 71.25 661 ASP A CA 1
ATOM 5059 C C . ASP A 1 661 ? 9.859 24.219 -7.336 1 71.25 661 ASP A C 1
ATOM 5061 O O . ASP A 1 661 ? 9 24.469 -8.188 1 71.25 661 ASP A O 1
ATOM 5065 N N . LEU A 1 662 ? 10.148 25.031 -6.363 1 75.38 662 LEU A N 1
ATOM 5066 C CA . LEU A 1 662 ? 9.695 26.422 -6.383 1 75.38 662 LEU A CA 1
ATOM 5067 C C . LEU A 1 662 ? 10.625 27.281 -7.234 1 75.38 662 LEU A C 1
ATOM 5069 O O . LEU A 1 662 ? 11.844 27.266 -7.043 1 75.38 662 LEU A O 1
ATOM 5073 N N . HIS A 1 663 ? 10.047 27.828 -8.312 1 77.88 663 HIS A N 1
ATOM 5074 C CA . HIS A 1 663 ? 10.797 28.766 -9.148 1 77.88 663 HIS A CA 1
ATOM 5075 C C . HIS A 1 663 ? 10.562 30.203 -8.711 1 77.88 663 HIS A C 1
ATOM 5077 O O . HIS A 1 663 ? 9.414 30.656 -8.625 1 77.88 663 HIS A O 1
ATOM 5083 N N . GLN A 1 664 ? 11.672 30.812 -8.172 1 80.69 664 GLN A N 1
ATOM 5084 C CA . GLN A 1 664 ? 11.594 32.219 -7.75 1 80.69 664 GLN A CA 1
ATOM 5085 C C . GLN A 1 664 ? 12.594 33.062 -8.508 1 80.69 664 GLN A C 1
ATOM 5087 O O . GLN A 1 664 ? 13.719 32.656 -8.766 1 80.69 664 GLN A O 1
ATOM 5092 N N . ARG A 1 665 ? 12.125 34.312 -9.047 1 82 665 ARG A N 1
ATOM 5093 C CA . ARG A 1 665 ? 13 35.281 -9.688 1 82 665 ARG A CA 1
ATOM 5094 C C . ARG A 1 665 ? 13.383 36.406 -8.711 1 82 665 ARG A C 1
ATOM 5096 O O . ARG A 1 665 ? 12.531 36.969 -8.016 1 82 665 ARG A O 1
ATOM 5103 N N . VAL A 1 666 ? 14.672 36.469 -8.484 1 82.19 666 VAL A N 1
ATOM 5104 C CA . VAL A 1 666 ? 15.172 37.5 -7.57 1 82.19 666 VAL A CA 1
ATOM 5105 C C . VAL A 1 666 ? 15.969 38.531 -8.352 1 82.19 666 VAL A C 1
ATOM 5107 O O . VAL A 1 666 ? 16.766 38.188 -9.219 1 82.19 666 VAL A O 1
ATOM 5110 N N . VAL A 1 667 ? 15.656 39.844 -8.125 1 79.38 667 VAL A N 1
ATOM 5111 C CA . VAL A 1 667 ? 16.344 40.969 -8.734 1 79.38 667 VAL A CA 1
ATOM 5112 C C . VAL A 1 667 ? 17.266 41.625 -7.715 1 79.38 667 VAL A C 1
ATOM 5114 O O . VAL A 1 667 ? 16.844 41.906 -6.59 1 79.38 667 VAL A O 1
ATOM 5117 N N . ILE A 1 668 ? 18.531 41.688 -8.008 1 77.5 668 ILE A N 1
ATOM 5118 C CA . ILE A 1 668 ? 19.484 42.312 -7.109 1 77.5 668 ILE A CA 1
ATOM 5119 C C . ILE A 1 668 ? 19.609 43.812 -7.461 1 77.5 668 ILE A C 1
ATOM 5121 O O . ILE A 1 668 ? 19.234 44.219 -8.562 1 77.5 668 ILE A O 1
ATOM 5125 N N . ASP A 1 669 ? 20.094 44.594 -6.52 1 64.75 669 ASP A N 1
ATOM 5126 C CA . ASP A 1 669 ? 20.188 46.062 -6.633 1 64.75 669 ASP A CA 1
ATOM 5127 C C . ASP A 1 669 ? 21 46.469 -7.867 1 64.75 669 ASP A C 1
ATOM 5129 O O . ASP A 1 669 ? 20.797 47.531 -8.422 1 64.75 669 ASP A O 1
ATOM 5133 N N . ASP A 1 670 ? 21.875 45.625 -8.352 1 67 670 ASP A N 1
ATOM 5134 C CA . ASP A 1 670 ? 22.688 46 -9.508 1 67 670 ASP A CA 1
ATOM 5135 C C . ASP A 1 670 ? 21.922 45.781 -10.805 1 67 670 ASP A C 1
ATOM 5137 O O . ASP A 1 670 ? 22.453 46.031 -11.898 1 67 670 ASP A O 1
ATOM 5141 N N . GLY A 1 671 ? 20.641 45.312 -10.75 1 67.19 671 GLY A N 1
ATOM 5142 C CA . GLY A 1 671 ? 19.781 45.188 -11.93 1 67.19 671 GLY A CA 1
ATOM 5143 C C . GLY A 1 671 ? 19.812 43.812 -12.547 1 67.19 671 GLY A C 1
ATOM 5144 O O . GLY A 1 671 ? 19.109 43.562 -13.531 1 67.19 671 GLY A O 1
ATOM 5145 N N . ARG A 1 672 ? 20.625 43 -12.094 1 75 672 ARG A N 1
ATOM 5146 C CA . ARG A 1 672 ? 20.703 41.656 -12.641 1 75 672 ARG A CA 1
ATOM 5147 C C . ARG A 1 672 ? 19.594 40.781 -12.07 1 75 672 ARG A C 1
ATOM 5149 O O . ARG A 1 672 ? 19.266 40.875 -10.891 1 75 672 ARG A O 1
ATOM 5156 N N . THR A 1 673 ? 18.953 40 -12.898 1 79.81 673 THR A N 1
ATOM 5157 C CA . THR A 1 673 ? 17.891 39.094 -12.508 1 79.81 673 THR A CA 1
ATOM 5158 C C . THR A 1 673 ? 18.391 37.656 -12.477 1 79.81 673 THR A C 1
ATOM 5160 O O . THR A 1 673 ? 19.125 37.25 -13.367 1 79.81 673 THR A O 1
ATOM 5163 N N . TYR A 1 674 ? 18.141 37.031 -11.367 1 80.62 674 TYR A N 1
ATOM 5164 C CA . TYR A 1 674 ? 18.516 35.625 -11.195 1 80.62 674 TYR A CA 1
ATOM 5165 C C . TYR A 1 674 ? 17.281 34.75 -11.039 1 80.62 674 TYR A C 1
ATOM 5167 O O . TYR A 1 674 ? 16.312 35.125 -10.398 1 80.62 674 TYR A O 1
ATOM 5175 N N . ASP A 1 675 ? 17.234 33.594 -11.695 1 81.56 675 ASP A N 1
ATOM 5176 C CA . ASP A 1 675 ? 16.234 32.562 -11.477 1 81.56 675 ASP A CA 1
ATOM 5177 C C . ASP A 1 675 ? 16.719 31.547 -10.453 1 81.56 675 ASP A C 1
ATOM 5179 O O . ASP A 1 675 ? 17.797 30.953 -10.609 1 81.56 675 ASP A O 1
ATOM 5183 N N . VAL A 1 676 ? 15.969 31.453 -9.367 1 82.31 676 VAL A N 1
ATOM 5184 C CA . VAL A 1 676 ? 16.359 30.547 -8.289 1 82.31 676 VAL A CA 1
ATOM 5185 C C . VAL A 1 676 ? 15.391 29.375 -8.227 1 82.31 676 VAL A C 1
ATOM 5187 O O . VAL A 1 676 ? 14.172 29.562 -8.219 1 82.31 676 VAL A O 1
ATOM 5190 N N . VAL A 1 677 ? 15.93 28.219 -8.344 1 79.44 677 VAL A N 1
ATOM 5191 C CA . VAL A 1 677 ? 15.148 27 -8.172 1 79.44 677 VAL A CA 1
ATOM 5192 C C . VAL A 1 677 ? 15.391 26.422 -6.777 1 79.44 677 VAL A C 1
ATOM 5194 O O . VAL A 1 677 ? 16.5 26 -6.465 1 79.44 677 VAL A O 1
ATOM 5197 N N . VAL A 1 678 ? 14.398 26.5 -5.922 1 77.31 678 VAL A N 1
ATOM 5198 C CA . VAL A 1 678 ? 14.492 25.984 -4.562 1 77.31 678 VAL A CA 1
ATOM 5199 C C . VAL A 1 678 ? 13.992 24.531 -4.527 1 77.31 678 VAL A C 1
ATOM 5201 O O . VAL A 1 678 ? 12.82 24.266 -4.805 1 77.31 678 VAL A O 1
ATOM 5204 N N . HIS A 1 679 ? 14.945 23.656 -4.273 1 73.25 679 HIS A N 1
ATOM 5205 C CA . HIS A 1 679 ? 14.586 22.25 -4.152 1 73.25 679 HIS A CA 1
ATOM 5206 C C . HIS A 1 679 ? 13.945 21.953 -2.801 1 73.25 679 HIS A C 1
ATOM 5208 O O . HIS A 1 679 ? 14.445 22.391 -1.763 1 73.25 679 HIS A O 1
ATOM 5214 N N . ARG A 1 680 ? 12.875 21.406 -2.832 1 69.69 680 ARG A N 1
ATOM 5215 C CA . ARG A 1 680 ? 12.164 21.016 -1.619 1 69.69 680 ARG A CA 1
ATOM 5216 C C . ARG A 1 680 ? 12.133 19.5 -1.454 1 69.69 680 ARG A C 1
ATOM 5218 O O . ARG A 1 680 ? 11.266 18.828 -2.014 1 69.69 680 ARG A O 1
ATOM 5225 N N . PRO A 1 681 ? 13.109 18.984 -0.692 1 72.5 681 PRO A N 1
ATOM 5226 C CA . PRO A 1 681 ? 13.117 17.531 -0.515 1 72.5 681 PRO A CA 1
ATOM 5227 C C . PRO A 1 681 ? 11.883 17.016 0.22 1 72.5 681 PRO A C 1
ATOM 5229 O O . PRO A 1 681 ? 11.398 17.672 1.154 1 72.5 681 PRO A O 1
ATOM 5232 N N . TRP A 1 682 ? 11.359 15.898 -0.223 1 70.44 682 TRP A N 1
ATOM 5233 C CA . TRP A 1 682 ? 10.117 15.352 0.321 1 70.44 682 TRP A CA 1
ATOM 5234 C C . TRP A 1 682 ? 10.305 14.922 1.772 1 70.44 682 TRP A C 1
ATOM 5236 O O . TRP A 1 682 ? 9.359 14.945 2.559 1 70.44 682 TRP A O 1
ATOM 5246 N N . ASP A 1 683 ? 11.539 14.562 2.102 1 69.19 683 ASP A N 1
ATOM 5247 C CA . ASP A 1 683 ? 11.805 14.008 3.424 1 69.19 683 ASP A CA 1
ATOM 5248 C C . ASP A 1 683 ? 11.633 15.062 4.512 1 69.19 683 ASP A C 1
ATOM 5250 O O . ASP A 1 683 ? 11.367 14.734 5.668 1 69.19 683 ASP A O 1
ATOM 5254 N N . ARG A 1 684 ? 11.719 16.375 4.113 1 68.31 684 ARG A N 1
ATOM 5255 C CA . ARG A 1 684 ? 11.625 17.453 5.105 1 68.31 684 ARG A CA 1
ATOM 5256 C C . ARG A 1 684 ? 10.18 17.906 5.277 1 68.31 684 ARG A C 1
ATOM 5258 O O . ARG A 1 684 ? 9.852 18.594 6.246 1 68.31 684 ARG A O 1
ATOM 5265 N N . ARG A 1 685 ? 9.328 17.406 4.488 1 66.88 685 ARG A N 1
ATOM 5266 C CA . ARG A 1 685 ? 7.953 17.906 4.539 1 66.88 685 ARG A CA 1
ATOM 5267 C C . ARG A 1 685 ? 7.047 16.938 5.293 1 66.88 685 ARG A C 1
ATOM 5269 O O . ARG A 1 685 ? 5.832 17.125 5.34 1 66.88 685 ARG A O 1
ATOM 5276 N N . ILE A 1 686 ? 7.672 15.969 5.781 1 66 686 ILE A N 1
ATOM 5277 C CA . ILE A 1 686 ? 6.879 14.992 6.527 1 66 686 ILE A CA 1
ATOM 5278 C C . ILE A 1 686 ? 6.27 15.664 7.754 1 66 686 ILE A C 1
ATOM 5280 O O . ILE A 1 686 ? 5.195 15.273 8.219 1 66 686 ILE A O 1
ATOM 5284 N N . ILE A 1 687 ? 7.004 16.703 8.297 1 61.69 687 ILE A N 1
ATOM 5285 C CA . ILE A 1 687 ? 6.469 17.469 9.414 1 61.69 687 ILE A CA 1
ATOM 5286 C C . ILE A 1 687 ? 6.031 18.844 8.922 1 61.69 687 ILE A C 1
ATOM 5288 O O . ILE A 1 687 ? 6.672 19.438 8.047 1 61.69 687 ILE A O 1
ATOM 5292 N N . GLU A 1 688 ? 4.793 19.125 9.367 1 55.03 688 GLU A N 1
ATOM 5293 C CA . GLU A 1 688 ? 4.305 20.438 8.984 1 55.03 688 GLU A CA 1
ATOM 5294 C C . GLU A 1 688 ? 5.254 21.547 9.461 1 55.03 688 GLU A C 1
ATOM 5296 O O . GLU A 1 688 ? 5.879 21.422 10.516 1 55.03 688 GLU A O 1
ATOM 5301 N N . ASP A 1 689 ? 5.684 22.453 8.586 1 50.12 689 ASP A N 1
ATOM 5302 C CA . ASP A 1 689 ? 6.602 23.562 8.805 1 50.12 689 ASP A CA 1
ATOM 5303 C C . ASP A 1 689 ? 6.215 24.359 10.047 1 50.12 689 ASP A C 1
ATOM 5305 O O . ASP A 1 689 ? 7.051 25.047 10.648 1 50.12 689 ASP A O 1
ATOM 5309 N N . ASP A 1 690 ? 4.91 24.406 10.469 1 46.41 690 ASP A N 1
ATOM 5310 C CA . ASP A 1 690 ? 4.562 25.406 11.477 1 46.41 690 ASP A CA 1
ATOM 5311 C C . ASP A 1 690 ? 4.797 24.859 12.883 1 46.41 690 ASP A C 1
ATOM 5313 O O . ASP A 1 690 ? 4.039 25.172 13.805 1 46.41 690 ASP A O 1
ATOM 5317 N N . MET A 1 691 ? 5.523 23.875 13.016 1 50.19 691 MET A N 1
ATOM 5318 C CA . MET A 1 691 ? 5.789 23.438 14.383 1 50.19 691 MET A CA 1
ATOM 5319 C C . MET A 1 691 ? 6.48 24.531 15.18 1 50.19 691 MET A C 1
ATOM 5321 O O . MET A 1 691 ? 7.387 25.203 14.672 1 50.19 691 MET A O 1
ATOM 5325 N N . PRO A 1 692 ? 5.852 24.906 16.297 1 51.19 692 PRO A N 1
ATOM 5326 C CA . PRO A 1 692 ? 6.551 25.922 17.078 1 51.19 692 PRO A CA 1
ATOM 5327 C C . PRO A 1 692 ? 8.031 25.609 17.266 1 51.19 692 PRO A C 1
ATOM 5329 O O . PRO A 1 692 ? 8.398 24.484 17.578 1 51.19 692 PRO A O 1
ATOM 5332 N N . ILE A 1 693 ? 8.984 26.391 16.703 1 56.22 693 ILE A N 1
ATOM 5333 C CA . ILE A 1 693 ? 10.438 26.297 16.578 1 56.22 693 ILE A CA 1
ATOM 5334 C C . ILE A 1 693 ? 11.047 25.938 17.938 1 56.22 693 ILE A C 1
ATOM 5336 O O . ILE A 1 693 ? 11.938 25.094 18.016 1 56.22 693 ILE A O 1
ATOM 5340 N N . PHE A 1 694 ? 10.844 26.688 18.953 1 63.38 694 PHE A N 1
ATOM 5341 C CA . PHE A 1 694 ? 11.492 26.484 20.25 1 63.38 694 PHE A CA 1
ATOM 5342 C C . PHE A 1 694 ? 10.492 26.672 21.375 1 63.38 694 PHE A C 1
ATOM 5344 O O . PHE A 1 694 ? 9.531 27.438 21.25 1 63.38 694 PHE A O 1
ATOM 5351 N N . ASN A 1 695 ? 10.461 25.734 22.234 1 63.72 695 ASN A N 1
ATOM 5352 C CA . ASN A 1 695 ? 9.82 26.016 23.516 1 63.72 695 ASN A CA 1
ATOM 5353 C C . ASN A 1 695 ? 10.5 27.172 24.25 1 63.72 695 ASN A C 1
ATOM 5355 O O . ASN A 1 695 ? 11.695 27.406 24.062 1 63.72 695 ASN A O 1
ATOM 5359 N N . ASP A 1 696 ? 9.859 28.094 24.969 1 63.16 696 ASP A N 1
ATOM 5360 C CA . ASP A 1 696 ? 10.359 29.281 25.656 1 63.16 696 ASP A CA 1
ATOM 5361 C C . ASP A 1 696 ? 11.547 28.922 26.562 1 63.16 696 ASP A C 1
ATOM 5363 O O . ASP A 1 696 ? 12.523 29.672 26.625 1 63.16 696 ASP A O 1
ATOM 5367 N N . ALA A 1 697 ? 11.398 27.797 27.109 1 66 697 ALA A N 1
ATOM 5368 C CA . ALA A 1 697 ? 12.477 27.391 28.016 1 66 697 ALA A CA 1
ATOM 5369 C C . ALA A 1 697 ? 13.766 27.109 27.234 1 66 697 ALA A C 1
ATOM 5371 O O . ALA A 1 697 ? 14.859 27.453 27.688 1 66 697 ALA A O 1
ATOM 5372 N N . GLU A 1 698 ? 13.625 26.641 26.062 1 75.94 698 GLU A N 1
ATOM 5373 C CA . GLU A 1 698 ? 14.789 26.328 25.25 1 75.94 698 GLU A CA 1
ATOM 5374 C C . GLU A 1 698 ? 15.422 27.594 24.688 1 75.94 698 GLU A C 1
ATOM 5376 O O . GLU A 1 698 ? 16.656 27.688 24.578 1 75.94 698 GLU A O 1
ATOM 5381 N N . VAL A 1 699 ? 14.625 28.547 24.469 1 76.81 699 VAL A N 1
ATOM 5382 C CA . VAL A 1 699 ? 15.117 29.812 23.938 1 76.81 699 VAL A CA 1
ATOM 5383 C C . VAL A 1 699 ? 15.969 30.516 24.984 1 76.81 699 VAL A C 1
ATOM 5385 O O . VAL A 1 699 ? 17.031 31.047 24.688 1 76.81 699 VAL A O 1
ATOM 5388 N N . ASP A 1 700 ? 15.477 30.469 26.188 1 73.94 700 ASP A N 1
ATOM 5389 C CA . ASP A 1 700 ? 16.203 31.125 27.281 1 73.94 700 ASP A CA 1
ATOM 5390 C C . ASP A 1 700 ? 17.547 30.453 27.531 1 73.94 700 ASP A C 1
ATOM 5392 O O . ASP A 1 700 ? 18.547 31.125 27.781 1 73.94 700 ASP A O 1
ATOM 5396 N N . ALA A 1 701 ? 17.5 29.172 27.422 1 76.25 701 ALA A N 1
ATOM 5397 C CA . ALA A 1 701 ? 18.734 28.422 27.641 1 76.25 701 ALA A CA 1
ATOM 5398 C C . ALA A 1 701 ? 19.75 28.703 26.547 1 76.25 701 ALA A C 1
ATOM 5400 O O . ALA A 1 701 ? 20.953 28.828 26.812 1 76.25 701 ALA A O 1
ATOM 5401 N N . LEU A 1 702 ? 19.266 28.828 25.391 1 80.44 702 LEU A N 1
ATOM 5402 C CA . LEU A 1 702 ? 20.156 29.094 24.266 1 80.44 702 LEU A CA 1
ATOM 5403 C C . LEU A 1 702 ? 20.703 30.516 24.312 1 80.44 702 LEU A C 1
ATOM 5405 O O . LEU A 1 702 ? 21.859 30.75 23.969 1 80.44 702 LEU A O 1
ATOM 5409 N N . HIS A 1 703 ? 19.938 31.422 24.781 1 77.81 703 HIS A N 1
ATOM 5410 C CA . HIS A 1 703 ? 20.391 32.781 24.938 1 77.81 703 HIS A CA 1
ATOM 5411 C C . HIS A 1 703 ? 21.516 32.906 25.953 1 77.81 703 HIS A C 1
ATOM 5413 O O . HIS A 1 703 ? 22.484 33.625 25.766 1 77.81 703 HIS A O 1
ATOM 5419 N N . GLU A 1 704 ? 21.25 32.125 26.969 1 75.81 704 GLU A N 1
ATOM 5420 C CA . GLU A 1 704 ? 22.281 32.125 28 1 75.81 704 GLU A CA 1
ATOM 5421 C C . GLU A 1 704 ? 23.562 31.5 27.484 1 75.81 704 GLU A C 1
ATOM 5423 O O . GLU A 1 704 ? 24.656 31.969 27.797 1 75.81 704 GLU A O 1
ATOM 5428 N N . TYR A 1 705 ? 23.406 30.547 26.734 1 78.25 705 TYR A N 1
ATOM 5429 C CA . TYR A 1 705 ? 24.578 29.875 26.156 1 78.25 705 TYR A CA 1
ATOM 5430 C C . TYR A 1 705 ? 25.344 30.812 25.234 1 78.25 705 TYR A C 1
ATOM 5432 O O . TYR A 1 705 ? 26.562 30.891 25.297 1 78.25 705 TYR A O 1
ATOM 5440 N N . VAL A 1 706 ? 24.656 31.453 24.422 1 80.56 706 VAL A N 1
ATOM 5441 C CA . VAL A 1 706 ? 25.281 32.375 23.469 1 80.56 706 VAL A CA 1
ATOM 5442 C C . VAL A 1 706 ? 25.922 33.531 24.203 1 80.56 706 VAL A C 1
ATOM 5444 O O . VAL A 1 706 ? 27 34 23.828 1 80.56 706 VAL A O 1
ATOM 5447 N N . ARG A 1 707 ? 25.328 34 25.266 1 74.81 707 ARG A N 1
ATOM 5448 C CA . ARG A 1 707 ? 25.875 35.062 26.078 1 74.81 707 ARG A CA 1
ATOM 5449 C C . ARG A 1 707 ? 27.203 34.656 26.719 1 74.81 707 ARG A C 1
ATOM 5451 O O . ARG A 1 707 ? 28.172 35.406 26.703 1 74.81 707 ARG A O 1
ATOM 5458 N N . GLN A 1 708 ? 27.172 33.5 27.188 1 74.62 708 GLN A N 1
ATOM 5459 C CA . GLN A 1 708 ? 28.391 33 27.797 1 74.62 708 GLN A CA 1
ATOM 5460 C C . GLN A 1 708 ? 29.484 32.812 26.75 1 74.62 708 GLN A C 1
ATOM 5462 O O . GLN A 1 708 ? 30.656 33.062 27.031 1 74.62 708 GLN A O 1
ATOM 5467 N N . LEU A 1 709 ? 29.078 32.375 25.625 1 76.56 709 LEU A N 1
ATOM 5468 C CA . LEU A 1 709 ? 30.031 32.156 24.547 1 76.56 709 LEU A CA 1
ATOM 5469 C C . LEU A 1 709 ? 30.641 33.469 24.078 1 76.56 709 LEU A C 1
ATOM 5471 O O . LEU A 1 709 ? 31.844 33.562 23.875 1 76.56 709 LEU A O 1
ATOM 5475 N N . ASN A 1 710 ? 29.844 34.406 23.984 1 75.81 710 ASN A N 1
ATOM 5476 C CA . ASN A 1 710 ? 30.328 35.719 23.562 1 75.81 710 ASN A CA 1
ATOM 5477 C C . ASN A 1 710 ? 31.234 36.375 24.609 1 75.81 710 ASN A C 1
ATOM 5479 O O . ASN A 1 710 ? 32.188 37.062 24.281 1 75.81 710 ASN A O 1
ATOM 5483 N N . GLU A 1 711 ? 30.938 36.125 25.828 1 72.69 711 GLU A N 1
ATOM 5484 C CA . GLU A 1 711 ? 31.781 36.656 26.906 1 72.69 711 GLU A CA 1
ATOM 5485 C C . GLU A 1 711 ? 33.156 35.969 26.891 1 72.69 711 GLU A C 1
ATOM 5487 O O . GLU A 1 711 ? 34.188 36.625 27.109 1 72.69 711 GLU A O 1
ATOM 5492 N N . THR A 1 712 ? 33.094 34.75 26.609 1 72.38 712 THR A N 1
ATOM 5493 C CA . THR A 1 712 ? 34.344 34.031 26.547 1 72.38 712 THR A CA 1
ATOM 5494 C C . THR A 1 712 ? 35.219 34.469 25.375 1 72.38 712 THR A C 1
ATOM 5496 O O . THR A 1 712 ? 36.438 34.531 25.469 1 72.38 712 THR A O 1
ATOM 5499 N N . ILE A 1 713 ? 34.625 34.812 24.266 1 73 713 ILE A N 1
ATOM 5500 C CA . ILE A 1 713 ? 35.312 35.25 23.062 1 73 713 ILE A CA 1
ATOM 5501 C C . ILE A 1 713 ? 35.906 36.656 23.312 1 73 713 ILE A C 1
ATOM 5503 O O . ILE A 1 713 ? 37.031 36.938 22.891 1 73 713 ILE A O 1
ATOM 5507 N N . ARG A 1 714 ? 35.219 37.438 24.078 1 69.81 714 ARG A N 1
ATOM 5508 C CA . ARG A 1 714 ? 35.656 38.812 24.344 1 69.81 714 ARG A CA 1
ATOM 5509 C C . ARG A 1 714 ? 36.781 38.812 25.375 1 69.81 714 ARG A C 1
ATOM 5511 O O . ARG A 1 714 ? 37.688 39.656 25.328 1 69.81 714 ARG A O 1
ATOM 5518 N N . GLU A 1 715 ? 36.719 37.938 26.281 1 64.19 715 GLU A N 1
ATOM 5519 C CA . GLU A 1 715 ? 37.719 37.938 27.344 1 64.19 715 GLU A CA 1
ATOM 5520 C C . GLU A 1 715 ? 39 37.219 26.906 1 64.19 715 GLU A C 1
ATOM 5522 O O . GLU A 1 715 ? 40.062 37.469 27.438 1 64.19 715 GLU A O 1
ATOM 5527 N N . ALA A 1 716 ? 38.906 36.406 25.953 1 56.19 716 ALA A N 1
ATOM 5528 C CA . ALA A 1 716 ? 40.062 35.594 25.609 1 56.19 716 ALA A CA 1
ATOM 5529 C C . ALA A 1 716 ? 41.25 36.438 25.141 1 56.19 716 ALA A C 1
ATOM 5531 O O . ALA A 1 716 ? 42.375 36.188 25.531 1 56.19 716 ALA A O 1
ATOM 5532 N N . PRO A 1 717 ? 41.125 37.438 24.297 1 50.88 717 PRO A N 1
ATOM 5533 C CA . PRO A 1 717 ? 42.344 38.219 24 1 50.88 717 PRO A CA 1
ATOM 5534 C C . PRO A 1 717 ? 42.875 38.969 25.219 1 50.88 717 PRO A C 1
ATOM 5536 O O . PRO A 1 717 ? 44.094 39.125 25.359 1 50.88 717 PRO A O 1
ATOM 5539 N N . ILE A 1 718 ? 42.062 39.438 26.031 1 45.91 718 ILE A N 1
ATOM 5540 C CA . ILE A 1 718 ? 42.531 40.219 27.172 1 45.91 718 ILE A CA 1
ATOM 5541 C C . ILE A 1 718 ? 43.344 39.344 28.109 1 45.91 718 ILE A C 1
ATOM 5543 O O . ILE A 1 718 ? 44.375 39.781 28.625 1 45.91 718 ILE A O 1
ATOM 5547 N N . ALA A 1 719 ? 42.938 38.219 28.219 1 43.59 719 ALA A N 1
ATOM 5548 C CA . ALA A 1 719 ? 43.75 37.344 29.109 1 43.59 719 ALA A CA 1
ATOM 5549 C C . ALA A 1 719 ? 45.062 37 28.469 1 43.59 719 ALA A C 1
ATOM 5551 O O . ALA A 1 719 ? 46.094 36.875 29.156 1 43.59 719 ALA A O 1
ATOM 5552 N N . ALA A 1 720 ? 45.125 36.875 27.234 1 41.88 720 ALA A N 1
ATOM 5553 C CA . ALA A 1 720 ? 46.406 36.625 26.609 1 41.88 720 ALA A CA 1
ATOM 5554 C C . ALA A 1 720 ? 47.344 37.812 26.719 1 41.88 720 ALA A C 1
ATOM 5556 O O . ALA A 1 720 ? 48.562 37.688 26.875 1 41.88 720 ALA A O 1
ATOM 5557 N N . LEU A 1 721 ? 46.812 39.031 26.703 1 37.91 721 LEU A N 1
ATOM 5558 C CA . LEU A 1 721 ? 47.656 40.219 26.891 1 37.91 721 LEU A CA 1
ATOM 5559 C C . LEU A 1 721 ? 48.094 40.344 28.344 1 37.91 721 LEU A C 1
ATOM 5561 O O . LEU A 1 721 ? 49.156 40.906 28.625 1 37.91 721 LEU A O 1
ATOM 5565 N N . ARG A 1 722 ? 47.406 39.906 29.266 1 37.75 722 ARG A N 1
ATOM 5566 C CA . ARG A 1 722 ? 47.844 40 30.656 1 37.75 722 ARG A CA 1
ATOM 5567 C C . ARG A 1 722 ? 48.938 38.969 30.969 1 37.75 722 ARG A C 1
ATOM 5569 O O . ARG A 1 722 ? 49.625 39.094 31.969 1 37.75 722 ARG A O 1
ATOM 5576 N N . GLN A 1 723 ? 48.938 37.969 30.172 1 35.41 723 GLN A N 1
ATOM 5577 C CA . GLN A 1 723 ? 50.062 37.094 30.438 1 35.41 723 GLN A CA 1
ATOM 5578 C C . GLN A 1 723 ? 51.281 37.531 29.625 1 35.41 723 GLN A C 1
ATOM 5580 O O . GLN A 1 723 ? 52.438 37.281 30.047 1 35.41 723 GLN A O 1
ATOM 5585 N N . MET B 1 1 ? -25.609 63.688 -12.859 1 19.8 1 MET B N 1
ATOM 5586 C CA . MET B 1 1 ? -26.328 63.156 -11.711 1 19.8 1 MET B CA 1
ATOM 5587 C C . MET B 1 1 ? -26.688 61.688 -11.93 1 19.8 1 MET B C 1
ATOM 5589 O O . MET B 1 1 ? -27.75 61.219 -11.531 1 19.8 1 MET B O 1
ATOM 5593 N N . VAL B 1 2 ? -26.094 61 -12.797 1 24.36 2 VAL B N 1
ATOM 5594 C CA . VAL B 1 2 ? -26.344 59.656 -13.281 1 24.36 2 VAL B CA 1
ATOM 5595 C C . VAL B 1 2 ? -26.266 58.656 -12.117 1 24.36 2 VAL B C 1
ATOM 5597 O O . VAL B 1 2 ? -25.234 58.531 -11.453 1 24.36 2 VAL B O 1
ATOM 5600 N N . LEU B 1 3 ? -27.406 58.375 -11.352 1 22.48 3 LEU B N 1
ATOM 5601 C CA . LEU B 1 3 ? -27.734 57.5 -10.242 1 22.48 3 LEU B CA 1
ATOM 5602 C C . LEU B 1 3 ? -27.266 56.094 -10.516 1 22.48 3 LEU B C 1
ATOM 5604 O O . LEU B 1 3 ? -27.672 55.469 -11.508 1 22.48 3 LEU B O 1
ATOM 5608 N N . ALA B 1 4 ? -25.969 55.75 -10.242 1 24.39 4 ALA B N 1
ATOM 5609 C CA . ALA B 1 4 ? -25.188 54.5 -10.281 1 24.39 4 ALA B CA 1
ATOM 5610 C C . ALA B 1 4 ? -25.984 53.344 -9.672 1 24.39 4 ALA B C 1
ATOM 5612 O O . ALA B 1 4 ? -26.312 53.375 -8.484 1 24.39 4 ALA B O 1
ATOM 5613 N N . GLY B 1 5 ? -26.938 52.781 -10.391 1 25.47 5 GLY B N 1
ATOM 5614 C CA . GLY B 1 5 ? -27.75 51.625 -10.055 1 25.47 5 GLY B CA 1
ATOM 5615 C C . GLY B 1 5 ? -26.953 50.469 -9.469 1 25.47 5 GLY B C 1
ATOM 5616 O O . GLY B 1 5 ? -26.141 49.875 -10.164 1 25.47 5 GLY B O 1
ATOM 5617 N N . ALA B 1 6 ? -26.5 50.562 -8.25 1 26.44 6 ALA B N 1
ATOM 5618 C CA . ALA B 1 6 ? -25.812 49.562 -7.418 1 26.44 6 ALA B CA 1
ATOM 5619 C C . ALA B 1 6 ? -26.438 48.188 -7.562 1 26.44 6 ALA B C 1
ATOM 5621 O O . ALA B 1 6 ? -27.609 48 -7.199 1 26.44 6 ALA B O 1
ATOM 5622 N N . ARG B 1 7 ? -26.125 47.562 -8.664 1 27.81 7 ARG B N 1
ATOM 5623 C CA . ARG B 1 7 ? -26.531 46.156 -8.891 1 27.81 7 ARG B CA 1
ATOM 5624 C C . ARG B 1 7 ? -26.469 45.344 -7.602 1 27.81 7 ARG B C 1
ATOM 5626 O O . ARG B 1 7 ? -25.453 45.406 -6.895 1 27.81 7 ARG B O 1
ATOM 5633 N N . ARG B 1 8 ? -27.531 45.156 -7.039 1 29.22 8 ARG B N 1
ATOM 5634 C CA . ARG B 1 8 ? -27.812 44.281 -5.91 1 29.22 8 ARG B CA 1
ATOM 5635 C C . ARG B 1 8 ? -27.031 42.969 -6.004 1 29.22 8 ARG B C 1
ATOM 5637 O O . ARG B 1 8 ? -27.188 42.219 -6.961 1 29.22 8 ARG B O 1
ATOM 5644 N N . ARG B 1 9 ? -25.766 43.094 -5.746 1 29.77 9 ARG B N 1
ATOM 5645 C CA . ARG B 1 9 ? -24.938 41.906 -5.641 1 29.77 9 ARG B CA 1
ATOM 5646 C C . ARG B 1 9 ? -25.734 40.75 -5.027 1 29.77 9 ARG B C 1
ATOM 5648 O O . ARG B 1 9 ? -26.297 40.906 -3.943 1 29.77 9 ARG B O 1
ATOM 5655 N N . SER B 1 10 ? -26.328 39.906 -5.871 1 29.39 10 SER B N 1
ATOM 5656 C CA . SER B 1 10 ? -27.031 38.656 -5.508 1 29.39 10 SER B CA 1
ATOM 5657 C C . SER B 1 10 ? -26.344 37.969 -4.344 1 29.39 10 SER B C 1
ATOM 5659 O O . SER B 1 10 ? -25.109 37.969 -4.242 1 29.39 10 SER B O 1
ATOM 5661 N N . LEU B 1 11 ? -26.875 37.969 -3.193 1 31.88 11 LEU B N 1
ATOM 5662 C CA . LEU B 1 11 ? -26.516 37.281 -1.968 1 31.88 11 LEU B CA 1
ATOM 5663 C C . LEU B 1 11 ? -25.844 35.938 -2.283 1 31.88 11 LEU B C 1
ATOM 5665 O O . LEU B 1 11 ? -26.172 35.281 -3.283 1 31.88 11 LEU B O 1
ATOM 5669 N N . PRO B 1 12 ? -24.688 35.781 -1.972 1 34.56 12 PRO B N 1
ATOM 5670 C CA . PRO B 1 12 ? -24.109 34.438 -2.188 1 34.56 12 PRO B CA 1
ATOM 5671 C C . PRO B 1 12 ? -25.094 33.312 -1.941 1 34.56 12 PRO B C 1
ATOM 5673 O O . PRO B 1 12 ? -25.844 33.344 -0.969 1 34.56 12 PRO B O 1
ATOM 5676 N N . ARG B 1 13 ? -25.703 32.812 -2.877 1 36.59 13 ARG B N 1
ATOM 5677 C CA . ARG B 1 13 ? -26.656 31.734 -2.857 1 36.59 13 ARG B CA 1
ATOM 5678 C C . ARG B 1 13 ? -26.219 30.625 -1.905 1 36.59 13 ARG B C 1
ATOM 5680 O O . ARG B 1 13 ? -25.156 30.031 -2.09 1 36.59 13 ARG B O 1
ATOM 5687 N N . LEU B 1 14 ? -26.25 30.828 -0.573 1 37.47 14 LEU B N 1
ATOM 5688 C CA . LEU B 1 14 ? -26.156 29.625 0.245 1 37.47 14 LEU B CA 1
ATOM 5689 C C . LEU B 1 14 ? -26.828 28.453 -0.447 1 37.47 14 LEU B C 1
ATOM 5691 O O . LEU B 1 14 ? -28 28.531 -0.829 1 37.47 14 LEU B O 1
ATOM 5695 N N . ASP B 1 15 ? -26.406 27.938 -1.334 1 38.41 15 ASP B N 1
ATOM 5696 C CA . ASP B 1 15 ? -27.016 26.75 -1.921 1 38.41 15 ASP B CA 1
ATOM 5697 C C . ASP B 1 15 ? -27.906 26.047 -0.906 1 38.41 15 ASP B C 1
ATOM 5699 O O . ASP B 1 15 ? -28.25 24.875 -1.085 1 38.41 15 ASP B O 1
ATOM 5703 N N . SER B 1 16 ? -27.891 26.469 0.398 1 36.28 16 SER B N 1
ATOM 5704 C CA . SER B 1 16 ? -28.75 25.781 1.343 1 36.28 16 SER B CA 1
ATOM 5705 C C . SER B 1 16 ? -30.219 26.062 1.061 1 36.28 16 SER B C 1
ATOM 5707 O O . SER B 1 16 ? -30.594 27.188 0.72 1 36.28 16 SER B O 1
ATOM 5709 N N . SER B 1 17 ? -31.031 25.172 0.586 1 37.16 17 SER B N 1
ATOM 5710 C CA . SER B 1 17 ? -32.5 25.094 0.596 1 37.16 17 SER B CA 1
ATOM 5711 C C . SER B 1 17 ? -33.062 25.766 1.834 1 37.16 17 SER B C 1
ATOM 5713 O O . SER B 1 17 ? -34.281 25.844 1.988 1 37.16 17 SER B O 1
ATOM 5715 N N . LEU B 1 18 ? -32.312 26.062 2.791 1 38.03 18 LEU B N 1
ATOM 5716 C CA . LEU B 1 18 ? -32.844 26.625 4.023 1 38.03 18 LEU B CA 1
ATOM 5717 C C . LEU B 1 18 ? -33.438 28.016 3.779 1 38.03 18 LEU B C 1
ATOM 5719 O O . LEU B 1 18 ? -34.469 28.375 4.371 1 38.03 18 LEU B O 1
ATOM 5723 N N . ALA B 1 19 ? -32.812 28.859 3.01 1 38.41 19 ALA B N 1
ATOM 5724 C CA . ALA B 1 19 ? -33.406 30.188 2.848 1 38.41 19 ALA B CA 1
ATOM 5725 C C . ALA B 1 19 ? -34.844 30.094 2.318 1 38.41 19 ALA B C 1
ATOM 5727 O O . ALA B 1 19 ? -35.719 30.859 2.727 1 38.41 19 ALA B O 1
ATOM 5728 N N . ASP B 1 20 ? -34.969 29.203 1.428 1 40.06 20 ASP B N 1
ATOM 5729 C CA . ASP B 1 20 ? -36.312 29.141 0.87 1 40.06 20 ASP B CA 1
ATOM 5730 C C . ASP B 1 20 ? -37.312 28.609 1.901 1 40.06 20 ASP B C 1
ATOM 5732 O O . ASP B 1 20 ? -38.5 28.969 1.87 1 40.06 20 ASP B O 1
ATOM 5736 N N . ALA B 1 21 ? -36.875 27.656 2.773 1 39.53 21 ALA B N 1
ATOM 5737 C CA . ALA B 1 21 ? -37.781 27.109 3.793 1 39.53 21 ALA B CA 1
ATOM 5738 C C . ALA B 1 21 ? -38.094 28.156 4.852 1 39.53 21 ALA B C 1
ATOM 5740 O O . ALA B 1 21 ? -39.094 28.031 5.59 1 39.53 21 ALA B O 1
ATOM 5741 N N . LEU B 1 22 ? -37.156 28.953 5.152 1 39.28 22 LEU B N 1
ATOM 5742 C CA . LEU B 1 22 ? -37.406 29.906 6.242 1 39.28 22 LEU B CA 1
ATOM 5743 C C . LEU B 1 22 ? -38.5 30.891 5.883 1 39.28 22 LEU B C 1
ATOM 5745 O O . LEU B 1 22 ? -38.906 31.703 6.711 1 39.28 22 LEU B O 1
ATOM 5749 N N . LEU B 1 23 ? -38.812 30.969 4.605 1 35.97 23 LEU B N 1
ATOM 5750 C CA . LEU B 1 23 ? -39.906 31.906 4.383 1 35.97 23 LEU B CA 1
ATOM 5751 C C . LEU B 1 23 ? -41.219 31.375 4.953 1 35.97 23 LEU B C 1
ATOM 5753 O O . LEU B 1 23 ? -41.531 30.188 4.793 1 35.97 23 LEU B O 1
ATOM 5757 N N . PRO B 1 24 ? -41.719 31.938 6.035 1 35.59 24 PRO B N 1
ATOM 5758 C CA . PRO B 1 24 ? -42.969 31.609 6.699 1 35.59 24 PRO B CA 1
ATOM 5759 C C . PRO B 1 24 ? -44.031 31.078 5.727 1 35.59 24 PRO B C 1
ATOM 5761 O O . PRO B 1 24 ? -44.188 31.625 4.637 1 35.59 24 PRO B O 1
ATOM 5764 N N . ASP B 1 25 ? -44.188 29.828 5.621 1 35.75 25 ASP B N 1
ATOM 5765 C CA . ASP B 1 25 ? -45.5 29.5 5.09 1 35.75 25 ASP B CA 1
ATOM 5766 C C . ASP B 1 25 ? -46.562 30.406 5.703 1 35.75 25 ASP B C 1
ATOM 5768 O O . ASP B 1 25 ? -46.625 30.547 6.926 1 35.75 25 ASP B O 1
ATOM 5772 N N . ARG B 1 26 ? -47.094 31.344 5.051 1 37.12 26 ARG B N 1
ATOM 5773 C CA . ARG B 1 26 ? -48.312 32.156 5.23 1 37.12 26 ARG B CA 1
ATOM 5774 C C . ARG B 1 26 ? -49.469 31.312 5.723 1 37.12 26 ARG B C 1
ATOM 5776 O O . ARG B 1 26 ? -50.344 30.906 4.934 1 37.12 26 ARG B O 1
ATOM 5783 N N . HIS B 1 27 ? -49.281 30.156 6.441 1 32.44 27 HIS B N 1
ATOM 5784 C CA . HIS B 1 27 ? -50.625 29.781 6.887 1 32.44 27 HIS B CA 1
ATOM 5785 C C . HIS B 1 27 ? -51.25 30.875 7.742 1 32.44 27 HIS B C 1
ATOM 5787 O O . HIS B 1 27 ? -50.594 31.391 8.672 1 32.44 27 HIS B O 1
ATOM 5793 N N . PRO B 1 28 ? -52.344 31.562 7.418 1 34.88 28 PRO B N 1
ATOM 5794 C CA . PRO B 1 28 ? -53.031 32.625 8.133 1 34.88 28 PRO B CA 1
ATOM 5795 C C . PRO B 1 28 ? -53.156 32.375 9.633 1 34.88 28 PRO B C 1
ATOM 5797 O O . PRO B 1 28 ? -53.219 33.312 10.422 1 34.88 28 PRO B O 1
ATOM 5800 N N . GLY B 1 29 ? -53.656 31.188 10.094 1 35.84 29 GLY B N 1
ATOM 5801 C CA . GLY B 1 29 ? -54.188 31.016 11.438 1 35.84 29 GLY B CA 1
ATOM 5802 C C . GLY B 1 29 ? -53.094 30.828 12.484 1 35.84 29 GLY B C 1
ATOM 5803 O O . GLY B 1 29 ? -53.375 30.422 13.609 1 35.84 29 GLY B O 1
ATOM 5804 N N . ALA B 1 30 ? -51.844 30.469 12.141 1 37.28 30 ALA B N 1
ATOM 5805 C CA . ALA B 1 30 ? -50.969 30.125 13.25 1 37.28 30 ALA B CA 1
ATOM 5806 C C . ALA B 1 30 ? -50.719 31.344 14.148 1 37.28 30 ALA B C 1
ATOM 5808 O O . ALA B 1 30 ? -50.531 32.469 13.656 1 37.28 30 ALA B O 1
ATOM 5809 N N . SER B 1 31 ? -51.188 31.297 15.383 1 40.81 31 SER B N 1
ATOM 5810 C CA . SER B 1 31 ? -51 32.281 16.438 1 40.81 31 SER B CA 1
ATOM 5811 C C . SER B 1 31 ? -49.625 32.938 16.344 1 40.81 31 SER B C 1
ATOM 5813 O O . SER B 1 31 ? -48.656 32.312 15.922 1 40.81 31 SER B O 1
ATOM 5815 N N . PRO B 1 32 ? -49.406 34.25 16.422 1 45.25 32 PRO B N 1
ATOM 5816 C CA . PRO B 1 32 ? -48.188 35.094 16.375 1 45.25 32 PRO B CA 1
ATOM 5817 C C . PRO B 1 32 ? -47.062 34.5 17.219 1 45.25 32 PRO B C 1
ATOM 5819 O O . PRO B 1 32 ? -47.156 34.469 18.453 1 45.25 32 PRO B O 1
ATOM 5822 N N . ARG B 1 33 ? -46.469 33.406 16.953 1 53.16 33 ARG B N 1
ATOM 5823 C CA . ARG B 1 33 ? -45.344 32.938 17.734 1 53.16 33 ARG B CA 1
ATOM 5824 C C . ARG B 1 33 ? -44.312 34.062 17.969 1 53.16 33 ARG B C 1
ATOM 5826 O O . ARG B 1 33 ? -44.125 34.906 17.109 1 53.16 33 ARG B O 1
ATOM 5833 N N . SER B 1 34 ? -43.906 34.406 19.234 1 62.88 34 SER B N 1
ATOM 5834 C CA . SER B 1 34 ? -42.938 35.406 19.672 1 62.88 34 SER B CA 1
ATOM 5835 C C . SER B 1 34 ? -41.656 35.312 18.859 1 62.88 34 SER B C 1
ATOM 5837 O O . SER B 1 34 ? -41.312 34.25 18.328 1 62.88 34 SER B O 1
ATOM 5839 N N . ALA B 1 35 ? -41.156 36.469 18.312 1 68.56 35 ALA B N 1
ATOM 5840 C CA . ALA B 1 35 ? -39.906 36.625 17.578 1 68.56 35 ALA B CA 1
ATOM 5841 C C . ALA B 1 35 ? -38.844 35.719 18.141 1 68.56 35 ALA B C 1
ATOM 5843 O O . ALA B 1 35 ? -38.062 35.125 17.375 1 68.56 35 ALA B O 1
ATOM 5844 N N . ARG B 1 36 ? -39 35.469 19.391 1 74.44 36 ARG B N 1
ATOM 5845 C CA . ARG B 1 36 ? -37.969 34.656 20.047 1 74.44 36 ARG B CA 1
ATOM 5846 C C . ARG B 1 36 ? -38.125 33.188 19.656 1 74.44 36 ARG B C 1
ATOM 5848 O O . ARG B 1 36 ? -37.125 32.5 19.359 1 74.44 36 ARG B O 1
ATOM 5855 N N . HIS B 1 37 ? -39.25 32.75 19.609 1 75.88 37 HIS B N 1
ATOM 5856 C CA . HIS B 1 37 ? -39.469 31.344 19.266 1 75.88 37 HIS B CA 1
ATOM 5857 C C . HIS B 1 37 ? -39.125 31.078 17.812 1 75.88 37 HIS B C 1
ATOM 5859 O O . HIS B 1 37 ? -38.625 29.984 17.484 1 75.88 37 HIS B O 1
ATOM 5865 N N . GLN B 1 38 ? -39.281 32.094 17.047 1 75.56 38 GLN B N 1
ATOM 5866 C CA . GLN B 1 38 ? -38.938 31.922 15.641 1 75.56 38 GLN B CA 1
ATOM 5867 C C . GLN B 1 38 ? -37.438 31.906 15.445 1 75.56 38 GLN B C 1
ATOM 5869 O O . GLN B 1 38 ? -36.906 31.172 14.594 1 75.56 38 GLN B O 1
ATOM 5874 N N . GLN B 1 39 ? -36.75 32.719 16.188 1 79.19 39 GLN B N 1
ATOM 5875 C CA . GLN B 1 39 ? -35.312 32.719 16.094 1 79.19 39 GLN B CA 1
ATOM 5876 C C . GLN B 1 39 ? -34.719 31.391 16.516 1 79.19 39 GLN B C 1
ATOM 5878 O O . GLN B 1 39 ? -33.812 30.875 15.859 1 79.19 39 GLN B O 1
ATOM 5883 N N . VAL B 1 40 ? -35.219 30.844 17.531 1 82.31 40 VAL B N 1
ATOM 5884 C CA . VAL B 1 40 ? -34.719 29.562 18 1 82.31 40 VAL B CA 1
ATOM 5885 C C . VAL B 1 40 ? -35.062 28.469 16.984 1 82.31 40 VAL B C 1
ATOM 5887 O O . VAL B 1 40 ? -34.25 27.578 16.75 1 82.31 40 VAL B O 1
ATOM 5890 N N . ALA B 1 41 ? -36.125 28.547 16.375 1 78.25 41 ALA B N 1
ATOM 5891 C CA . ALA B 1 41 ? -36.531 27.562 15.375 1 78.25 41 ALA B CA 1
ATOM 5892 C C . ALA B 1 41 ? -35.594 27.609 14.164 1 78.25 41 ALA B C 1
ATOM 5894 O O . ALA B 1 41 ? -35.25 26.578 13.602 1 78.25 41 ALA B O 1
ATOM 5895 N N . VAL B 1 42 ? -35.312 28.828 13.789 1 78.94 42 VAL B N 1
ATOM 5896 C CA . VAL B 1 42 ? -34.406 29 12.648 1 78.94 42 VAL B CA 1
ATOM 5897 C C . VAL B 1 42 ? -33.031 28.469 13 1 78.94 42 VAL B C 1
ATOM 5899 O O . VAL B 1 42 ? -32.344 27.844 12.172 1 78.94 42 VAL B O 1
ATOM 5902 N N . ALA B 1 43 ? -32.594 28.734 14.188 1 84.62 43 ALA B N 1
ATOM 5903 C CA . ALA B 1 43 ? -31.297 28.234 14.641 1 84.62 43 ALA B CA 1
ATOM 5904 C C . ALA B 1 43 ? -31.25 26.719 14.656 1 84.62 43 ALA B C 1
ATOM 5906 O O . ALA B 1 43 ? -30.25 26.109 14.297 1 84.62 43 ALA B O 1
ATOM 5907 N N . VAL B 1 44 ? -32.281 26.109 15.031 1 83.12 44 VAL B N 1
ATOM 5908 C CA . VAL B 1 44 ? -32.375 24.641 15.078 1 83.12 44 VAL B CA 1
ATOM 5909 C C . VAL B 1 44 ? -32.312 24.078 13.656 1 83.12 44 VAL B C 1
ATOM 5911 O O . VAL B 1 44 ? -31.672 23.047 13.43 1 83.12 44 VAL B O 1
ATOM 5914 N N . ASP B 1 45 ? -32.844 24.797 12.781 1 78.38 45 ASP B N 1
ATOM 5915 C CA . ASP B 1 45 ? -32.781 24.344 11.391 1 78.38 45 ASP B CA 1
ATOM 5916 C C . ASP B 1 45 ? -31.359 24.406 10.844 1 78.38 45 ASP B C 1
ATOM 5918 O O . ASP B 1 45 ? -30.938 23.547 10.07 1 78.38 45 ASP B O 1
ATOM 5922 N N . PHE B 1 46 ? -30.703 25.391 11.219 1 82.62 46 PHE B N 1
ATOM 5923 C CA . PHE B 1 46 ? -29.312 25.516 10.797 1 82.62 46 PHE B CA 1
ATOM 5924 C C . PHE B 1 46 ? -28.469 24.391 11.383 1 82.62 46 PHE B C 1
ATOM 5926 O O . PHE B 1 46 ? -27.609 23.844 10.703 1 82.62 46 PHE B O 1
ATOM 5933 N N . VAL B 1 47 ? -28.734 24.078 12.555 1 84.88 47 VAL B N 1
ATOM 5934 C CA . VAL B 1 47 ? -27.953 23.047 13.219 1 84.88 47 VAL B CA 1
ATOM 5935 C C . VAL B 1 47 ? -28.281 21.672 12.633 1 84.88 47 VAL B C 1
ATOM 5937 O O . VAL B 1 47 ? -27.391 20.828 12.469 1 84.88 47 VAL B O 1
ATOM 5940 N N . HIS B 1 48 ? -29.484 21.484 12.305 1 77 48 HIS B N 1
ATOM 5941 C CA . HIS B 1 48 ? -29.859 20.219 11.688 1 77 48 HIS B CA 1
ATOM 5942 C C . HIS B 1 48 ? -29.234 20.078 10.297 1 77 48 HIS B C 1
ATOM 5944 O O . HIS B 1 48 ? -28.906 18.969 9.875 1 77 48 HIS B O 1
ATOM 5950 N N . ASP B 1 49 ? -29.125 21.172 9.68 1 74.56 49 ASP B N 1
ATOM 5951 C CA . ASP B 1 49 ? -28.438 21.172 8.391 1 74.56 49 ASP B CA 1
ATOM 5952 C C . ASP B 1 49 ? -26.969 20.844 8.547 1 74.56 49 ASP B C 1
ATOM 5954 O O . ASP B 1 49 ? -26.375 20.188 7.68 1 74.56 49 ASP B O 1
ATOM 5958 N N . ALA B 1 50 ? -26.422 21.359 9.547 1 81 50 ALA B N 1
ATOM 5959 C CA . ALA B 1 50 ? -25.016 21.094 9.812 1 81 50 ALA B CA 1
ATOM 5960 C C . ALA B 1 50 ? -24.781 19.625 10.148 1 81 50 ALA B C 1
ATOM 5962 O O . ALA B 1 50 ? -23.766 19.031 9.758 1 81 50 ALA B O 1
ATOM 5963 N N . CYS B 1 51 ? -25.641 19.016 10.812 1 74.25 51 CYS B N 1
ATOM 5964 C CA . CYS B 1 51 ? -25.484 17.641 11.25 1 74.25 51 CYS B CA 1
ATOM 5965 C C . CYS B 1 51 ? -25.734 16.672 10.094 1 74.25 51 CYS B C 1
ATOM 5967 O O . CYS B 1 51 ? -25 15.695 9.93 1 74.25 51 CYS B O 1
ATOM 5969 N N . HIS B 1 52 ? -26.656 16.828 9.312 1 62.28 52 HIS B N 1
ATOM 5970 C CA . HIS B 1 52 ? -27.031 15.844 8.312 1 62.28 52 HIS B CA 1
ATOM 5971 C C . HIS B 1 52 ? -26.547 16.25 6.922 1 62.28 52 HIS B C 1
ATOM 5973 O O . HIS B 1 52 ? -26.5 15.43 6.008 1 62.28 52 HIS B O 1
ATOM 5979 N N . GLY B 1 53 ? -25.641 17.328 6.887 1 55.62 53 GLY B N 1
ATOM 5980 C CA . GLY B 1 53 ? -25.156 17.797 5.602 1 55.62 53 GLY B CA 1
ATOM 5981 C C . GLY B 1 53 ? -26.266 18.234 4.672 1 55.62 53 GLY B C 1
ATOM 5982 O O . GLY B 1 53 ? -26.016 18.75 3.58 1 55.62 53 GLY B O 1
ATOM 5983 N N . HIS B 1 54 ? -27.203 17.156 4.164 1 46.22 54 HIS B N 1
ATOM 5984 C CA . HIS B 1 54 ? -28.25 17.422 3.188 1 46.22 54 HIS B CA 1
ATOM 5985 C C . HIS B 1 54 ? -29.297 18.391 3.744 1 46.22 54 HIS B C 1
ATOM 5987 O O . HIS B 1 54 ? -29.469 18.484 4.961 1 46.22 54 HIS B O 1
ATOM 5993 N N . ASN B 1 55 ? -29.5 19.266 3.049 1 38.47 55 ASN B N 1
ATOM 5994 C CA . ASN B 1 55 ? -30.609 20.188 3.27 1 38.47 55 ASN B CA 1
ATOM 5995 C C . ASN B 1 55 ? -31.859 19.469 3.771 1 38.47 55 ASN B C 1
ATOM 5997 O O . ASN B 1 55 ? -32.281 18.469 3.178 1 38.47 55 ASN B O 1
ATOM 6001 N N . PRO B 1 56 ? -32.156 19.391 5.008 1 36.44 56 PRO B N 1
ATOM 6002 C CA . PRO B 1 56 ? -33.531 18.891 5.152 1 36.44 56 PRO B CA 1
ATOM 6003 C C . PRO B 1 56 ? -34.406 19.188 3.938 1 36.44 56 PRO B C 1
ATOM 6005 O O . PRO B 1 56 ? -34.625 20.359 3.604 1 36.44 56 PRO B O 1
ATOM 6008 N N . ARG B 1 57 ? -34.188 18.719 2.766 1 34.81 57 ARG B N 1
ATOM 6009 C CA . ARG B 1 57 ? -35.094 18.984 1.65 1 34.81 57 ARG B CA 1
ATOM 6010 C C . ARG B 1 57 ? -36.5 19.375 2.15 1 34.81 57 ARG B C 1
ATOM 6012 O O . ARG B 1 57 ? -37.031 18.719 3.041 1 34.81 57 ARG B O 1
ATOM 6019 N N . PRO B 1 58 ? -36.75 20.531 1.923 1 35.78 58 PRO B N 1
ATOM 6020 C CA . PRO B 1 58 ? -38.156 20.844 1.842 1 35.78 58 PRO B CA 1
ATOM 6021 C C . PRO B 1 58 ? -39 19.703 1.256 1 35.78 58 PRO B C 1
ATOM 6023 O O . PRO B 1 58 ? -40.156 19.891 0.918 1 35.78 58 PRO B O 1
ATOM 6026 N N . ILE B 1 59 ? -38.406 18.641 0.839 1 36.09 59 ILE B N 1
ATOM 6027 C CA . ILE B 1 59 ? -39.281 17.562 0.447 1 36.09 59 ILE B CA 1
ATOM 6028 C C . ILE B 1 59 ? -40.438 17.438 1.468 1 36.09 59 ILE B C 1
ATOM 6030 O O . ILE B 1 59 ? -41.344 16.625 1.298 1 36.09 59 ILE B O 1
ATOM 6034 N N . ARG B 1 60 ? -40.188 17.859 2.539 1 35.25 60 ARG B N 1
ATOM 6035 C CA . ARG B 1 60 ? -41.344 17.859 3.455 1 35.25 60 ARG B CA 1
ATOM 6036 C C . ARG B 1 60 ? -42.531 18.594 2.852 1 35.25 60 ARG B C 1
ATOM 6038 O O . ARG B 1 60 ? -43.656 18.203 3.049 1 35.25 60 ARG B O 1
ATOM 6045 N N . ARG B 1 61 ? -42.312 19.891 2.406 1 35.28 61 ARG B N 1
ATOM 6046 C CA . ARG B 1 61 ? -43.531 20.562 2.016 1 35.28 61 ARG B CA 1
ATOM 6047 C C . ARG B 1 61 ? -44.125 19.938 0.751 1 35.28 61 ARG B C 1
ATOM 6049 O O . ARG B 1 61 ? -45.344 19.984 0.537 1 35.28 61 ARG B O 1
ATOM 6056 N N . LEU B 1 62 ? -43.344 19.812 -0.271 1 36.25 62 LEU B N 1
ATOM 6057 C CA . LEU B 1 62 ? -44.094 19.297 -1.41 1 36.25 62 LEU B CA 1
ATOM 6058 C C . LEU B 1 62 ? -44.688 17.938 -1.078 1 36.25 62 LEU B C 1
ATOM 6060 O O . LEU B 1 62 ? -45.625 17.5 -1.743 1 36.25 62 LEU B O 1
ATOM 6064 N N . ALA B 1 63 ? -43.969 16.859 -0.667 1 38.06 63 ALA B N 1
ATOM 6065 C CA . ALA B 1 63 ? -44.812 15.703 -0.419 1 38.06 63 ALA B CA 1
ATOM 6066 C C . ALA B 1 63 ? -45.844 16.016 0.662 1 38.06 63 ALA B C 1
ATOM 6068 O O . ALA B 1 63 ? -45.562 15.891 1.854 1 38.06 63 ALA B O 1
ATOM 6069 N N . ARG B 1 64 ? -46.406 17 0.852 1 37.88 64 ARG B N 1
ATOM 6070 C CA . ARG B 1 64 ? -47.719 16.969 1.547 1 37.88 64 ARG B CA 1
ATOM 6071 C C . ARG B 1 64 ? -48.25 15.555 1.645 1 37.88 64 ARG B C 1
ATOM 6073 O O . ARG B 1 64 ? -48.969 15.219 2.59 1 37.88 64 ARG B O 1
ATOM 6080 N N . SER B 1 65 ? -48.656 14.867 0.386 1 37.28 65 SER B N 1
ATOM 6081 C CA . SER B 1 65 ? -49.344 13.602 0.634 1 37.28 65 SER B CA 1
ATOM 6082 C C . SER B 1 65 ? -48.406 12.594 1.298 1 37.28 65 SER B C 1
ATOM 6084 O O . SER B 1 65 ? -47.25 12.438 0.878 1 37.28 65 SER B O 1
ATOM 6086 N N . SER B 1 66 ? -48.375 12.32 2.604 1 40.97 66 SER B N 1
ATOM 6087 C CA . SER B 1 66 ? -47.875 11.305 3.529 1 40.97 66 SER B CA 1
ATOM 6088 C C . SER B 1 66 ? -47.375 10.07 2.785 1 40.97 66 SER B C 1
ATOM 6090 O O . SER B 1 66 ? -46.406 9.422 3.201 1 40.97 66 SER B O 1
ATOM 6092 N N . TRP B 1 67 ? -48.156 9.664 1.818 1 40.44 67 TRP B N 1
ATOM 6093 C CA . TRP B 1 67 ? -48 8.336 1.235 1 40.44 67 TRP B CA 1
ATOM 6094 C C . TRP B 1 67 ? -46.688 8.234 0.454 1 40.44 67 TRP B C 1
ATOM 6096 O O . TRP B 1 67 ? -46 7.203 0.502 1 40.44 67 TRP B O 1
ATOM 6106 N N . THR B 1 68 ? -46.375 9.25 -0.269 1 44.88 68 THR B N 1
ATOM 6107 C CA . THR B 1 68 ? -45.25 9.109 -1.215 1 44.88 68 THR B CA 1
ATOM 6108 C C . THR B 1 68 ? -43.938 9.062 -0.483 1 44.88 68 THR B C 1
ATOM 6110 O O . THR B 1 68 ? -42.969 8.469 -0.979 1 44.88 68 THR B O 1
ATOM 6113 N N . ARG B 1 69 ? -43.688 9.875 0.508 1 46 69 ARG B N 1
ATOM 6114 C CA . ARG B 1 69 ? -42.469 9.844 1.299 1 46 69 ARG B CA 1
ATOM 6115 C C . ARG B 1 69 ? -42.188 8.438 1.812 1 46 69 ARG B C 1
ATOM 6117 O O . ARG B 1 69 ? -41.031 8.039 1.912 1 46 69 ARG B O 1
ATOM 6124 N N . ARG B 1 70 ? -43.281 7.871 2.322 1 42.16 70 ARG B N 1
ATOM 6125 C CA . ARG B 1 70 ? -43.188 6.543 2.916 1 42.16 70 ARG B CA 1
ATOM 6126 C C . ARG B 1 70 ? -42.75 5.512 1.873 1 42.16 70 ARG B C 1
ATOM 6128 O O . ARG B 1 70 ? -42.188 4.473 2.215 1 42.16 70 ARG B O 1
ATOM 6135 N N . VAL B 1 71 ? -43.25 5.777 0.695 1 44.5 71 VAL B N 1
ATOM 6136 C CA . VAL B 1 71 ? -43.156 4.691 -0.274 1 44.5 71 VAL B CA 1
ATOM 6137 C C . VAL B 1 71 ? -41.75 4.66 -0.874 1 44.5 71 VAL B C 1
ATOM 6139 O O . VAL B 1 71 ? -41.312 3.643 -1.422 1 44.5 71 VAL B O 1
ATOM 6142 N N . HIS B 1 72 ? -41.094 5.82 -1.125 1 51.47 72 HIS B N 1
ATOM 6143 C CA . HIS B 1 72 ? -39.75 5.742 -1.666 1 51.47 72 HIS B CA 1
ATOM 6144 C C . HIS B 1 72 ? -38.812 4.98 -0.723 1 51.47 72 HIS B C 1
ATOM 6146 O O . HIS B 1 72 ? -38.281 5.559 0.229 1 51.47 72 HIS B O 1
ATOM 6152 N N . LEU B 1 73 ? -39.188 3.857 -0.477 1 56.38 73 LEU B N 1
ATOM 6153 C CA . LEU B 1 73 ? -38.438 2.947 0.396 1 56.38 73 LEU B CA 1
ATOM 6154 C C . LEU B 1 73 ? -37.062 2.662 -0.16 1 56.38 73 LEU B C 1
ATOM 6156 O O . LEU B 1 73 ? -36.875 1.808 -1.035 1 56.38 73 LEU B O 1
ATOM 6160 N N . ASP B 1 74 ? -36.125 3.543 -0.039 1 62 74 ASP B N 1
ATOM 6161 C CA . ASP B 1 74 ? -34.719 3.334 -0.377 1 62 74 ASP B CA 1
ATOM 6162 C C . ASP B 1 74 ? -34.312 1.868 -0.213 1 62 74 ASP B C 1
ATOM 6164 O O . ASP B 1 74 ? -33.625 1.308 -1.062 1 62 74 ASP B O 1
ATOM 6168 N N . ASN B 1 75 ? -34.938 1.298 0.67 1 76.69 75 ASN B N 1
ATOM 6169 C CA . ASN B 1 75 ? -34.562 -0.093 0.915 1 76.69 75 ASN B CA 1
ATOM 6170 C C . ASN B 1 75 ? -35.25 -1.036 -0.066 1 76.69 75 ASN B C 1
ATOM 6172 O O . ASN B 1 75 ? -34.688 -2.059 -0.455 1 76.69 75 ASN B O 1
ATOM 6176 N N . ALA B 1 76 ? -36.469 -0.576 -0.52 1 81.06 76 ALA B N 1
ATOM 6177 C CA . ALA B 1 76 ? -37.188 -1.425 -1.465 1 81.06 76 ALA B CA 1
ATOM 6178 C C . ALA B 1 76 ? -36.5 -1.415 -2.834 1 81.06 76 ALA B C 1
ATOM 6180 O O . ALA B 1 76 ? -36.438 -2.445 -3.508 1 81.06 76 ALA B O 1
ATOM 6181 N N . ASN B 1 77 ? -36.031 -0.24 -3.23 1 85.31 77 ASN B N 1
ATOM 6182 C CA . ASN B 1 77 ? -35.344 -0.138 -4.508 1 85.31 77 ASN B CA 1
ATOM 6183 C C . ASN B 1 77 ? -34.094 -0.988 -4.527 1 85.31 77 ASN B C 1
ATOM 6185 O O . ASN B 1 77 ? -33.75 -1.603 -5.547 1 85.31 77 ASN B O 1
ATOM 6189 N N . LEU B 1 78 ? -33.469 -1.048 -3.42 1 87.88 78 LEU B N 1
ATOM 6190 C CA . LEU B 1 78 ? -32.25 -1.855 -3.336 1 87.88 78 LEU B CA 1
ATOM 6191 C C . LEU B 1 78 ? -32.594 -3.34 -3.457 1 87.88 78 LEU B C 1
ATOM 6193 O O . LEU B 1 78 ? -31.891 -4.078 -4.156 1 87.88 78 LEU B O 1
ATOM 6197 N N . VAL B 1 79 ? -33.656 -3.734 -2.844 1 90.31 79 VAL B N 1
ATOM 6198 C CA . VAL B 1 79 ? -34.031 -5.137 -2.879 1 90.31 79 VAL B CA 1
ATOM 6199 C C . VAL B 1 79 ? -34.469 -5.52 -4.297 1 90.31 79 VAL B C 1
ATOM 6201 O O . VAL B 1 79 ? -34.156 -6.605 -4.777 1 90.31 79 VAL B O 1
ATOM 6204 N N . LEU B 1 80 ? -35.219 -4.645 -4.902 1 90.88 80 LEU B N 1
ATOM 6205 C CA . LEU B 1 80 ? -35.656 -4.898 -6.27 1 90.88 80 LEU B CA 1
ATOM 6206 C C . LEU B 1 80 ? -34.469 -4.973 -7.219 1 90.88 80 LEU B C 1
ATOM 6208 O O . LEU B 1 80 ? -34.438 -5.816 -8.117 1 90.88 80 LEU B O 1
ATOM 6212 N N . ALA B 1 81 ? -33.531 -4.086 -7 1 91.75 81 ALA B N 1
ATOM 6213 C CA . ALA B 1 81 ? -32.344 -4.09 -7.844 1 91.75 81 ALA B CA 1
ATOM 6214 C C . ALA B 1 81 ? -31.531 -5.355 -7.621 1 91.75 81 ALA B C 1
ATOM 6216 O O . ALA B 1 81 ? -31 -5.938 -8.578 1 91.75 81 ALA B O 1
ATOM 6217 N N . LEU B 1 82 ? -31.422 -5.812 -6.434 1 92.44 82 LEU B N 1
ATOM 6218 C CA . LEU B 1 82 ? -30.688 -7.031 -6.113 1 92.44 82 LEU B CA 1
ATOM 6219 C C . LEU B 1 82 ? -31.391 -8.258 -6.688 1 92.44 82 LEU B C 1
ATOM 6221 O O . LEU B 1 82 ? -30.734 -9.188 -7.156 1 92.44 82 LEU B O 1
ATOM 6225 N N . ALA B 1 83 ? -32.688 -8.25 -6.66 1 92.44 83 ALA B N 1
ATOM 6226 C CA . ALA B 1 83 ? -33.469 -9.336 -7.25 1 92.44 83 ALA B CA 1
ATOM 6227 C C . ALA B 1 83 ? -33.25 -9.414 -8.758 1 92.44 83 ALA B C 1
ATOM 6229 O O . ALA B 1 83 ? -33.094 -10.5 -9.312 1 92.44 83 ALA B O 1
ATOM 6230 N N . ASN B 1 84 ? -33.25 -8.297 -9.359 1 92.31 84 ASN B N 1
ATOM 6231 C CA . ASN B 1 84 ? -32.969 -8.25 -10.797 1 92.31 84 ASN B CA 1
ATOM 6232 C C . ASN B 1 84 ? -31.594 -8.797 -11.133 1 92.31 84 ASN B C 1
ATOM 6234 O O . ASN B 1 84 ? -31.438 -9.523 -12.117 1 92.31 84 ASN B O 1
ATOM 6238 N N . ALA B 1 85 ? -30.641 -8.422 -10.344 1 92.44 85 ALA B N 1
ATOM 6239 C CA . ALA B 1 85 ? -29.266 -8.883 -10.578 1 92.44 85 ALA B CA 1
ATOM 6240 C C . ALA B 1 85 ? -29.141 -10.383 -10.312 1 92.44 85 ALA B C 1
ATOM 6242 O O . ALA B 1 85 ? -28.344 -11.062 -10.953 1 92.44 85 ALA B O 1
ATOM 6243 N N . SER B 1 86 ? -29.938 -10.922 -9.445 1 90.94 86 SER B N 1
ATOM 6244 C CA . SER B 1 86 ? -29.828 -12.32 -9.055 1 90.94 86 SER B CA 1
ATOM 6245 C C . SER B 1 86 ? -30.469 -13.242 -10.094 1 90.94 86 SER B C 1
ATOM 6247 O O . SER B 1 86 ? -30.203 -14.445 -10.117 1 90.94 86 SER B O 1
ATOM 6249 N N . VAL B 1 87 ? -31.203 -12.727 -11.008 1 89.94 87 VAL B N 1
ATOM 6250 C CA . VAL B 1 87 ? -31.891 -13.516 -12.031 1 89.94 87 VAL B CA 1
ATOM 6251 C C . VAL B 1 87 ? -30.844 -14.172 -12.953 1 89.94 87 VAL B C 1
ATOM 6253 O O . VAL B 1 87 ? -31.109 -15.234 -13.523 1 89.94 87 VAL B O 1
ATOM 6256 N N . ILE B 1 88 ? -29.641 -13.625 -12.961 1 86.12 88 ILE B N 1
ATOM 6257 C CA . ILE B 1 88 ? -28.594 -14.078 -13.875 1 86.12 88 ILE B CA 1
ATOM 6258 C C . ILE B 1 88 ? -28.141 -15.484 -13.492 1 86.12 88 ILE B C 1
ATOM 6260 O O . ILE B 1 88 ? -27.656 -16.234 -14.336 1 86.12 88 ILE B O 1
ATOM 6264 N N . VAL B 1 89 ? -28.266 -15.836 -12.258 1 85.06 89 VAL B N 1
ATOM 6265 C CA . VAL B 1 89 ? -27.812 -17.141 -11.766 1 85.06 89 VAL B CA 1
ATOM 6266 C C . VAL B 1 89 ? -28.578 -18.25 -12.484 1 85.06 89 VAL B C 1
ATOM 6268 O O . VAL B 1 89 ? -28.031 -19.328 -12.703 1 85.06 89 VAL B O 1
ATOM 6271 N N . LEU B 1 90 ? -29.828 -17.922 -12.984 1 82.81 90 LEU B N 1
ATOM 6272 C CA . LEU B 1 90 ? -30.672 -18.922 -13.602 1 82.81 90 LEU B CA 1
ATOM 6273 C C . LEU B 1 90 ? -30.703 -18.766 -15.117 1 82.81 90 LEU B C 1
ATOM 6275 O O . LEU B 1 90 ? -31.266 -19.609 -15.828 1 82.81 90 LEU B O 1
ATOM 6279 N N . GLU B 1 91 ? -30.047 -17.734 -15.594 1 81.62 91 GLU B N 1
ATOM 6280 C CA . GLU B 1 91 ? -30.109 -17.453 -17.016 1 81.62 91 GLU B CA 1
ATOM 6281 C C . GLU B 1 91 ? -28.953 -18.141 -17.766 1 81.62 91 GLU B C 1
ATOM 6283 O O . GLU B 1 91 ? -27.812 -18.109 -17.312 1 81.62 91 GLU B O 1
ATOM 6288 N N . PRO B 1 92 ? -29.312 -18.797 -18.766 1 76.44 92 PRO B N 1
ATOM 6289 C CA . PRO B 1 92 ? -28.266 -19.391 -19.609 1 76.44 92 PRO B CA 1
ATOM 6290 C C . PRO B 1 92 ? -27.547 -18.375 -20.484 1 76.44 92 PRO B C 1
ATOM 6292 O O . PRO B 1 92 ? -27.953 -17.203 -20.531 1 76.44 92 PRO B O 1
ATOM 6295 N N . VAL B 1 93 ? -26.516 -18.781 -21.25 1 76.31 93 VAL B N 1
ATOM 6296 C CA . VAL B 1 93 ? -25.766 -17.938 -22.172 1 76.31 93 VAL B CA 1
ATOM 6297 C C . VAL B 1 93 ? -26.641 -17.609 -23.375 1 76.31 93 VAL B C 1
ATOM 6299 O O . VAL B 1 93 ? -27.375 -18.469 -23.891 1 76.31 93 VAL B O 1
ATOM 6302 N N . CYS B 1 94 ? -26.672 -16.359 -23.688 1 70.62 94 CYS B N 1
ATOM 6303 C CA . CYS B 1 94 ? -27.594 -15.883 -24.719 1 70.62 94 CYS B CA 1
ATOM 6304 C C . CYS B 1 94 ? -27.078 -16.25 -26.109 1 70.62 94 CYS B C 1
ATOM 6306 O O . CYS B 1 94 ? -27.875 -16.484 -27.016 1 70.62 94 CYS B O 1
ATOM 6308 N N . THR B 1 95 ? -25.766 -16.078 -26.344 1 60.22 95 THR B N 1
ATOM 6309 C CA . THR B 1 95 ? -25.25 -16.25 -27.703 1 60.22 95 THR B CA 1
ATOM 6310 C C . THR B 1 95 ? -25.406 -17.703 -28.172 1 60.22 95 THR B C 1
ATOM 6312 O O . THR B 1 95 ? -25.312 -17.984 -29.359 1 60.22 95 THR B O 1
ATOM 6315 N N . GLY B 1 96 ? -25.578 -18.594 -27.188 1 57 96 GLY B N 1
ATOM 6316 C CA . GLY B 1 96 ? -25.734 -19.953 -27.641 1 57 96 GLY B CA 1
ATOM 6317 C C . GLY B 1 96 ? -27.172 -20.344 -27.906 1 57 96 GLY B C 1
ATOM 6318 O O . GLY B 1 96 ? -28.047 -19.469 -28.031 1 57 96 GLY B O 1
ATOM 6319 N N . HIS B 1 97 ? -27.422 -21.656 -28.125 1 54 97 HIS B N 1
ATOM 6320 C CA . HIS B 1 97 ? -28.75 -22.172 -28.406 1 54 97 HIS B CA 1
ATOM 6321 C C . HIS B 1 97 ? -29.703 -21.891 -27.25 1 54 97 HIS B C 1
ATOM 6323 O O . HIS B 1 97 ? -29.406 -22.219 -26.109 1 54 97 HIS B O 1
ATOM 6329 N N . ALA B 1 98 ? -30.234 -20.734 -27.281 1 51.38 98 ALA B N 1
ATOM 6330 C CA . ALA B 1 98 ? -31.219 -20.312 -26.281 1 51.38 98 ALA B CA 1
ATOM 6331 C C . ALA B 1 98 ? -32 -21.516 -25.734 1 51.38 98 ALA B C 1
ATOM 6333 O O . ALA B 1 98 ? -32.594 -22.266 -26.5 1 51.38 98 ALA B O 1
ATOM 6334 N N . PRO B 1 99 ? -31.578 -22.062 -24.672 1 51.34 99 PRO B N 1
ATOM 6335 C CA . PRO B 1 99 ? -32.5 -23.109 -24.281 1 51.34 99 PRO B CA 1
ATOM 6336 C C . PRO B 1 99 ? -33.969 -22.656 -24.297 1 51.34 99 PRO B C 1
ATOM 6338 O O . PRO B 1 99 ? -34.281 -21.594 -23.781 1 51.34 99 PRO B O 1
ATOM 6341 N N . THR B 1 100 ? -34.688 -22.859 -25.297 1 51.22 100 THR B N 1
ATOM 6342 C CA . THR B 1 100 ? -36.125 -22.641 -25.453 1 51.22 100 THR B CA 1
ATOM 6343 C C . THR B 1 100 ? -36.875 -23.125 -24.219 1 51.22 100 THR B C 1
ATOM 6345 O O . THR B 1 100 ? -38.125 -23.172 -24.219 1 51.22 100 THR B O 1
ATOM 6348 N N . GLY B 1 101 ? -36.219 -23.297 -23.031 1 52.38 101 GLY B N 1
ATOM 6349 C CA . GLY B 1 101 ? -37.031 -23.938 -22.016 1 52.38 101 GLY B CA 1
ATOM 6350 C C . GLY B 1 101 ? -37.781 -22.938 -21.125 1 52.38 101 GLY B C 1
ATOM 6351 O O . GLY B 1 101 ? -37.562 -21.734 -21.234 1 52.38 101 GLY B O 1
ATOM 6352 N N . PRO B 1 102 ? -38.844 -23.328 -20.484 1 54.25 102 PRO B N 1
ATOM 6353 C CA . PRO B 1 102 ? -39.719 -22.594 -19.562 1 54.25 102 PRO B CA 1
ATOM 6354 C C . PRO B 1 102 ? -38.938 -21.719 -18.578 1 54.25 102 PRO B C 1
ATOM 6356 O O . PRO B 1 102 ? -39.438 -20.688 -18.125 1 54.25 102 PRO B O 1
ATOM 6359 N N . SER B 1 103 ? -37.656 -22.016 -18.375 1 59.81 103 SER B N 1
ATOM 6360 C CA . SER B 1 103 ? -36.844 -21.281 -17.391 1 59.81 103 SER B CA 1
ATOM 6361 C C . SER B 1 103 ? -36.469 -19.906 -17.906 1 59.81 103 SER B C 1
ATOM 6363 O O . SER B 1 103 ? -36.438 -18.938 -17.141 1 59.81 103 SER B O 1
ATOM 6365 N N . THR B 1 104 ? -36.344 -19.812 -19.156 1 67.38 104 THR B N 1
ATOM 6366 C CA . THR B 1 104 ? -35.969 -18.531 -19.734 1 67.38 104 THR B CA 1
ATOM 6367 C C . THR B 1 104 ? -37.125 -17.562 -19.703 1 67.38 104 THR B C 1
ATOM 6369 O O . THR B 1 104 ? -36.938 -16.359 -19.484 1 67.38 104 THR B O 1
ATOM 6372 N N . SER B 1 105 ? -38.344 -18.188 -19.75 1 74.44 105 SER B N 1
ATOM 6373 C CA . SER B 1 105 ? -39.5 -17.312 -19.734 1 74.44 105 SER B CA 1
ATOM 6374 C C . SER B 1 105 ? -39.75 -16.75 -18.328 1 74.44 105 SER B C 1
ATOM 6376 O O . SER B 1 105 ? -40.062 -15.578 -18.188 1 74.44 105 SER B O 1
ATOM 6378 N N . LEU B 1 106 ? -39.5 -17.578 -17.344 1 80.19 106 LEU B N 1
ATOM 6379 C CA . LEU B 1 106 ? -39.688 -17.125 -15.977 1 80.19 106 LEU B CA 1
ATOM 6380 C C . LEU B 1 106 ? -38.719 -16.031 -15.609 1 80.19 106 LEU B C 1
ATOM 6382 O O . LEU B 1 106 ? -39.094 -15.062 -14.93 1 80.19 106 LEU B O 1
ATOM 6386 N N . THR B 1 107 ? -37.531 -16.219 -16.078 1 84.94 107 THR B N 1
ATOM 6387 C CA . THR B 1 107 ? -36.531 -15.211 -15.758 1 84.94 107 THR B CA 1
ATOM 6388 C C . THR B 1 107 ? -36.844 -13.883 -16.453 1 84.94 107 THR B C 1
ATOM 6390 O O . THR B 1 107 ? -36.625 -12.812 -15.875 1 84.94 107 THR B O 1
ATOM 6393 N N . ALA B 1 108 ? -37.469 -13.984 -17.594 1 83.44 108 ALA B N 1
ATOM 6394 C CA . ALA B 1 108 ? -37.812 -12.773 -18.328 1 83.44 108 ALA B CA 1
ATOM 6395 C C . ALA B 1 108 ? -38.969 -12.047 -17.641 1 83.44 108 ALA B C 1
ATOM 6397 O O . ALA B 1 108 ? -39 -10.812 -17.609 1 83.44 108 ALA B O 1
ATOM 6398 N N . ILE B 1 109 ? -39.875 -12.805 -17.094 1 87 109 ILE B N 1
ATOM 6399 C CA . ILE B 1 109 ? -41 -12.219 -16.406 1 87 109 ILE B CA 1
ATOM 6400 C C . ILE B 1 109 ? -40.562 -11.523 -15.125 1 87 109 ILE B C 1
ATOM 6402 O O . ILE B 1 109 ? -41 -10.422 -14.82 1 87 109 ILE B O 1
ATOM 6406 N N . ILE B 1 110 ? -39.719 -12.227 -14.43 1 89.5 110 ILE B N 1
ATOM 6407 C CA . ILE B 1 110 ? -39.188 -11.648 -13.195 1 89.5 110 ILE B CA 1
ATOM 6408 C C . ILE B 1 110 ? -38.438 -10.367 -13.5 1 89.5 110 ILE B C 1
ATOM 6410 O O . ILE B 1 110 ? -38.562 -9.359 -12.805 1 89.5 110 ILE B O 1
ATOM 6414 N N . GLU B 1 111 ? -37.625 -10.43 -14.5 1 90.75 111 GLU B N 1
ATOM 6415 C CA . GLU B 1 111 ? -36.875 -9.242 -14.906 1 90.75 111 GLU B CA 1
ATOM 6416 C C . GLU B 1 111 ? -37.812 -8.109 -15.305 1 90.75 111 GLU B C 1
ATOM 6418 O O . GLU B 1 111 ? -37.594 -6.957 -14.922 1 90.75 111 GLU B O 1
ATOM 6423 N N . ALA B 1 112 ? -38.844 -8.453 -16.016 1 90.38 112 ALA B N 1
ATOM 6424 C CA . ALA B 1 112 ? -39.812 -7.445 -16.469 1 90.38 112 ALA B CA 1
ATOM 6425 C C . ALA B 1 112 ? -40.531 -6.805 -15.289 1 90.38 112 ALA B C 1
ATOM 6427 O O . ALA B 1 112 ? -40.781 -5.594 -15.281 1 90.38 112 ALA B O 1
ATOM 6428 N N . LEU B 1 113 ? -40.844 -7.621 -14.344 1 92.94 113 LEU B N 1
ATOM 6429 C CA . LEU B 1 113 ? -41.531 -7.121 -13.172 1 92.94 113 LEU B CA 1
ATOM 6430 C C . LEU B 1 113 ? -40.625 -6.199 -12.352 1 92.94 113 LEU B C 1
ATOM 6432 O O . LEU B 1 113 ? -41.062 -5.145 -11.891 1 92.94 113 LEU B O 1
ATOM 6436 N N . CYS B 1 114 ? -39.438 -6.656 -12.156 1 92.81 114 CYS B N 1
ATOM 6437 C CA . CYS B 1 114 ? -38.5 -5.844 -11.398 1 92.81 114 CYS B CA 1
ATOM 6438 C C . CYS B 1 114 ? -38.25 -4.512 -12.094 1 92.81 114 CYS B C 1
ATOM 6440 O O . CYS B 1 114 ? -38.25 -3.459 -11.453 1 92.81 114 CYS B O 1
ATOM 6442 N N . LEU B 1 115 ? -38.094 -4.484 -13.406 1 93.5 115 LEU B N 1
ATOM 6443 C CA . LEU B 1 115 ? -37.781 -3.27 -14.156 1 93.5 115 LEU B CA 1
ATOM 6444 C C . LEU B 1 115 ? -39 -2.344 -14.188 1 93.5 115 LEU B C 1
ATOM 6446 O O . LEU B 1 115 ? -38.875 -1.121 -14.109 1 93.5 115 LEU B O 1
ATOM 6450 N N . ALA B 1 116 ? -40.156 -2.949 -14.234 1 93.25 116 ALA B N 1
ATOM 6451 C CA . ALA B 1 116 ? -41.375 -2.154 -14.242 1 93.25 116 ALA B CA 1
ATOM 6452 C C . ALA B 1 116 ? -41.594 -1.424 -12.922 1 93.25 116 ALA B C 1
ATOM 6454 O O . ALA B 1 116 ? -41.938 -0.239 -12.898 1 93.25 116 ALA B O 1
ATOM 6455 N N . LEU B 1 117 ? -41.344 -2.148 -11.867 1 91.75 117 LEU B N 1
ATOM 6456 C CA . LEU B 1 117 ? -41.5 -1.548 -10.555 1 91.75 117 LEU B CA 1
ATOM 6457 C C . LEU B 1 117 ? -40.469 -0.454 -10.312 1 91.75 117 LEU B C 1
ATOM 6459 O O . LEU B 1 117 ? -40.781 0.58 -9.719 1 91.75 117 LEU B O 1
ATOM 6463 N N . LEU B 1 118 ? -39.281 -0.665 -10.766 1 91.69 118 LEU B N 1
ATOM 6464 C CA . LEU B 1 118 ? -38.25 0.351 -10.625 1 91.69 118 LEU B CA 1
ATOM 6465 C C . LEU B 1 118 ? -38.562 1.568 -11.492 1 91.69 118 LEU B C 1
ATOM 6467 O O . LEU B 1 118 ? -38.312 2.705 -11.086 1 91.69 118 LEU B O 1
ATOM 6471 N N . ALA B 1 119 ? -39.094 1.345 -12.648 1 91.25 119 ALA B N 1
ATOM 6472 C CA . ALA B 1 119 ? -39.469 2.439 -13.539 1 91.25 119 ALA B CA 1
ATOM 6473 C C . ALA B 1 119 ? -40.625 3.264 -12.953 1 91.25 119 ALA B C 1
ATOM 6475 O O . ALA B 1 119 ? -40.625 4.488 -13.086 1 91.25 119 ALA B O 1
ATOM 6476 N N . ILE B 1 120 ? -41.531 2.613 -12.305 1 89.19 120 ILE B N 1
ATOM 6477 C CA . ILE B 1 120 ? -42.656 3.307 -11.672 1 89.19 120 ILE B CA 1
ATOM 6478 C C . ILE B 1 120 ? -42.156 4.172 -10.523 1 89.19 120 ILE B C 1
ATOM 6480 O O . ILE B 1 120 ? -42.562 5.324 -10.375 1 89.19 120 ILE B O 1
ATOM 6484 N N . ASP B 1 121 ? -41.25 3.6 -9.781 1 86.06 121 ASP B N 1
ATOM 6485 C CA . ASP B 1 121 ? -40.656 4.352 -8.664 1 86.06 121 ASP B CA 1
ATOM 6486 C C . ASP B 1 121 ? -39.938 5.59 -9.164 1 86.06 121 ASP B C 1
ATOM 6488 O O . ASP B 1 121 ? -40.062 6.672 -8.594 1 86.06 121 ASP B O 1
ATOM 6492 N N . LEU B 1 122 ? -39.219 5.41 -10.195 1 87 122 LEU B N 1
ATOM 6493 C CA . LEU B 1 122 ? -38.438 6.523 -10.742 1 87 122 LEU B CA 1
ATOM 6494 C C . LEU B 1 122 ? -39.375 7.574 -11.352 1 87 122 LEU B C 1
ATOM 6496 O O . LEU B 1 122 ? -39.094 8.773 -11.281 1 87 122 LEU B O 1
ATOM 6500 N N . SER B 1 123 ? -40.5 7.113 -11.906 1 87.19 123 SER B N 1
ATOM 6501 C CA . SER B 1 123 ? -41.469 8.039 -12.492 1 87.19 123 SER B CA 1
ATOM 6502 C C . SER B 1 123 ? -42.156 8.859 -11.414 1 87.19 123 SER B C 1
ATOM 6504 O O . SER B 1 123 ? -42.469 10.031 -11.625 1 87.19 123 SER B O 1
ATOM 6506 N N . ILE B 1 124 ? -42.312 8.266 -10.305 1 81.81 124 ILE B N 1
ATOM 6507 C CA . ILE B 1 124 ? -42.938 8.977 -9.188 1 81.81 124 ILE B CA 1
ATOM 6508 C C . ILE B 1 124 ? -41.969 10.039 -8.656 1 81.81 124 ILE B C 1
ATOM 6510 O O . ILE B 1 124 ? -42.406 11.164 -8.367 1 81.81 124 ILE B O 1
ATOM 6514 N N . VAL B 1 125 ? -40.719 9.664 -8.578 1 81 125 VAL B N 1
ATOM 6515 C CA . VAL B 1 125 ? -39.719 10.609 -8.094 1 81 125 VAL B CA 1
ATOM 6516 C C . VAL B 1 125 ? -39.594 11.773 -9.078 1 81 125 VAL B C 1
ATOM 6518 O O . VAL B 1 125 ? -39.469 12.93 -8.672 1 81 125 VAL B O 1
ATOM 6521 N N . CYS B 1 126 ? -39.656 11.438 -10.336 1 83.75 126 CYS B N 1
ATOM 6522 C CA . CYS B 1 126 ? -39.562 12.469 -11.367 1 83.75 126 CYS B CA 1
ATOM 6523 C C . CYS B 1 126 ? -40.781 13.391 -11.32 1 83.75 126 CYS B C 1
ATOM 6525 O O . CYS B 1 126 ? -40.656 14.602 -11.492 1 83.75 126 CYS B O 1
ATOM 6527 N N . ALA B 1 127 ? -41.938 12.828 -11.047 1 80.88 127 ALA B N 1
ATOM 6528 C CA . ALA B 1 127 ? -43.156 13.617 -10.969 1 80.88 127 ALA B CA 1
ATOM 6529 C C . ALA B 1 127 ? -43.156 14.523 -9.742 1 80.88 127 ALA B C 1
ATOM 6531 O O . ALA B 1 127 ? -43.656 15.648 -9.789 1 80.88 127 ALA B O 1
ATOM 6532 N N . CYS B 1 128 ? -42.469 14.094 -8.766 1 74.06 128 CYS B N 1
ATOM 6533 C CA . CYS B 1 128 ? -42.438 14.859 -7.52 1 74.06 128 CYS B CA 1
ATOM 6534 C C . CYS B 1 128 ? -41.406 15.977 -7.598 1 74.06 128 CYS B C 1
ATOM 6536 O O . CYS B 1 128 ? -41.688 17.094 -7.137 1 74.06 128 CYS B O 1
ATOM 6538 N N . LEU B 1 129 ? -40.312 15.742 -8.164 1 75.69 129 LEU B N 1
ATOM 6539 C CA . LEU B 1 129 ? -39.219 16.719 -8.195 1 75.69 129 LEU B CA 1
ATOM 6540 C C . LEU B 1 129 ? -39.344 17.625 -9.406 1 75.69 129 LEU B C 1
ATOM 6542 O O . LEU B 1 129 ? -38.875 18.781 -9.375 1 75.69 129 LEU B O 1
ATOM 6546 N N . GLY B 1 130 ? -40 17.266 -10.398 1 78.44 130 GLY B N 1
ATOM 6547 C CA . GLY B 1 130 ? -39.969 17.969 -11.672 1 78.44 130 GLY B CA 1
ATOM 6548 C C . GLY B 1 130 ? -38.875 17.484 -12.602 1 78.44 130 GLY B C 1
ATOM 6549 O O . GLY B 1 130 ? -37.812 17.047 -12.141 1 78.44 130 GLY B O 1
ATOM 6550 N N . PRO B 1 131 ? -39.031 17.453 -13.805 1 82.62 131 PRO B N 1
ATOM 6551 C CA . PRO B 1 131 ? -38.062 16.891 -14.758 1 82.62 131 PRO B CA 1
ATOM 6552 C C . PRO B 1 131 ? -36.75 17.656 -14.773 1 82.62 131 PRO B C 1
ATOM 6554 O O . PRO B 1 131 ? -35.688 17.047 -14.922 1 82.62 131 PRO B O 1
ATOM 6557 N N . LYS B 1 132 ? -36.719 18.891 -14.625 1 82.62 132 LYS B N 1
ATOM 6558 C CA . LYS B 1 132 ? -35.469 19.672 -14.672 1 82.62 132 LYS B CA 1
ATOM 6559 C C . LYS B 1 132 ? -34.594 19.375 -13.469 1 82.62 132 LYS B C 1
ATOM 6561 O O . LYS B 1 132 ? -33.406 19.125 -13.625 1 82.62 132 LYS B O 1
ATOM 6566 N N . ARG B 1 133 ? -35.156 19.391 -12.344 1 76.81 133 ARG B N 1
ATOM 6567 C CA . ARG B 1 133 ? -34.406 19.125 -11.133 1 76.81 133 ARG B CA 1
ATOM 6568 C C . ARG B 1 133 ? -33.969 17.672 -11.07 1 76.81 133 ARG B C 1
ATOM 6570 O O . ARG B 1 133 ? -32.906 17.359 -10.523 1 76.81 133 ARG B O 1
ATOM 6577 N N . PHE B 1 134 ? -34.812 16.828 -11.617 1 83.25 134 PHE B N 1
ATOM 6578 C CA . PHE B 1 134 ? -34.531 15.406 -11.648 1 83.25 134 PHE B CA 1
ATOM 6579 C C . PHE B 1 134 ? -33.281 15.125 -12.484 1 83.25 134 PHE B C 1
ATOM 6581 O O . PHE B 1 134 ? -32.406 14.359 -12.078 1 83.25 134 PHE B O 1
ATOM 6588 N N . LEU B 1 135 ? -33.094 15.758 -13.594 1 84.44 135 LEU B N 1
ATOM 6589 C CA . LEU B 1 135 ? -32.031 15.484 -14.523 1 84.44 135 LEU B CA 1
ATOM 6590 C C . LEU B 1 135 ? -30.734 16.172 -14.078 1 84.44 135 LEU B C 1
ATOM 6592 O O . LEU B 1 135 ? -29.656 15.867 -14.594 1 84.44 135 LEU B O 1
ATOM 6596 N N . GLU B 1 136 ? -30.812 17.047 -13.109 1 80.56 136 GLU B N 1
ATOM 6597 C CA . GLU B 1 136 ? -29.625 17.734 -12.602 1 80.56 136 GLU B CA 1
ATOM 6598 C C . GLU B 1 136 ? -28.766 16.797 -11.773 1 80.56 136 GLU B C 1
ATOM 6600 O O . GLU B 1 136 ? -27.547 16.953 -11.703 1 80.56 136 GLU B O 1
ATOM 6605 N N . LYS B 1 137 ? -29.391 15.844 -11.25 1 79.5 137 LYS B N 1
ATOM 6606 C CA . LYS B 1 137 ? -28.641 14.859 -10.484 1 79.5 137 LYS B CA 1
ATOM 6607 C C . LYS B 1 137 ? -28.062 13.781 -11.398 1 79.5 137 LYS B C 1
ATOM 6609 O O . LYS B 1 137 ? -28.812 13.055 -12.055 1 79.5 137 LYS B O 1
ATOM 6614 N N . ARG B 1 138 ? -26.828 13.609 -11.445 1 82.06 138 ARG B N 1
ATOM 6615 C CA . ARG B 1 138 ? -26.109 12.719 -12.352 1 82.06 138 ARG B CA 1
ATOM 6616 C C . ARG B 1 138 ? -26.547 11.273 -12.172 1 82.06 138 ARG B C 1
ATOM 6618 O O . ARG B 1 138 ? -26.672 10.523 -13.141 1 82.06 138 ARG B O 1
ATOM 6625 N N . TRP B 1 139 ? -26.906 10.883 -10.969 1 83.06 139 TRP B N 1
ATOM 6626 C CA . TRP B 1 139 ? -27.219 9.477 -10.711 1 83.06 139 TRP B CA 1
ATOM 6627 C C . TRP B 1 139 ? -28.625 9.133 -11.195 1 83.06 139 TRP B C 1
ATOM 6629 O O . TRP B 1 139 ? -28.906 7.984 -11.531 1 83.06 139 TRP B O 1
ATOM 6639 N N . HIS B 1 140 ? -29.531 10.133 -11.242 1 86.69 140 HIS B N 1
ATOM 6640 C CA . HIS B 1 140 ? -30.844 9.891 -11.828 1 86.69 140 HIS B CA 1
ATOM 6641 C C . HIS B 1 140 ? -30.75 9.664 -13.336 1 86.69 140 HIS B C 1
ATOM 6643 O O . HIS B 1 140 ? -31.469 8.828 -13.883 1 86.69 140 HIS B O 1
ATOM 6649 N N . LEU B 1 141 ? -29.828 10.375 -13.859 1 88.44 141 LEU B N 1
ATOM 6650 C CA . LEU B 1 141 ? -29.625 10.203 -15.297 1 88.44 141 LEU B CA 1
ATOM 6651 C C . LEU B 1 141 ? -29.078 8.805 -15.602 1 88.44 141 LEU B C 1
ATOM 6653 O O . LEU B 1 141 ? -29.516 8.164 -16.562 1 88.44 141 LEU B O 1
ATOM 6657 N N . VAL B 1 142 ? -28.188 8.375 -14.805 1 88.94 142 VAL B N 1
ATOM 6658 C CA . VAL B 1 142 ? -27.609 7.047 -14.992 1 88.94 142 VAL B CA 1
ATOM 6659 C C . VAL B 1 142 ? -28.688 5.984 -14.828 1 88.94 142 VAL B C 1
ATOM 6661 O O . VAL B 1 142 ? -28.734 5.012 -15.594 1 88.94 142 VAL B O 1
ATOM 6664 N N . GLN B 1 143 ? -29.625 6.203 -13.93 1 89.62 143 GLN B N 1
ATOM 6665 C CA . GLN B 1 143 ? -30.703 5.246 -13.703 1 89.62 143 GLN B CA 1
ATOM 6666 C C . GLN B 1 143 ? -31.672 5.223 -14.875 1 89.62 143 GLN B C 1
ATOM 6668 O O . GLN B 1 143 ? -32.125 4.156 -15.297 1 89.62 143 GLN B O 1
ATOM 6673 N N . VAL B 1 144 ? -31.953 6.398 -15.391 1 91.06 144 VAL B N 1
ATOM 6674 C CA . VAL B 1 144 ? -32.906 6.488 -16.5 1 91.06 144 VAL B CA 1
ATOM 6675 C C . VAL B 1 144 ? -32.312 5.828 -17.734 1 91.06 144 VAL B C 1
ATOM 6677 O O . VAL B 1 144 ? -33 5.07 -18.438 1 91.06 144 VAL B O 1
ATOM 6680 N N . VAL B 1 145 ? -31.078 6.074 -17.984 1 92.31 145 VAL B N 1
ATOM 6681 C CA . VAL B 1 145 ? -30.422 5.516 -19.156 1 92.31 145 VAL B CA 1
ATOM 6682 C C . VAL B 1 145 ? -30.312 4.004 -19.016 1 92.31 145 VAL B C 1
ATOM 6684 O O . VAL B 1 145 ? -30.594 3.258 -19.953 1 92.31 145 VAL B O 1
ATOM 6687 N N . CYS B 1 146 ? -29.875 3.557 -17.844 1 92.12 146 CYS B N 1
ATOM 6688 C CA . CYS B 1 146 ? -29.703 2.127 -17.625 1 92.12 146 CYS B CA 1
ATOM 6689 C C . CYS B 1 146 ? -31.031 1.4 -17.703 1 92.12 146 CYS B C 1
ATOM 6691 O O . CYS B 1 146 ? -31.141 0.34 -18.312 1 92.12 146 CYS B O 1
ATOM 6693 N N . LEU B 1 147 ? -32.094 1.977 -17.125 1 92.5 147 LEU B N 1
ATOM 6694 C CA . LEU B 1 147 ? -33.406 1.376 -17.172 1 92.5 147 LEU B CA 1
ATOM 6695 C C . LEU B 1 147 ? -33.969 1.365 -18.594 1 92.5 147 LEU B C 1
ATOM 6697 O O . LEU B 1 147 ? -34.594 0.4 -19.016 1 92.5 147 LEU B O 1
ATOM 6701 N N . GLY B 1 148 ? -33.688 2.445 -19.328 1 92.75 148 GLY B N 1
ATOM 6702 C CA . GLY B 1 148 ? -34.125 2.506 -20.719 1 92.75 148 GLY B CA 1
ATOM 6703 C C . GLY B 1 148 ? -33.469 1.442 -21.578 1 92.75 148 GLY B C 1
ATOM 6704 O O . GLY B 1 148 ? -34.156 0.796 -22.391 1 92.75 148 GLY B O 1
ATOM 6705 N N . VAL B 1 149 ? -32.188 1.26 -21.375 1 92.56 149 VAL B N 1
ATOM 6706 C CA . VAL B 1 149 ? -31.453 0.275 -22.156 1 92.56 149 VAL B CA 1
ATOM 6707 C C . VAL B 1 149 ? -31.922 -1.133 -21.781 1 92.56 149 VAL B C 1
ATOM 6709 O O . VAL B 1 149 ? -32.094 -1.991 -22.656 1 92.56 149 VAL B O 1
ATOM 6712 N N . MET B 1 150 ? -32.188 -1.374 -20.516 1 93.06 150 MET B N 1
ATOM 6713 C CA . MET B 1 150 ? -32.594 -2.699 -20.047 1 93.06 150 MET B CA 1
ATOM 6714 C C . MET B 1 150 ? -34.031 -3.029 -20.531 1 93.06 150 MET B C 1
ATOM 6716 O O . MET B 1 150 ? -34.281 -4.156 -20.953 1 93.06 150 MET B O 1
ATOM 6720 N N . MET B 1 151 ? -34.906 -2.057 -20.516 1 90.94 151 MET B N 1
ATOM 6721 C CA . MET B 1 151 ? -36.281 -2.271 -20.969 1 90.94 151 MET B CA 1
ATOM 6722 C C . MET B 1 151 ? -36.312 -2.463 -22.484 1 90.94 151 MET B C 1
ATOM 6724 O O . MET B 1 151 ? -37.062 -3.281 -23 1 90.94 151 MET B O 1
ATOM 6728 N N . GLY B 1 152 ? -35.438 -1.687 -23.141 1 88.25 152 GLY B N 1
ATOM 6729 C CA . GLY B 1 152 ? -35.344 -1.854 -24.594 1 88.25 152 GLY B CA 1
ATOM 6730 C C . GLY B 1 152 ? -34.812 -3.217 -25 1 88.25 152 GLY B C 1
ATOM 6731 O O . GLY B 1 152 ? -35.312 -3.826 -25.938 1 88.25 152 GLY B O 1
ATOM 6732 N N . ASP B 1 153 ? -33.812 -3.592 -24.25 1 88.31 153 ASP B N 1
ATOM 6733 C CA . ASP B 1 153 ? -33.219 -4.895 -24.531 1 88.31 153 ASP B CA 1
ATOM 6734 C C . ASP B 1 153 ? -34.188 -6.023 -24.25 1 88.31 153 ASP B C 1
ATOM 6736 O O . ASP B 1 153 ? -34.25 -6.996 -25 1 88.31 153 ASP B O 1
ATOM 6740 N N . LEU B 1 154 ? -34.969 -5.887 -23.219 1 85.25 154 LEU B N 1
ATOM 6741 C CA . LEU B 1 154 ? -35.969 -6.895 -22.859 1 85.25 154 LEU B CA 1
ATOM 6742 C C . LEU B 1 154 ? -37.062 -6.965 -23.906 1 85.25 154 LEU B C 1
ATOM 6744 O O . LEU B 1 154 ? -37.531 -8.055 -24.281 1 85.25 154 LEU B O 1
ATOM 6748 N N . LEU B 1 155 ? -37.438 -5.84 -24.422 1 82.94 155 LEU B N 1
ATOM 6749 C CA . LEU B 1 155 ? -38.469 -5.785 -25.453 1 82.94 155 LEU B CA 1
ATOM 6750 C C . LEU B 1 155 ? -37.969 -6.395 -26.766 1 82.94 155 LEU B C 1
ATOM 6752 O O . LEU B 1 155 ? -38.719 -7.09 -27.453 1 82.94 155 LEU B O 1
ATOM 6756 N N . HIS B 1 156 ? -36.75 -6.078 -27 1 81.31 156 HIS B N 1
ATOM 6757 C CA . HIS B 1 156 ? -36.188 -6.617 -28.234 1 81.31 156 HIS B CA 1
ATOM 6758 C C . HIS B 1 156 ? -36.062 -8.133 -28.156 1 81.31 156 HIS B C 1
ATOM 6760 O O . HIS B 1 156 ? -36.188 -8.828 -29.172 1 81.31 156 HIS B O 1
ATOM 6766 N N . ALA B 1 157 ? -35.719 -8.617 -27.016 1 76.69 157 ALA B N 1
ATOM 6767 C CA . ALA B 1 157 ? -35.5 -10.055 -26.828 1 76.69 157 ALA B CA 1
ATOM 6768 C C . ALA B 1 157 ? -36.844 -10.789 -26.781 1 76.69 157 ALA B C 1
ATOM 6770 O O . ALA B 1 157 ? -36.938 -11.938 -27.219 1 76.69 157 ALA B O 1
ATOM 6771 N N . THR B 1 158 ? -37.969 -10.188 -26.297 1 75.25 158 THR B N 1
ATOM 6772 C CA . THR B 1 158 ? -39.219 -10.898 -26.047 1 75.25 158 THR B CA 1
ATOM 6773 C C . THR B 1 158 ? -40.188 -10.695 -27.203 1 75.25 158 THR B C 1
ATOM 6775 O O . THR B 1 158 ? -41 -11.586 -27.531 1 75.25 158 THR B O 1
ATOM 6778 N N . VAL B 1 159 ? -40.125 -9.578 -27.938 1 73.62 159 VAL B N 1
ATOM 6779 C CA . VAL B 1 159 ? -41.156 -9.234 -28.938 1 73.62 159 VAL B CA 1
ATOM 6780 C C . VAL B 1 159 ? -41.062 -10.195 -30.125 1 73.62 159 VAL B C 1
ATOM 6782 O O . VAL B 1 159 ? -42.062 -10.766 -30.547 1 73.62 159 VAL B O 1
ATOM 6785 N N . PRO B 1 160 ? -39.812 -10.336 -30.703 1 65.69 160 PRO B N 1
ATOM 6786 C CA . PRO B 1 160 ? -39.781 -11.273 -31.812 1 65.69 160 PRO B CA 1
ATOM 6787 C C . PRO B 1 160 ? -40.188 -12.688 -31.406 1 65.69 160 PRO B C 1
ATOM 6789 O O . PRO B 1 160 ? -40.75 -13.438 -32.219 1 65.69 160 PRO B O 1
ATOM 6792 N N . TYR B 1 161 ? -39.75 -13.055 -30.188 1 62.16 161 TYR B N 1
ATOM 6793 C CA . TYR B 1 161 ? -40.125 -14.375 -29.703 1 62.16 161 TYR B CA 1
ATOM 6794 C C . TYR B 1 161 ? -41.656 -14.531 -29.656 1 62.16 161 TYR B C 1
ATOM 6796 O O . TYR B 1 161 ? -42.188 -15.57 -30.047 1 62.16 161 TYR B O 1
ATOM 6804 N N . MET B 1 162 ? -42.344 -13.469 -29.203 1 60 162 MET B N 1
ATOM 6805 C CA . MET B 1 162 ? -43.812 -13.516 -29.094 1 60 162 MET B CA 1
ATOM 6806 C C . MET B 1 162 ? -44.469 -13.5 -30.469 1 60 162 MET B C 1
ATOM 6808 O O . MET B 1 162 ? -45.5 -14.117 -30.688 1 60 162 MET B O 1
ATOM 6812 N N . MET B 1 163 ? -43.688 -12.75 -31.406 1 59.28 163 MET B N 1
ATOM 6813 C CA . MET B 1 163 ? -44.312 -12.578 -32.719 1 59.28 163 MET B CA 1
ATOM 6814 C C . MET B 1 163 ? -44 -13.773 -33.625 1 59.28 163 MET B C 1
ATOM 6816 O O . MET B 1 163 ? -44.906 -14.281 -34.281 1 59.28 163 MET B O 1
ATOM 6820 N N . ASN B 1 164 ? -42.625 -14.055 -33.781 1 59.06 164 ASN B N 1
ATOM 6821 C CA . ASN B 1 164 ? -42.25 -15.039 -34.812 1 59.06 164 ASN B CA 1
ATOM 6822 C C . ASN B 1 164 ? -41.75 -16.344 -34.188 1 59.06 164 ASN B C 1
ATOM 6824 O O . ASN B 1 164 ? -41.469 -17.297 -34.906 1 59.06 164 ASN B O 1
ATOM 6828 N N . GLY B 1 165 ? -41.812 -16.594 -32.875 1 56.31 165 GLY B N 1
ATOM 6829 C CA . GLY B 1 165 ? -41.344 -17.828 -32.25 1 56.31 165 GLY B CA 1
ATOM 6830 C C . GLY B 1 165 ? -39.875 -18.062 -32.438 1 56.31 165 GLY B C 1
ATOM 6831 O O . GLY B 1 165 ? -39.406 -19.188 -32.312 1 56.31 165 GLY B O 1
ATOM 6832 N N . ASP B 1 166 ? -39.062 -17.203 -33.031 1 55 166 ASP B N 1
ATOM 6833 C CA . ASP B 1 166 ? -37.656 -17.391 -33.438 1 55 166 ASP B CA 1
ATOM 6834 C C . ASP B 1 166 ? -36.75 -17.391 -32.219 1 55 166 ASP B C 1
ATOM 6836 O O . ASP B 1 166 ? -36.75 -16.438 -31.422 1 55 166 ASP B O 1
ATOM 6840 N N . SER B 1 167 ? -36.281 -18.594 -31.781 1 55.19 167 SER B N 1
ATOM 6841 C CA . SER B 1 167 ? -35.438 -18.875 -30.625 1 55.19 167 SER B CA 1
ATOM 6842 C C . SER B 1 167 ? -33.969 -18.562 -30.938 1 55.19 167 SER B C 1
ATOM 6844 O O . SER B 1 167 ? -33.062 -19.203 -30.406 1 55.19 167 SER B O 1
ATOM 6846 N N . GLY B 1 168 ? -33.625 -17.703 -31.906 1 55.91 168 GLY B N 1
ATOM 6847 C CA . GLY B 1 168 ? -32.219 -17.5 -32.281 1 55.91 168 GLY B CA 1
ATOM 6848 C C . GLY B 1 168 ? -31.391 -16.875 -31.172 1 55.91 168 GLY B C 1
ATOM 6849 O O . GLY B 1 168 ? -31.938 -16.453 -30.156 1 55.91 168 GLY B O 1
ATOM 6850 N N . PRO B 1 169 ? -30.062 -17.016 -31.344 1 59.31 169 PRO B N 1
ATOM 6851 C CA . PRO B 1 169 ? -29.125 -16.391 -30.422 1 59.31 169 PRO B CA 1
ATOM 6852 C C . PRO B 1 169 ? -29.359 -14.898 -30.25 1 59.31 169 PRO B C 1
ATOM 6854 O O . PRO B 1 169 ? -29.562 -14.188 -31.234 1 59.31 169 PRO B O 1
ATOM 6857 N N . ARG B 1 170 ? -29.859 -14.477 -29.031 1 63.84 170 ARG B N 1
ATOM 6858 C CA . ARG B 1 170 ? -30.156 -13.07 -28.766 1 63.84 170 ARG B CA 1
ATOM 6859 C C . ARG B 1 170 ? -29.062 -12.422 -27.922 1 63.84 170 ARG B C 1
ATOM 6861 O O . ARG B 1 170 ? -28.594 -13.016 -26.953 1 63.84 170 ARG B O 1
ATOM 6868 N N . LEU B 1 171 ? -28.297 -11.461 -28.484 1 65.19 171 LEU B N 1
ATOM 6869 C CA . LEU B 1 171 ? -27.297 -10.719 -27.719 1 65.19 171 LEU B CA 1
ATOM 6870 C C . LEU B 1 171 ? -27.984 -9.742 -26.766 1 65.19 171 LEU B C 1
ATOM 6872 O O . LEU B 1 171 ? -28.781 -8.898 -27.188 1 65.19 171 LEU B O 1
ATOM 6876 N N . ARG B 1 172 ? -28.094 -10.102 -25.516 1 80.5 172 ARG B N 1
ATOM 6877 C CA . ARG B 1 172 ? -28.578 -9.195 -24.469 1 80.5 172 ARG B CA 1
ATOM 6878 C C . ARG B 1 172 ? -27.422 -8.391 -23.875 1 80.5 172 ARG B C 1
ATOM 6880 O O . ARG B 1 172 ? -26.641 -8.898 -23.078 1 80.5 172 ARG B O 1
ATOM 6887 N N . LEU B 1 173 ? -27.281 -7.23 -24.391 1 79.75 173 LEU B N 1
ATOM 6888 C CA . LEU B 1 173 ? -26.156 -6.371 -24 1 79.75 173 LEU B CA 1
ATOM 6889 C C . LEU B 1 173 ? -26.422 -5.723 -22.641 1 79.75 173 LEU B C 1
ATOM 6891 O O . LEU B 1 173 ? -25.5 -5.203 -22.016 1 79.75 173 LEU B O 1
ATOM 6895 N N . SER B 1 174 ? -27.625 -5.875 -22.125 1 86.94 174 SER B N 1
ATOM 6896 C CA . SER B 1 174 ? -27.984 -5.125 -20.922 1 86.94 174 SER B CA 1
ATOM 6897 C C . SER B 1 174 ? -27.703 -5.93 -19.656 1 86.94 174 SER B C 1
ATOM 6899 O O . SER B 1 174 ? -27.672 -5.379 -18.562 1 86.94 174 SER B O 1
ATOM 6901 N N . ARG B 1 175 ? -27.438 -7.184 -19.797 1 89.19 175 ARG B N 1
ATOM 6902 C CA . ARG B 1 175 ? -27.297 -8.055 -18.625 1 89.19 175 ARG B CA 1
ATOM 6903 C C . ARG B 1 175 ? -26.125 -7.602 -17.75 1 89.19 175 ARG B C 1
ATOM 6905 O O . ARG B 1 175 ? -26.266 -7.543 -16.516 1 89.19 175 ARG B O 1
ATOM 6912 N N . PRO B 1 176 ? -25 -7.188 -18.344 1 91.62 176 PRO B N 1
ATOM 6913 C CA . PRO B 1 176 ? -23.891 -6.75 -17.5 1 91.62 176 PRO B CA 1
ATOM 6914 C C . PRO B 1 176 ? -24.188 -5.422 -16.781 1 91.62 176 PRO B C 1
ATOM 6916 O O . PRO B 1 176 ? -23.469 -5.055 -15.852 1 91.62 176 PRO B O 1
ATOM 6919 N N . LEU B 1 177 ? -25.203 -4.758 -17.094 1 92.81 177 LEU B N 1
ATOM 6920 C CA . LEU B 1 177 ? -25.484 -3.438 -16.547 1 92.81 177 LEU B CA 1
ATOM 6921 C C . LEU B 1 177 ? -26.375 -3.541 -15.297 1 92.81 177 LEU B C 1
ATOM 6923 O O . LEU B 1 177 ? -26.562 -2.553 -14.586 1 92.81 177 LEU B O 1
ATOM 6927 N N . ARG B 1 178 ? -26.844 -4.668 -14.969 1 93.38 178 ARG B N 1
ATOM 6928 C CA . ARG B 1 178 ? -27.797 -4.84 -13.875 1 93.38 178 ARG B CA 1
ATOM 6929 C C . ARG B 1 178 ? -27.203 -4.371 -12.555 1 93.38 178 ARG B C 1
ATOM 6931 O O . ARG B 1 178 ? -27.891 -3.721 -11.758 1 93.38 178 ARG B O 1
ATOM 6938 N N . PRO B 1 179 ? -25.891 -4.637 -12.305 1 93.19 179 PRO B N 1
ATOM 6939 C CA . PRO B 1 179 ? -25.328 -4.188 -11.031 1 93.19 179 PRO B CA 1
ATOM 6940 C C . PRO B 1 179 ? -25.266 -2.664 -10.914 1 93.19 179 PRO B C 1
ATOM 6942 O O . PRO B 1 179 ? -25.156 -2.129 -9.812 1 93.19 179 PRO B O 1
ATOM 6945 N N . VAL B 1 180 ? -25.359 -1.988 -12.008 1 92.12 180 VAL B N 1
ATOM 6946 C CA . VAL B 1 180 ? -25.328 -0.529 -11.984 1 92.12 180 VAL B CA 1
ATOM 6947 C C . VAL B 1 180 ? -26.547 0.003 -11.25 1 92.12 180 VAL B C 1
ATOM 6949 O O . VAL B 1 180 ? -26.469 1.031 -10.578 1 92.12 180 VAL B O 1
ATOM 6952 N N . LEU B 1 181 ? -27.688 -0.695 -11.344 1 91.81 181 LEU B N 1
ATOM 6953 C CA . LEU B 1 181 ? -28.891 -0.299 -10.633 1 91.81 181 LEU B CA 1
ATOM 6954 C C . LEU B 1 181 ? -28.734 -0.485 -9.133 1 91.81 181 LEU B C 1
ATOM 6956 O O . LEU B 1 181 ? -29.281 0.291 -8.344 1 91.81 181 LEU B O 1
ATOM 6960 N N . VAL B 1 182 ? -27.953 -1.504 -8.781 1 90.5 182 VAL B N 1
ATOM 6961 C CA . VAL B 1 182 ? -27.688 -1.744 -7.363 1 90.5 182 VAL B CA 1
ATOM 6962 C C . VAL B 1 182 ? -26.797 -0.635 -6.809 1 90.5 182 VAL B C 1
ATOM 6964 O O . VAL B 1 182 ? -27.047 -0.112 -5.723 1 90.5 182 VAL B O 1
ATOM 6967 N N . ILE B 1 183 ? -25.781 -0.231 -7.531 1 90.38 183 ILE B N 1
ATOM 6968 C CA . ILE B 1 183 ? -24.844 0.803 -7.125 1 90.38 183 ILE B CA 1
ATOM 6969 C C . ILE B 1 183 ? -25.562 2.146 -7.023 1 90.38 183 ILE B C 1
ATOM 6971 O O . ILE B 1 183 ? -25.312 2.92 -6.094 1 90.38 183 ILE B O 1
ATOM 6975 N N . SER B 1 184 ? -26.484 2.359 -7.953 1 88 184 SER B N 1
ATOM 6976 C CA . SER B 1 184 ? -27.203 3.637 -7.984 1 88 184 SER B CA 1
ATOM 6977 C C . SER B 1 184 ? -28.141 3.771 -6.797 1 88 184 SER B C 1
ATOM 6979 O O . SER B 1 184 ? -28.453 4.883 -6.367 1 88 184 SER B O 1
ATOM 6981 N N . ALA B 1 185 ? -28.547 2.656 -6.227 1 83.81 185 ALA B N 1
ATOM 6982 C CA . ALA B 1 185 ? -29.531 2.662 -5.137 1 83.81 185 ALA B CA 1
ATOM 6983 C C . ALA B 1 185 ? -28.828 2.824 -3.785 1 83.81 185 ALA B C 1
ATOM 6985 O O . ALA B 1 185 ? -29.469 3.193 -2.795 1 83.81 185 ALA B O 1
ATOM 6986 N N . CYS B 1 186 ? -27.484 2.584 -3.795 1 82.69 186 CYS B N 1
ATOM 6987 C CA . CYS B 1 186 ? -26.75 2.641 -2.533 1 82.69 186 CYS B CA 1
ATOM 6988 C C . CYS B 1 186 ? -25.734 3.775 -2.543 1 82.69 186 CYS B C 1
ATOM 6990 O O . CYS B 1 186 ? -24.797 3.771 -3.352 1 82.69 186 CYS B O 1
ATOM 6992 N N . ARG B 1 187 ? -25.812 4.68 -1.517 1 79.88 187 ARG B N 1
ATOM 6993 C CA . ARG B 1 187 ? -24.969 5.875 -1.479 1 79.88 187 ARG B CA 1
ATOM 6994 C C . ARG B 1 187 ? -23.5 5.516 -1.271 1 79.88 187 ARG B C 1
ATOM 6996 O O . ARG B 1 187 ? -22.641 5.98 -2.01 1 79.88 187 ARG B O 1
ATOM 7003 N N . PRO B 1 188 ? -23.25 4.656 -0.329 1 78.69 188 PRO B N 1
ATOM 7004 C CA . PRO B 1 188 ? -21.828 4.34 -0.121 1 78.69 188 PRO B CA 1
ATOM 7005 C C . PRO B 1 188 ? -21.188 3.684 -1.339 1 78.69 188 PRO B C 1
ATOM 7007 O O . PRO B 1 188 ? -20.016 3.914 -1.617 1 78.69 188 PRO B O 1
ATOM 7010 N N . LEU B 1 189 ? -21.938 2.924 -2.066 1 85.69 189 LEU B N 1
ATOM 7011 C CA . LEU B 1 189 ? -21.406 2.275 -3.258 1 85.69 189 LEU B CA 1
ATOM 7012 C C . LEU B 1 189 ? -21.141 3.297 -4.359 1 85.69 189 LEU B C 1
ATOM 7014 O O . LEU B 1 189 ? -20.156 3.182 -5.098 1 85.69 189 LEU B O 1
ATOM 7018 N N . ARG B 1 190 ? -22 4.305 -4.371 1 85.75 190 ARG B N 1
ATOM 7019 C CA . ARG B 1 190 ? -21.828 5.375 -5.352 1 85.75 190 ARG B CA 1
ATOM 7020 C C . ARG B 1 190 ? -20.531 6.137 -5.094 1 85.75 190 ARG B C 1
ATOM 7022 O O . ARG B 1 190 ? -19.812 6.48 -6.035 1 85.75 190 ARG B O 1
ATOM 7029 N N . GLN B 1 191 ? -20.281 6.352 -3.869 1 80.56 191 GLN B N 1
ATOM 7030 C CA . GLN B 1 191 ? -19.078 7.078 -3.504 1 80.56 191 GLN B CA 1
ATOM 7031 C C . GLN B 1 191 ? -17.828 6.266 -3.826 1 80.56 191 GLN B C 1
ATOM 7033 O O . GLN B 1 191 ? -16.828 6.812 -4.301 1 80.56 191 GLN B O 1
ATOM 7038 N N . PHE B 1 192 ? -17.938 5.035 -3.609 1 82.06 192 PHE B N 1
ATOM 7039 C CA . PHE B 1 192 ? -16.797 4.164 -3.889 1 82.06 192 PHE B CA 1
ATOM 7040 C C . PHE B 1 192 ? -16.516 4.117 -5.383 1 82.06 192 PHE B C 1
ATOM 7042 O O . PHE B 1 192 ? -15.352 4.168 -5.793 1 82.06 192 PHE B O 1
ATOM 7049 N N . VAL B 1 193 ? -17.5 4.008 -6.141 1 84.81 193 VAL B N 1
ATOM 7050 C CA . VAL B 1 193 ? -17.344 3.91 -7.586 1 84.81 193 VAL B CA 1
ATOM 7051 C C . VAL B 1 193 ? -16.797 5.227 -8.133 1 84.81 193 VAL B C 1
ATOM 7053 O O . VAL B 1 193 ? -15.977 5.227 -9.062 1 84.81 193 VAL B O 1
ATOM 7056 N N . ALA B 1 194 ? -17.234 6.301 -7.527 1 82.81 194 ALA B N 1
ATOM 7057 C CA . ALA B 1 194 ? -16.734 7.605 -7.953 1 82.81 194 ALA B CA 1
ATOM 7058 C C . ALA B 1 194 ? -15.234 7.73 -7.711 1 82.81 194 ALA B C 1
ATOM 7060 O O . ALA B 1 194 ? -14.492 8.195 -8.578 1 82.81 194 ALA B O 1
ATOM 7061 N N . VAL B 1 195 ? -14.844 7.285 -6.566 1 81.56 195 VAL B N 1
ATOM 7062 C CA . VAL B 1 195 ? -13.422 7.348 -6.23 1 81.56 195 VAL B CA 1
ATOM 7063 C C . VAL B 1 195 ? -12.641 6.398 -7.137 1 81.56 195 VAL B C 1
ATOM 7065 O O . VAL B 1 195 ? -11.531 6.719 -7.566 1 81.56 195 VAL B O 1
ATOM 7068 N N . ALA B 1 196 ? -13.188 5.262 -7.426 1 84.94 196 ALA B N 1
ATOM 7069 C CA . ALA B 1 196 ? -12.539 4.285 -8.305 1 84.94 196 ALA B CA 1
ATOM 7070 C C . ALA B 1 196 ? -12.352 4.848 -9.703 1 84.94 196 ALA B C 1
ATOM 7072 O O . ALA B 1 196 ? -11.297 4.66 -10.32 1 84.94 196 ALA B O 1
ATOM 7073 N N . LEU B 1 197 ? -13.344 5.527 -10.211 1 85.62 197 LEU B N 1
ATOM 7074 C CA . LEU B 1 197 ? -13.258 6.109 -11.539 1 85.62 197 LEU B CA 1
ATOM 7075 C C . LEU B 1 197 ? -12.258 7.262 -11.57 1 85.62 197 LEU B C 1
ATOM 7077 O O . LEU B 1 197 ? -11.523 7.422 -12.547 1 85.62 197 LEU B O 1
ATOM 7081 N N . LEU B 1 198 ? -12.25 8.055 -10.5 1 84 198 LEU B N 1
ATOM 7082 C CA . LEU B 1 198 ? -11.289 9.148 -10.406 1 84 198 LEU B CA 1
ATOM 7083 C C . LEU B 1 198 ? -9.867 8.609 -10.336 1 84 198 LEU B C 1
ATOM 7085 O O . LEU B 1 198 ? -8.945 9.203 -10.898 1 84 198 LEU B O 1
ATOM 7089 N N . THR B 1 199 ? -9.742 7.535 -9.688 1 83 199 THR B N 1
ATOM 7090 C CA . THR B 1 199 ? -8.438 6.902 -9.594 1 83 199 THR B CA 1
ATOM 7091 C C . THR B 1 199 ? -7.98 6.387 -10.953 1 83 199 THR B C 1
ATOM 7093 O O . THR B 1 199 ? -6.801 6.484 -11.297 1 83 199 THR B O 1
ATOM 7096 N N . LEU B 1 200 ? -8.906 5.809 -11.656 1 86.44 200 LEU B N 1
ATOM 7097 C CA . LEU B 1 200 ? -8.586 5.309 -12.984 1 86.44 200 LEU B CA 1
ATOM 7098 C C . LEU B 1 200 ? -8.055 6.43 -13.875 1 86.44 200 LEU B C 1
ATOM 7100 O O . LEU B 1 200 ? -7.07 6.242 -14.594 1 86.44 200 LEU B O 1
ATOM 7104 N N . VAL B 1 201 ? -8.594 7.562 -13.789 1 84.5 201 VAL B N 1
ATOM 7105 C CA . VAL B 1 201 ? -8.195 8.703 -14.609 1 84.5 201 VAL B CA 1
ATOM 7106 C C . VAL B 1 201 ? -6.836 9.219 -14.141 1 84.5 201 VAL B C 1
ATOM 7108 O O . VAL B 1 201 ? -5.973 9.539 -14.961 1 84.5 201 VAL B O 1
ATOM 7111 N N . SER B 1 202 ? -6.758 9.242 -12.867 1 81.81 202 SER B N 1
ATOM 7112 C CA . SER B 1 202 ? -5.52 9.773 -12.305 1 81.81 202 SER B CA 1
ATOM 7113 C C . SER B 1 202 ? -4.336 8.867 -12.625 1 81.81 202 SER B C 1
ATOM 7115 O O . SER B 1 202 ? -3.227 9.352 -12.867 1 81.81 202 SER B O 1
ATOM 7117 N N . MET B 1 203 ? -4.52 7.551 -12.703 1 86.25 203 MET B N 1
ATOM 7118 C CA . MET B 1 203 ? -3.414 6.621 -12.906 1 86.25 203 MET B CA 1
ATOM 7119 C C . MET B 1 203 ? -3.244 6.293 -14.383 1 86.25 203 MET B C 1
ATOM 7121 O O . MET B 1 203 ? -2.412 5.457 -14.75 1 86.25 203 MET B O 1
ATOM 7125 N N . ALA B 1 204 ? -3.977 6.902 -15.258 1 86.25 204 ALA B N 1
ATOM 7126 C CA . ALA B 1 204 ? -3.939 6.617 -16.688 1 86.25 204 ALA B CA 1
ATOM 7127 C C . ALA B 1 204 ? -2.518 6.734 -17.234 1 86.25 204 ALA B C 1
ATOM 7129 O O . ALA B 1 204 ? -2.1 5.934 -18.062 1 86.25 204 ALA B O 1
ATOM 7130 N N . HIS B 1 205 ? -1.76 7.699 -16.766 1 85.25 205 HIS B N 1
ATOM 7131 C CA . HIS B 1 205 ? -0.402 7.883 -17.266 1 85.25 205 HIS B CA 1
ATOM 7132 C C . HIS B 1 205 ? 0.511 6.746 -16.812 1 85.25 205 HIS B C 1
ATOM 7134 O O . HIS B 1 205 ? 1.41 6.336 -17.547 1 85.25 205 HIS B O 1
ATOM 7140 N N . LEU B 1 206 ? 0.285 6.285 -15.656 1 88.56 206 LEU B N 1
ATOM 7141 C CA . LEU B 1 206 ? 1.085 5.172 -15.164 1 88.56 206 LEU B CA 1
ATOM 7142 C C . LEU B 1 206 ? 0.733 3.881 -15.898 1 88.56 206 LEU B C 1
ATOM 7144 O O . LEU B 1 206 ? 1.608 3.055 -16.172 1 88.56 206 LEU B O 1
ATOM 7148 N N . LEU B 1 207 ? -0.583 3.711 -16.172 1 88.31 207 LEU B N 1
ATOM 7149 C CA . LEU B 1 207 ? -1.002 2.559 -16.969 1 88.31 207 LEU B CA 1
ATOM 7150 C C . LEU B 1 207 ? -0.417 2.625 -18.375 1 88.31 207 LEU B C 1
ATOM 7152 O O . LEU B 1 207 ? -0.019 1.601 -18.938 1 88.31 207 LEU B O 1
ATOM 7156 N N . GLY B 1 208 ? -0.433 3.846 -18.922 1 86.12 208 GLY B N 1
ATOM 7157 C CA . GLY B 1 208 ? 0.23 4.035 -20.203 1 86.12 208 GLY B CA 1
ATOM 7158 C C . GLY B 1 208 ? 1.711 3.709 -20.172 1 86.12 208 GLY B C 1
ATOM 7159 O O . GLY B 1 208 ? 2.242 3.1 -21.094 1 86.12 208 GLY B O 1
ATOM 7160 N N . LEU B 1 209 ? 2.352 4.121 -19.109 1 87.81 209 LEU B N 1
ATOM 7161 C CA . LEU B 1 209 ? 3.764 3.811 -18.906 1 87.81 209 LEU B CA 1
ATOM 7162 C C . LEU B 1 209 ? 3.986 2.303 -18.859 1 87.81 209 LEU B C 1
ATOM 7164 O O . LEU B 1 209 ? 4.949 1.795 -19.438 1 87.81 209 LEU B O 1
ATOM 7168 N N . LEU B 1 210 ? 3.137 1.603 -18.203 1 89.62 210 LEU B N 1
ATOM 7169 C CA . LEU B 1 210 ? 3.232 0.15 -18.109 1 89.62 210 LEU B CA 1
ATOM 7170 C C . LEU B 1 210 ? 3.104 -0.493 -19.484 1 89.62 210 LEU B C 1
ATOM 7172 O O . LEU B 1 210 ? 3.85 -1.416 -19.812 1 89.62 210 LEU B O 1
ATOM 7176 N N . VAL B 1 211 ? 2.191 -0.008 -20.281 1 88.88 211 VAL B N 1
ATOM 7177 C CA . VAL B 1 211 ? 1.982 -0.534 -21.625 1 88.88 211 VAL B CA 1
ATOM 7178 C C . VAL B 1 211 ? 3.229 -0.292 -22.469 1 88.88 211 VAL B C 1
ATOM 7180 O O . VAL B 1 211 ? 3.662 -1.176 -23.219 1 88.88 211 VAL B O 1
ATOM 7183 N N . VAL B 1 212 ? 3.801 0.876 -22.344 1 88.38 212 VAL B N 1
ATOM 7184 C CA . VAL B 1 212 ? 4.988 1.214 -23.125 1 88.38 212 VAL B CA 1
ATOM 7185 C C . VAL B 1 212 ? 6.156 0.325 -22.703 1 88.38 212 VAL B C 1
ATOM 7187 O O . VAL B 1 212 ? 6.93 -0.134 -23.547 1 88.38 212 VAL B O 1
ATOM 7190 N N . ILE B 1 213 ? 6.293 0.124 -21.469 1 91.12 213 ILE B N 1
ATOM 7191 C CA . ILE B 1 213 ? 7.355 -0.741 -20.969 1 91.12 213 ILE B CA 1
ATOM 7192 C C . ILE B 1 213 ? 7.16 -2.16 -21.5 1 91.12 213 ILE B C 1
ATOM 7194 O O . ILE B 1 213 ? 8.117 -2.811 -21.922 1 91.12 213 ILE B O 1
ATOM 7198 N N . ILE B 1 214 ? 5.93 -2.615 -21.516 1 92.38 214 ILE B N 1
ATOM 7199 C CA . ILE B 1 214 ? 5.629 -3.947 -22.031 1 92.38 214 ILE B CA 1
ATOM 7200 C C . ILE B 1 214 ? 5.984 -4.02 -23.516 1 92.38 214 ILE B C 1
ATOM 7202 O O . ILE B 1 214 ? 6.562 -5.004 -23.984 1 92.38 214 ILE B O 1
ATOM 7206 N N . VAL B 1 215 ? 5.695 -2.963 -24.25 1 90.38 215 VAL B N 1
ATOM 7207 C CA . VAL B 1 215 ? 5.977 -2.934 -25.688 1 90.38 215 VAL B CA 1
ATOM 7208 C C . VAL B 1 215 ? 7.484 -2.953 -25.922 1 90.38 215 VAL B C 1
ATOM 7210 O O . VAL B 1 215 ? 7.977 -3.699 -26.766 1 90.38 215 VAL B O 1
ATOM 7213 N N . ILE B 1 216 ? 8.227 -2.178 -25.141 1 90.44 216 ILE B N 1
ATOM 7214 C CA . ILE B 1 216 ? 9.68 -2.127 -25.266 1 90.44 216 ILE B CA 1
ATOM 7215 C C . ILE B 1 216 ? 10.273 -3.5 -24.953 1 90.44 216 ILE B C 1
ATOM 7217 O O . ILE B 1 216 ? 11.094 -4.02 -25.719 1 90.44 216 ILE B O 1
ATOM 7221 N N . TYR B 1 217 ? 9.844 -4.102 -23.938 1 94.12 217 TYR B N 1
ATOM 7222 C CA . TYR B 1 217 ? 10.383 -5.391 -23.531 1 94.12 217 TYR B CA 1
ATOM 7223 C C . TYR B 1 217 ? 9.914 -6.5 -24.469 1 94.12 217 TYR B C 1
ATOM 7225 O O . TYR B 1 217 ? 10.617 -7.492 -24.672 1 94.12 217 TYR B O 1
ATOM 7233 N N . ALA B 1 218 ? 8.664 -6.363 -24.969 1 92.75 218 ALA B N 1
ATOM 7234 C CA . ALA B 1 218 ? 8.195 -7.344 -25.938 1 92.75 218 ALA B CA 1
ATOM 7235 C C . ALA B 1 218 ? 9.062 -7.328 -27.203 1 92.75 218 ALA B C 1
ATOM 7237 O O . ALA B 1 218 ? 9.469 -8.383 -27.688 1 92.75 218 ALA B O 1
ATOM 7238 N N . MET B 1 219 ? 9.398 -6.141 -27.688 1 89.5 219 MET B N 1
ATOM 7239 C CA . MET B 1 219 ? 10.258 -6.012 -28.859 1 89.5 219 MET B CA 1
ATOM 7240 C C . MET B 1 219 ? 11.664 -6.52 -28.562 1 89.5 219 MET B C 1
ATOM 7242 O O . MET B 1 219 ? 12.242 -7.246 -29.375 1 89.5 219 MET B O 1
ATOM 7246 N N . ALA B 1 220 ? 12.18 -6.164 -27.422 1 90.69 220 ALA B N 1
ATOM 7247 C CA . ALA B 1 220 ? 13.508 -6.621 -27.031 1 90.69 220 ALA B CA 1
ATOM 7248 C C . ALA B 1 220 ? 13.531 -8.133 -26.828 1 90.69 220 ALA B C 1
ATOM 7250 O O . ALA B 1 220 ? 14.523 -8.797 -27.156 1 90.69 220 ALA B O 1
ATOM 7251 N N . GLY B 1 221 ? 12.453 -8.688 -26.297 1 92.25 221 GLY B N 1
ATOM 7252 C CA . GLY B 1 221 ? 12.375 -10.125 -26.094 1 92.25 221 GLY B CA 1
ATOM 7253 C C . GLY B 1 221 ? 12.344 -10.914 -27.391 1 92.25 221 GLY B C 1
ATOM 7254 O O . GLY B 1 221 ? 13.016 -11.945 -27.5 1 92.25 221 GLY B O 1
ATOM 7255 N N . VAL B 1 222 ? 11.57 -10.43 -28.328 1 90.06 222 VAL B N 1
ATOM 7256 C CA . VAL B 1 222 ? 11.516 -11.094 -29.625 1 90.06 222 VAL B CA 1
ATOM 7257 C C . VAL B 1 222 ? 12.891 -11.039 -30.297 1 90.06 222 VAL B C 1
ATOM 7259 O O . VAL B 1 222 ? 13.328 -12.008 -30.906 1 90.06 222 VAL B O 1
ATOM 7262 N N . ALA B 1 223 ? 13.547 -9.922 -30.141 1 88.75 223 ALA B N 1
ATOM 7263 C CA . ALA B 1 223 ? 14.867 -9.75 -30.75 1 88.75 223 ALA B CA 1
ATOM 7264 C C . ALA B 1 223 ? 15.898 -10.672 -30.078 1 88.75 223 ALA B C 1
ATOM 7266 O O . ALA B 1 223 ? 16.781 -11.203 -30.75 1 88.75 223 ALA B O 1
ATOM 7267 N N . LEU B 1 224 ? 15.766 -10.93 -28.844 1 90.12 224 LEU B N 1
ATOM 7268 C CA . LEU B 1 224 ? 16.797 -11.656 -28.094 1 90.12 224 LEU B CA 1
ATOM 7269 C C . LEU B 1 224 ? 16.484 -13.148 -28.062 1 90.12 224 LEU B C 1
ATOM 7271 O O . LEU B 1 224 ? 17.391 -13.977 -28.141 1 90.12 224 LEU B O 1
ATOM 7275 N N . PHE B 1 225 ? 15.195 -13.531 -27.969 1 91.56 225 PHE B N 1
ATOM 7276 C CA . PHE B 1 225 ? 14.906 -14.914 -27.609 1 91.56 225 PHE B CA 1
ATOM 7277 C C . PHE B 1 225 ? 14.031 -15.578 -28.656 1 91.56 225 PHE B C 1
ATOM 7279 O O . PHE B 1 225 ? 13.562 -16.703 -28.469 1 91.56 225 PHE B O 1
ATOM 7286 N N . ALA B 1 226 ? 13.805 -15.07 -29.781 1 86.44 226 ALA B N 1
ATOM 7287 C CA . ALA B 1 226 ? 12.906 -15.625 -30.797 1 86.44 226 ALA B CA 1
ATOM 7288 C C . ALA B 1 226 ? 13.422 -16.969 -31.297 1 86.44 226 ALA B C 1
ATOM 7290 O O . ALA B 1 226 ? 12.641 -17.844 -31.688 1 86.44 226 ALA B O 1
ATOM 7291 N N . ASP B 1 227 ? 14.727 -17.141 -31.203 1 85.56 227 ASP B N 1
ATOM 7292 C CA . ASP B 1 227 ? 15.328 -18.344 -31.781 1 85.56 227 ASP B CA 1
ATOM 7293 C C . ASP B 1 227 ? 15.43 -19.469 -30.75 1 85.56 227 ASP B C 1
ATOM 7295 O O . ASP B 1 227 ? 15.945 -20.547 -31.031 1 85.56 227 ASP B O 1
ATOM 7299 N N . THR B 1 228 ? 14.883 -19.312 -29.625 1 87.69 228 THR B N 1
ATOM 7300 C CA . THR B 1 228 ? 14.898 -20.359 -28.609 1 87.69 228 THR B CA 1
ATOM 7301 C C . THR B 1 228 ? 13.883 -21.453 -28.938 1 87.69 228 THR B C 1
ATOM 7303 O O . THR B 1 228 ? 12.68 -21.203 -28.938 1 87.69 228 THR B O 1
ATOM 7306 N N . PRO B 1 229 ? 14.297 -22.562 -29.375 1 81.62 229 PRO B N 1
ATOM 7307 C CA . PRO B 1 229 ? 13.398 -23.625 -29.859 1 81.62 229 PRO B CA 1
ATOM 7308 C C . PRO B 1 229 ? 12.398 -24.078 -28.812 1 81.62 229 PRO B C 1
ATOM 7310 O O . PRO B 1 229 ? 11.305 -24.547 -29.156 1 81.62 229 PRO B O 1
ATOM 7313 N N . GLN B 1 230 ? 12.688 -23.922 -27.578 1 83.81 230 GLN B N 1
ATOM 7314 C CA . GLN B 1 230 ? 11.82 -24.391 -26.516 1 83.81 230 GLN B CA 1
ATOM 7315 C C . GLN B 1 230 ? 10.5 -23.641 -26.5 1 83.81 230 GLN B C 1
ATOM 7317 O O . GLN B 1 230 ? 9.477 -24.172 -26.078 1 83.81 230 GLN B O 1
ATOM 7322 N N . TYR B 1 231 ? 10.508 -22.422 -26.953 1 84.81 231 TYR B N 1
ATOM 7323 C CA . TYR B 1 231 ? 9.305 -21.609 -26.953 1 84.81 231 TYR B CA 1
ATOM 7324 C C . TYR B 1 231 ? 8.281 -22.125 -27.953 1 84.81 231 TYR B C 1
ATOM 7326 O O . TYR B 1 231 ? 7.094 -21.812 -27.859 1 84.81 231 TYR B O 1
ATOM 7334 N N . ARG B 1 232 ? 8.695 -23.016 -28.922 1 80.25 232 ARG B N 1
ATOM 7335 C CA . ARG B 1 232 ? 7.789 -23.5 -29.953 1 80.25 232 ARG B CA 1
ATOM 7336 C C . ARG B 1 232 ? 7.395 -24.953 -29.688 1 80.25 232 ARG B C 1
ATOM 7338 O O . ARG B 1 232 ? 6.621 -25.547 -30.453 1 80.25 232 ARG B O 1
ATOM 7345 N N . ASP B 1 233 ? 7.855 -25.422 -28.547 1 81.56 233 ASP B N 1
ATOM 7346 C CA . ASP B 1 233 ? 7.566 -26.828 -28.234 1 81.56 233 ASP B CA 1
ATOM 7347 C C . ASP B 1 233 ? 6.477 -26.922 -27.172 1 81.56 233 ASP B C 1
ATOM 7349 O O . ASP B 1 233 ? 6.707 -26.594 -26 1 81.56 233 ASP B O 1
ATOM 7353 N N . PRO B 1 234 ? 5.266 -27.406 -27.484 1 78.56 234 PRO B N 1
ATOM 7354 C CA . PRO B 1 234 ? 4.164 -27.516 -26.531 1 78.56 234 PRO B CA 1
ATOM 7355 C C . PRO B 1 234 ? 4.445 -28.531 -25.422 1 78.56 234 PRO B C 1
ATOM 7357 O O . PRO B 1 234 ? 3.803 -28.5 -24.375 1 78.56 234 PRO B O 1
ATOM 7360 N N . ALA B 1 235 ? 5.379 -29.422 -25.641 1 76.5 235 ALA B N 1
ATOM 7361 C CA . ALA B 1 235 ? 5.707 -30.438 -24.641 1 76.5 235 ALA B CA 1
ATOM 7362 C C . ALA B 1 235 ? 6.512 -29.828 -23.5 1 76.5 235 ALA B C 1
ATOM 7364 O O . ALA B 1 235 ? 6.438 -30.312 -22.359 1 76.5 235 ALA B O 1
ATOM 7365 N N . GLN B 1 236 ? 7.164 -28.734 -23.797 1 76.88 236 GLN B N 1
ATOM 7366 C CA . GLN B 1 236 ? 8.047 -28.156 -22.781 1 76.88 236 GLN B CA 1
ATOM 7367 C C . GLN B 1 236 ? 7.359 -27.016 -22.047 1 76.88 236 GLN B C 1
ATOM 7369 O O . GLN B 1 236 ? 7.535 -26.844 -20.844 1 76.88 236 GLN B O 1
ATOM 7374 N N . ILE B 1 237 ? 6.621 -26.234 -22.781 1 80.56 237 ILE B N 1
ATOM 7375 C CA . ILE B 1 237 ? 5.918 -25.109 -22.188 1 80.56 237 ILE B CA 1
ATOM 7376 C C . ILE B 1 237 ? 4.422 -25.219 -22.469 1 80.56 237 ILE B C 1
ATOM 7378 O O . ILE B 1 237 ? 3.992 -25.219 -23.625 1 80.56 237 ILE B O 1
ATOM 7382 N N . PRO B 1 238 ? 3.736 -25.328 -21.266 1 78.88 238 PRO B N 1
ATOM 7383 C CA . PRO B 1 238 ? 2.289 -25.359 -21.484 1 78.88 238 PRO B CA 1
ATOM 7384 C C . PRO B 1 238 ? 1.774 -24.109 -22.219 1 78.88 238 PRO B C 1
ATOM 7386 O O . PRO B 1 238 ? 2.256 -23 -21.969 1 78.88 238 PRO B O 1
ATOM 7389 N N . TYR B 1 239 ? 0.88 -24.203 -23.172 1 85.75 239 TYR B N 1
ATOM 7390 C CA . TYR B 1 239 ? 0.264 -23.125 -23.938 1 85.75 239 TYR B CA 1
ATOM 7391 C C . TYR B 1 239 ? 1.307 -22.375 -24.75 1 85.75 239 TYR B C 1
ATOM 7393 O O . TYR B 1 239 ? 1.236 -21.141 -24.875 1 85.75 239 TYR B O 1
ATOM 7401 N N . SER B 1 240 ? 2.328 -23.031 -25.234 1 85.31 240 SER B N 1
ATOM 7402 C CA . SER B 1 240 ? 3.443 -22.438 -25.953 1 85.31 240 SER B CA 1
ATOM 7403 C C . SER B 1 240 ? 2.959 -21.688 -27.203 1 85.31 240 SER B C 1
ATOM 7405 O O . SER B 1 240 ? 3.645 -20.781 -27.688 1 85.31 240 SER B O 1
ATOM 7407 N N . ALA B 1 241 ? 1.775 -21.984 -27.625 1 82.12 241 ALA B N 1
ATOM 7408 C CA . ALA B 1 241 ? 1.25 -21.344 -28.844 1 82.12 241 ALA B CA 1
ATOM 7409 C C . ALA B 1 241 ? 0.917 -19.875 -28.594 1 82.12 241 ALA B C 1
ATOM 7411 O O . ALA B 1 241 ? 0.975 -19.062 -29.5 1 82.12 241 ALA B O 1
ATOM 7412 N N . VAL B 1 242 ? 0.581 -19.562 -27.391 1 86.31 242 VAL B N 1
ATOM 7413 C CA . VAL B 1 242 ? 0.092 -18.219 -27.125 1 86.31 242 VAL B CA 1
ATOM 7414 C C . VAL B 1 242 ? 1.069 -17.484 -26.203 1 86.31 242 VAL B C 1
ATOM 7416 O O . VAL B 1 242 ? 0.982 -16.266 -26.047 1 86.31 242 VAL B O 1
ATOM 7419 N N . GLN B 1 243 ? 2.006 -18.188 -25.641 1 86.94 243 GLN B N 1
ATOM 7420 C CA . GLN B 1 243 ? 2.973 -17.547 -24.75 1 86.94 243 GLN B CA 1
ATOM 7421 C C . GLN B 1 243 ? 4.402 -17.859 -25.188 1 86.94 243 GLN B C 1
ATOM 7423 O O . GLN B 1 243 ? 4.918 -18.953 -24.922 1 86.94 243 GLN B O 1
ATOM 7428 N N . ASN B 1 244 ? 4.934 -17.078 -25.938 1 84.62 244 ASN B N 1
ATOM 7429 C CA . ASN B 1 244 ? 6.297 -17.234 -26.422 1 84.62 244 ASN B CA 1
ATOM 7430 C C . ASN B 1 244 ? 6.871 -15.914 -26.922 1 84.62 244 ASN B C 1
ATOM 7432 O O . ASN B 1 244 ? 6.18 -14.898 -26.922 1 84.62 244 ASN B O 1
ATOM 7436 N N . PHE B 1 245 ? 8.125 -15.945 -27.203 1 89.56 245 PHE B N 1
ATOM 7437 C CA . PHE B 1 245 ? 8.789 -14.75 -27.688 1 89.56 245 PHE B CA 1
ATOM 7438 C C . PHE B 1 245 ? 9 -14.836 -29.203 1 89.56 245 PHE B C 1
ATOM 7440 O O . PHE B 1 245 ? 9.867 -14.156 -29.75 1 89.56 245 PHE B O 1
ATOM 7447 N N . ALA B 1 246 ? 8.211 -15.672 -29.859 1 84.81 246 ALA B N 1
ATOM 7448 C CA . ALA B 1 246 ? 8.352 -15.812 -31.312 1 84.81 246 ALA B CA 1
ATOM 7449 C C . ALA B 1 246 ? 7.688 -14.656 -32.031 1 84.81 246 ALA B C 1
ATOM 7451 O O . ALA B 1 246 ? 8.203 -14.164 -33.062 1 84.81 246 ALA B O 1
ATOM 7452 N N . THR B 1 247 ? 6.512 -14.297 -31.547 1 83.56 247 THR B N 1
ATOM 7453 C CA . THR B 1 247 ? 5.781 -13.188 -32.156 1 83.56 247 THR B CA 1
ATOM 7454 C C . THR B 1 247 ? 5.59 -12.062 -31.125 1 83.56 247 THR B C 1
ATOM 7456 O O . THR B 1 247 ? 5.672 -12.289 -29.922 1 83.56 247 THR B O 1
ATOM 7459 N N . PHE B 1 248 ? 5.328 -10.922 -31.672 1 86.56 248 PHE B N 1
ATOM 7460 C CA . PHE B 1 248 ? 5.141 -9.758 -30.812 1 86.56 248 PHE B CA 1
ATOM 7461 C C . PHE B 1 248 ? 3.891 -9.914 -29.953 1 86.56 248 PHE B C 1
ATOM 7463 O O . PHE B 1 248 ? 3.893 -9.562 -28.766 1 86.56 248 PHE B O 1
ATOM 7470 N N . ALA B 1 249 ? 2.783 -10.383 -30.547 1 86.25 249 ALA B N 1
ATOM 7471 C CA . ALA B 1 249 ? 1.523 -10.531 -29.828 1 86.25 249 ALA B CA 1
ATOM 7472 C C . ALA B 1 249 ? 1.663 -11.523 -28.672 1 86.25 249 ALA B C 1
ATOM 7474 O O . ALA B 1 249 ? 1.174 -11.273 -27.562 1 86.25 249 ALA B O 1
ATOM 7475 N N . SER B 1 250 ? 2.352 -12.625 -28.969 1 89.75 250 SER B N 1
ATOM 7476 C CA . SER B 1 250 ? 2.551 -13.633 -27.938 1 89.75 250 SER B CA 1
ATOM 7477 C C . SER B 1 250 ? 3.488 -13.133 -26.844 1 89.75 250 SER B C 1
ATOM 7479 O O . SER B 1 250 ? 3.303 -13.445 -25.656 1 89.75 250 SER B O 1
ATOM 7481 N N . ALA B 1 251 ? 4.469 -12.375 -27.25 1 91.38 251 ALA B N 1
ATOM 7482 C CA . ALA B 1 251 ? 5.406 -11.82 -26.281 1 91.38 251 ALA B CA 1
ATOM 7483 C C . ALA B 1 251 ? 4.719 -10.789 -25.391 1 91.38 251 ALA B C 1
ATOM 7485 O O . ALA B 1 251 ? 4.941 -10.766 -24.172 1 91.38 251 ALA B O 1
ATOM 7486 N N . SER B 1 252 ? 3.896 -9.945 -26.016 1 90.81 252 SER B N 1
ATOM 7487 C CA . SER B 1 252 ? 3.186 -8.922 -25.25 1 90.81 252 SER B CA 1
ATOM 7488 C C . SER B 1 252 ? 2.225 -9.555 -24.25 1 90.81 252 SER B C 1
ATOM 7490 O O . SER B 1 252 ? 2.078 -9.055 -23.125 1 90.81 252 SER B O 1
ATOM 7492 N N . THR B 1 253 ? 1.608 -10.562 -24.688 1 91.12 253 THR B N 1
ATOM 7493 C CA . THR B 1 253 ? 0.674 -11.242 -23.797 1 91.12 253 THR B CA 1
ATOM 7494 C C . THR B 1 253 ? 1.418 -11.938 -22.656 1 91.12 253 THR B C 1
ATOM 7496 O O . THR B 1 253 ? 0.99 -11.867 -21.5 1 91.12 253 THR B O 1
ATOM 7499 N N . ALA B 1 254 ? 2.494 -12.562 -22.969 1 91.25 254 ALA B N 1
ATOM 7500 C CA . ALA B 1 254 ? 3.301 -13.219 -21.938 1 91.25 254 ALA B CA 1
ATOM 7501 C C . ALA B 1 254 ? 3.811 -12.211 -20.922 1 91.25 254 ALA B C 1
ATOM 7503 O O . ALA B 1 254 ? 3.789 -12.477 -19.719 1 91.25 254 ALA B O 1
ATOM 7504 N N . LEU B 1 255 ? 4.227 -11.102 -21.391 1 93.31 255 LEU B N 1
ATOM 7505 C CA . LEU B 1 255 ? 4.773 -10.086 -20.5 1 93.31 255 LEU B CA 1
ATOM 7506 C C . LEU B 1 255 ? 3.668 -9.438 -19.672 1 93.31 255 LEU B C 1
ATOM 7508 O O . LEU B 1 255 ? 3.9 -9.016 -18.547 1 93.31 255 LEU B O 1
ATOM 7512 N N . SER B 1 256 ? 2.475 -9.297 -20.281 1 91.5 256 SER B N 1
ATOM 7513 C CA . SER B 1 256 ? 1.345 -8.781 -19.516 1 91.5 256 SER B CA 1
ATOM 7514 C C . SER B 1 256 ? 1.013 -9.68 -18.328 1 91.5 256 SER B C 1
ATOM 7516 O O . SER B 1 256 ? 0.62 -9.203 -17.266 1 91.5 256 SER B O 1
ATOM 7518 N N . VAL B 1 257 ? 1.195 -10.938 -18.469 1 90.69 257 VAL B N 1
ATOM 7519 C CA . VAL B 1 257 ? 0.978 -11.891 -17.391 1 90.69 257 VAL B CA 1
ATOM 7520 C C . VAL B 1 257 ? 2.139 -11.828 -16.406 1 90.69 257 VAL B C 1
ATOM 7522 O O . VAL B 1 257 ? 1.93 -11.891 -15.188 1 90.69 257 VAL B O 1
ATOM 7525 N N . LEU B 1 258 ? 3.307 -11.586 -16.938 1 89.69 258 LEU B N 1
ATOM 7526 C CA . LEU B 1 258 ? 4.5 -11.57 -16.094 1 89.69 258 LEU B CA 1
ATOM 7527 C C . LEU B 1 258 ? 4.504 -10.359 -15.18 1 89.69 258 LEU B C 1
ATOM 7529 O O . LEU B 1 258 ? 5.129 -10.375 -14.117 1 89.69 258 LEU B O 1
ATOM 7533 N N . VAL B 1 259 ? 3.854 -9.344 -15.648 1 88.69 259 VAL B N 1
ATOM 7534 C CA . VAL B 1 259 ? 3.789 -8.141 -14.828 1 88.69 259 VAL B CA 1
ATOM 7535 C C . VAL B 1 259 ? 3.08 -8.453 -13.508 1 88.69 259 VAL B C 1
ATOM 7537 O O . VAL B 1 259 ? 3.328 -7.797 -12.492 1 88.69 259 VAL B O 1
ATOM 7540 N N . THR B 1 260 ? 2.258 -9.477 -13.438 1 84.62 260 THR B N 1
ATOM 7541 C CA . THR B 1 260 ? 1.539 -9.875 -12.234 1 84.62 260 THR B CA 1
ATOM 7542 C C . THR B 1 260 ? 2.342 -10.906 -11.438 1 84.62 260 THR B C 1
ATOM 7544 O O . THR B 1 260 ? 1.849 -11.461 -10.461 1 84.62 260 THR B O 1
ATOM 7547 N N . THR B 1 261 ? 3.564 -11.133 -11.758 1 81.06 261 THR B N 1
ATOM 7548 C CA . THR B 1 261 ? 4.523 -12.023 -11.117 1 81.06 261 THR B CA 1
ATOM 7549 C C . THR B 1 261 ? 4.078 -13.477 -11.258 1 81.06 261 THR B C 1
ATOM 7551 O O . THR B 1 261 ? 4.562 -14.352 -10.531 1 81.06 261 THR B O 1
ATOM 7554 N N . GLU B 1 262 ? 3.201 -13.641 -12.203 1 82.06 262 GLU B N 1
ATOM 7555 C CA . GLU B 1 262 ? 2.758 -15.016 -12.422 1 82.06 262 GLU B CA 1
ATOM 7556 C C . GLU B 1 262 ? 3.486 -15.648 -13.602 1 82.06 262 GLU B C 1
ATOM 7558 O O . GLU B 1 262 ? 4.012 -14.945 -14.461 1 82.06 262 GLU B O 1
ATOM 7563 N N . ASN B 1 263 ? 3.58 -16.938 -13.641 1 79.19 263 ASN B N 1
ATOM 7564 C CA . ASN B 1 263 ? 4.055 -17.781 -14.742 1 79.19 263 ASN B CA 1
ATOM 7565 C C . ASN B 1 263 ? 5.496 -17.438 -15.117 1 79.19 263 ASN B C 1
ATOM 7567 O O . ASN B 1 263 ? 5.879 -17.547 -16.281 1 79.19 263 ASN B O 1
ATOM 7571 N N . PHE B 1 264 ? 6.297 -17.031 -14.211 1 78.5 264 PHE B N 1
ATOM 7572 C CA . PHE B 1 264 ? 7.664 -16.609 -14.477 1 78.5 264 PHE B CA 1
ATOM 7573 C C . PHE B 1 264 ? 8.531 -17.797 -14.891 1 78.5 264 PHE B C 1
ATOM 7575 O O . PHE B 1 264 ? 9.266 -17.719 -15.883 1 78.5 264 PHE B O 1
ATOM 7582 N N . PRO B 1 265 ? 8.383 -18.984 -14.367 1 75.94 265 PRO B N 1
ATOM 7583 C CA . PRO B 1 265 ? 9.297 -20.078 -14.695 1 75.94 265 PRO B CA 1
ATOM 7584 C C . PRO B 1 265 ? 9.109 -20.594 -16.125 1 75.94 265 PRO B C 1
ATOM 7586 O O . PRO B 1 265 ? 10.086 -20.969 -16.781 1 75.94 265 PRO B O 1
ATOM 7589 N N . ASP B 1 266 ? 7.883 -20.516 -16.625 1 80.69 266 ASP B N 1
ATOM 7590 C CA . ASP B 1 266 ? 7.602 -21.062 -17.953 1 80.69 266 ASP B CA 1
ATOM 7591 C C . ASP B 1 266 ? 8.25 -20.234 -19.047 1 80.69 266 ASP B C 1
ATOM 7593 O O . ASP B 1 266 ? 8.656 -20.766 -20.078 1 80.69 266 ASP B O 1
ATOM 7597 N N . ILE B 1 267 ? 8.359 -18.953 -18.797 1 86.69 267 ILE B N 1
ATOM 7598 C CA . ILE B 1 267 ? 8.898 -18.078 -19.828 1 86.69 267 ILE B CA 1
ATOM 7599 C C . ILE B 1 267 ? 10.375 -17.797 -19.562 1 86.69 267 ILE B C 1
ATOM 7601 O O . ILE B 1 267 ? 11.164 -17.656 -20.484 1 86.69 267 ILE B O 1
ATOM 7605 N N . TYR B 1 268 ? 10.773 -17.828 -18.375 1 86.19 268 TYR B N 1
ATOM 7606 C CA . TYR B 1 268 ? 12.125 -17.453 -17.969 1 86.19 268 TYR B CA 1
ATOM 7607 C C . TYR B 1 268 ? 13.094 -18.609 -18.172 1 86.19 268 TYR B C 1
ATOM 7609 O O . TYR B 1 268 ? 14.219 -18.406 -18.641 1 86.19 268 TYR B O 1
ATOM 7617 N N . LEU B 1 269 ? 12.766 -19.891 -17.922 1 84.19 269 LEU B N 1
ATOM 7618 C CA . LEU B 1 269 ? 13.688 -21.016 -17.891 1 84.19 269 LEU B CA 1
ATOM 7619 C C . LEU B 1 269 ? 14.219 -21.328 -19.281 1 84.19 269 LEU B C 1
ATOM 7621 O O . LEU B 1 269 ? 15.422 -21.531 -19.469 1 84.19 269 LEU B O 1
ATOM 7625 N N . PRO B 1 270 ? 13.297 -21.328 -20.25 1 86.88 270 PRO B N 1
ATOM 7626 C CA . PRO B 1 270 ? 13.836 -21.578 -21.578 1 86.88 270 PRO B CA 1
ATOM 7627 C C . PRO B 1 270 ? 14.852 -20.516 -22.016 1 86.88 270 PRO B C 1
ATOM 7629 O O . PRO B 1 270 ? 15.844 -20.828 -22.672 1 86.88 270 PRO B O 1
ATOM 7632 N N . ALA B 1 271 ? 14.586 -19.281 -21.703 1 88.94 271 ALA B N 1
ATOM 7633 C CA . ALA B 1 271 ? 15.508 -18.203 -22.031 1 88.94 271 ALA B CA 1
ATOM 7634 C C . ALA B 1 271 ? 16.797 -18.328 -21.234 1 88.94 271 ALA B C 1
ATOM 7636 O O . ALA B 1 271 ? 17.891 -18.016 -21.734 1 88.94 271 ALA B O 1
ATOM 7637 N N . LEU B 1 272 ? 16.719 -18.781 -19.984 1 87.12 272 LEU B N 1
ATOM 7638 C CA . LEU B 1 272 ? 17.875 -18.938 -19.109 1 87.12 272 LEU B CA 1
ATOM 7639 C C . LEU B 1 272 ? 18.812 -20.031 -19.641 1 87.12 272 LEU B C 1
ATOM 7641 O O . LEU B 1 272 ? 20.031 -19.891 -19.594 1 87.12 272 LEU B O 1
ATOM 7645 N N . HIS B 1 273 ? 18.234 -21.141 -20.125 1 86.12 273 HIS B N 1
ATOM 7646 C CA . HIS B 1 273 ? 19.031 -22.25 -20.641 1 86.12 273 HIS B CA 1
ATOM 7647 C C . HIS B 1 273 ? 19.75 -21.859 -21.922 1 86.12 273 HIS B C 1
ATOM 7649 O O . HIS B 1 273 ? 20.859 -22.344 -22.172 1 86.12 273 HIS B O 1
ATOM 7655 N N . ALA B 1 274 ? 19.109 -20.984 -22.656 1 86.06 274 ALA B N 1
ATOM 7656 C CA . ALA B 1 274 ? 19.734 -20.562 -23.906 1 86.06 274 ALA B CA 1
ATOM 7657 C C . ALA B 1 274 ? 20.781 -19.484 -23.672 1 86.06 274 ALA B C 1
ATOM 7659 O O . ALA B 1 274 ? 21.891 -19.562 -24.203 1 86.06 274 ALA B O 1
ATOM 7660 N N . HIS B 1 275 ? 20.438 -18.484 -22.906 1 88.25 275 HIS B N 1
ATOM 7661 C CA . HIS B 1 275 ? 21.297 -17.359 -22.578 1 88.25 275 HIS B CA 1
ATOM 7662 C C . HIS B 1 275 ? 21.203 -16.984 -21.109 1 88.25 275 HIS B C 1
ATOM 7664 O O . HIS B 1 275 ? 20.484 -16.047 -20.75 1 88.25 275 HIS B O 1
ATOM 7670 N N . PRO B 1 276 ? 21.969 -17.609 -20.266 1 86.44 276 PRO B N 1
ATOM 7671 C CA . PRO B 1 276 ? 21.797 -17.453 -18.812 1 86.44 276 PRO B CA 1
ATOM 7672 C C . PRO B 1 276 ? 21.953 -16.016 -18.344 1 86.44 276 PRO B C 1
ATOM 7674 O O . PRO B 1 276 ? 21.094 -15.492 -17.625 1 86.44 276 PRO B O 1
ATOM 7677 N N . VAL B 1 277 ? 23.016 -15.305 -18.75 1 85.81 277 VAL B N 1
ATOM 7678 C CA . VAL B 1 277 ? 23.281 -13.969 -18.234 1 85.81 277 VAL B CA 1
ATOM 7679 C C . VAL B 1 277 ? 22.312 -12.969 -18.844 1 85.81 277 VAL B C 1
ATOM 7681 O O . VAL B 1 277 ? 21.703 -12.164 -18.125 1 85.81 277 VAL B O 1
ATOM 7684 N N . LEU B 1 278 ? 22.109 -13.055 -20.141 1 89.88 278 LEU B N 1
ATOM 7685 C CA . LEU B 1 278 ? 21.234 -12.117 -20.828 1 89.88 278 LEU B CA 1
ATOM 7686 C C . LEU B 1 278 ? 19.781 -12.281 -20.391 1 89.88 278 LEU B C 1
ATOM 7688 O O . LEU B 1 278 ? 19.078 -11.297 -20.203 1 89.88 278 LEU B O 1
ATOM 7692 N N . ALA B 1 279 ? 19.391 -13.531 -20.25 1 91.38 279 ALA B N 1
ATOM 7693 C CA . ALA B 1 279 ? 18.016 -13.805 -19.828 1 91.38 279 ALA B CA 1
ATOM 7694 C C . ALA B 1 279 ? 17.766 -13.305 -18.406 1 91.38 279 ALA B C 1
ATOM 7696 O O . ALA B 1 279 ? 16.719 -12.727 -18.125 1 91.38 279 ALA B O 1
ATOM 7697 N N . THR B 1 280 ? 18.75 -13.516 -17.531 1 88.38 280 THR B N 1
ATOM 7698 C CA . THR B 1 280 ? 18.594 -13.094 -16.141 1 88.38 280 THR B CA 1
ATOM 7699 C C . THR B 1 280 ? 18.5 -11.57 -16.047 1 88.38 280 THR B C 1
ATOM 7701 O O . THR B 1 280 ? 17.672 -11.039 -15.312 1 88.38 280 THR B O 1
ATOM 7704 N N . LEU B 1 281 ? 19.297 -10.898 -16.781 1 89.38 281 LEU B N 1
ATOM 7705 C CA . LEU B 1 281 ? 19.266 -9.438 -16.766 1 89.38 281 LEU B CA 1
ATOM 7706 C C . LEU B 1 281 ? 17.953 -8.914 -17.344 1 89.38 281 LEU B C 1
ATOM 7708 O O . LEU B 1 281 ? 17.391 -7.949 -16.828 1 89.38 281 LEU B O 1
ATOM 7712 N N . TYR B 1 282 ? 17.516 -9.516 -18.438 1 92.75 282 TYR B N 1
ATOM 7713 C CA . TYR B 1 282 ? 16.281 -9.125 -19.094 1 92.75 282 TYR B CA 1
ATOM 7714 C C . TYR B 1 282 ? 15.094 -9.281 -18.172 1 92.75 282 TYR B C 1
ATOM 7716 O O . TYR B 1 282 ? 14.328 -8.336 -17.953 1 92.75 282 TYR B O 1
ATOM 7724 N N . PHE B 1 283 ? 14.977 -10.414 -17.547 1 91.19 283 PHE B N 1
ATOM 7725 C CA . PHE B 1 283 ? 13.789 -10.703 -16.734 1 91.19 283 PHE B CA 1
ATOM 7726 C C . PHE B 1 283 ? 13.883 -10.023 -15.383 1 91.19 283 PHE B C 1
ATOM 7728 O O . PHE B 1 283 ? 12.867 -9.586 -14.828 1 91.19 283 PHE B O 1
ATOM 7735 N N . LEU B 1 284 ? 15.078 -9.906 -14.891 1 88 284 LEU B N 1
ATOM 7736 C CA . LEU B 1 284 ? 15.242 -9.211 -13.617 1 88 284 LEU B CA 1
ATOM 7737 C C . LEU B 1 284 ? 14.891 -7.73 -13.758 1 88 284 LEU B C 1
ATOM 7739 O O . LEU B 1 284 ? 14.219 -7.164 -12.891 1 88 284 LEU B O 1
ATOM 7743 N N . SER B 1 285 ? 15.391 -7.125 -14.805 1 91 285 SER B N 1
ATOM 7744 C CA . SER B 1 285 ? 15.078 -5.715 -15.023 1 91 285 SER B CA 1
ATOM 7745 C C . SER B 1 285 ? 13.578 -5.508 -15.242 1 91 285 SER B C 1
ATOM 7747 O O . SER B 1 285 ? 13.016 -4.512 -14.789 1 91 285 SER B O 1
ATOM 7749 N N . PHE B 1 286 ? 12.93 -6.414 -15.938 1 92.75 286 PHE B N 1
ATOM 7750 C CA . PHE B 1 286 ? 11.492 -6.32 -16.156 1 92.75 286 PHE B CA 1
ATOM 7751 C C . PHE B 1 286 ? 10.742 -6.418 -14.828 1 92.75 286 PHE B C 1
ATOM 7753 O O . PHE B 1 286 ? 9.781 -5.684 -14.594 1 92.75 286 PHE B O 1
ATOM 7760 N N . PHE B 1 287 ? 11.25 -7.262 -13.984 1 89.69 287 PHE B N 1
ATOM 7761 C CA . PHE B 1 287 ? 10.602 -7.484 -12.695 1 89.69 287 PHE B CA 1
ATOM 7762 C C . PHE B 1 287 ? 10.734 -6.258 -11.805 1 89.69 287 PHE B C 1
ATOM 7764 O O . PHE B 1 287 ? 9.797 -5.895 -11.094 1 89.69 287 PHE B O 1
ATOM 7771 N N . VAL B 1 288 ? 11.82 -5.684 -11.836 1 88.44 288 VAL B N 1
ATOM 7772 C CA . VAL B 1 288 ? 12.062 -4.516 -10.992 1 88.44 288 VAL B CA 1
ATOM 7773 C C . VAL B 1 288 ? 11.234 -3.338 -11.5 1 88.44 288 VAL B C 1
ATOM 7775 O O . VAL B 1 288 ? 10.531 -2.684 -10.719 1 88.44 288 VAL B O 1
ATOM 7778 N N . LEU B 1 289 ? 11.195 -3.127 -12.75 1 88.94 289 LEU B N 1
ATOM 7779 C CA . LEU B 1 289 ? 10.531 -1.962 -13.32 1 88.94 289 LEU B CA 1
ATOM 7780 C C . LEU B 1 289 ? 9.016 -2.148 -13.328 1 88.94 289 LEU B C 1
ATOM 7782 O O . LEU B 1 289 ? 8.273 -1.221 -13.008 1 88.94 289 LEU B O 1
ATOM 7786 N N . GLY B 1 290 ? 8.633 -3.283 -13.672 1 89.12 290 GLY B N 1
ATOM 7787 C CA . GLY B 1 290 ? 7.215 -3.543 -13.852 1 89.12 290 GLY B CA 1
ATOM 7788 C C . GLY B 1 290 ? 6.492 -3.803 -12.539 1 89.12 290 GLY B C 1
ATOM 7789 O O . GLY B 1 290 ? 5.902 -2.889 -11.961 1 89.12 290 GLY B O 1
ATOM 7790 N N . PRO B 1 291 ? 6.621 -4.961 -11.922 1 86.06 291 PRO B N 1
ATOM 7791 C CA . PRO B 1 291 ? 5.863 -5.336 -10.734 1 86.06 291 PRO B CA 1
ATOM 7792 C C . PRO B 1 291 ? 6.273 -4.539 -9.492 1 86.06 291 PRO B C 1
ATOM 7794 O O . PRO B 1 291 ? 5.414 -4.133 -8.703 1 86.06 291 PRO B O 1
ATOM 7797 N N . TRP B 1 292 ? 7.434 -4.207 -9.367 1 87.88 292 TRP B N 1
ATOM 7798 C CA . TRP B 1 292 ? 7.855 -3.602 -8.109 1 87.88 292 TRP B CA 1
ATOM 7799 C C . TRP B 1 292 ? 7.758 -2.082 -8.172 1 87.88 292 TRP B C 1
ATOM 7801 O O . TRP B 1 292 ? 7.062 -1.462 -7.367 1 87.88 292 TRP B O 1
ATOM 7811 N N . VAL B 1 293 ? 8.352 -1.471 -9.203 1 88.88 293 VAL B N 1
ATOM 7812 C CA . VAL B 1 293 ? 8.406 -0.012 -9.227 1 88.88 293 VAL B CA 1
ATOM 7813 C C . VAL B 1 293 ? 7.055 0.541 -9.695 1 88.88 293 VAL B C 1
ATOM 7815 O O . VAL B 1 293 ? 6.438 1.346 -8.992 1 88.88 293 VAL B O 1
ATOM 7818 N N . ILE B 1 294 ? 6.605 0.103 -10.82 1 89.19 294 ILE B N 1
ATOM 7819 C CA . ILE B 1 294 ? 5.398 0.684 -11.406 1 89.19 294 ILE B CA 1
ATOM 7820 C C . ILE B 1 294 ? 4.195 0.374 -10.516 1 89.19 294 ILE B C 1
ATOM 7822 O O . ILE B 1 294 ? 3.361 1.246 -10.266 1 89.19 294 ILE B O 1
ATOM 7826 N N . MET B 1 295 ? 4.074 -0.828 -10.008 1 88.62 295 MET B N 1
ATOM 7827 C CA . MET B 1 295 ? 2.939 -1.174 -9.156 1 88.62 295 MET B CA 1
ATOM 7828 C C . MET B 1 295 ? 2.986 -0.405 -7.844 1 88.62 295 MET B C 1
ATOM 7830 O O . MET B 1 295 ? 1.945 -0.065 -7.277 1 88.62 295 MET B O 1
ATOM 7834 N N . SER B 1 296 ? 4.168 -0.159 -7.395 1 90.19 296 SER B N 1
ATOM 7835 C CA . SER B 1 296 ? 4.293 0.67 -6.199 1 90.19 296 SER B CA 1
ATOM 7836 C C . SER B 1 296 ? 3.873 2.109 -6.48 1 90.19 296 SER B C 1
ATOM 7838 O O . SER B 1 296 ? 3.293 2.773 -5.617 1 90.19 296 SER B O 1
ATOM 7840 N N . LEU B 1 297 ? 4.219 2.559 -7.656 1 89.25 297 LEU B N 1
ATOM 7841 C CA . LEU B 1 297 ? 3.83 3.91 -8.039 1 89.25 297 LEU B CA 1
ATOM 7842 C C . LEU B 1 297 ? 2.318 4.012 -8.211 1 89.25 297 LEU B C 1
ATOM 7844 O O . LEU B 1 297 ? 1.721 5.043 -7.895 1 89.25 297 LEU B O 1
ATOM 7848 N N . VAL B 1 298 ? 1.737 2.953 -8.727 1 89.81 298 VAL B N 1
ATOM 7849 C CA . VAL B 1 298 ? 0.287 2.922 -8.883 1 89.81 298 VAL B CA 1
ATOM 7850 C C . VAL B 1 298 ? -0.384 2.996 -7.516 1 89.81 298 VAL B C 1
ATOM 7852 O O . VAL B 1 298 ? -1.353 3.738 -7.332 1 89.81 298 VAL B O 1
ATOM 7855 N N . MET B 1 299 ? 0.116 2.295 -6.594 1 91.25 299 MET B N 1
ATOM 7856 C CA . MET B 1 299 ? -0.42 2.336 -5.238 1 91.25 299 MET B CA 1
ATOM 7857 C C . MET B 1 299 ? -0.259 3.725 -4.629 1 91.25 299 MET B C 1
ATOM 7859 O O . MET B 1 299 ? -1.173 4.23 -3.979 1 91.25 299 MET B O 1
ATOM 7863 N N . ALA B 1 300 ? 0.899 4.328 -4.812 1 89.75 300 ALA B N 1
ATOM 7864 C CA . ALA B 1 300 ? 1.166 5.66 -4.281 1 89.75 300 ALA B CA 1
ATOM 7865 C C . ALA B 1 300 ? 0.219 6.691 -4.887 1 89.75 300 ALA B C 1
ATOM 7867 O O . ALA B 1 300 ? -0.31 7.551 -4.176 1 89.75 300 ALA B O 1
ATOM 7868 N N . ASP B 1 301 ? 0.046 6.551 -6.148 1 88.75 301 ASP B N 1
ATOM 7869 C CA . ASP B 1 301 ? -0.83 7.492 -6.84 1 88.75 301 ASP B CA 1
ATOM 7870 C C . ASP B 1 301 ? -2.283 7.309 -6.41 1 88.75 301 ASP B C 1
ATOM 7872 O O . ASP B 1 301 ? -3.035 8.281 -6.309 1 88.75 301 ASP B O 1
ATOM 7876 N N . THR B 1 302 ? -2.682 6.082 -6.254 1 89.69 302 THR B N 1
ATOM 7877 C CA . THR B 1 302 ? -4.035 5.801 -5.785 1 89.69 302 THR B CA 1
ATOM 7878 C C . THR B 1 302 ? -4.25 6.379 -4.391 1 89.69 302 THR B C 1
ATOM 7880 O O . THR B 1 302 ? -5.301 6.965 -4.113 1 89.69 302 THR B O 1
ATOM 7883 N N . TYR B 1 303 ? -3.299 6.215 -3.553 1 89.88 303 TYR B N 1
ATOM 7884 C CA . TYR B 1 303 ? -3.402 6.746 -2.197 1 89.88 303 TYR B CA 1
ATOM 7885 C C . TYR B 1 303 ? -3.496 8.266 -2.213 1 89.88 303 TYR B C 1
ATOM 7887 O O . TYR B 1 303 ? -4.293 8.852 -1.476 1 89.88 303 TYR B O 1
ATOM 7895 N N . ARG B 1 304 ? -2.695 8.828 -3.02 1 86.31 304 ARG B N 1
ATOM 7896 C CA . ARG B 1 304 ? -2.729 10.289 -3.135 1 86.31 304 ARG B CA 1
ATOM 7897 C C . ARG B 1 304 ? -4.09 10.766 -3.631 1 86.31 304 ARG B C 1
ATOM 7899 O O . ARG B 1 304 ? -4.648 11.727 -3.094 1 86.31 304 ARG B O 1
ATOM 7906 N N . CYS B 1 305 ? -4.551 10.125 -4.656 1 84.88 305 CYS B N 1
ATOM 7907 C CA . CYS B 1 305 ? -5.844 10.5 -5.223 1 84.88 305 CYS B CA 1
ATOM 7908 C C . CYS B 1 305 ? -6.957 10.328 -4.191 1 84.88 305 CYS B C 1
ATOM 7910 O O . CYS B 1 305 ? -7.828 11.195 -4.066 1 84.88 305 CYS B O 1
ATOM 7912 N N . TYR B 1 306 ? -6.922 9.242 -3.5 1 84.62 306 TYR B N 1
ATOM 7913 C CA . TYR B 1 306 ? -7.918 8.977 -2.469 1 84.62 306 TYR B CA 1
ATOM 7914 C C . TYR B 1 306 ? -7.875 10.047 -1.385 1 84.62 306 TYR B C 1
ATOM 7916 O O . TYR B 1 306 ? -8.922 10.562 -0.968 1 84.62 306 TYR B O 1
ATOM 7924 N N . ARG B 1 307 ? -6.738 10.414 -0.971 1 82.69 307 ARG B N 1
ATOM 7925 C CA . ARG B 1 307 ? -6.582 11.414 0.083 1 82.69 307 ARG B CA 1
ATOM 7926 C C . ARG B 1 307 ? -7.066 12.781 -0.379 1 82.69 307 ARG B C 1
ATOM 7928 O O . ARG B 1 307 ? -7.699 13.508 0.387 1 82.69 307 ARG B O 1
ATOM 7935 N N . MET B 1 308 ? -6.746 13.062 -1.56 1 80.56 308 MET B N 1
ATOM 7936 C CA . MET B 1 308 ? -7.168 14.352 -2.104 1 80.56 308 MET B CA 1
ATOM 7937 C C . MET B 1 308 ? -8.688 14.422 -2.223 1 80.56 308 MET B C 1
ATOM 7939 O O . MET B 1 308 ? -9.289 15.438 -1.879 1 80.56 308 MET B O 1
ATOM 7943 N N . HIS B 1 309 ? -9.242 13.383 -2.701 1 81.5 309 HIS B N 1
ATOM 7944 C CA . HIS B 1 309 ? -10.695 13.352 -2.836 1 81.5 309 HIS B CA 1
ATOM 7945 C C . HIS B 1 309 ? -11.375 13.414 -1.473 1 81.5 309 HIS B C 1
ATOM 7947 O O . HIS B 1 309 ? -12.367 14.133 -1.304 1 81.5 309 HIS B O 1
ATOM 7953 N N . GLN B 1 310 ? -10.875 12.695 -0.55 1 80.88 310 GLN B N 1
ATOM 7954 C CA . GLN B 1 310 ? -11.445 12.695 0.79 1 80.88 310 GLN B CA 1
ATOM 7955 C C . GLN B 1 310 ? -11.258 14.047 1.473 1 80.88 310 GLN B C 1
ATOM 7957 O O . GLN B 1 310 ? -12.141 14.516 2.186 1 80.88 310 GLN B O 1
ATOM 7962 N N . ALA B 1 311 ? -10.109 14.625 1.291 1 80.25 311 ALA B N 1
ATOM 7963 C CA . ALA B 1 311 ? -9.844 15.945 1.86 1 80.25 311 ALA B CA 1
ATOM 7964 C C . ALA B 1 311 ? -10.805 16.984 1.293 1 80.25 311 ALA B C 1
ATOM 7966 O O . ALA B 1 311 ? -11.305 17.844 2.025 1 80.25 311 ALA B O 1
ATOM 7967 N N . ARG B 1 312 ? -11.031 16.922 0.026 1 78.31 312 ARG B N 1
ATOM 7968 C CA . ARG B 1 312 ? -11.961 17.859 -0.607 1 78.31 312 ARG B CA 1
ATOM 7969 C C . ARG B 1 312 ? -13.383 17.641 -0.1 1 78.31 312 ARG B C 1
ATOM 7971 O O . ARG B 1 312 ? -14.117 18.609 0.125 1 78.31 312 ARG B O 1
ATOM 7978 N N . LYS B 1 313 ? -13.742 16.453 0.042 1 78.56 313 LYS B N 1
ATOM 7979 C CA . LYS B 1 313 ? -15.07 16.125 0.554 1 78.56 313 LYS B CA 1
ATOM 7980 C C . LYS B 1 313 ? -15.242 16.641 1.983 1 78.56 313 LYS B C 1
ATOM 7982 O O . LYS B 1 313 ? -16.25 17.281 2.303 1 78.56 313 LYS B O 1
ATOM 7987 N N . VAL B 1 314 ? -14.273 16.422 2.836 1 79.44 314 VAL B N 1
ATOM 7988 C CA . VAL B 1 314 ? -14.352 16.844 4.234 1 79.44 314 VAL B CA 1
ATOM 7989 C C . VAL B 1 314 ? -14.289 18.359 4.332 1 79.44 314 VAL B C 1
ATOM 7991 O O . VAL B 1 314 ? -14.977 18.969 5.16 1 79.44 314 VAL B O 1
ATOM 7994 N N . SER B 1 315 ? -13.477 18.891 3.502 1 78.69 315 SER B N 1
ATOM 7995 C CA . SER B 1 315 ? -13.391 20.344 3.496 1 78.69 315 SER B CA 1
ATOM 7996 C C . SER B 1 315 ? -14.727 20.969 3.104 1 78.69 315 SER B C 1
ATOM 7998 O O . SER B 1 315 ? -15.156 21.953 3.699 1 78.69 315 SER B O 1
ATOM 8000 N N . ARG B 1 316 ? -15.391 20.406 2.184 1 76.12 316 ARG B N 1
ATOM 8001 C CA . ARG B 1 316 ? -16.688 20.922 1.754 1 76.12 316 ARG B CA 1
ATOM 8002 C C . ARG B 1 316 ? -17.734 20.734 2.844 1 76.12 316 ARG B C 1
ATOM 8004 O O . ARG B 1 316 ? -18.547 21.625 3.096 1 76.12 316 ARG B O 1
ATOM 8011 N N . VAL B 1 317 ? -17.719 19.641 3.455 1 77.56 317 VAL B N 1
ATOM 8012 C CA . VAL B 1 317 ? -18.688 19.344 4.512 1 77.56 317 VAL B CA 1
ATOM 8013 C C . VAL B 1 317 ? -18.422 20.25 5.711 1 77.56 317 VAL B C 1
ATOM 8015 O O . VAL B 1 317 ? -19.359 20.781 6.316 1 77.56 317 VAL B O 1
ATOM 8018 N N . ARG B 1 318 ? -17.188 20.391 6.016 1 79.31 318 ARG B N 1
ATOM 8019 C CA . ARG B 1 318 ? -16.828 21.25 7.145 1 79.31 318 ARG B CA 1
ATOM 8020 C C . ARG B 1 318 ? -17.172 22.703 6.867 1 79.31 318 ARG B C 1
ATOM 8022 O O . ARG B 1 318 ? -17.609 23.422 7.762 1 79.31 318 ARG B O 1
ATOM 8029 N N . SER B 1 319 ? -16.906 23.078 5.707 1 77.81 319 SER B N 1
ATOM 8030 C CA . SER B 1 319 ? -17.25 24.453 5.352 1 77.81 319 SER B CA 1
ATOM 8031 C C . SER B 1 319 ? -18.75 24.688 5.434 1 77.81 319 SER B C 1
ATOM 8033 O O . SER B 1 319 ? -19.188 25.734 5.914 1 77.81 319 SER B O 1
ATOM 8035 N N . LYS B 1 320 ? -19.484 23.812 5.016 1 78.88 320 LYS B N 1
ATOM 8036 C CA . LYS B 1 320 ? -20.938 23.922 5.109 1 78.88 320 LYS B CA 1
ATOM 8037 C C . LYS B 1 320 ? -21.406 23.875 6.566 1 78.88 320 LYS B C 1
ATOM 8039 O O . LYS B 1 320 ? -22.312 24.609 6.957 1 78.88 320 LYS B O 1
ATOM 8044 N N . GLU B 1 321 ? -20.812 22.953 7.234 1 83.38 321 GLU B N 1
ATOM 8045 C CA . GLU B 1 321 ? -21.125 22.844 8.656 1 83.38 321 GLU B CA 1
ATOM 8046 C C . GLU B 1 321 ? -20.797 24.125 9.398 1 83.38 321 GLU B C 1
ATOM 8048 O O . GLU B 1 321 ? -21.609 24.625 10.195 1 83.38 321 GLU B O 1
ATOM 8053 N N . HIS B 1 322 ? -19.703 24.688 9.125 1 82.88 322 HIS B N 1
ATOM 8054 C CA . HIS B 1 322 ? -19.281 25.906 9.805 1 82.88 322 HIS B CA 1
ATOM 8055 C C . HIS B 1 322 ? -20.141 27.094 9.391 1 82.88 322 HIS B C 1
ATOM 8057 O O . HIS B 1 322 ? -20.438 27.969 10.211 1 82.88 322 HIS B O 1
ATOM 8063 N N . ARG B 1 323 ? -20.516 27.125 8.18 1 81.75 323 ARG B N 1
ATOM 8064 C CA . ARG B 1 323 ? -21.391 28.203 7.727 1 81.75 323 ARG B CA 1
ATOM 8065 C C . ARG B 1 323 ? -22.734 28.141 8.422 1 81.75 323 ARG B C 1
ATOM 8067 O O . ARG B 1 323 ? -23.266 29.156 8.867 1 81.75 323 ARG B O 1
ATOM 8074 N N . SER B 1 324 ? -23.234 26.953 8.484 1 85.25 324 SER B N 1
ATOM 8075 C CA . SER B 1 324 ? -24.531 26.797 9.125 1 85.25 324 SER B CA 1
ATOM 8076 C C . SER B 1 324 ? -24.453 27.078 10.617 1 85.25 324 SER B C 1
ATOM 8078 O O . SER B 1 324 ? -25.375 27.672 11.195 1 85.25 324 SER B O 1
ATOM 8080 N N . LEU B 1 325 ? -23.406 26.672 11.227 1 88.69 325 LEU B N 1
ATOM 8081 C CA . LEU B 1 325 ? -23.25 26.922 12.656 1 88.69 325 LEU B CA 1
ATOM 8082 C C . LEU B 1 325 ? -22.969 28.391 12.93 1 88.69 325 LEU B C 1
ATOM 8084 O O . LEU B 1 325 ? -23.375 28.922 13.969 1 88.69 325 LEU B O 1
ATOM 8088 N N . PHE B 1 326 ? -22.266 28.969 12.047 1 85.31 326 PHE B N 1
ATOM 8089 C CA . PHE B 1 326 ? -22.016 30.406 12.164 1 85.31 326 PHE B CA 1
ATOM 8090 C C . PHE B 1 326 ? -23.344 31.172 12.148 1 85.31 326 PHE B C 1
ATOM 8092 O O . PHE B 1 326 ? -23.562 32.062 12.977 1 85.31 326 PHE B O 1
ATOM 8099 N N . CYS B 1 327 ? -24.172 30.797 11.32 1 83.75 327 CYS B N 1
ATOM 8100 C CA . CYS B 1 327 ? -25.469 31.453 11.227 1 83.75 327 CYS B CA 1
ATOM 8101 C C . CYS B 1 327 ? -26.328 31.141 12.445 1 83.75 327 CYS B C 1
ATOM 8103 O O . CYS B 1 327 ? -27.016 32.031 12.977 1 83.75 327 CYS B O 1
ATOM 8105 N N . ALA B 1 328 ? -26.312 29.922 12.828 1 87.56 328 ALA B N 1
ATOM 8106 C CA . ALA B 1 328 ? -27.078 29.547 14.008 1 87.56 328 ALA B CA 1
ATOM 8107 C C . ALA B 1 328 ? -26.609 30.297 15.242 1 87.56 328 ALA B C 1
ATOM 8109 O O . ALA B 1 328 ? -27.422 30.766 16.047 1 87.56 328 ALA B O 1
ATOM 8110 N N . PHE B 1 329 ? -25.359 30.422 15.391 1 90.06 329 PHE B N 1
ATOM 8111 C CA . PHE B 1 329 ? -24.766 31.125 16.531 1 90.06 329 PHE B CA 1
ATOM 8112 C C . PHE B 1 329 ? -25.203 32.594 16.562 1 90.06 329 PHE B C 1
ATOM 8114 O O . PHE B 1 329 ? -25.609 33.094 17.609 1 90.06 329 PHE B O 1
ATOM 8121 N N . HIS B 1 330 ? -25.141 33.281 15.445 1 86.56 330 HIS B N 1
ATOM 8122 C CA . HIS B 1 330 ? -25.438 34.719 15.398 1 86.56 330 HIS B CA 1
ATOM 8123 C C . HIS B 1 330 ? -26.938 34.969 15.492 1 86.56 330 HIS B C 1
ATOM 8125 O O . HIS B 1 330 ? -27.359 36 15.984 1 86.56 330 HIS B O 1
ATOM 8131 N N . VAL B 1 331 ? -27.672 34.031 15.07 1 83.44 331 VAL B N 1
ATOM 8132 C CA . VAL B 1 331 ? -29.125 34.188 15.227 1 83.44 331 VAL B CA 1
ATOM 8133 C C . VAL B 1 331 ? -29.5 34.031 16.703 1 83.44 331 VAL B C 1
ATOM 8135 O O . VAL B 1 331 ? -30.344 34.781 17.203 1 83.44 331 VAL B O 1
ATOM 8138 N N . LEU B 1 332 ? -28.828 33.188 17.344 1 85 332 LEU B N 1
ATOM 8139 C CA . LEU B 1 332 ? -29.109 32.969 18.75 1 85 332 LEU B CA 1
ATOM 8140 C C . LEU B 1 332 ? -28.5 34.062 19.609 1 85 332 LEU B C 1
ATOM 8142 O O . LEU B 1 332 ? -29.078 34.469 20.625 1 85 332 LEU B O 1
ATOM 8146 N N . ALA B 1 333 ? -27.266 34.531 19.25 1 81.12 333 ALA B N 1
ATOM 8147 C CA . ALA B 1 333 ? -26.562 35.531 20.031 1 81.12 333 ALA B CA 1
ATOM 8148 C C . ALA B 1 333 ? -27.266 36.875 19.953 1 81.12 333 ALA B C 1
ATOM 8150 O O . ALA B 1 333 ? -27.219 37.656 20.906 1 81.12 333 ALA B O 1
ATOM 8151 N N . ASP B 1 334 ? -27.844 37.406 18.734 1 64.31 334 ASP B N 1
ATOM 8152 C CA . ASP B 1 334 ? -28.484 38.719 18.547 1 64.31 334 ASP B CA 1
ATOM 8153 C C . ASP B 1 334 ? -29.75 38.844 19.406 1 64.31 334 ASP B C 1
ATOM 8155 O O . ASP B 1 334 ? -30.125 39.938 19.797 1 64.31 334 ASP B O 1
ATOM 8159 N N . GLU B 1 335 ? -30.516 37.844 19.484 1 56.72 335 GLU B N 1
ATOM 8160 C CA . GLU B 1 335 ? -31.719 38 20.312 1 56.72 335 GLU B CA 1
ATOM 8161 C C . GLU B 1 335 ? -31.406 38.75 21.594 1 56.72 335 GLU B C 1
ATOM 8163 O O . GLU B 1 335 ? -32.188 39.625 22.016 1 56.72 335 GLU B O 1
ATOM 8168 N N . TYR B 1 336 ? -30.297 38.406 22.328 1 50.44 336 TYR B N 1
ATOM 8169 C CA . TYR B 1 336 ? -30.203 38.906 23.688 1 50.44 336 TYR B CA 1
ATOM 8170 C C . TYR B 1 336 ? -29.5 40.281 23.703 1 50.44 336 TYR B C 1
ATOM 8172 O O . TYR B 1 336 ? -29.453 40.938 24.75 1 50.44 336 TYR B O 1
ATOM 8180 N N . ARG B 1 337 ? -28.859 40.594 22.594 1 52.78 337 ARG B N 1
ATOM 8181 C CA . ARG B 1 337 ? -28.375 41.969 22.609 1 52.78 337 ARG B CA 1
ATOM 8182 C C . ARG B 1 337 ? -29.531 42.969 22.484 1 52.78 337 ARG B C 1
ATOM 8184 O O . ARG B 1 337 ? -29.484 44.062 23.047 1 52.78 337 ARG B O 1
ATOM 8191 N N . ALA B 1 338 ? -30.406 42.781 21.688 1 49.84 338 ALA B N 1
ATOM 8192 C CA . ALA B 1 338 ? -31.422 43.781 21.406 1 49.84 338 ALA B CA 1
ATOM 8193 C C . ALA B 1 338 ? -32.219 44.125 22.656 1 49.84 338 ALA B C 1
ATOM 8195 O O . ALA B 1 338 ? -32.844 45.188 22.734 1 49.84 338 ALA B O 1
ATOM 8196 N N . GLY B 1 339 ? -32.531 43.188 23.625 1 43.16 339 GLY B N 1
ATOM 8197 C CA . GLY B 1 339 ? -33.281 43.781 24.703 1 43.16 339 GLY B CA 1
ATOM 8198 C C . GLY B 1 339 ? -32.531 44.875 25.438 1 43.16 339 GLY B C 1
ATOM 8199 O O . GLY B 1 339 ? -33.094 45.562 26.312 1 43.16 339 GLY B O 1
ATOM 8200 N N . SER B 1 340 ? -31.188 44.812 25.531 1 39.91 340 SER B N 1
ATOM 8201 C CA . SER B 1 340 ? -30.547 45.875 26.281 1 39.91 340 SER B CA 1
ATOM 8202 C C . SER B 1 340 ? -30.297 47.094 25.406 1 39.91 340 SER B C 1
ATOM 8204 O O . SER B 1 340 ? -29.188 47.281 24.891 1 39.91 340 SER B O 1
ATOM 8206 N N . SER B 1 341 ? -31.094 47.406 24.484 1 38 341 SER B N 1
ATOM 8207 C CA . SER B 1 341 ? -30.938 48.656 23.734 1 38 341 SER B CA 1
ATOM 8208 C C . SER B 1 341 ? -30.797 49.844 24.672 1 38 341 SER B C 1
ATOM 8210 O O . SER B 1 341 ? -31.703 50.688 24.781 1 38 341 SER B O 1
ATOM 8212 N N . ASP B 1 342 ? -30.359 49.812 25.859 1 35.69 342 ASP B N 1
ATOM 8213 C CA . ASP B 1 342 ? -30.094 51.125 26.406 1 35.69 342 ASP B CA 1
ATOM 8214 C C . ASP B 1 342 ? -29.188 51.938 25.484 1 35.69 342 ASP B C 1
ATOM 8216 O O . ASP B 1 342 ? -28.109 51.469 25.125 1 35.69 342 ASP B O 1
ATOM 8220 N N . PRO B 1 343 ? -29.703 52.938 24.625 1 37.03 343 PRO B N 1
ATOM 8221 C CA . PRO B 1 343 ? -28.984 53.875 23.766 1 37.03 343 PRO B CA 1
ATOM 8222 C C . PRO B 1 343 ? -27.641 54.281 24.328 1 37.03 343 PRO B C 1
ATOM 8224 O O . PRO B 1 343 ? -26.844 54.938 23.625 1 37.03 343 PRO B O 1
ATOM 8227 N N . ALA B 1 344 ? -27.547 54.656 25.625 1 36.91 344 ALA B N 1
ATOM 8228 C CA . ALA B 1 344 ? -26.469 55.531 26.094 1 36.91 344 ALA B CA 1
ATOM 8229 C C . ALA B 1 344 ? -25.109 54.875 25.875 1 36.91 344 ALA B C 1
ATOM 8231 O O . ALA B 1 344 ? -24.078 55.562 25.906 1 36.91 344 ALA B O 1
ATOM 8232 N N . ALA B 1 345 ? -24.859 53.656 26.406 1 39.59 345 ALA B N 1
ATOM 8233 C CA . ALA B 1 345 ? -23.438 53.438 26.703 1 39.59 345 ALA B CA 1
ATOM 8234 C C . ALA B 1 345 ? -22.672 53.094 25.422 1 39.59 345 ALA B C 1
ATOM 8236 O O . ALA B 1 345 ? -23.078 52.219 24.672 1 39.59 345 ALA B O 1
ATOM 8237 N N . GLU B 1 346 ? -21.891 53.938 24.766 1 39.47 346 GLU B N 1
ATOM 8238 C CA . GLU B 1 346 ? -20.812 54.062 23.797 1 39.47 346 GLU B CA 1
ATOM 8239 C C . GLU B 1 346 ? -19.906 52.844 23.812 1 39.47 346 GLU B C 1
ATOM 8241 O O . GLU B 1 346 ? -18.828 52.875 23.219 1 39.47 346 GLU B O 1
ATOM 8246 N N . GLN B 1 347 ? -19.906 51.906 24.781 1 40.97 347 GLN B N 1
ATOM 8247 C CA . GLN B 1 347 ? -18.812 50.938 24.859 1 40.97 347 GLN B CA 1
ATOM 8248 C C . GLN B 1 347 ? -18.906 49.938 23.703 1 40.97 347 GLN B C 1
ATOM 8250 O O . GLN B 1 347 ? -20 49.594 23.266 1 40.97 347 GLN B O 1
ATOM 8255 N N . PRO B 1 348 ? -17.734 49.625 22.953 1 46.5 348 PRO B N 1
ATOM 8256 C CA . PRO B 1 348 ? -17.609 48.656 21.844 1 46.5 348 PRO B CA 1
ATOM 8257 C C . PRO B 1 348 ? -18.406 47.375 22.094 1 46.5 348 PRO B C 1
ATOM 8259 O O . PRO B 1 348 ? -18.453 46.875 23.234 1 46.5 348 PRO B O 1
ATOM 8262 N N . ALA B 1 349 ? -19.5 47.156 21.391 1 50.47 349 ALA B N 1
ATOM 8263 C CA . ALA B 1 349 ? -20.453 46.031 21.422 1 50.47 349 ALA B CA 1
ATOM 8264 C C . ALA B 1 349 ? -19.766 44.719 21.766 1 50.47 349 ALA B C 1
ATOM 8266 O O . ALA B 1 349 ? -18.75 44.375 21.172 1 50.47 349 ALA B O 1
ATOM 8267 N N . PRO B 1 350 ? -19.812 44.125 22.969 1 58.28 350 PRO B N 1
ATOM 8268 C CA . PRO B 1 350 ? -19.172 42.906 23.391 1 58.28 350 PRO B CA 1
ATOM 8269 C C . PRO B 1 350 ? -19.375 41.75 22.391 1 58.28 350 PRO B C 1
ATOM 8271 O O . PRO B 1 350 ? -20.328 41.781 21.625 1 58.28 350 PRO B O 1
ATOM 8274 N N . ALA B 1 351 ? -18.328 40.906 22.094 1 70.56 351 ALA B N 1
ATOM 8275 C CA . ALA B 1 351 ? -18.359 39.719 21.234 1 70.56 351 ALA B CA 1
ATOM 8276 C C . ALA B 1 351 ? -19.594 38.875 21.516 1 70.56 351 ALA B C 1
ATOM 8278 O O . ALA B 1 351 ? -20.047 38.781 22.656 1 70.56 351 ALA B O 1
ATOM 8279 N N . PRO B 1 352 ? -20.422 38.531 20.438 1 81.38 352 PRO B N 1
ATOM 8280 C CA . PRO B 1 352 ? -21.641 37.75 20.609 1 81.38 352 PRO B CA 1
ATOM 8281 C C . PRO B 1 352 ? -21.375 36.438 21.359 1 81.38 352 PRO B C 1
ATOM 8283 O O . PRO B 1 352 ? -20.406 35.719 21.062 1 81.38 352 PRO B O 1
ATOM 8286 N N . THR B 1 353 ? -22.031 36.219 22.531 1 86.38 353 THR B N 1
ATOM 8287 C CA . THR B 1 353 ? -21.922 35 23.312 1 86.38 353 THR B CA 1
ATOM 8288 C C . THR B 1 353 ? -23.312 34.406 23.578 1 86.38 353 THR B C 1
ATOM 8290 O O . THR B 1 353 ? -24.312 35.094 23.438 1 86.38 353 THR B O 1
ATOM 8293 N N . ILE B 1 354 ? -23.453 33.156 23.828 1 88.88 354 ILE B N 1
ATOM 8294 C CA . ILE B 1 354 ? -24.688 32.469 24.156 1 88.88 354 ILE B CA 1
ATOM 8295 C C . ILE B 1 354 ? -24.688 32.062 25.641 1 88.88 354 ILE B C 1
ATOM 8297 O O . ILE B 1 354 ? -23.719 31.484 26.125 1 88.88 354 ILE B O 1
ATOM 8301 N N . SER B 1 355 ? -25.781 32.469 26.281 1 85.62 355 SER B N 1
ATOM 8302 C CA . SER B 1 355 ? -25.906 32.156 27.719 1 85.62 355 SER B CA 1
ATOM 8303 C C . SER B 1 355 ? -26.5 30.781 27.938 1 85.62 355 SER B C 1
ATOM 8305 O O . SER B 1 355 ? -27.016 30.156 27 1 85.62 355 SER B O 1
ATOM 8307 N N . LEU B 1 356 ? -26.453 30.188 29.141 1 86.25 356 LEU B N 1
ATOM 8308 C CA . LEU B 1 356 ? -26.859 28.844 29.5 1 86.25 356 LEU B CA 1
ATOM 8309 C C . LEU B 1 356 ? -28.375 28.672 29.312 1 86.25 356 LEU B C 1
ATOM 8311 O O . LEU B 1 356 ? -28.812 27.672 28.719 1 86.25 356 LEU B O 1
ATOM 8315 N N . PRO B 1 357 ? -29.219 29.578 29.734 1 82.75 357 PRO B N 1
ATOM 8316 C CA . PRO B 1 357 ? -30.656 29.359 29.562 1 82.75 357 PRO B CA 1
ATOM 8317 C C . PRO B 1 357 ? -31.078 29.328 28.094 1 82.75 357 PRO B C 1
ATOM 8319 O O . PRO B 1 357 ? -31.969 28.562 27.719 1 82.75 357 PRO B O 1
ATOM 8322 N N . VAL B 1 358 ? -30.422 30.188 27.297 1 84.5 358 VAL B N 1
ATOM 8323 C CA . VAL B 1 358 ? -30.719 30.203 25.875 1 84.5 358 VAL B CA 1
ATOM 8324 C C . VAL B 1 358 ? -30.297 28.875 25.25 1 84.5 358 VAL B C 1
ATOM 8326 O O . VAL B 1 358 ? -31 28.328 24.391 1 84.5 358 VAL B O 1
ATOM 8329 N N . PHE B 1 359 ? -29.203 28.422 25.703 1 89.06 359 PHE B N 1
ATOM 8330 C CA . PHE B 1 359 ? -28.672 27.172 25.172 1 89.06 359 PHE B CA 1
ATOM 8331 C C . PHE B 1 359 ? -29.547 26 25.547 1 89.06 359 PHE B C 1
ATOM 8333 O O . PHE B 1 359 ? -29.766 25.094 24.75 1 89.06 359 PHE B O 1
ATOM 8340 N N . VAL B 1 360 ? -30.062 26 26.766 1 84.75 360 VAL B N 1
ATOM 8341 C CA . VAL B 1 360 ? -30.922 24.906 27.234 1 84.75 360 VAL B CA 1
ATOM 8342 C C . VAL B 1 360 ? -32.219 24.906 26.453 1 84.75 360 VAL B C 1
ATOM 8344 O O . VAL B 1 360 ? -32.719 23.844 26.078 1 84.75 360 VAL B O 1
ATOM 8347 N N . GLU B 1 361 ? -32.781 26.094 26.188 1 82.31 361 GLU B N 1
ATOM 8348 C CA . GLU B 1 361 ? -33.969 26.203 25.359 1 82.31 361 GLU B CA 1
ATOM 8349 C C . GLU B 1 361 ? -33.719 25.703 23.938 1 82.31 361 GLU B C 1
ATOM 8351 O O . GLU B 1 361 ? -34.562 25.016 23.359 1 82.31 361 GLU B O 1
ATOM 8356 N N . PHE B 1 362 ? -32.594 26.109 23.453 1 87.44 362 PHE B N 1
ATOM 8357 C CA . PHE B 1 362 ? -32.188 25.688 22.109 1 87.44 362 PHE B CA 1
ATOM 8358 C C . PHE B 1 362 ? -32.062 24.172 22.031 1 87.44 362 PHE B C 1
ATOM 8360 O O . PHE B 1 362 ? -32.562 23.547 21.094 1 87.44 362 PHE B O 1
ATOM 8367 N N . CYS B 1 363 ? -31.422 23.547 22.984 1 86 363 CYS B N 1
ATOM 8368 C CA . CYS B 1 363 ? -31.188 22.109 22.984 1 86 363 CYS B CA 1
ATOM 8369 C C . CYS B 1 363 ? -32.5 21.344 23.125 1 86 363 CYS B C 1
ATOM 8371 O O . CYS B 1 363 ? -32.656 20.25 22.562 1 86 363 CYS B O 1
ATOM 8373 N N . HIS B 1 364 ? -33.406 21.891 23.828 1 81.25 364 HIS B N 1
ATOM 8374 C CA . HIS B 1 364 ? -34.719 21.234 24 1 81.25 364 HIS B CA 1
ATOM 8375 C C . HIS B 1 364 ? -35.469 21.172 22.672 1 81.25 364 HIS B C 1
ATOM 8377 O O . HIS B 1 364 ? -36.188 20.188 22.422 1 81.25 364 HIS B O 1
ATOM 8383 N N . HIS B 1 365 ? -35.219 22.188 21.844 1 79.31 365 HIS B N 1
ATOM 8384 C CA . HIS B 1 365 ? -35.906 22.203 20.547 1 79.31 365 HIS B CA 1
ATOM 8385 C C . HIS B 1 365 ? -35.094 21.406 19.5 1 79.31 365 HIS B C 1
ATOM 8387 O O . HIS B 1 365 ? -35.688 20.828 18.594 1 79.31 365 HIS B O 1
ATOM 8393 N N . ALA B 1 366 ? -33.875 21.469 19.594 1 80.81 366 ALA B N 1
ATOM 8394 C CA . ALA B 1 366 ? -33 20.828 18.609 1 80.81 366 ALA B CA 1
ATOM 8395 C C . ALA B 1 366 ? -32.969 19.312 18.812 1 80.81 366 ALA B C 1
ATOM 8397 O O . ALA B 1 366 ? -33 18.547 17.844 1 80.81 366 ALA B O 1
ATOM 8398 N N . TRP B 1 367 ? -32.75 18.906 19.984 1 77.06 367 TRP B N 1
ATOM 8399 C CA . TRP B 1 367 ? -32.688 17.484 20.312 1 77.06 367 TRP B CA 1
ATOM 8400 C C . TRP B 1 367 ? -33.625 17.109 21.438 1 77.06 367 TRP B C 1
ATOM 8402 O O . TRP B 1 367 ? -33.219 16.953 22.578 1 77.06 367 TRP B O 1
ATOM 8412 N N . PRO B 1 368 ? -34.875 16.969 21.062 1 64.88 368 PRO B N 1
ATOM 8413 C CA . PRO B 1 368 ? -35.812 16.672 22.156 1 64.88 368 PRO B CA 1
ATOM 8414 C C . PRO B 1 368 ? -35.5 15.359 22.859 1 64.88 368 PRO B C 1
ATOM 8416 O O . PRO B 1 368 ? -35.781 15.211 24.047 1 64.88 368 PRO B O 1
ATOM 8419 N N . ALA B 1 369 ? -34.812 14.461 22.094 1 60.31 369 ALA B N 1
ATOM 8420 C CA . ALA B 1 369 ? -34.531 13.156 22.672 1 60.31 369 ALA B CA 1
ATOM 8421 C C . ALA B 1 369 ? -33.156 13.148 23.344 1 60.31 369 ALA B C 1
ATOM 8423 O O . ALA B 1 369 ? -32.656 12.094 23.766 1 60.31 369 ALA B O 1
ATOM 8424 N N . LEU B 1 370 ? -32.438 14.102 23.219 1 57.31 370 LEU B N 1
ATOM 8425 C CA . LEU B 1 370 ? -31.109 14.102 23.797 1 57.31 370 LEU B CA 1
ATOM 8426 C C . LEU B 1 370 ? -31.141 13.523 25.219 1 57.31 370 LEU B C 1
ATOM 8428 O O . LEU B 1 370 ? -30.188 12.867 25.641 1 57.31 370 LEU B O 1
ATOM 8432 N N . SER B 1 371 ? -32.188 13.875 26.016 1 51.31 371 SER B N 1
ATOM 8433 C CA . SER B 1 371 ? -32.219 13.281 27.344 1 51.31 371 SER B CA 1
ATOM 8434 C C . SER B 1 371 ? -32.25 11.766 27.266 1 51.31 371 SER B C 1
ATOM 8436 O O . SER B 1 371 ? -31.688 11.086 28.125 1 51.31 371 SER B O 1
ATOM 8438 N N . CYS B 1 372 ? -32.906 11.227 26.359 1 46.25 372 CYS B N 1
ATOM 8439 C CA . CYS B 1 372 ? -33.156 9.781 26.391 1 46.25 372 CYS B CA 1
ATOM 8440 C C . CYS B 1 372 ? -31.984 9.023 25.766 1 46.25 372 CYS B C 1
ATOM 8442 O O . CYS B 1 372 ? -31.672 7.906 26.188 1 46.25 372 CYS B O 1
ATOM 8444 N N . LYS B 1 373 ? -31.609 9.461 24.656 1 47.5 373 LYS B N 1
ATOM 8445 C CA . LYS B 1 373 ? -30.797 8.516 23.906 1 47.5 373 LYS B CA 1
ATOM 8446 C C . LYS B 1 373 ? -29.422 8.32 24.562 1 47.5 373 LYS B C 1
ATOM 8448 O O . LYS B 1 373 ? -29 7.188 24.781 1 47.5 373 LYS B O 1
ATOM 8453 N N . HIS B 1 374 ? -28.438 9.273 24.453 1 50.03 374 HIS B N 1
ATOM 8454 C CA . HIS B 1 374 ? -27.078 8.992 24.891 1 50.03 374 HIS B CA 1
ATOM 8455 C C . HIS B 1 374 ? -26.766 9.688 26.203 1 50.03 374 HIS B C 1
ATOM 8457 O O . HIS B 1 374 ? -25.609 9.938 26.531 1 50.03 374 HIS B O 1
ATOM 8463 N N . GLY B 1 375 ? -27.828 9.82 27.094 1 54.16 375 GLY B N 1
ATOM 8464 C CA . GLY B 1 375 ? -27.625 10.391 28.406 1 54.16 375 GLY B CA 1
ATOM 8465 C C . GLY B 1 375 ? -27.156 11.836 28.375 1 54.16 375 GLY B C 1
ATOM 8466 O O . GLY B 1 375 ? -26.766 12.391 29.406 1 54.16 375 GLY B O 1
ATOM 8467 N N . MET B 1 376 ? -26.984 12.383 27.234 1 60.28 376 MET B N 1
ATOM 8468 C CA . MET B 1 376 ? -26.422 13.727 27.172 1 60.28 376 MET B CA 1
ATOM 8469 C C . MET B 1 376 ? -27.453 14.773 27.594 1 60.28 376 MET B C 1
ATOM 8471 O O . MET B 1 376 ? -28.562 14.805 27.062 1 60.28 376 MET B O 1
ATOM 8475 N N . ASN B 1 377 ? -27.297 15.289 28.812 1 75.19 377 ASN B N 1
ATOM 8476 C CA . ASN B 1 377 ? -28.078 16.422 29.266 1 75.19 377 ASN B CA 1
ATOM 8477 C C . ASN B 1 377 ? -27.531 17.75 28.719 1 75.19 377 ASN B C 1
ATOM 8479 O O . ASN B 1 377 ? -26.359 17.828 28.359 1 75.19 377 ASN B O 1
ATOM 8483 N N . ALA B 1 378 ? -28.422 18.719 28.281 1 83.56 378 ALA B N 1
ATOM 8484 C CA . ALA B 1 378 ? -28.047 20.031 27.781 1 83.56 378 ALA B CA 1
ATOM 8485 C C . ALA B 1 378 ? -26.984 20.688 28.656 1 83.56 378 ALA B C 1
ATOM 8487 O O . ALA B 1 378 ? -26.125 21.406 28.141 1 83.56 378 ALA B O 1
ATOM 8488 N N . HIS B 1 379 ? -27.016 20.328 29.859 1 83.12 379 HIS B N 1
ATOM 8489 C CA . HIS B 1 379 ? -26.047 20.906 30.766 1 83.12 379 HIS B CA 1
ATOM 8490 C C . HIS B 1 379 ? -24.656 20.312 30.562 1 83.12 379 HIS B C 1
ATOM 8492 O O . HIS B 1 379 ? -23.656 21.016 30.703 1 83.12 379 HIS B O 1
ATOM 8498 N N . VAL B 1 380 ? -24.656 19.094 30.266 1 85.38 380 VAL B N 1
ATOM 8499 C CA . VAL B 1 380 ? -23.375 18.438 30.031 1 85.38 380 VAL B CA 1
ATOM 8500 C C . VAL B 1 380 ? -22.75 18.969 28.734 1 85.38 380 VAL B C 1
ATOM 8502 O O . VAL B 1 380 ? -21.547 19.219 28.672 1 85.38 380 VAL B O 1
ATOM 8505 N N . LEU B 1 381 ? -23.578 19.125 27.75 1 88.25 381 LEU B N 1
ATOM 8506 C CA . LEU B 1 381 ? -23.094 19.625 26.469 1 88.25 381 LEU B CA 1
ATOM 8507 C C . LEU B 1 381 ? -22.578 21.062 26.609 1 88.25 381 LEU B C 1
ATOM 8509 O O . LEU B 1 381 ? -21.609 21.438 25.953 1 88.25 381 LEU B O 1
ATOM 8513 N N . PHE B 1 382 ? -23.297 21.797 27.453 1 88.38 382 PHE B N 1
ATOM 8514 C CA . PHE B 1 382 ? -22.859 23.156 27.703 1 88.38 382 PHE B CA 1
ATOM 8515 C C . PHE B 1 382 ? -21.484 23.172 28.375 1 88.38 382 PHE B C 1
ATOM 8517 O O . PHE B 1 382 ? -20.625 23.969 28.016 1 88.38 382 PHE B O 1
ATOM 8524 N N . ALA B 1 383 ? -21.328 22.344 29.281 1 85.94 383 ALA B N 1
ATOM 8525 C CA . ALA B 1 383 ? -20.062 22.281 30 1 85.94 383 ALA B CA 1
ATOM 8526 C C . ALA B 1 383 ? -18.938 21.797 29.094 1 85.94 383 ALA B C 1
ATOM 8528 O O . ALA B 1 383 ? -17.781 22.219 29.25 1 85.94 383 ALA B O 1
ATOM 8529 N N . LEU B 1 384 ? -19.266 20.984 28.188 1 87.62 384 LEU B N 1
ATOM 8530 C CA . LEU B 1 384 ? -18.266 20.469 27.266 1 87.62 384 LEU B CA 1
ATOM 8531 C C . LEU B 1 384 ? -17.844 21.547 26.266 1 87.62 384 LEU B C 1
ATOM 8533 O O . LEU B 1 384 ? -16.688 21.578 25.828 1 87.62 384 LEU B O 1
ATOM 8537 N N . LEU B 1 385 ? -18.781 22.328 25.891 1 89.31 385 LEU B N 1
ATOM 8538 C CA . LEU B 1 385 ? -18.516 23.359 24.891 1 89.31 385 LEU B CA 1
ATOM 8539 C C . LEU B 1 385 ? -17.75 24.516 25.516 1 89.31 385 LEU B C 1
ATOM 8541 O O . LEU B 1 385 ? -16.938 25.172 24.844 1 89.31 385 LEU B O 1
ATOM 8545 N N . ASP B 1 386 ? -18.031 24.781 26.719 1 87.06 386 ASP B N 1
ATOM 8546 C CA . ASP B 1 386 ? -17.391 25.906 27.406 1 87.06 386 ASP B CA 1
ATOM 8547 C C . ASP B 1 386 ? -15.992 25.516 27.891 1 87.06 386 ASP B C 1
ATOM 8549 O O . ASP B 1 386 ? -15.781 25.281 29.094 1 87.06 386 ASP B O 1
ATOM 8553 N N . THR B 1 387 ? -15.023 25.547 27.016 1 82.44 387 THR B N 1
ATOM 8554 C CA . THR B 1 387 ? -13.656 25.125 27.328 1 82.44 387 THR B CA 1
ATOM 8555 C C . THR B 1 387 ? -12.984 26.141 28.266 1 82.44 387 THR B C 1
ATOM 8557 O O . THR B 1 387 ? -12.141 25.781 29.078 1 82.44 387 THR B O 1
ATOM 8560 N N . ASN B 1 388 ? -13.359 27.484 28.188 1 79.88 388 ASN B N 1
ATOM 8561 C CA . ASN B 1 388 ? -12.734 28.516 29.031 1 79.88 388 ASN B CA 1
ATOM 8562 C C . ASN B 1 388 ? -13.477 28.672 30.359 1 79.88 388 ASN B C 1
ATOM 8564 O O . ASN B 1 388 ? -13.047 29.453 31.219 1 79.88 388 ASN B O 1
ATOM 8568 N N . GLN B 1 389 ? -14.594 28.031 30.688 1 81.06 389 GLN B N 1
ATOM 8569 C CA . GLN B 1 389 ? -15.359 27.984 31.938 1 81.06 389 GLN B CA 1
ATOM 8570 C C . GLN B 1 389 ? -15.836 29.375 32.312 1 81.06 389 GLN B C 1
ATOM 8572 O O . GLN B 1 389 ? -15.719 29.781 33.5 1 81.06 389 GLN B O 1
ATOM 8577 N N . ASP B 1 390 ? -16.141 30.297 31.328 1 79.5 390 ASP B N 1
ATOM 8578 C CA . ASP B 1 390 ? -16.656 31.641 31.625 1 79.5 390 ASP B CA 1
ATOM 8579 C C . ASP B 1 390 ? -18.188 31.641 31.688 1 79.5 390 ASP B C 1
ATOM 8581 O O . ASP B 1 390 ? -18.797 32.688 31.922 1 79.5 390 ASP B O 1
ATOM 8585 N N . GLY B 1 391 ? -18.781 30.484 31.516 1 81.56 391 GLY B N 1
ATOM 8586 C CA . GLY B 1 391 ? -20.219 30.359 31.609 1 81.56 391 GLY B CA 1
ATOM 8587 C C . GLY B 1 391 ? -20.938 30.812 30.344 1 81.56 391 GLY B C 1
ATOM 8588 O O . GLY B 1 391 ? -22.172 30.922 30.344 1 81.56 391 GLY B O 1
ATOM 8589 N N . ARG B 1 392 ? -20.172 31.219 29.359 1 87.5 392 ARG B N 1
ATOM 8590 C CA . ARG B 1 392 ? -20.719 31.625 28.078 1 87.5 392 ARG B CA 1
ATOM 8591 C C . ARG B 1 392 ? -20.047 30.891 26.922 1 87.5 392 ARG B C 1
ATOM 8593 O O . ARG B 1 392 ? -18.906 30.422 27.062 1 87.5 392 ARG B O 1
ATOM 8600 N N . ILE B 1 393 ? -20.766 30.688 25.844 1 90.56 393 ILE B N 1
ATOM 8601 C CA . ILE B 1 393 ? -20.234 29.984 24.688 1 90.56 393 ILE B CA 1
ATOM 8602 C C . ILE B 1 393 ? -19.859 30.984 23.594 1 90.56 393 ILE B C 1
ATOM 8604 O O . ILE B 1 393 ? -20.703 31.797 23.188 1 90.56 393 ILE B O 1
ATOM 8608 N N . GLU B 1 394 ? -18.641 30.938 23.203 1 88.69 394 GLU B N 1
ATOM 8609 C CA . GLU B 1 394 ? -18.172 31.766 22.094 1 88.69 394 GLU B CA 1
ATOM 8610 C C . GLU B 1 394 ? -18.312 31.031 20.75 1 88.69 394 GLU B C 1
ATOM 8612 O O . GLU B 1 394 ? -18.719 29.875 20.719 1 88.69 394 GLU B O 1
ATOM 8617 N N . LEU B 1 395 ? -18.109 31.781 19.734 1 87.19 395 LEU B N 1
ATOM 8618 C CA . LEU B 1 395 ? -18.281 31.219 18.391 1 87.19 395 LEU B CA 1
ATOM 8619 C C . LEU B 1 395 ? -17.344 30.047 18.172 1 87.19 395 LEU B C 1
ATOM 8621 O O . LEU B 1 395 ? -17.75 29.016 17.625 1 87.19 395 LEU B O 1
ATOM 8625 N N . ARG B 1 396 ? -16.094 30.141 18.531 1 84.75 396 ARG B N 1
ATOM 8626 C CA . ARG B 1 396 ? -15.102 29.078 18.312 1 84.75 396 ARG B CA 1
ATOM 8627 C C . ARG B 1 396 ? -15.5 27.797 19.047 1 84.75 396 ARG B C 1
ATOM 8629 O O . ARG B 1 396 ? -15.25 26.703 18.547 1 84.75 396 ARG B O 1
ATOM 8636 N N . GLU B 1 397 ? -16.141 27.953 20.156 1 88.62 397 GLU B N 1
ATOM 8637 C CA . GLU B 1 397 ? -16.594 26.797 20.953 1 88.62 397 GLU B CA 1
ATOM 8638 C C . GLU B 1 397 ? -17.859 26.203 20.359 1 88.62 397 GLU B C 1
ATOM 8640 O O . GLU B 1 397 ? -18.031 24.969 20.375 1 88.62 397 GLU B O 1
ATOM 8645 N N . PHE B 1 398 ? -18.656 27.094 19.875 1 89.62 398 PHE B N 1
ATOM 8646 C CA . PHE B 1 398 ? -19.938 26.656 19.312 1 89.62 398 PHE B CA 1
ATOM 8647 C C . PHE B 1 398 ? -19.703 25.828 18.047 1 89.62 398 PHE B C 1
ATOM 8649 O O . PHE B 1 398 ? -20.516 24.953 17.719 1 89.62 398 PHE B O 1
ATOM 8656 N N . LEU B 1 399 ? -18.641 26.062 17.391 1 87.81 399 LEU B N 1
ATOM 8657 C CA . LEU B 1 399 ? -18.359 25.359 16.156 1 87.81 399 LEU B CA 1
ATOM 8658 C C . LEU B 1 399 ? -18.078 23.891 16.406 1 87.81 399 LEU B C 1
ATOM 8660 O O . LEU B 1 399 ? -18.125 23.078 15.492 1 87.81 399 LEU B O 1
ATOM 8664 N N . GLN B 1 400 ? -17.891 23.453 17.578 1 87.06 400 GLN B N 1
ATOM 8665 C CA . GLN B 1 400 ? -17.625 22.062 17.922 1 87.06 400 GLN B CA 1
ATOM 8666 C C . GLN B 1 400 ? -18.906 21.344 18.328 1 87.06 400 GLN B C 1
ATOM 8668 O O . GLN B 1 400 ? -18.875 20.188 18.75 1 87.06 400 GLN B O 1
ATOM 8673 N N . LEU B 1 401 ? -19.953 21.969 18.172 1 87.75 401 LEU B N 1
ATOM 8674 C CA . LEU B 1 401 ? -21.234 21.469 18.641 1 87.75 401 LEU B CA 1
ATOM 8675 C C . LEU B 1 401 ? -21.578 20.141 17.969 1 87.75 401 LEU B C 1
ATOM 8677 O O . LEU B 1 401 ? -22 19.203 18.641 1 87.75 401 LEU B O 1
ATOM 8681 N N . VAL B 1 402 ? -21.344 20.047 16.688 1 83.81 402 VAL B N 1
ATOM 8682 C CA . VAL B 1 402 ? -21.75 18.859 15.953 1 83.81 402 VAL B CA 1
ATOM 8683 C C . VAL B 1 402 ? -20.906 17.672 16.391 1 83.81 402 VAL B C 1
ATOM 8685 O O . VAL B 1 402 ? -21.406 16.562 16.547 1 83.81 402 VAL B O 1
ATOM 8688 N N . GLN B 1 403 ? -19.703 17.844 16.578 1 81.19 403 GLN B N 1
ATOM 8689 C CA . GLN B 1 403 ? -18.828 16.75 17 1 81.19 403 GLN B CA 1
ATOM 8690 C C . GLN B 1 403 ? -19.141 16.312 18.422 1 81.19 403 GLN B C 1
ATOM 8692 O O . GLN B 1 403 ? -19.125 15.117 18.734 1 81.19 403 GLN B O 1
ATOM 8697 N N . LEU B 1 404 ? -19.484 17.219 19.266 1 84.88 404 LEU B N 1
ATOM 8698 C CA . LEU B 1 404 ? -19.688 16.922 20.688 1 84.88 404 LEU B CA 1
ATOM 8699 C C . LEU B 1 404 ? -21.094 16.375 20.922 1 84.88 404 LEU B C 1
ATOM 8701 O O . LEU B 1 404 ? -21.328 15.648 21.891 1 84.88 404 LEU B O 1
ATOM 8705 N N . SER B 1 405 ? -21.938 16.75 20.062 1 80.44 405 SER B N 1
ATOM 8706 C CA . SER B 1 405 ? -23.312 16.281 20.234 1 80.44 405 SER B CA 1
ATOM 8707 C C . SER B 1 405 ? -23.406 14.781 19.969 1 80.44 405 SER B C 1
ATOM 8709 O O . SER B 1 405 ? -24.328 14.117 20.438 1 80.44 405 SER B O 1
ATOM 8711 N N . ASN B 1 406 ? -22.391 14.227 19.219 1 75.94 406 ASN B N 1
ATOM 8712 C CA . ASN B 1 406 ? -22.406 12.805 18.891 1 75.94 406 ASN B CA 1
ATOM 8713 C C . ASN B 1 406 ? -21.547 12.008 19.875 1 75.94 406 ASN B C 1
ATOM 8715 O O . ASN B 1 406 ? -21.281 10.828 19.656 1 75.94 406 ASN B O 1
ATOM 8719 N N . SER B 1 407 ? -21.203 12.562 20.953 1 79.88 407 SER B N 1
ATOM 8720 C CA . SER B 1 407 ? -20.375 11.883 21.938 1 79.88 407 SER B CA 1
ATOM 8721 C C . SER B 1 407 ? -21.219 11.031 22.875 1 79.88 407 SER B C 1
ATOM 8723 O O . SER B 1 407 ? -22.422 11.273 23.031 1 79.88 407 SER B O 1
ATOM 8725 N N . ALA B 1 408 ? -20.641 9.938 23.359 1 76.44 408 ALA B N 1
ATOM 8726 C CA . ALA B 1 408 ? -21.312 9.062 24.312 1 76.44 408 ALA B CA 1
ATOM 8727 C C . ALA B 1 408 ? -21.016 9.5 25.75 1 76.44 408 ALA B C 1
ATOM 8729 O O . ALA B 1 408 ? -19.875 9.805 26.094 1 76.44 408 ALA B O 1
ATOM 8730 N N . VAL B 1 409 ? -22.188 9.68 26.562 1 77.31 409 VAL B N 1
ATOM 8731 C CA . VAL B 1 409 ? -22.047 10.141 27.938 1 77.31 409 VAL B CA 1
ATOM 8732 C C . VAL B 1 409 ? -22.547 9.062 28.906 1 77.31 409 VAL B C 1
ATOM 8734 O O . VAL B 1 409 ? -23.578 8.438 28.656 1 77.31 409 VAL B O 1
ATOM 8737 N N . ARG B 1 410 ? -21.641 8.695 29.828 1 73.38 410 ARG B N 1
ATOM 8738 C CA . ARG B 1 410 ? -22.031 7.758 30.891 1 73.38 410 ARG B CA 1
ATOM 8739 C C . ARG B 1 410 ? -21.891 8.391 32.25 1 73.38 410 ARG B C 1
ATOM 8741 O O . ARG B 1 410 ? -20.891 9.055 32.562 1 73.38 410 ARG B O 1
ATOM 8748 N N . ARG B 1 411 ? -22.984 8.258 33.062 1 71.94 411 ARG B N 1
ATOM 8749 C CA . ARG B 1 411 ? -22.953 8.766 34.406 1 71.94 411 ARG B CA 1
ATOM 8750 C C . ARG B 1 411 ? -22.125 7.852 35.312 1 71.94 411 ARG B C 1
ATOM 8752 O O . ARG B 1 411 ? -22.281 6.629 35.281 1 71.94 411 ARG B O 1
ATOM 8759 N N . VAL B 1 412 ? -21.031 8.383 35.844 1 65.69 412 VAL B N 1
ATOM 8760 C CA . VAL B 1 412 ? -20.219 7.629 36.812 1 65.69 412 VAL B CA 1
ATOM 8761 C C . VAL B 1 412 ? -20.859 7.66 38.188 1 65.69 412 VAL B C 1
ATOM 8763 O O . VAL B 1 412 ? -21.078 8.734 38.75 1 65.69 412 VAL B O 1
ATOM 8766 N N . GLN B 1 413 ? -21.625 6.613 38.562 1 55.97 413 GLN B N 1
ATOM 8767 C CA . GLN B 1 413 ? -22.188 6.551 39.906 1 55.97 413 GLN B CA 1
ATOM 8768 C C . GLN B 1 413 ? -21.141 6.082 40.906 1 55.97 413 GLN B C 1
ATOM 8770 O O . GLN B 1 413 ? -20.438 5.098 40.688 1 55.97 413 GLN B O 1
ATOM 8775 N N . ASN B 1 414 ? -20.594 6.91 41.656 1 50.75 414 ASN B N 1
ATOM 8776 C CA . ASN B 1 414 ? -19.781 6.453 42.781 1 50.75 414 ASN B CA 1
ATOM 8777 C C . ASN B 1 414 ? -20.594 5.586 43.75 1 50.75 414 ASN B C 1
ATOM 8779 O O . ASN B 1 414 ? -21.547 6.062 44.375 1 50.75 414 ASN B O 1
ATOM 8783 N N . PRO B 1 415 ? -20.578 4.316 43.531 1 47.53 415 PRO B N 1
ATOM 8784 C CA . PRO B 1 415 ? -21.344 3.459 44.438 1 47.53 415 PRO B CA 1
ATOM 8785 C C . PRO B 1 415 ? -21 3.697 45.906 1 47.53 415 PRO B C 1
ATOM 8787 O O . PRO B 1 415 ? -21.656 3.143 46.781 1 47.53 415 PRO B O 1
ATOM 8790 N N . VAL B 1 416 ? -19.844 4.215 46.219 1 47.81 416 VAL B N 1
ATOM 8791 C CA . VAL B 1 416 ? -19.469 4.137 47.625 1 47.81 416 VAL B CA 1
ATOM 8792 C C . VAL B 1 416 ? -20.516 4.84 48.5 1 47.81 416 VAL B C 1
ATOM 8794 O O . VAL B 1 416 ? -20.625 4.582 49.688 1 47.81 416 VAL B O 1
ATOM 8797 N N . ASP B 1 417 ? -21.094 5.801 48.031 1 44.81 417 ASP B N 1
ATOM 8798 C CA . ASP B 1 417 ? -21.734 6.637 49.031 1 44.81 417 ASP B CA 1
ATOM 8799 C C . ASP B 1 417 ? -22.875 5.891 49.719 1 44.81 417 ASP B C 1
ATOM 8801 O O . ASP B 1 417 ? -23.25 6.219 50.844 1 44.81 417 ASP B O 1
ATOM 8805 N N . SER B 1 418 ? -23.656 5.09 48.938 1 45.19 418 SER B N 1
ATOM 8806 C CA . SER B 1 418 ? -24.891 4.797 49.656 1 45.19 418 SER B CA 1
ATOM 8807 C C . SER B 1 418 ? -24.781 3.512 50.469 1 45.19 418 SER B C 1
ATOM 8809 O O . SER B 1 418 ? -25.766 3.057 51.062 1 45.19 418 SER B O 1
ATOM 8811 N N . LEU B 1 419 ? -23.781 2.674 50.25 1 46.16 419 LEU B N 1
ATOM 8812 C CA . LEU B 1 419 ? -24.031 1.377 50.875 1 46.16 419 LEU B CA 1
ATOM 8813 C C . LEU B 1 419 ? -23.625 1.384 52.344 1 46.16 419 LEU B C 1
ATOM 8815 O O . LEU B 1 419 ? -22.578 1.958 52.688 1 46.16 419 LEU B O 1
ATOM 8819 N N . HIS B 1 420 ? -24.484 1.091 53.25 1 46.97 420 HIS B N 1
ATOM 8820 C CA . HIS B 1 420 ? -24.344 0.971 54.719 1 46.97 420 HIS B CA 1
ATOM 8821 C C . HIS B 1 420 ? -23.328 -0.103 55.062 1 46.97 420 HIS B C 1
ATOM 8823 O O . HIS B 1 420 ? -23.234 -1.13 54.406 1 46.97 420 HIS B O 1
ATOM 8829 N N . PRO B 1 421 ? -22.453 0.032 56.062 1 47.75 421 PRO B N 1
ATOM 8830 C CA . PRO B 1 421 ? -21.422 -0.791 56.688 1 47.75 421 PRO B CA 1
ATOM 8831 C C . PRO B 1 421 ? -21.969 -2.041 57.344 1 47.75 421 PRO B C 1
ATOM 8833 O O . PRO B 1 421 ? -22.953 -1.957 58.094 1 47.75 421 PRO B O 1
ATOM 8836 N N . GLY B 1 422 ? -21.766 -3.447 56.875 1 53.62 422 GLY B N 1
ATOM 8837 C CA . GLY B 1 422 ? -22.016 -4.723 57.531 1 53.62 422 GLY B CA 1
ATOM 8838 C C . GLY B 1 422 ? -22.75 -5.711 56.625 1 53.62 422 GLY B C 1
ATOM 8839 O O . GLY B 1 422 ? -22.953 -6.867 57 1 53.62 422 GLY B O 1
ATOM 8840 N N . THR B 1 423 ? -23.719 -5.367 55.781 1 52.56 423 THR B N 1
ATOM 8841 C CA . THR B 1 423 ? -24.641 -6.32 55.188 1 52.56 423 THR B CA 1
ATOM 8842 C C . THR B 1 423 ? -23.953 -7.086 54.062 1 52.56 423 THR B C 1
ATOM 8844 O O . THR B 1 423 ? -22.922 -6.668 53.562 1 52.56 423 THR B O 1
ATOM 8847 N N . ALA B 1 424 ? -24.438 -8.5 53.781 1 57.31 424 ALA B N 1
ATOM 8848 C CA . ALA B 1 424 ? -24.078 -9.367 52.688 1 57.31 424 ALA B CA 1
ATOM 8849 C C . ALA B 1 424 ? -23.797 -8.555 51.406 1 57.31 424 ALA B C 1
ATOM 8851 O O . ALA B 1 424 ? -22.906 -8.891 50.625 1 57.31 424 ALA B O 1
ATOM 8852 N N . ALA B 1 425 ? -24.422 -7.625 51.375 1 60.31 425 ALA B N 1
ATOM 8853 C CA . ALA B 1 425 ? -24.25 -6.715 50.25 1 60.31 425 ALA B CA 1
ATOM 8854 C C . ALA B 1 425 ? -22.875 -6.07 50.25 1 60.31 425 ALA B C 1
ATOM 8856 O O . ALA B 1 425 ? -22.281 -5.824 49.219 1 60.31 425 ALA B O 1
ATOM 8857 N N . MET B 1 426 ? -22.359 -6.027 51.469 1 60.88 426 MET B N 1
ATOM 8858 C CA . MET B 1 426 ? -21.031 -5.426 51.594 1 60.88 426 MET B CA 1
ATOM 8859 C C . MET B 1 426 ? -19.953 -6.391 51.125 1 60.88 426 MET B C 1
ATOM 8861 O O . MET B 1 426 ? -18.984 -5.977 50.469 1 60.88 426 MET B O 1
ATOM 8865 N N . ILE B 1 427 ? -20.188 -7.664 51.562 1 59.78 427 ILE B N 1
ATOM 8866 C CA . ILE B 1 427 ? -19.203 -8.656 51.125 1 59.78 427 ILE B CA 1
ATOM 8867 C C . ILE B 1 427 ? -19.219 -8.75 49.594 1 59.78 427 ILE B C 1
ATOM 8869 O O . ILE B 1 427 ? -18.156 -8.828 48.969 1 59.78 427 ILE B O 1
ATOM 8873 N N . LEU B 1 428 ? -20.406 -8.859 49.125 1 65.38 428 LEU B N 1
ATOM 8874 C CA . LEU B 1 428 ? -20.516 -8.93 47.656 1 65.38 428 LEU B CA 1
ATOM 8875 C C . LEU B 1 428 ? -19.938 -7.676 47.031 1 65.38 428 LEU B C 1
ATOM 8877 O O . LEU B 1 428 ? -19.312 -7.754 45.969 1 65.38 428 LEU B O 1
ATOM 8881 N N . GLN B 1 429 ? -20.094 -6.703 47.781 1 69.12 429 GLN B N 1
ATOM 8882 C CA . GLN B 1 429 ? -19.562 -5.461 47.25 1 69.12 429 GLN B CA 1
ATOM 8883 C C . GLN B 1 429 ? -18.031 -5.441 47.281 1 69.12 429 GLN B C 1
ATOM 8885 O O . GLN B 1 429 ? -17.375 -4.945 46.375 1 69.12 429 GLN B O 1
ATOM 8890 N N . ARG B 1 430 ? -17.578 -5.957 48.469 1 68.38 430 ARG B N 1
ATOM 8891 C CA . ARG B 1 430 ? -16.125 -6.043 48.562 1 68.38 430 ARG B CA 1
ATOM 8892 C C . ARG B 1 430 ? -15.578 -6.965 47.469 1 68.38 430 ARG B C 1
ATOM 8894 O O . ARG B 1 430 ? -14.516 -6.695 46.906 1 68.38 430 ARG B O 1
ATOM 8901 N N . GLY B 1 431 ? -16.266 -8.078 47.312 1 73.19 431 GLY B N 1
ATOM 8902 C CA . GLY B 1 431 ? -15.859 -8.977 46.219 1 73.19 431 GLY B CA 1
ATOM 8903 C C . GLY B 1 431 ? -15.906 -8.328 44.875 1 73.19 431 GLY B C 1
ATOM 8904 O O . GLY B 1 431 ? -14.984 -8.492 44.062 1 73.19 431 GLY B O 1
ATOM 8905 N N . TRP B 1 432 ? -16.859 -7.633 44.719 1 76.62 432 TRP B N 1
ATOM 8906 C CA . TRP B 1 432 ? -17 -6.949 43.438 1 76.62 432 TRP B CA 1
ATOM 8907 C C . TRP B 1 432 ? -15.906 -5.914 43.219 1 76.62 432 TRP B C 1
ATOM 8909 O O . TRP B 1 432 ? -15.383 -5.754 42.125 1 76.62 432 TRP B O 1
ATOM 8919 N N . THR B 1 433 ? -15.57 -5.273 44.281 1 77 433 THR B N 1
ATOM 8920 C CA . THR B 1 433 ? -14.516 -4.266 44.188 1 77 433 THR B CA 1
ATOM 8921 C C . THR B 1 433 ? -13.164 -4.922 43.906 1 77 433 THR B C 1
ATOM 8923 O O . THR B 1 433 ? -12.344 -4.391 43.156 1 77 433 THR B O 1
ATOM 8926 N N . ARG B 1 434 ? -13.008 -6.043 44.562 1 78.56 434 ARG B N 1
ATOM 8927 C CA . ARG B 1 434 ? -11.758 -6.762 44.312 1 78.56 434 ARG B CA 1
ATOM 8928 C C . ARG B 1 434 ? -11.703 -7.266 42.875 1 78.56 434 ARG B C 1
ATOM 8930 O O . ARG B 1 434 ? -10.641 -7.262 42.25 1 78.56 434 ARG B O 1
ATOM 8937 N N . ALA B 1 435 ? -12.82 -7.719 42.438 1 81.69 435 ALA B N 1
ATOM 8938 C CA . ALA B 1 435 ? -12.875 -8.172 41.062 1 81.69 435 ALA B CA 1
ATOM 8939 C C . ALA B 1 435 ? -12.594 -7.016 40.094 1 81.69 435 ALA B C 1
ATOM 8941 O O . ALA B 1 435 ? -11.883 -7.188 39.094 1 81.69 435 ALA B O 1
ATOM 8942 N N . ARG B 1 436 ? -13.062 -5.953 40.438 1 81.19 436 ARG B N 1
ATOM 8943 C CA . ARG B 1 436 ? -12.836 -4.785 39.594 1 81.19 436 ARG B CA 1
ATOM 8944 C C . ARG B 1 436 ? -11.375 -4.359 39.625 1 81.19 436 ARG B C 1
ATOM 8946 O O . ARG B 1 436 ? -10.82 -3.957 38.594 1 81.19 436 ARG B O 1
ATOM 8953 N N . CYS B 1 437 ? -10.82 -4.477 40.688 1 79.31 437 CYS B N 1
ATOM 8954 C CA . CYS B 1 437 ? -9.414 -4.109 40.812 1 79.31 437 CYS B CA 1
ATOM 8955 C C . CYS B 1 437 ? -8.523 -5.117 40.062 1 79.31 437 CYS B C 1
ATOM 8957 O O . CYS B 1 437 ? -7.531 -4.738 39.438 1 79.31 437 CYS B O 1
ATOM 8959 N N . THR B 1 438 ? -8.961 -6.328 40.188 1 81.62 438 THR B N 1
ATOM 8960 C CA . THR B 1 438 ? -8.164 -7.355 39.531 1 81.62 438 THR B CA 1
ATOM 8961 C C . THR B 1 438 ? -8.281 -7.242 38 1 81.62 438 THR B C 1
ATOM 8963 O O . THR B 1 438 ? -7.285 -7.336 37.281 1 81.62 438 THR B O 1
ATOM 8966 N N . VAL B 1 439 ? -9.477 -7.055 37.562 1 81.62 439 VAL B N 1
ATOM 8967 C CA . VAL B 1 439 ? -9.711 -6.98 36.125 1 81.62 439 VAL B CA 1
ATOM 8968 C C . VAL B 1 439 ? -9.117 -5.688 35.594 1 81.62 439 VAL B C 1
ATOM 8970 O O . VAL B 1 439 ? -8.672 -5.641 34.438 1 81.62 439 VAL B O 1
ATOM 8973 N N . GLY B 1 440 ? -8.977 -4.715 36.375 1 77 440 GLY B N 1
ATOM 8974 C CA . GLY B 1 440 ? -8.469 -3.426 35.938 1 77 440 GLY B CA 1
ATOM 8975 C C . GLY B 1 440 ? -6.953 -3.355 35.938 1 77 440 GLY B C 1
ATOM 8976 O O . GLY B 1 440 ? -6.371 -2.414 35.406 1 77 440 GLY B O 1
ATOM 8977 N N . HIS B 1 441 ? -6.395 -4.406 36.438 1 75.5 441 HIS B N 1
ATOM 8978 C CA . HIS B 1 441 ? -4.938 -4.387 36.5 1 75.5 441 HIS B CA 1
ATOM 8979 C C . HIS B 1 441 ? -4.332 -4.555 35.094 1 75.5 441 HIS B C 1
ATOM 8981 O O . HIS B 1 441 ? -4.898 -5.242 34.25 1 75.5 441 HIS B O 1
ATOM 8987 N N . ALA B 1 442 ? -3.264 -3.893 34.844 1 76.5 442 ALA B N 1
ATOM 8988 C CA . ALA B 1 442 ? -2.619 -3.84 33.531 1 76.5 442 ALA B CA 1
ATOM 8989 C C . ALA B 1 442 ? -2.145 -5.227 33.094 1 76.5 442 ALA B C 1
ATOM 8991 O O . ALA B 1 442 ? -2.178 -5.555 31.906 1 76.5 442 ALA B O 1
ATOM 8992 N N . TYR B 1 443 ? -1.862 -6.113 34.094 1 82.19 443 TYR B N 1
ATOM 8993 C CA . TYR B 1 443 ? -1.29 -7.414 33.75 1 82.19 443 TYR B CA 1
ATOM 8994 C C . TYR B 1 443 ? -2.379 -8.469 33.594 1 82.19 443 TYR B C 1
ATOM 8996 O O . TYR B 1 443 ? -2.117 -9.586 33.156 1 82.19 443 TYR B O 1
ATOM 9004 N N . TYR B 1 444 ? -3.57 -8.172 34 1 86.25 444 TYR B N 1
ATOM 9005 C CA . TYR B 1 444 ? -4.656 -9.141 33.938 1 86.25 444 TYR B CA 1
ATOM 9006 C C . TYR B 1 444 ? -4.996 -9.484 32.5 1 86.25 444 TYR B C 1
ATOM 9008 O O . TYR B 1 444 ? -5.168 -10.656 32.156 1 86.25 444 TYR B O 1
ATOM 9016 N N . GLU B 1 445 ? -4.961 -8.469 31.75 1 81.19 445 GLU B N 1
ATOM 9017 C CA . GLU B 1 445 ? -5.289 -8.727 30.344 1 81.19 445 GLU B CA 1
ATOM 9018 C C . GLU B 1 445 ? -4.207 -9.562 29.672 1 81.19 445 GLU B C 1
ATOM 9020 O O . GLU B 1 445 ? -4.508 -10.422 28.844 1 81.19 445 GLU B O 1
ATOM 9025 N N . ALA B 1 446 ? -3.035 -9.359 30.078 1 84.69 446 ALA B N 1
ATOM 9026 C CA . ALA B 1 446 ? -1.933 -10.141 29.516 1 84.69 446 ALA B CA 1
ATOM 9027 C C . ALA B 1 446 ? -1.988 -11.586 29.984 1 84.69 446 ALA B C 1
ATOM 9029 O O . ALA B 1 446 ? -1.681 -12.508 29.219 1 84.69 446 ALA B O 1
ATOM 9030 N N . ALA B 1 447 ? -2.396 -11.766 31.203 1 86.44 447 ALA B N 1
ATOM 9031 C CA . ALA B 1 447 ? -2.512 -13.117 31.75 1 86.44 447 ALA B CA 1
ATOM 9032 C C . ALA B 1 447 ? -3.625 -13.898 31.047 1 86.44 447 ALA B C 1
ATOM 9034 O O . ALA B 1 447 ? -3.473 -15.086 30.75 1 86.44 447 ALA B O 1
ATOM 9035 N N . VAL B 1 448 ? -4.703 -13.242 30.859 1 86.38 448 VAL B N 1
ATOM 9036 C CA . VAL B 1 448 ? -5.82 -13.891 30.188 1 86.38 448 VAL B CA 1
ATOM 9037 C C . VAL B 1 448 ? -5.426 -14.242 28.75 1 86.38 448 VAL B C 1
ATOM 9039 O O . VAL B 1 448 ? -5.742 -15.328 28.266 1 86.38 448 VAL B O 1
ATOM 9042 N N . LEU B 1 449 ? -4.719 -13.391 28.125 1 85.56 449 LEU B N 1
ATOM 9043 C CA . LEU B 1 449 ? -4.223 -13.688 26.781 1 85.56 449 LEU B CA 1
ATOM 9044 C C . LEU B 1 449 ? -3.246 -14.859 26.812 1 85.56 449 LEU B C 1
ATOM 9046 O O . LEU B 1 449 ? -3.223 -15.672 25.875 1 85.56 449 LEU B O 1
ATOM 9050 N N . GLY B 1 450 ? -2.51 -14.906 27.844 1 86.31 450 GLY B N 1
ATOM 9051 C CA . GLY B 1 450 ? -1.603 -16.031 28 1 86.31 450 GLY B CA 1
ATOM 9052 C C . GLY B 1 450 ? -2.318 -17.375 28.094 1 86.31 450 GLY B C 1
ATOM 9053 O O . GLY B 1 450 ? -1.874 -18.359 27.5 1 86.31 450 GLY B O 1
ATOM 9054 N N . VAL B 1 451 ? -3.459 -17.359 28.75 1 88 451 VAL B N 1
ATOM 9055 C CA . VAL B 1 451 ? -4.242 -18.594 28.891 1 88 451 VAL B CA 1
ATOM 9056 C C . VAL B 1 451 ? -4.793 -19 27.516 1 88 451 VAL B C 1
ATOM 9058 O O . VAL B 1 451 ? -4.785 -20.188 27.172 1 88 451 VAL B O 1
ATOM 9061 N N . TYR B 1 452 ? -5.223 -18.062 26.781 1 87 452 TYR B N 1
ATOM 9062 C CA . TYR B 1 452 ? -5.742 -18.359 25.453 1 87 452 TYR B CA 1
ATOM 9063 C C . TYR B 1 452 ? -4.641 -18.875 24.547 1 87 452 TYR B C 1
ATOM 9065 O O . TYR B 1 452 ? -4.867 -19.797 23.75 1 87 452 TYR B O 1
ATOM 9073 N N . LEU B 1 453 ? -3.471 -18.375 24.688 1 86.31 453 LEU B N 1
ATOM 9074 C CA . LEU B 1 453 ? -2.352 -18.797 23.859 1 86.31 453 LEU B CA 1
ATOM 9075 C C . LEU B 1 453 ? -1.885 -20.188 24.219 1 86.31 453 LEU B C 1
ATOM 9077 O O . LEU B 1 453 ? -1.556 -21 23.344 1 86.31 453 LEU B O 1
ATOM 9081 N N . VAL B 1 454 ? -1.862 -20.453 25.5 1 85 454 VAL B N 1
ATOM 9082 C CA . VAL B 1 454 ? -1.485 -21.781 25.953 1 85 454 VAL B CA 1
ATOM 9083 C C . VAL B 1 454 ? -2.504 -22.797 25.453 1 85 454 VAL B C 1
ATOM 9085 O O . VAL B 1 454 ? -2.135 -23.891 25 1 85 454 VAL B O 1
ATOM 9088 N N . ASN B 1 455 ? -3.746 -22.422 25.5 1 85.25 455 ASN B N 1
ATOM 9089 C CA . ASN B 1 455 ? -4.789 -23.281 24.969 1 85.25 455 ASN B CA 1
ATOM 9090 C C . ASN B 1 455 ? -4.602 -23.547 23.484 1 85.25 455 ASN B C 1
ATOM 9092 O O . ASN B 1 455 ? -4.785 -24.672 23.016 1 85.25 455 ASN B O 1
ATOM 9096 N N . ALA B 1 456 ? -4.207 -22.562 22.797 1 83.44 456 ALA B N 1
ATOM 9097 C CA . ALA B 1 456 ? -3.998 -22.703 21.359 1 83.44 456 ALA B CA 1
ATOM 9098 C C . ALA B 1 456 ? -2.799 -23.594 21.078 1 83.44 456 ALA B C 1
ATOM 9100 O O . ALA B 1 456 ? -2.859 -24.453 20.188 1 83.44 456 ALA B O 1
ATOM 9101 N N . ILE B 1 457 ? -1.769 -23.469 21.812 1 82 457 ILE B N 1
ATOM 9102 C CA . ILE B 1 457 ? -0.549 -24.25 21.609 1 82 457 ILE B CA 1
ATOM 9103 C C . ILE B 1 457 ? -0.812 -25.719 21.922 1 82 457 ILE B C 1
ATOM 9105 O O . ILE B 1 457 ? -0.37 -26.609 21.188 1 82 457 ILE B O 1
ATOM 9109 N N . VAL B 1 458 ? -1.583 -25.953 22.969 1 82.19 458 VAL B N 1
ATOM 9110 C CA . VAL B 1 458 ? -1.87 -27.312 23.375 1 82.19 458 VAL B CA 1
ATOM 9111 C C . VAL B 1 458 ? -2.809 -27.969 22.375 1 82.19 458 VAL B C 1
ATOM 9113 O O . VAL B 1 458 ? -2.662 -29.156 22.047 1 82.19 458 VAL B O 1
ATOM 9116 N N . MET B 1 459 ? -3.664 -27.156 21.938 1 79.75 459 MET B N 1
ATOM 9117 C CA . MET B 1 459 ? -4.602 -27.688 20.953 1 79.75 459 MET B CA 1
ATOM 9118 C C . MET B 1 459 ? -3.881 -28.047 19.656 1 79.75 459 MET B C 1
ATOM 9120 O O . MET B 1 459 ? -4.207 -29.047 19.016 1 79.75 459 MET B O 1
ATOM 9124 N N . VAL B 1 460 ? -2.881 -27.328 19.281 1 76.75 460 VAL B N 1
ATOM 9125 C CA . VAL B 1 460 ? -2.119 -27.578 18.062 1 76.75 460 VAL B CA 1
ATOM 9126 C C . VAL B 1 460 ? -1.157 -28.75 18.281 1 76.75 460 VAL B C 1
ATOM 9128 O O . VAL B 1 460 ? -0.993 -29.594 17.406 1 76.75 460 VAL B O 1
ATOM 9131 N N . GLY B 1 461 ? -0.476 -28.703 19.375 1 69.94 461 GLY B N 1
ATOM 9132 C CA . GLY B 1 461 ? 0.51 -29.734 19.672 1 69.94 461 GLY B CA 1
ATOM 9133 C C . GLY B 1 461 ? -0.107 -31.094 19.922 1 69.94 461 GLY B C 1
ATOM 9134 O O . GLY B 1 461 ? 0.502 -32.125 19.625 1 69.94 461 GLY B O 1
ATOM 9135 N N . ALA B 1 462 ? -1.287 -31.078 20.531 1 66.44 462 ALA B N 1
ATOM 9136 C CA . ALA B 1 462 ? -1.87 -32.344 20.969 1 66.44 462 ALA B CA 1
ATOM 9137 C C . ALA B 1 462 ? -2.758 -32.938 19.875 1 66.44 462 ALA B C 1
ATOM 9139 O O . ALA B 1 462 ? -3.568 -33.812 20.141 1 66.44 462 ALA B O 1
ATOM 9140 N N . TYR B 1 463 ? -2.684 -32.312 18.75 1 61.94 463 TYR B N 1
ATOM 9141 C CA . TYR B 1 463 ? -3.52 -32.906 17.703 1 61.94 463 TYR B CA 1
ATOM 9142 C C . TYR B 1 463 ? -3.199 -34.375 17.5 1 61.94 463 TYR B C 1
ATOM 9144 O O . TYR B 1 463 ? -4.105 -35.188 17.312 1 61.94 463 TYR B O 1
ATOM 9152 N N . ASP B 1 464 ? -1.883 -34.688 17.703 1 59.31 464 ASP B N 1
ATOM 9153 C CA . ASP B 1 464 ? -1.471 -36.094 17.516 1 59.31 464 ASP B CA 1
ATOM 9154 C C . ASP B 1 464 ? -1.494 -36.844 18.844 1 59.31 464 ASP B C 1
ATOM 9156 O O . ASP B 1 464 ? -1.506 -38.094 18.859 1 59.31 464 ASP B O 1
ATOM 9160 N N . ASN B 1 465 ? -1.373 -36.031 19.953 1 63.22 465 ASN B N 1
ATOM 9161 C CA . ASN B 1 465 ? -1.363 -36.688 21.25 1 63.22 465 ASN B CA 1
ATOM 9162 C C . ASN B 1 465 ? -2.586 -36.344 22.078 1 63.22 465 ASN B C 1
ATOM 9164 O O . ASN B 1 465 ? -2.568 -35.344 22.812 1 63.22 465 ASN B O 1
ATOM 9168 N N . PRO B 1 466 ? -3.598 -37.031 22.062 1 66.94 466 PRO B N 1
ATOM 9169 C CA . PRO B 1 466 ? -4.891 -36.719 22.656 1 66.94 466 PRO B CA 1
ATOM 9170 C C . PRO B 1 466 ? -4.859 -36.719 24.188 1 66.94 466 PRO B C 1
ATOM 9172 O O . PRO B 1 466 ? -5.672 -36.062 24.828 1 66.94 466 PRO B O 1
ATOM 9175 N N . THR B 1 467 ? -3.861 -37.344 24.797 1 64.75 467 THR B N 1
ATOM 9176 C CA . THR B 1 467 ? -3.908 -37.469 26.25 1 64.75 467 THR B CA 1
ATOM 9177 C C . THR B 1 467 ? -3.619 -36.125 26.922 1 64.75 467 THR B C 1
ATOM 9179 O O . THR B 1 467 ? -4.301 -35.75 27.875 1 64.75 467 THR B O 1
ATOM 9182 N N . VAL B 1 468 ? -2.543 -35.531 26.531 1 64.88 468 VAL B N 1
ATOM 9183 C CA . VAL B 1 468 ? -2.17 -34.219 27.125 1 64.88 468 VAL B CA 1
ATOM 9184 C C . VAL B 1 468 ? -3.266 -33.219 26.859 1 64.88 468 VAL B C 1
ATOM 9186 O O . VAL B 1 468 ? -3.582 -32.375 27.719 1 64.88 468 VAL B O 1
ATOM 9189 N N . ALA B 1 469 ? -3.924 -33.344 25.828 1 74.06 469 ALA B N 1
ATOM 9190 C CA . ALA B 1 469 ? -4.98 -32.438 25.453 1 74.06 469 ALA B CA 1
ATOM 9191 C C . ALA B 1 469 ? -6.223 -32.625 26.312 1 74.06 469 ALA B C 1
ATOM 9193 O O . ALA B 1 469 ? -6.934 -31.656 26.625 1 74.06 469 ALA B O 1
ATOM 9194 N N . ALA B 1 470 ? -6.297 -33.812 26.906 1 74.31 470 ALA B N 1
ATOM 9195 C CA . ALA B 1 470 ? -7.508 -34.125 27.656 1 74.31 470 ALA B CA 1
ATOM 9196 C C . ALA B 1 470 ? -7.484 -33.438 29.031 1 74.31 470 ALA B C 1
ATOM 9198 O O . ALA B 1 470 ? -8.539 -33.188 29.609 1 74.31 470 ALA B O 1
ATOM 9199 N N . ILE B 1 471 ? -6.258 -33.094 29.469 1 76.31 471 ILE B N 1
ATOM 9200 C CA . ILE B 1 471 ? -6.168 -32.5 30.797 1 76.31 471 ILE B CA 1
ATOM 9201 C C . ILE B 1 471 ? -6.023 -30.984 30.688 1 76.31 471 ILE B C 1
ATOM 9203 O O . ILE B 1 471 ? -6.703 -30.234 31.391 1 76.31 471 ILE B O 1
ATOM 9207 N N . ILE B 1 472 ? -5.258 -30.578 29.766 1 82.12 472 ILE B N 1
ATOM 9208 C CA . ILE B 1 472 ? -4.875 -29.172 29.75 1 82.12 472 ILE B CA 1
ATOM 9209 C C . ILE B 1 472 ? -5.984 -28.344 29.109 1 82.12 472 ILE B C 1
ATOM 9211 O O . ILE B 1 472 ? -6.242 -27.203 29.531 1 82.12 472 ILE B O 1
ATOM 9215 N N . VAL B 1 473 ? -6.711 -28.891 28.266 1 83.56 473 VAL B N 1
ATOM 9216 C CA . VAL B 1 473 ? -7.707 -28.125 27.531 1 83.56 473 VAL B CA 1
ATOM 9217 C C . VAL B 1 473 ? -8.883 -27.797 28.438 1 83.56 473 VAL B C 1
ATOM 9219 O O . VAL B 1 473 ? -9.305 -26.641 28.516 1 83.56 473 VAL B O 1
ATOM 9222 N N . PRO B 1 474 ? -9.312 -28.797 29.25 1 83.19 474 PRO B N 1
ATOM 9223 C CA . PRO B 1 474 ? -10.391 -28.422 30.172 1 83.19 474 PRO B CA 1
ATOM 9224 C C . PRO B 1 474 ? -9.922 -27.5 31.281 1 83.19 474 PRO B C 1
ATOM 9226 O O . PRO B 1 474 ? -10.695 -26.656 31.766 1 83.19 474 PRO B O 1
ATOM 9229 N N . GLY B 1 475 ? -8.656 -27.594 31.594 1 86.44 475 GLY B N 1
ATOM 9230 C CA . GLY B 1 475 ? -8.117 -26.656 32.562 1 86.44 475 GLY B CA 1
ATOM 9231 C C . GLY B 1 475 ? -8.102 -25.219 32.062 1 86.44 475 GLY B C 1
ATOM 9232 O O . GLY B 1 475 ? -8.469 -24.297 32.781 1 86.44 475 GLY B O 1
ATOM 9233 N N . CYS B 1 476 ? -7.746 -25.109 30.859 1 88.5 476 CYS B N 1
ATOM 9234 C CA . CYS B 1 476 ? -7.738 -23.781 30.281 1 88.5 476 CYS B CA 1
ATOM 9235 C C . CYS B 1 476 ? -9.156 -23.25 30.125 1 88.5 476 CYS B C 1
ATOM 9237 O O . CYS B 1 476 ? -9.406 -22.062 30.328 1 88.5 476 CYS B O 1
ATOM 9239 N N . LEU B 1 477 ? -10.078 -24.047 29.781 1 88.81 477 LEU B N 1
ATOM 9240 C CA . LEU B 1 477 ? -11.469 -23.641 29.641 1 88.81 477 LEU B CA 1
ATOM 9241 C C . LEU B 1 477 ? -12.031 -23.188 30.984 1 88.81 477 LEU B C 1
ATOM 9243 O O . LEU B 1 477 ? -12.781 -22.203 31.047 1 88.81 477 LEU B O 1
ATOM 9247 N N . ALA B 1 478 ? -11.602 -23.891 31.984 1 89.56 478 ALA B N 1
ATOM 9248 C CA . ALA B 1 478 ? -12.039 -23.484 33.312 1 89.56 478 ALA B CA 1
ATOM 9249 C C . ALA B 1 478 ? -11.531 -22.094 33.688 1 89.56 478 ALA B C 1
ATOM 9251 O O . ALA B 1 478 ? -12.258 -21.297 34.25 1 89.56 478 ALA B O 1
ATOM 9252 N N . MET B 1 479 ? -10.344 -21.938 33.281 1 89.38 479 MET B N 1
ATOM 9253 C CA . MET B 1 479 ? -9.766 -20.641 33.562 1 89.38 479 MET B CA 1
ATOM 9254 C C . MET B 1 479 ? -10.445 -19.547 32.75 1 89.38 479 MET B C 1
ATOM 9256 O O . MET B 1 479 ? -10.594 -18.406 33.219 1 89.38 479 MET B O 1
ATOM 9260 N N . MET B 1 480 ? -10.844 -19.844 31.578 1 90.38 480 MET B N 1
ATOM 9261 C CA . MET B 1 480 ? -11.539 -18.875 30.75 1 90.38 480 MET B CA 1
ATOM 9262 C C . MET B 1 480 ? -12.93 -18.562 31.297 1 90.38 480 MET B C 1
ATOM 9264 O O . MET B 1 480 ? -13.383 -17.422 31.25 1 90.38 480 MET B O 1
ATOM 9268 N N . VAL B 1 481 ? -13.516 -19.547 31.859 1 89.88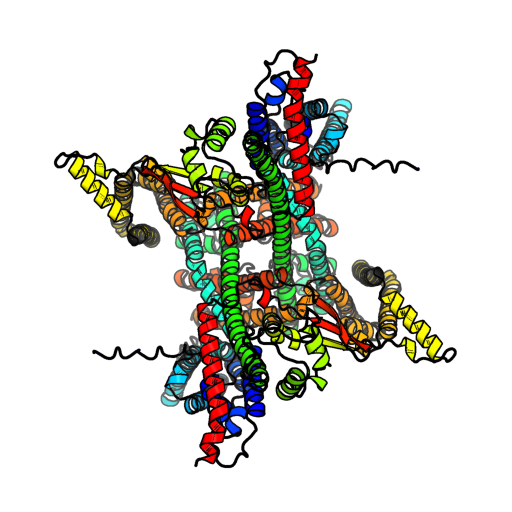 481 VAL B N 1
ATOM 9269 C CA . VAL B 1 481 ? -14.836 -19.359 32.469 1 89.88 481 VAL B CA 1
ATOM 9270 C C . VAL B 1 481 ? -14.711 -18.5 33.719 1 89.88 481 VAL B C 1
ATOM 9272 O O . VAL B 1 481 ? -15.562 -17.641 34 1 89.88 481 VAL B O 1
ATOM 9275 N N . VAL B 1 482 ? -13.633 -18.672 34.375 1 88.69 482 VAL B N 1
ATOM 9276 C CA . VAL B 1 482 ? -13.391 -17.859 35.562 1 88.69 482 VAL B CA 1
ATOM 9277 C C . VAL B 1 482 ? -13.195 -16.406 35.156 1 88.69 482 VAL B C 1
ATOM 9279 O O . VAL B 1 482 ? -13.648 -15.5 35.844 1 88.69 482 VAL B O 1
ATOM 9282 N N . ASP B 1 483 ? -12.531 -16.25 34.031 1 88.44 483 ASP B N 1
ATOM 9283 C CA . ASP B 1 483 ? -12.352 -14.898 33.562 1 88.44 483 ASP B CA 1
ATOM 9284 C C . ASP B 1 483 ? -13.688 -14.242 33.219 1 88.44 483 ASP B C 1
ATOM 9286 O O . ASP B 1 483 ? -13.922 -13.086 33.562 1 88.44 483 ASP B O 1
ATOM 9290 N N . VAL B 1 484 ? -14.57 -14.977 32.594 1 88.12 484 VAL B N 1
ATOM 9291 C CA . VAL B 1 484 ? -15.883 -14.453 32.25 1 88.12 484 VAL B CA 1
ATOM 9292 C C . VAL B 1 484 ? -16.688 -14.148 33.531 1 88.12 484 VAL B C 1
ATOM 9294 O O . VAL B 1 484 ? -17.344 -13.117 33.625 1 88.12 484 VAL B O 1
ATOM 9297 N N . ALA B 1 485 ? -16.5 -15 34.5 1 86.75 485 ALA B N 1
ATOM 9298 C CA . ALA B 1 485 ? -17.203 -14.797 35.75 1 86.75 485 ALA B CA 1
ATOM 9299 C C . ALA B 1 485 ? -16.672 -13.562 36.5 1 86.75 485 ALA B C 1
ATOM 9301 O O . ALA B 1 485 ? -17.438 -12.797 37.062 1 86.75 485 ALA B O 1
ATOM 9302 N N . MET B 1 486 ? -15.391 -13.414 36.344 1 86.12 486 MET B N 1
ATOM 9303 C CA . MET B 1 486 ? -14.781 -12.266 37 1 86.12 486 MET B CA 1
ATOM 9304 C C . MET B 1 486 ? -15.18 -10.961 36.312 1 86.12 486 MET B C 1
ATOM 9306 O O . MET B 1 486 ? -15.391 -9.945 36.969 1 86.12 486 MET B O 1
ATOM 9310 N N . ARG B 1 487 ? -15.344 -10.938 35.062 1 86.19 487 ARG B N 1
ATOM 9311 C CA . ARG B 1 487 ? -15.727 -9.742 34.344 1 86.19 487 ARG B CA 1
ATOM 9312 C C . ARG B 1 487 ? -17.188 -9.398 34.594 1 86.19 487 ARG B C 1
ATOM 9314 O O . ARG B 1 487 ? -17.562 -8.227 34.625 1 86.19 487 ARG B O 1
ATOM 9321 N N . ILE B 1 488 ? -17.953 -10.461 34.656 1 83.44 488 ILE B N 1
ATOM 9322 C CA . ILE B 1 488 ? -19.359 -10.234 34.969 1 83.44 488 ILE B CA 1
ATOM 9323 C C . ILE B 1 488 ? -19.5 -9.68 36.406 1 83.44 488 ILE B C 1
ATOM 9325 O O . ILE B 1 488 ? -20.312 -8.789 36.625 1 83.44 488 ILE B O 1
ATOM 9329 N N . ALA B 1 489 ? -18.625 -10.172 37.219 1 81.19 489 ALA B N 1
ATOM 9330 C CA . ALA B 1 489 ? -18.641 -9.688 38.594 1 81.19 489 ALA B CA 1
ATOM 9331 C C . ALA B 1 489 ? -18.141 -8.25 38.688 1 81.19 489 ALA B C 1
ATOM 9333 O O . ALA B 1 489 ? -18.656 -7.457 39.469 1 81.19 489 ALA B O 1
ATOM 9334 N N . ALA B 1 490 ? -17.234 -7.938 37.844 1 80.5 490 ALA B N 1
ATOM 9335 C CA . ALA B 1 490 ? -16.641 -6.609 37.906 1 80.5 490 ALA B CA 1
ATOM 9336 C C . ALA B 1 490 ? -17.531 -5.57 37.219 1 80.5 490 ALA B C 1
ATOM 9338 O O . ALA B 1 490 ? -17.703 -4.469 37.75 1 80.5 490 ALA B O 1
ATOM 9339 N N . HIS B 1 491 ? -18.094 -5.859 36.031 1 78.56 491 HIS B N 1
ATOM 9340 C CA . HIS B 1 491 ? -18.797 -4.836 35.281 1 78.56 491 HIS B CA 1
ATOM 9341 C C . HIS B 1 491 ? -20.281 -5.16 35.156 1 78.56 491 HIS B C 1
ATOM 9343 O O . HIS B 1 491 ? -21.047 -4.355 34.625 1 78.56 491 HIS B O 1
ATOM 9349 N N . GLY B 1 492 ? -20.703 -6.203 35.656 1 75.94 492 GLY B N 1
ATOM 9350 C CA . GLY B 1 492 ? -22.078 -6.629 35.438 1 75.94 492 GLY B CA 1
ATOM 9351 C C . GLY B 1 492 ? -22.281 -7.363 34.125 1 75.94 492 GLY B C 1
ATOM 9352 O O . GLY B 1 492 ? -21.422 -7.324 33.25 1 75.94 492 GLY B O 1
ATOM 9353 N N . LEU B 1 493 ? -23.359 -8.023 33.969 1 77.56 493 LEU B N 1
ATOM 9354 C CA . LEU B 1 493 ? -23.641 -8.812 32.781 1 77.56 493 LEU B CA 1
ATOM 9355 C C . LEU B 1 493 ? -23.688 -7.926 31.531 1 77.56 493 LEU B C 1
ATOM 9357 O O . LEU B 1 493 ? -23.062 -8.234 30.516 1 77.56 493 LEU B O 1
ATOM 9361 N N . LEU B 1 494 ? -24.344 -6.809 31.594 1 75.06 494 LEU B N 1
ATOM 9362 C CA . LEU B 1 494 ? -24.5 -5.926 30.453 1 75.06 494 LEU B CA 1
ATOM 9363 C C . LEU B 1 494 ? -23.203 -5.184 30.156 1 75.06 494 LEU B C 1
ATOM 9365 O O . LEU B 1 494 ? -22.859 -4.965 28.984 1 75.06 494 LEU B O 1
ATOM 9369 N N . GLY B 1 495 ? -22.547 -4.926 31.203 1 72.12 495 GLY B N 1
ATOM 9370 C CA . GLY B 1 495 ? -21.266 -4.25 31.016 1 72.12 495 GLY B CA 1
ATOM 9371 C C . GLY B 1 495 ? -20.219 -5.133 30.375 1 72.12 495 GLY B C 1
ATOM 9372 O O . GLY B 1 495 ? -19.453 -4.68 29.516 1 72.12 495 GLY B O 1
ATOM 9373 N N . ALA B 1 496 ? -20.266 -6.32 30.797 1 75.94 496 ALA B N 1
ATOM 9374 C CA . ALA B 1 496 ? -19.297 -7.266 30.25 1 75.94 496 ALA B CA 1
ATOM 9375 C C . ALA B 1 496 ? -19.594 -7.555 28.781 1 75.94 496 ALA B C 1
ATOM 9377 O O . ALA B 1 496 ? -18.672 -7.684 27.969 1 75.94 496 ALA B O 1
ATOM 9378 N N . LEU B 1 497 ? -20.859 -7.59 28.391 1 76.88 497 LEU B N 1
ATOM 9379 C CA . LEU B 1 497 ? -21.25 -7.895 27.031 1 76.88 497 LEU B CA 1
ATOM 9380 C C . LEU B 1 497 ? -20.969 -6.715 26.109 1 76.88 497 LEU B C 1
ATOM 9382 O O . LEU B 1 497 ? -20.719 -6.898 24.906 1 76.88 497 LEU B O 1
ATOM 9386 N N . HIS B 1 498 ? -21 -5.605 26.688 1 68.31 498 HIS B N 1
ATOM 9387 C CA . HIS B 1 498 ? -20.734 -4.43 25.875 1 68.31 498 HIS B CA 1
ATOM 9388 C C . HIS B 1 498 ? -19.25 -4.32 25.531 1 68.31 498 HIS B C 1
ATOM 9390 O O . HIS B 1 498 ? -18.891 -3.795 24.484 1 68.31 498 HIS B O 1
ATOM 9396 N N . GLY B 1 499 ? -18.453 -4.895 26.359 1 68.25 499 GLY B N 1
ATOM 9397 C CA . GLY B 1 499 ? -17.016 -4.801 26.109 1 68.25 499 GLY B CA 1
ATOM 9398 C C . GLY B 1 499 ? -16.516 -5.824 25.109 1 68.25 499 GLY B C 1
ATOM 9399 O O . GLY B 1 499 ? -15.82 -5.473 24.156 1 68.25 499 GLY B O 1
ATOM 9400 N N . ARG B 1 500 ? -16.922 -7.062 25.438 1 78.19 500 ARG B N 1
ATOM 9401 C CA . ARG B 1 500 ? -16.453 -8.164 24.594 1 78.19 500 ARG B CA 1
ATOM 9402 C C . ARG B 1 500 ? -17.547 -9.211 24.406 1 78.19 500 ARG B C 1
ATOM 9404 O O . ARG B 1 500 ? -17.406 -10.344 24.859 1 78.19 500 ARG B O 1
ATOM 9411 N N . PRO B 1 501 ? -18.516 -8.867 23.641 1 77.25 501 PRO B N 1
ATOM 9412 C CA . PRO B 1 501 ? -19.641 -9.797 23.531 1 77.25 501 PRO B CA 1
ATOM 9413 C C . PRO B 1 501 ? -19.266 -11.102 22.844 1 77.25 501 PRO B C 1
ATOM 9415 O O . PRO B 1 501 ? -19.672 -12.18 23.281 1 77.25 501 PRO B O 1
ATOM 9418 N N . LEU B 1 502 ? -18.453 -11.031 21.875 1 79.19 502 LEU B N 1
ATOM 9419 C CA . LEU B 1 502 ? -18.141 -12.234 21.125 1 79.19 502 LEU B CA 1
ATOM 9420 C C . LEU B 1 502 ? -17.266 -13.18 21.938 1 79.19 502 LEU B C 1
ATOM 9422 O O . LEU B 1 502 ? -17.469 -14.391 21.922 1 79.19 502 LEU B O 1
ATOM 9426 N N . ALA B 1 503 ? -16.375 -12.656 22.656 1 81.62 503 ALA B N 1
ATOM 9427 C CA . ALA B 1 503 ? -15.469 -13.492 23.453 1 81.62 503 ALA B CA 1
ATOM 9428 C C . ALA B 1 503 ? -16.234 -14.211 24.562 1 81.62 503 ALA B C 1
ATOM 9430 O O . ALA B 1 503 ? -16.031 -15.406 24.781 1 81.62 503 ALA B O 1
ATOM 9431 N N . ILE B 1 504 ? -17.156 -13.508 25.219 1 84.38 504 ILE B N 1
ATOM 9432 C CA . ILE B 1 504 ? -17.906 -14.078 26.328 1 84.38 504 ILE B CA 1
ATOM 9433 C C . ILE B 1 504 ? -18.891 -15.125 25.781 1 84.38 504 ILE B C 1
ATOM 9435 O O . ILE B 1 504 ? -19.016 -16.219 26.344 1 84.38 504 ILE B O 1
ATOM 9439 N N . GLY B 1 505 ? -19.438 -14.75 24.641 1 84.31 505 GLY B N 1
ATOM 9440 C CA . GLY B 1 505 ? -20.375 -15.695 24.047 1 84.31 505 GLY B CA 1
ATOM 9441 C C . GLY B 1 505 ? -19.734 -16.984 23.609 1 84.31 505 GLY B C 1
ATOM 9442 O O . GLY B 1 505 ? -20.281 -18.078 23.844 1 84.31 505 GLY B O 1
ATOM 9443 N N . LEU B 1 506 ? -18.609 -16.922 23.094 1 87.19 506 LEU B N 1
ATOM 9444 C CA . LEU B 1 506 ? -17.938 -18.109 22.578 1 87.19 506 LEU B CA 1
ATOM 9445 C C . LEU B 1 506 ? -17.391 -18.969 23.703 1 87.19 506 LEU B C 1
ATOM 9447 O O . LEU B 1 506 ? -17.406 -20.203 23.609 1 87.19 506 LEU B O 1
ATOM 9451 N N . VAL B 1 507 ? -16.953 -18.391 24.812 1 86 507 VAL B N 1
ATOM 9452 C CA . VAL B 1 507 ? -16.438 -19.141 25.938 1 86 507 VAL B CA 1
ATOM 9453 C C . VAL B 1 507 ? -17.594 -19.875 26.641 1 86 507 VAL B C 1
ATOM 9455 O O . VAL B 1 507 ? -17.453 -21.047 27 1 86 507 VAL B O 1
ATOM 9458 N N . VAL B 1 508 ? -18.703 -19.156 26.734 1 85.94 508 VAL B N 1
ATOM 9459 C CA . VAL B 1 508 ? -19.844 -19.766 27.391 1 85.94 508 VAL B CA 1
ATOM 9460 C C . VAL B 1 508 ? -20.391 -20.906 26.516 1 85.94 508 VAL B C 1
ATOM 9462 O O . VAL B 1 508 ? -20.781 -21.953 27.047 1 85.94 508 VAL B O 1
ATOM 9465 N N . ALA B 1 509 ? -20.297 -20.703 25.281 1 87.69 509 ALA B N 1
ATOM 9466 C CA . ALA B 1 509 ? -20.797 -21.734 24.375 1 87.69 509 ALA B CA 1
ATOM 9467 C C . ALA B 1 509 ? -19.828 -22.922 24.312 1 87.69 509 ALA B C 1
ATOM 9469 O O . ALA B 1 509 ? -20.234 -24.031 23.953 1 87.69 509 ALA B O 1
ATOM 9470 N N . SER B 1 510 ? -18.578 -22.719 24.672 1 87.31 510 SER B N 1
ATOM 9471 C CA . SER B 1 510 ? -17.578 -23.781 24.562 1 87.31 510 SER B CA 1
ATOM 9472 C C . SER B 1 510 ? -17.734 -24.797 25.688 1 87.31 510 SER B C 1
ATOM 9474 O O . SER B 1 510 ? -17.328 -25.953 25.547 1 87.31 510 SER B O 1
ATOM 9476 N N . VAL B 1 511 ? -18.438 -24.453 26.781 1 85.69 511 VAL B N 1
ATOM 9477 C CA . VAL B 1 511 ? -18.578 -25.375 27.906 1 85.69 511 VAL B CA 1
ATOM 9478 C C . VAL B 1 511 ? -19.531 -26.5 27.531 1 85.69 511 VAL B C 1
ATOM 9480 O O . VAL B 1 511 ? -19.172 -27.672 27.562 1 85.69 511 VAL B O 1
ATOM 9483 N N . PRO B 1 512 ? -20.656 -26.109 27.016 1 86.5 512 PRO B N 1
ATOM 9484 C CA . PRO B 1 512 ? -21.516 -27.219 26.594 1 86.5 512 PRO B CA 1
ATOM 9485 C C . PRO B 1 512 ? -20.969 -27.953 25.375 1 86.5 512 PRO B C 1
ATOM 9487 O O . PRO B 1 512 ? -21.203 -29.156 25.219 1 86.5 512 PRO B O 1
ATOM 9490 N N . ALA B 1 513 ? -20.281 -27.328 24.562 1 87.12 513 ALA B N 1
ATOM 9491 C CA . ALA B 1 513 ? -19.734 -27.953 23.359 1 87.12 513 ALA B CA 1
ATOM 9492 C C . ALA B 1 513 ? -18.719 -29.031 23.734 1 87.12 513 ALA B C 1
ATOM 9494 O O . ALA B 1 513 ? -18.688 -30.094 23.094 1 87.12 513 ALA B O 1
ATOM 9495 N N . GLU B 1 514 ? -17.922 -28.781 24.766 1 84.69 514 GLU B N 1
ATOM 9496 C CA . GLU B 1 514 ? -16.938 -29.766 25.188 1 84.69 514 GLU B CA 1
ATOM 9497 C C . GLU B 1 514 ? -17.594 -30.984 25.844 1 84.69 514 GLU B C 1
ATOM 9499 O O . GLU B 1 514 ? -17.062 -32.094 25.797 1 84.69 514 GLU B O 1
ATOM 9504 N N . LEU B 1 515 ? -18.859 -30.781 26.312 1 82.06 515 LEU B N 1
ATOM 9505 C CA . LEU B 1 515 ? -19.547 -31.859 27.016 1 82.06 515 LEU B CA 1
ATOM 9506 C C . LEU B 1 515 ? -20.375 -32.688 26.062 1 82.06 515 LEU B C 1
ATOM 9508 O O . LEU B 1 515 ? -20.5 -33.906 26.219 1 82.06 515 LEU B O 1
ATOM 9512 N N . VAL B 1 516 ? -20.828 -32.031 24.938 1 85.94 516 VAL B N 1
ATOM 9513 C CA . VAL B 1 516 ? -21.812 -32.688 24.094 1 85.94 516 VAL B CA 1
ATOM 9514 C C . VAL B 1 516 ? -21.172 -33.125 22.781 1 85.94 516 VAL B C 1
ATOM 9516 O O . VAL B 1 516 ? -21.438 -34.219 22.281 1 85.94 516 VAL B O 1
ATOM 9519 N N . LEU B 1 517 ? -20.359 -32.281 22.234 1 83.81 517 LEU B N 1
ATOM 9520 C CA . LEU B 1 517 ? -19.859 -32.5 20.891 1 83.81 517 LEU B CA 1
ATOM 9521 C C . LEU B 1 517 ? -18.688 -33.5 20.906 1 83.81 517 LEU B C 1
ATOM 9523 O O . LEU B 1 517 ? -17.953 -33.562 21.906 1 83.81 517 LEU B O 1
ATOM 9527 N N . GLN B 1 518 ? -18.734 -34.406 19.891 1 80.69 518 GLN B N 1
ATOM 9528 C CA . GLN B 1 518 ? -17.641 -35.375 19.75 1 80.69 518 GLN B CA 1
ATOM 9529 C C . GLN B 1 518 ? -17.062 -35.344 18.344 1 80.69 518 GLN B C 1
ATOM 9531 O O . GLN B 1 518 ? -17.688 -34.844 17.406 1 80.69 518 GLN B O 1
ATOM 9536 N N . GLY B 1 519 ? -15.805 -35.656 18.203 1 77.69 519 GLY B N 1
ATOM 9537 C CA . GLY B 1 519 ? -15.148 -35.844 16.906 1 77.69 519 GLY B CA 1
ATOM 9538 C C . GLY B 1 519 ? -14.812 -34.531 16.219 1 77.69 519 GLY B C 1
ATOM 9539 O O . GLY B 1 519 ? -14.156 -33.688 16.797 1 77.69 519 GLY B O 1
ATOM 9540 N N . ARG B 1 520 ? -15.398 -34.406 15.062 1 82.19 520 ARG B N 1
ATOM 9541 C CA . ARG B 1 520 ? -15.07 -33.25 14.211 1 82.19 520 ARG B CA 1
ATOM 9542 C C . ARG B 1 520 ? -15.82 -32 14.648 1 82.19 520 ARG B C 1
ATOM 9544 O O . ARG B 1 520 ? -15.305 -30.891 14.539 1 82.19 520 ARG B O 1
ATOM 9551 N N . ALA B 1 521 ? -16.906 -32.219 15.086 1 84.19 521 ALA B N 1
ATOM 9552 C CA . ALA B 1 521 ? -17.688 -31.078 15.57 1 84.19 521 ALA B CA 1
ATOM 9553 C C . ALA B 1 521 ? -17.016 -30.422 16.781 1 84.19 521 ALA B C 1
ATOM 9555 O O . ALA B 1 521 ? -17.062 -29.203 16.938 1 84.19 521 ALA B O 1
ATOM 9556 N N . LEU B 1 522 ? -16.391 -31.281 17.578 1 83.75 522 LEU B N 1
ATOM 9557 C CA . LEU B 1 522 ? -15.656 -30.75 18.734 1 83.75 522 LEU B CA 1
ATOM 9558 C C . LEU B 1 522 ? -14.445 -29.953 18.281 1 83.75 522 LEU B C 1
ATOM 9560 O O . LEU B 1 522 ? -14.109 -28.922 18.875 1 83.75 522 LEU B O 1
ATOM 9564 N N . LEU B 1 523 ? -13.883 -30.422 17.219 1 82.56 523 LEU B N 1
ATOM 9565 C CA . LEU B 1 523 ? -12.734 -29.703 16.672 1 82.56 523 LEU B CA 1
ATOM 9566 C C . LEU B 1 523 ? -13.148 -28.328 16.156 1 82.56 523 LEU B C 1
ATOM 9568 O O . LEU B 1 523 ? -12.422 -27.344 16.328 1 82.56 523 LEU B O 1
ATOM 9572 N N . LEU B 1 524 ? -14.25 -28.297 15.555 1 85 524 LEU B N 1
ATOM 9573 C CA . LEU B 1 524 ? -14.766 -27.031 15.047 1 85 524 LEU B CA 1
ATOM 9574 C C . LEU B 1 524 ? -15.094 -26.094 16.203 1 85 524 LEU B C 1
ATOM 9576 O O . LEU B 1 524 ? -14.828 -24.891 16.125 1 85 524 LEU B O 1
ATOM 9580 N N . ALA B 1 525 ? -15.633 -26.625 17.172 1 84.94 525 ALA B N 1
ATOM 9581 C CA . ALA B 1 525 ? -15.953 -25.812 18.328 1 84.94 525 ALA B CA 1
ATOM 9582 C C . ALA B 1 525 ? -14.68 -25.312 19.016 1 84.94 525 ALA B C 1
ATOM 9584 O O . ALA B 1 525 ? -14.641 -24.188 19.516 1 84.94 525 ALA B O 1
ATOM 9585 N N . ARG B 1 526 ? -13.711 -26.125 19.062 1 85.5 526 ARG B N 1
ATOM 9586 C CA . ARG B 1 526 ? -12.438 -25.734 19.656 1 85.5 526 ARG B CA 1
ATOM 9587 C C . ARG B 1 526 ? -11.75 -24.656 18.812 1 85.5 526 ARG B C 1
ATOM 9589 O O . ARG B 1 526 ? -11.062 -23.781 19.344 1 85.5 526 ARG B O 1
ATOM 9596 N N . ALA B 1 527 ? -11.961 -24.734 17.562 1 85.19 527 ALA B N 1
ATOM 9597 C CA . ALA B 1 527 ? -11.406 -23.703 16.688 1 85.19 527 ALA B CA 1
ATOM 9598 C C . ALA B 1 527 ? -12.055 -22.344 16.953 1 85.19 527 ALA B C 1
ATOM 9600 O O . ALA B 1 527 ? -11.375 -21.328 16.984 1 85.19 527 ALA B O 1
ATOM 9601 N N . LEU B 1 528 ? -13.258 -22.375 17.172 1 84.44 528 LEU B N 1
ATOM 9602 C CA . LEU B 1 528 ? -13.984 -21.141 17.406 1 84.44 528 LEU B CA 1
ATOM 9603 C C . LEU B 1 528 ? -13.617 -20.531 18.75 1 84.44 528 LEU B C 1
ATOM 9605 O O . LEU B 1 528 ? -13.758 -19.328 18.953 1 84.44 528 LEU B O 1
ATOM 9609 N N . ARG B 1 529 ? -13.102 -21.344 19.641 1 85.5 529 ARG B N 1
ATOM 9610 C CA . ARG B 1 529 ? -12.68 -20.875 20.953 1 85.5 529 ARG B CA 1
ATOM 9611 C C . ARG B 1 529 ? -11.43 -20.016 20.859 1 85.5 529 ARG B C 1
ATOM 9613 O O . ARG B 1 529 ? -11.117 -19.266 21.781 1 85.5 529 ARG B O 1
ATOM 9620 N N . LEU B 1 530 ? -10.805 -20.016 19.734 1 86 530 LEU B N 1
ATOM 9621 C CA . LEU B 1 530 ? -9.57 -19.25 19.562 1 86 530 LEU B CA 1
ATOM 9622 C C . LEU B 1 530 ? -9.867 -17.875 18.984 1 86 530 LEU B C 1
ATOM 9624 O O . LEU B 1 530 ? -8.977 -17.031 18.922 1 86 530 LEU B O 1
ATOM 9628 N N . VAL B 1 531 ? -11.078 -17.562 18.703 1 84.56 531 VAL B N 1
ATOM 9629 C CA . VAL B 1 531 ? -11.461 -16.328 18.031 1 84.56 531 VAL B CA 1
ATOM 9630 C C . VAL B 1 531 ? -11.219 -15.141 18.953 1 84.56 531 VAL B C 1
ATOM 9632 O O . VAL B 1 531 ? -10.812 -14.062 18.516 1 84.56 531 VAL B O 1
ATOM 9635 N N . PRO B 1 532 ? -11.328 -15.367 20.281 1 81.94 532 PRO B N 1
ATOM 9636 C CA . PRO B 1 532 ? -11.078 -14.227 21.156 1 81.94 532 PRO B CA 1
ATOM 9637 C C . PRO B 1 532 ? -9.617 -13.766 21.125 1 81.94 532 PRO B C 1
ATOM 9639 O O . PRO B 1 532 ? -9.328 -12.609 21.438 1 81.94 532 PRO B O 1
ATOM 9642 N N . ILE B 1 533 ? -8.734 -14.641 20.781 1 83.56 533 ILE B N 1
ATOM 9643 C CA . ILE B 1 533 ? -7.34 -14.242 20.625 1 83.56 533 ILE B CA 1
ATOM 9644 C C . ILE B 1 533 ? -7.219 -13.219 19.5 1 83.56 533 ILE B C 1
ATOM 9646 O O . ILE B 1 533 ? -6.43 -12.273 19.594 1 83.56 533 ILE B O 1
ATOM 9650 N N . VAL B 1 534 ? -8.047 -13.391 18.5 1 82.19 534 VAL B N 1
ATOM 9651 C CA . VAL B 1 534 ? -8.039 -12.5 17.344 1 82.19 534 VAL B CA 1
ATOM 9652 C C . VAL B 1 534 ? -8.477 -11.102 17.766 1 82.19 534 VAL B C 1
ATOM 9654 O O . VAL B 1 534 ? -7.844 -10.109 17.375 1 82.19 534 VAL B O 1
ATOM 9657 N N . THR B 1 535 ? -9.422 -11.039 18.594 1 75.56 535 THR B N 1
ATOM 9658 C CA . THR B 1 535 ? -9.945 -9.75 19.016 1 75.56 535 THR B CA 1
ATOM 9659 C C . THR B 1 535 ? -8.953 -9.047 19.953 1 75.56 535 THR B C 1
ATOM 9661 O O . THR B 1 535 ? -8.875 -7.82 19.969 1 75.56 535 THR B O 1
ATOM 9664 N N . ALA B 1 536 ? -8.203 -9.836 20.609 1 74.75 536 ALA B N 1
ATOM 9665 C CA . ALA B 1 536 ? -7.219 -9.266 21.531 1 74.75 536 ALA B CA 1
ATOM 9666 C C . ALA B 1 536 ? -6.027 -8.695 20.75 1 74.75 536 ALA B C 1
ATOM 9668 O O . ALA B 1 536 ? -5.445 -7.684 21.156 1 74.75 536 ALA B O 1
ATOM 9669 N N . LEU B 1 537 ? -5.746 -9.312 19.688 1 77.19 537 LEU B N 1
ATOM 9670 C CA . LEU B 1 537 ? -4.555 -8.922 18.938 1 77.19 537 LEU B CA 1
ATOM 9671 C C . LEU B 1 537 ? -4.863 -7.758 18 1 77.19 537 LEU B C 1
ATOM 9673 O O . LEU B 1 537 ? -3.947 -7.086 17.516 1 77.19 537 LEU B O 1
ATOM 9677 N N . LEU B 1 538 ? -6.082 -7.469 17.797 1 75.44 538 LEU B N 1
ATOM 9678 C CA . LEU B 1 538 ? -6.465 -6.398 16.875 1 75.44 538 LEU B CA 1
ATOM 9679 C C . LEU B 1 538 ? -6.098 -5.035 17.453 1 75.44 538 LEU B C 1
ATOM 9681 O O . LEU B 1 538 ? -5.969 -4.059 16.719 1 75.44 538 LEU B O 1
ATOM 9685 N N . GLY B 1 539 ? -5.695 -4.953 18.703 1 66.06 539 GLY B N 1
ATOM 9686 C CA . GLY B 1 539 ? -5.234 -3.721 19.312 1 66.06 539 GLY B CA 1
ATOM 9687 C C . GLY B 1 539 ? -5.945 -2.488 18.781 1 66.06 539 GLY B C 1
ATOM 9688 O O . GLY B 1 539 ? -7.16 -2.346 18.953 1 66.06 539 GLY B O 1
ATOM 9689 N N . ARG B 1 540 ? -5.18 -1.627 17.984 1 64.5 540 ARG B N 1
ATOM 9690 C CA . ARG B 1 540 ? -5.652 -0.376 17.391 1 64.5 540 ARG B CA 1
ATOM 9691 C C . ARG B 1 540 ? -6.758 -0.634 16.375 1 64.5 540 ARG B C 1
ATOM 9693 O O . ARG B 1 540 ? -7.641 0.205 16.188 1 64.5 540 ARG B O 1
ATOM 9700 N N . VAL B 1 541 ? -6.676 -1.831 15.859 1 72.56 541 VAL B N 1
ATOM 9701 C CA . VAL B 1 541 ? -7.66 -2.164 14.836 1 72.56 541 VAL B CA 1
ATOM 9702 C C . VAL B 1 541 ? -9.031 -2.365 15.477 1 72.56 541 VAL B C 1
ATOM 9704 O O . VAL B 1 541 ? -10.062 -2.146 14.836 1 72.56 541 VAL B O 1
ATOM 9707 N N . ARG B 1 542 ? -8.992 -2.672 16.734 1 70.44 542 ARG B N 1
ATOM 9708 C CA . ARG B 1 542 ? -10.25 -2.908 17.422 1 70.44 542 ARG B CA 1
ATOM 9709 C C . ARG B 1 542 ? -11.047 -1.615 17.578 1 70.44 542 ARG B C 1
ATOM 9711 O O . ARG B 1 542 ? -12.273 -1.613 17.422 1 70.44 542 ARG B O 1
ATOM 9718 N N . ALA B 1 543 ? -10.266 -0.514 17.797 1 65.88 543 ALA B N 1
ATOM 9719 C CA . ALA B 1 543 ? -10.93 0.774 17.969 1 65.88 543 ALA B CA 1
ATOM 9720 C C . ALA B 1 543 ? -11.602 1.224 16.672 1 65.88 543 ALA B C 1
ATOM 9722 O O . ALA B 1 543 ? -12.617 1.919 16.703 1 65.88 543 ALA B O 1
ATOM 9723 N N . ASN B 1 544 ? -11.102 0.627 15.586 1 71.25 544 ASN B N 1
ATOM 9724 C CA . ASN B 1 544 ? -11.648 1.018 14.289 1 71.25 544 ASN B CA 1
ATOM 9725 C C . ASN B 1 544 ? -12.32 -0.159 13.586 1 71.25 544 ASN B C 1
ATOM 9727 O O . ASN B 1 544 ? -12.406 -0.182 12.352 1 71.25 544 ASN B O 1
ATOM 9731 N N . ALA B 1 545 ? -12.719 -1.108 14.344 1 74.06 545 ALA B N 1
ATOM 9732 C CA . ALA B 1 545 ? -13.25 -2.34 13.758 1 74.06 545 ALA B CA 1
ATOM 9733 C C . ALA B 1 545 ? -14.523 -2.07 12.969 1 74.06 545 ALA B C 1
ATOM 9735 O O . ALA B 1 545 ? -14.75 -2.656 11.906 1 74.06 545 ALA B O 1
ATOM 9736 N N . ARG B 1 546 ? -15.359 -1.192 13.508 1 72.88 546 ARG B N 1
ATOM 9737 C CA . ARG B 1 546 ? -16.609 -0.902 12.82 1 72.88 546 ARG B CA 1
ATOM 9738 C C . ARG B 1 546 ? -16.344 -0.205 11.484 1 72.88 546 ARG B C 1
ATOM 9740 O O . ARG B 1 546 ? -16.969 -0.545 10.469 1 72.88 546 ARG B O 1
ATOM 9747 N N . GLU B 1 547 ? -15.469 0.673 11.555 1 76.69 547 GLU B N 1
ATOM 9748 C CA . GLU B 1 547 ? -15.141 1.378 10.312 1 76.69 547 GLU B CA 1
ATOM 9749 C C . GLU B 1 547 ? -14.469 0.444 9.312 1 76.69 547 GLU B C 1
ATOM 9751 O O . GLU B 1 547 ? -14.734 0.527 8.109 1 76.69 547 GLU B O 1
ATOM 9756 N N . MET B 1 548 ? -13.695 -0.451 9.812 1 82 548 MET B N 1
ATOM 9757 C CA . MET B 1 548 ? -13.031 -1.411 8.938 1 82 548 MET B CA 1
ATOM 9758 C C . MET B 1 548 ? -14.039 -2.373 8.32 1 82 548 MET B C 1
ATOM 9760 O O . MET B 1 548 ? -13.914 -2.744 7.152 1 82 548 MET B O 1
ATOM 9764 N N . ALA B 1 549 ? -15.031 -2.717 9.133 1 83 549 ALA B N 1
ATOM 9765 C CA . ALA B 1 549 ? -16.062 -3.613 8.625 1 83 549 ALA B CA 1
ATOM 9766 C C . ALA B 1 549 ? -16.859 -2.957 7.496 1 83 549 ALA B C 1
ATOM 9768 O O . ALA B 1 549 ? -17.234 -3.617 6.523 1 83 549 ALA B O 1
ATOM 9769 N N . VAL B 1 550 ? -17.062 -1.684 7.648 1 83.56 550 VAL B N 1
ATOM 9770 C CA . VAL B 1 550 ? -17.797 -0.955 6.613 1 83.56 550 VAL B CA 1
ATOM 9771 C C . VAL B 1 550 ? -16.953 -0.891 5.34 1 83.56 550 VAL B C 1
ATOM 9773 O O . VAL B 1 550 ? -17.469 -1.093 4.238 1 83.56 550 VAL B O 1
ATOM 9776 N N . ILE B 1 551 ? -15.695 -0.689 5.488 1 86.44 551 ILE B N 1
ATOM 9777 C CA . ILE B 1 551 ? -14.797 -0.613 4.344 1 86.44 551 ILE B CA 1
ATOM 9778 C C . ILE B 1 551 ? -14.742 -1.966 3.637 1 86.44 551 ILE B C 1
ATOM 9780 O O . ILE B 1 551 ? -14.797 -2.033 2.406 1 86.44 551 ILE B O 1
ATOM 9784 N N . VAL B 1 552 ? -14.688 -3.018 4.406 1 88.19 552 VAL B N 1
ATOM 9785 C CA . VAL B 1 552 ? -14.602 -4.363 3.85 1 88.19 552 VAL B CA 1
ATOM 9786 C C . VAL B 1 552 ? -15.906 -4.707 3.127 1 88.19 552 VAL B C 1
ATOM 9788 O O . VAL B 1 552 ? -15.883 -5.289 2.039 1 88.19 552 VAL B O 1
ATOM 9791 N N . THR B 1 553 ? -17.031 -4.332 3.658 1 86.88 553 THR B N 1
ATOM 9792 C CA . THR B 1 553 ? -18.312 -4.637 3.039 1 86.88 553 THR B CA 1
ATOM 9793 C C . THR B 1 553 ? -18.484 -3.873 1.729 1 86.88 553 THR B C 1
ATOM 9795 O O . THR B 1 553 ? -19 -4.414 0.75 1 86.88 553 THR B O 1
ATOM 9798 N N . HIS B 1 554 ? -18.016 -2.689 1.715 1 86 554 HIS B N 1
ATOM 9799 C CA . HIS B 1 554 ? -18.094 -1.908 0.486 1 86 554 HIS B CA 1
ATOM 9800 C C . HIS B 1 554 ? -17.188 -2.488 -0.592 1 86 554 HIS B C 1
ATOM 9802 O O . HIS B 1 554 ? -17.562 -2.535 -1.767 1 86 554 HIS B O 1
ATOM 9808 N N . MET B 1 555 ? -16.047 -2.883 -0.168 1 87.12 555 MET B N 1
ATOM 9809 C CA . MET B 1 555 ? -15.125 -3.492 -1.118 1 87.12 555 MET B CA 1
ATOM 9810 C C . MET B 1 555 ? -15.703 -4.781 -1.692 1 87.12 555 MET B C 1
ATOM 9812 O O . MET B 1 555 ? -15.625 -5.016 -2.9 1 87.12 555 MET B O 1
ATOM 9816 N N . MET B 1 556 ? -16.312 -5.59 -0.8 1 88.94 556 MET B N 1
ATOM 9817 C CA . MET B 1 556 ? -16.891 -6.855 -1.241 1 88.94 556 MET B CA 1
ATOM 9818 C C . MET B 1 556 ? -18.062 -6.613 -2.195 1 88.94 556 MET B C 1
ATOM 9820 O O . MET B 1 556 ? -18.25 -7.367 -3.152 1 88.94 556 MET B O 1
ATOM 9824 N N . SER B 1 557 ? -18.766 -5.605 -1.97 1 89.31 557 SER B N 1
ATOM 9825 C CA . SER B 1 557 ? -19.891 -5.297 -2.832 1 89.31 557 SER B CA 1
ATOM 9826 C C . SER B 1 557 ? -19.438 -4.824 -4.207 1 89.31 557 SER B C 1
ATOM 9828 O O . SER B 1 557 ? -19.984 -5.246 -5.23 1 89.31 557 SER B O 1
ATOM 9830 N N . ILE B 1 558 ? -18.469 -4.02 -4.242 1 90.44 558 ILE B N 1
ATOM 9831 C CA . ILE B 1 558 ? -17.969 -3.527 -5.52 1 90.44 558 ILE B CA 1
ATOM 9832 C C . ILE B 1 558 ? -17.266 -4.66 -6.273 1 90.44 558 ILE B C 1
ATOM 9834 O O . ILE B 1 558 ? -17.359 -4.754 -7.496 1 90.44 558 ILE B O 1
ATOM 9838 N N . LEU B 1 559 ? -16.531 -5.422 -5.539 1 90.88 559 LEU B N 1
ATOM 9839 C CA . LEU B 1 559 ? -15.906 -6.59 -6.148 1 90.88 559 LEU B CA 1
ATOM 9840 C C . LEU B 1 559 ? -16.953 -7.539 -6.711 1 90.88 559 LEU B C 1
ATOM 9842 O O . LEU B 1 559 ? -16.781 -8.094 -7.801 1 90.88 559 LEU B O 1
ATOM 9846 N N . GLY B 1 560 ? -18.016 -7.719 -5.922 1 91 560 GLY B N 1
ATOM 9847 C CA . GLY B 1 560 ? -19.125 -8.531 -6.414 1 91 560 GLY B CA 1
ATOM 9848 C C . GLY B 1 560 ? -19.734 -7.98 -7.688 1 91 560 GLY B C 1
ATOM 9849 O O . GLY B 1 560 ? -20.078 -8.742 -8.602 1 91 560 GLY B O 1
ATOM 9850 N N . ALA B 1 561 ? -19.828 -6.73 -7.766 1 92.06 561 ALA B N 1
ATOM 9851 C CA . ALA B 1 561 ? -20.375 -6.094 -8.961 1 92.06 561 ALA B CA 1
ATOM 9852 C C . ALA B 1 561 ? -19.422 -6.258 -10.148 1 92.06 561 ALA B C 1
ATOM 9854 O O . ALA B 1 561 ? -19.859 -6.52 -11.273 1 92.06 561 ALA B O 1
ATOM 9855 N N . CYS B 1 562 ? -18.156 -6.09 -9.906 1 92.31 562 CYS B N 1
ATOM 9856 C CA . CYS B 1 562 ? -17.188 -6.273 -10.977 1 92.31 562 CYS B CA 1
ATOM 9857 C C . CYS B 1 562 ? -17.172 -7.715 -11.469 1 92.31 562 CYS B C 1
ATOM 9859 O O . CYS B 1 562 ? -17.125 -7.965 -12.672 1 92.31 562 CYS B O 1
ATOM 9861 N N . PHE B 1 563 ? -17.25 -8.641 -10.477 1 93.75 563 PHE B N 1
ATOM 9862 C CA . PHE B 1 563 ? -17.312 -10.047 -10.859 1 93.75 563 PHE B CA 1
ATOM 9863 C C . PHE B 1 563 ? -18.531 -10.32 -11.734 1 93.75 563 PHE B C 1
ATOM 9865 O O . PHE B 1 563 ? -18.438 -11.008 -12.75 1 93.75 563 PHE B O 1
ATOM 9872 N N . TYR B 1 564 ? -19.609 -9.719 -11.344 1 94.62 564 TYR B N 1
ATOM 9873 C CA . TYR B 1 564 ? -20.844 -9.906 -12.086 1 94.62 564 TYR B CA 1
ATOM 9874 C C . TYR B 1 564 ? -20.719 -9.406 -13.516 1 94.62 564 TYR B C 1
ATOM 9876 O O . TYR B 1 564 ? -21.047 -10.133 -14.461 1 94.62 564 TYR B O 1
ATOM 9884 N N . VAL B 1 565 ? -20.203 -8.258 -13.734 1 93.75 565 VAL B N 1
ATOM 9885 C CA . VAL B 1 565 ? -20.125 -7.625 -15.055 1 93.75 565 VAL B CA 1
ATOM 9886 C C . VAL B 1 565 ? -19.188 -8.43 -15.953 1 93.75 565 VAL B C 1
ATOM 9888 O O . VAL B 1 565 ? -19.578 -8.812 -17.062 1 93.75 565 VAL B O 1
ATOM 9891 N N . PHE B 1 566 ? -18.109 -8.781 -15.484 1 94.5 566 PHE B N 1
ATOM 9892 C CA . PHE B 1 566 ? -17.109 -9.445 -16.328 1 94.5 566 PHE B CA 1
ATOM 9893 C C . PHE B 1 566 ? -17.438 -10.922 -16.484 1 94.5 566 PHE B C 1
ATOM 9895 O O . PHE B 1 566 ? -17.109 -11.531 -17.5 1 94.5 566 PHE B O 1
ATOM 9902 N N . ALA B 1 567 ? -18.094 -11.477 -15.453 1 93.88 567 ALA B N 1
ATOM 9903 C CA . ALA B 1 567 ? -18.531 -12.859 -15.602 1 93.88 567 ALA B CA 1
ATOM 9904 C C . ALA B 1 567 ? -19.562 -12.992 -16.719 1 93.88 567 ALA B C 1
ATOM 9906 O O . ALA B 1 567 ? -19.484 -13.906 -17.531 1 93.88 567 ALA B O 1
ATOM 9907 N N . VAL B 1 568 ? -20.5 -12.062 -16.828 1 92.56 568 VAL B N 1
ATOM 9908 C CA . VAL B 1 568 ? -21.562 -12.109 -17.828 1 92.56 568 VAL B CA 1
ATOM 9909 C C . VAL B 1 568 ? -20.969 -11.859 -19.219 1 92.56 568 VAL B C 1
ATOM 9911 O O . VAL B 1 568 ? -21.297 -12.547 -20.172 1 92.56 568 VAL B O 1
ATOM 9914 N N . ILE B 1 569 ? -20.047 -10.938 -19.312 1 91.25 569 ILE B N 1
ATOM 9915 C CA . ILE B 1 569 ? -19.391 -10.664 -20.578 1 91.25 569 ILE B CA 1
ATOM 9916 C C . ILE B 1 569 ? -18.562 -11.867 -21 1 91.25 569 ILE B C 1
ATOM 9918 O O . ILE B 1 569 ? -18.562 -12.258 -22.172 1 91.25 569 ILE B O 1
ATOM 9922 N N . GLY B 1 570 ? -17.891 -12.469 -20.078 1 90.31 570 GLY B N 1
ATOM 9923 C CA . GLY B 1 570 ? -17.094 -13.641 -20.359 1 90.31 570 GLY B CA 1
ATOM 9924 C C . GLY B 1 570 ? -17.906 -14.836 -20.812 1 90.31 570 GLY B C 1
ATOM 9925 O O . GLY B 1 570 ? -17.484 -15.594 -21.688 1 90.31 570 GLY B O 1
ATOM 9926 N N . MET B 1 571 ? -19.047 -14.977 -20.25 1 88.62 571 MET B N 1
ATOM 9927 C CA . MET B 1 571 ? -19.938 -16.062 -20.641 1 88.62 571 MET B CA 1
ATOM 9928 C C . MET B 1 571 ? -20.375 -15.906 -22.094 1 88.62 571 MET B C 1
ATOM 9930 O O . MET B 1 571 ? -20.484 -16.891 -22.828 1 88.62 571 MET B O 1
ATOM 9934 N N . GLU B 1 572 ? -20.594 -14.711 -22.469 1 86.94 572 GLU B N 1
ATOM 9935 C CA . GLU B 1 572 ? -21.062 -14.453 -23.828 1 86.94 572 GLU B CA 1
ATOM 9936 C C . GLU B 1 572 ? -19.922 -14.57 -24.828 1 86.94 572 GLU B C 1
ATOM 9938 O O . GLU B 1 572 ? -20.156 -14.836 -26.016 1 86.94 572 GLU B O 1
ATOM 9943 N N . MET B 1 573 ? -18.734 -14.445 -24.359 1 85.62 573 MET B N 1
ATOM 9944 C CA . MET B 1 573 ? -17.609 -14.43 -25.297 1 85.62 573 MET B CA 1
ATOM 9945 C C . MET B 1 573 ? -16.922 -15.789 -25.344 1 85.62 573 MET B C 1
ATOM 9947 O O . MET B 1 573 ? -16.453 -16.219 -26.391 1 85.62 573 MET B O 1
ATOM 9951 N N . PHE B 1 574 ? -16.844 -16.531 -24.203 1 86.5 574 PHE B N 1
ATOM 9952 C CA . PHE B 1 574 ? -15.93 -17.656 -24.141 1 86.5 574 PHE B CA 1
ATOM 9953 C C . PHE B 1 574 ? -16.672 -18.938 -23.766 1 86.5 574 PHE B C 1
ATOM 9955 O O . PHE B 1 574 ? -16.062 -19.984 -23.594 1 86.5 574 PHE B O 1
ATOM 9962 N N . SER B 1 575 ? -17.938 -18.922 -23.688 1 82.56 575 SER B N 1
ATOM 9963 C CA . SER B 1 575 ? -18.688 -20.141 -23.359 1 82.56 575 SER B CA 1
ATOM 9964 C C . SER B 1 575 ? -18.672 -21.125 -24.531 1 82.56 575 SER B C 1
ATOM 9966 O O . SER B 1 575 ? -18.406 -20.734 -25.672 1 82.56 575 SER B O 1
ATOM 9968 N N . ARG B 1 576 ? -18.844 -22.406 -24.188 1 78.69 576 ARG B N 1
ATOM 9969 C CA . ARG B 1 576 ? -18.891 -23.453 -25.219 1 78.69 576 ARG B CA 1
ATOM 9970 C C . ARG B 1 576 ? -19.969 -23.156 -26.25 1 78.69 576 ARG B C 1
ATOM 9972 O O . ARG B 1 576 ? -19.766 -23.359 -27.453 1 78.69 576 ARG B O 1
ATOM 9979 N N . ASP B 1 577 ? -21 -22.719 -25.688 1 72.44 577 ASP B N 1
ATOM 9980 C CA . ASP B 1 577 ? -22.125 -22.422 -26.562 1 72.44 577 ASP B CA 1
ATOM 9981 C C . ASP B 1 577 ? -21.828 -21.219 -27.453 1 72.44 577 ASP B C 1
ATOM 9983 O O . ASP B 1 577 ? -22.281 -21.172 -28.609 1 72.44 577 ASP B O 1
ATOM 9987 N N . ALA B 1 578 ? -21.078 -20.328 -26.953 1 70.69 578 ALA B N 1
ATOM 9988 C CA . ALA B 1 578 ? -20.734 -19.125 -27.719 1 70.69 578 ALA B CA 1
ATOM 9989 C C . ALA B 1 578 ? -19.75 -19.453 -28.828 1 70.69 578 ALA B C 1
ATOM 9991 O O . ALA B 1 578 ? -19.828 -18.906 -29.922 1 70.69 578 ALA B O 1
ATOM 9992 N N . LEU B 1 579 ? -18.797 -20.344 -28.484 1 74.19 579 LEU B N 1
ATOM 9993 C CA . LEU B 1 579 ? -17.75 -20.672 -29.453 1 74.19 579 LEU B CA 1
ATOM 9994 C C . LEU B 1 579 ? -18.219 -21.719 -30.438 1 74.19 579 LEU B C 1
ATOM 9996 O O . LEU B 1 579 ? -17.594 -21.922 -31.484 1 74.19 579 LEU B O 1
ATOM 10000 N N . ARG B 1 580 ? -19.406 -22.094 -30.5 1 61 580 ARG B N 1
ATOM 10001 C CA . ARG B 1 580 ? -20.031 -23.047 -31.422 1 61 580 ARG B CA 1
ATOM 10002 C C . ARG B 1 580 ? -19.094 -24.203 -31.719 1 61 580 ARG B C 1
ATOM 10004 O O . ARG B 1 580 ? -19.156 -24.797 -32.812 1 61 580 ARG B O 1
ATOM 10011 N N . HIS B 1 581 ? -17.891 -24.156 -30.984 1 58.84 581 HIS B N 1
ATOM 10012 C CA . HIS B 1 581 ? -16.969 -25.203 -31.391 1 58.84 581 HIS B CA 1
ATOM 10013 C C . HIS B 1 581 ? -17.016 -26.375 -30.422 1 58.84 581 HIS B C 1
ATOM 10015 O O . HIS B 1 581 ? -17.172 -26.188 -29.203 1 58.84 581 HIS B O 1
ATOM 10021 N N . GLU B 1 582 ? -17.406 -27.562 -30.938 1 55.16 582 GLU B N 1
ATOM 10022 C CA . GLU B 1 582 ? -17.484 -28.844 -30.219 1 55.16 582 GLU B CA 1
ATOM 10023 C C . GLU B 1 582 ? -16.172 -29.141 -29.484 1 55.16 582 GLU B C 1
ATOM 10025 O O . GLU B 1 582 ? -16.188 -29.734 -28.406 1 55.16 582 GLU B O 1
ATOM 10030 N N . HIS B 1 583 ? -14.984 -28.797 -30.094 1 58.06 583 HIS B N 1
ATOM 10031 C CA . HIS B 1 583 ? -13.75 -29.312 -29.5 1 58.06 583 HIS B CA 1
ATOM 10032 C C . HIS B 1 583 ? -12.922 -28.203 -28.875 1 58.06 583 HIS B C 1
ATOM 10034 O O . HIS B 1 583 ? -12.578 -27.234 -29.562 1 58.06 583 HIS B O 1
ATOM 10040 N N . ARG B 1 584 ? -13.039 -28.109 -27.547 1 66.25 584 ARG B N 1
ATOM 10041 C CA . ARG B 1 584 ? -12.133 -27.234 -26.828 1 66.25 584 ARG B CA 1
ATOM 10042 C C . ARG B 1 584 ? -10.727 -27.828 -26.781 1 66.25 584 ARG B C 1
ATOM 10044 O O . ARG B 1 584 ? -10.555 -29.031 -26.609 1 66.25 584 ARG B O 1
ATOM 10051 N N . VAL B 1 585 ? -9.805 -27.016 -27.141 1 64.25 585 VAL B N 1
ATOM 10052 C CA . VAL B 1 585 ? -8.406 -27.453 -27.156 1 64.25 585 VAL B CA 1
ATOM 10053 C C . VAL B 1 585 ? -7.973 -27.828 -25.734 1 64.25 585 VAL B C 1
ATOM 10055 O O . VAL B 1 585 ? -7.219 -28.781 -25.547 1 64.25 585 VAL B O 1
ATOM 10058 N N . VAL B 1 586 ? -8.5 -27.078 -24.688 1 62.09 586 VAL B N 1
ATOM 10059 C CA . VAL B 1 586 ? -8.047 -27.344 -23.328 1 62.09 586 VAL B CA 1
ATOM 10060 C C . VAL B 1 586 ? -9.195 -27.922 -22.516 1 62.09 586 VAL B C 1
ATOM 10062 O O . VAL B 1 586 ? -10.312 -27.406 -22.547 1 62.09 586 VAL B O 1
ATOM 10065 N N . PRO B 1 587 ? -8.812 -29.062 -21.906 1 59.31 587 PRO B N 1
ATOM 10066 C CA . PRO B 1 587 ? -9.828 -29.797 -21.141 1 59.31 587 PRO B CA 1
ATOM 10067 C C . PRO B 1 587 ? -10.469 -28.953 -20.047 1 59.31 587 PRO B C 1
ATOM 10069 O O . PRO B 1 587 ? -9.859 -27.984 -19.562 1 59.31 587 PRO B O 1
ATOM 10072 N N . ASP B 1 588 ? -11.68 -29.344 -19.641 1 60.03 588 ASP B N 1
ATOM 10073 C CA . ASP B 1 588 ? -12.703 -28.641 -18.875 1 60.03 588 ASP B CA 1
ATOM 10074 C C . ASP B 1 588 ? -12.242 -28.391 -17.438 1 60.03 588 ASP B C 1
ATOM 10076 O O . ASP B 1 588 ? -11.789 -29.312 -16.766 1 60.03 588 ASP B O 1
ATOM 10080 N N . ARG B 1 589 ? -11.836 -27.219 -17.062 1 70.19 589 ARG B N 1
ATOM 10081 C CA . ARG B 1 589 ? -11.648 -26.797 -15.688 1 70.19 589 ARG B CA 1
ATOM 10082 C C . ARG B 1 589 ? -12.93 -26.203 -15.109 1 70.19 589 ARG B C 1
ATOM 10084 O O . ARG B 1 589 ? -13.93 -26.062 -15.82 1 70.19 589 ARG B O 1
ATOM 10091 N N . ASP B 1 590 ? -13.125 -26.328 -13.82 1 69.81 590 ASP B N 1
ATOM 10092 C CA . ASP B 1 590 ? -14.32 -25.828 -13.133 1 69.81 590 ASP B CA 1
ATOM 10093 C C . ASP B 1 590 ? -14.477 -24.328 -13.312 1 69.81 590 ASP B C 1
ATOM 10095 O O . ASP B 1 590 ? -15.594 -23.797 -13.297 1 69.81 590 ASP B O 1
ATOM 10099 N N . GLU B 1 591 ? -13.367 -23.688 -13.617 1 72.38 591 GLU B N 1
ATOM 10100 C CA . GLU B 1 591 ? -13.414 -22.25 -13.82 1 72.38 591 GLU B CA 1
ATOM 10101 C C . GLU B 1 591 ? -13.742 -21.906 -15.266 1 72.38 591 GLU B C 1
ATOM 10103 O O . GLU B 1 591 ? -12.883 -21.422 -16.016 1 72.38 591 GLU B O 1
ATOM 10108 N N . ARG B 1 592 ? -15.102 -22.203 -15.594 1 75.94 592 ARG B N 1
ATOM 10109 C CA . ARG B 1 592 ? -15.5 -22.031 -16.984 1 75.94 592 ARG B CA 1
ATOM 10110 C C . ARG B 1 592 ? -16.594 -20.969 -17.109 1 75.94 592 ARG B C 1
ATOM 10112 O O . ARG B 1 592 ? -17.266 -20.641 -16.141 1 75.94 592 ARG B O 1
ATOM 10119 N N . PHE B 1 593 ? -16.547 -20.5 -18.266 1 83.56 593 PHE B N 1
ATOM 10120 C CA . PHE B 1 593 ? -17.5 -19.422 -18.578 1 83.56 593 PHE B CA 1
ATOM 10121 C C . PHE B 1 593 ? -18.812 -19.984 -19.078 1 83.56 593 PHE B C 1
ATOM 10123 O O . PHE B 1 593 ? -19.625 -19.266 -19.656 1 83.56 593 PHE B O 1
ATOM 10130 N N . ASP B 1 594 ? -19.031 -21.344 -18.75 1 81.75 594 ASP B N 1
ATOM 10131 C CA . ASP B 1 594 ? -20.266 -21.969 -19.25 1 81.75 594 ASP B CA 1
ATOM 10132 C C . ASP B 1 594 ? -21.438 -21.688 -18.312 1 81.75 594 ASP B C 1
ATOM 10134 O O . ASP B 1 594 ? -22.594 -21.781 -18.719 1 81.75 594 ASP B O 1
ATOM 10138 N N . SER B 1 595 ? -21.141 -21.516 -17.047 1 84.25 595 SER B N 1
ATOM 10139 C CA . SER B 1 595 ? -22.141 -21.156 -16.047 1 84.25 595 SER B CA 1
ATOM 10140 C C . SER B 1 595 ? -21.719 -19.891 -15.289 1 84.25 595 SER B C 1
ATOM 10142 O O . SER B 1 595 ? -20.547 -19.516 -15.289 1 84.25 595 SER B O 1
ATOM 10144 N N . PHE B 1 596 ? -22.703 -19.266 -14.75 1 88.94 596 PHE B N 1
ATOM 10145 C CA . PHE B 1 596 ? -22.406 -18.047 -14.008 1 88.94 596 PHE B CA 1
ATOM 10146 C C . PHE B 1 596 ? -21.531 -18.344 -12.797 1 88.94 596 PHE B C 1
ATOM 10148 O O . PHE B 1 596 ? -20.609 -17.578 -12.484 1 88.94 596 PHE B O 1
ATOM 10155 N N . ALA B 1 597 ? -21.828 -19.453 -12.141 1 84.81 597 ALA B N 1
ATOM 10156 C CA . ALA B 1 597 ? -21.016 -19.828 -10.984 1 84.81 597 ALA B CA 1
ATOM 10157 C C . ALA B 1 597 ? -19.578 -20.125 -11.391 1 84.81 597 ALA B C 1
ATOM 10159 O O . ALA B 1 597 ? -18.641 -19.75 -10.688 1 84.81 597 ALA B O 1
ATOM 10160 N N . GLY B 1 598 ? -19.453 -20.797 -12.523 1 86.06 598 GLY B N 1
ATOM 10161 C CA . GLY B 1 598 ? -18.109 -21.062 -13.031 1 86.06 598 GLY B CA 1
ATOM 10162 C C . GLY B 1 598 ? -17.375 -19.812 -13.445 1 86.06 598 GLY B C 1
ATOM 10163 O O . GLY B 1 598 ? -16.172 -19.688 -13.219 1 86.06 598 GLY B O 1
ATOM 10164 N N . ALA B 1 599 ? -18.109 -18.906 -14.008 1 90.62 599 ALA B N 1
ATOM 10165 C CA . ALA B 1 599 ? -17.5 -17.641 -14.422 1 90.62 599 ALA B CA 1
ATOM 10166 C C . ALA B 1 599 ? -17.078 -16.812 -13.211 1 90.62 599 ALA B C 1
ATOM 10168 O O . ALA B 1 599 ? -16.047 -16.141 -13.242 1 90.62 599 ALA B O 1
ATOM 10169 N N . CYS B 1 600 ? -17.859 -16.875 -12.164 1 89.62 600 CYS B N 1
ATOM 10170 C CA . CYS B 1 600 ? -17.516 -16.156 -10.945 1 89.62 600 CYS B CA 1
ATOM 10171 C C . CYS B 1 600 ? -16.266 -16.766 -10.305 1 89.62 600 CYS B C 1
ATOM 10173 O O . CYS B 1 600 ? -15.445 -16.047 -9.734 1 89.62 600 CYS B O 1
ATOM 10175 N N . LEU B 1 601 ? -16.203 -18.031 -10.461 1 86.62 601 LEU B N 1
ATOM 10176 C CA . LEU B 1 601 ? -15.008 -18.688 -9.945 1 86.62 601 LEU B CA 1
ATOM 10177 C C . LEU B 1 601 ? -13.773 -18.281 -10.742 1 86.62 601 LEU B C 1
ATOM 10179 O O . LEU B 1 601 ? -12.695 -18.109 -10.172 1 86.62 601 LEU B O 1
ATOM 10183 N N . ALA B 1 602 ? -13.969 -18.109 -11.992 1 87.81 602 ALA B N 1
ATOM 10184 C CA . ALA B 1 602 ? -12.867 -17.641 -12.82 1 87.81 602 ALA B CA 1
ATOM 10185 C C . ALA B 1 602 ? -12.453 -16.219 -12.438 1 87.81 602 ALA B C 1
ATOM 10187 O O . ALA B 1 602 ? -11.258 -15.906 -12.398 1 87.81 602 ALA B O 1
ATOM 10188 N N . MET B 1 603 ? -13.438 -15.445 -12.172 1 90.5 603 MET B N 1
ATOM 10189 C CA . MET B 1 603 ? -13.141 -14.078 -11.758 1 90.5 603 MET B CA 1
ATOM 10190 C C . MET B 1 603 ? -12.438 -14.055 -10.406 1 90.5 603 MET B C 1
ATOM 10192 O O . MET B 1 603 ? -11.555 -13.227 -10.172 1 90.5 603 MET B O 1
ATOM 10196 N N . PHE B 1 604 ? -12.852 -14.922 -9.539 1 84.56 604 PHE B N 1
ATOM 10197 C CA . PHE B 1 604 ? -12.219 -15.016 -8.234 1 84.56 604 PHE B CA 1
ATOM 10198 C C . PHE B 1 604 ? -10.758 -15.438 -8.367 1 84.56 604 PHE B C 1
ATOM 10200 O O . PHE B 1 604 ? -9.891 -14.922 -7.656 1 84.56 604 PHE B O 1
ATOM 10207 N N . GLN B 1 605 ? -10.508 -16.297 -9.227 1 83.06 605 GLN B N 1
ATOM 10208 C CA . GLN B 1 605 ? -9.133 -16.719 -9.484 1 83.06 605 GLN B CA 1
ATOM 10209 C C . GLN B 1 605 ? -8.305 -15.57 -10.039 1 83.06 605 GLN B C 1
ATOM 10211 O O . GLN B 1 605 ? -7.125 -15.43 -9.703 1 83.06 605 GLN B O 1
ATOM 10216 N N . MET B 1 606 ? -8.938 -14.812 -10.805 1 86.44 606 MET B N 1
ATOM 10217 C CA . MET B 1 606 ? -8.242 -13.656 -11.367 1 86.44 606 MET B CA 1
ATOM 10218 C C . MET B 1 606 ? -7.98 -12.609 -10.297 1 86.44 606 MET B C 1
ATOM 10220 O O . MET B 1 606 ? -6.93 -11.961 -10.297 1 86.44 606 MET B O 1
ATOM 10224 N N . ALA B 1 607 ? -8.93 -12.477 -9.445 1 84.75 607 ALA B N 1
ATOM 10225 C CA . ALA B 1 607 ? -8.781 -11.492 -8.375 1 84.75 607 ALA B CA 1
ATOM 10226 C C . ALA B 1 607 ? -7.672 -11.898 -7.41 1 84.75 607 ALA B C 1
ATOM 10228 O O . ALA B 1 607 ? -6.996 -11.039 -6.84 1 84.75 607 ALA B O 1
ATOM 10229 N N . SER B 1 608 ? -7.438 -13.141 -7.223 1 78.12 608 SER B N 1
ATOM 10230 C CA . SER B 1 608 ? -6.391 -13.633 -6.336 1 78.12 608 SER B CA 1
ATOM 10231 C C . SER B 1 608 ? -5.055 -13.742 -7.066 1 78.12 608 SER B C 1
ATOM 10233 O O . SER B 1 608 ? -4.031 -14.047 -6.453 1 78.12 608 SER B O 1
ATOM 10235 N N . SER B 1 609 ? -5.023 -13.32 -8.305 1 70.38 609 SER B N 1
ATOM 10236 C CA . SER B 1 609 ? -3.855 -13.344 -9.18 1 70.38 609 SER B CA 1
ATOM 10237 C C . SER B 1 609 ? -3.135 -14.688 -9.109 1 70.38 609 SER B C 1
ATOM 10239 O O . SER B 1 609 ? -1.903 -14.734 -9.133 1 70.38 609 SER B O 1
ATOM 10241 N N . ASN B 1 610 ? -3.932 -15.742 -8.883 1 78.06 610 ASN B N 1
ATOM 10242 C CA . ASN B 1 610 ? -3.293 -17.047 -8.875 1 78.06 610 ASN B CA 1
ATOM 10243 C C . ASN B 1 610 ? -3.393 -17.734 -10.234 1 78.06 610 ASN B C 1
ATOM 10245 O O . ASN B 1 610 ? -4.453 -18.25 -10.602 1 78.06 610 ASN B O 1
ATOM 10249 N N . ASN B 1 611 ? -2.361 -17.719 -11.031 1 77.69 611 ASN B N 1
ATOM 10250 C CA . ASN B 1 611 ? -2.289 -18.391 -12.328 1 77.69 611 ASN B CA 1
ATOM 10251 C C . ASN B 1 611 ? -3.486 -18.031 -13.211 1 77.69 611 ASN B C 1
ATOM 10253 O O . ASN B 1 611 ? -4.125 -18.922 -13.773 1 77.69 611 ASN B O 1
ATOM 10257 N N . TRP B 1 612 ? -3.824 -16.734 -13.266 1 80.5 612 TRP B N 1
ATOM 10258 C CA . TRP B 1 612 ? -4.965 -16.312 -14.07 1 80.5 612 TRP B CA 1
ATOM 10259 C C . TRP B 1 612 ? -4.695 -16.531 -15.555 1 80.5 612 TRP B C 1
ATOM 10261 O O . TRP B 1 612 ? -5.617 -16.484 -16.375 1 80.5 612 TRP B O 1
ATOM 10271 N N . GLN B 1 613 ? -3.414 -16.922 -15.875 1 83.5 613 GLN B N 1
ATOM 10272 C CA . GLN B 1 613 ? -3.084 -17.25 -17.266 1 83.5 613 GLN B CA 1
ATOM 10273 C C . GLN B 1 613 ? -3.742 -18.562 -17.688 1 83.5 613 GLN B C 1
ATOM 10275 O O . GLN B 1 613 ? -3.904 -18.812 -18.875 1 83.5 613 GLN B O 1
ATOM 10280 N N . ASP B 1 614 ? -4.07 -19.328 -16.688 1 82.44 614 ASP B N 1
ATOM 10281 C CA . ASP B 1 614 ? -4.742 -20.594 -16.984 1 82.44 614 ASP B CA 1
ATOM 10282 C C . ASP B 1 614 ? -6.164 -20.344 -17.484 1 82.44 614 ASP B C 1
ATOM 10284 O O . ASP B 1 614 ? -6.785 -21.25 -18.062 1 82.44 614 ASP B O 1
ATOM 10288 N N . ASN B 1 615 ? -6.68 -19.141 -17.328 1 83.62 615 ASN B N 1
ATOM 10289 C CA . ASN B 1 615 ? -7.957 -18.75 -17.922 1 83.62 615 ASN B CA 1
ATOM 10290 C C . ASN B 1 615 ? -7.762 -18.031 -19.25 1 83.62 615 ASN B C 1
ATOM 10292 O O . ASN B 1 615 ? -8.531 -18.234 -20.188 1 83.62 615 ASN B O 1
ATOM 10296 N N . LEU B 1 616 ? -6.777 -17.281 -19.344 1 87.19 616 LEU B N 1
ATOM 10297 C CA . LEU B 1 616 ? -6.516 -16.453 -20.516 1 87.19 616 LEU B CA 1
ATOM 10298 C C . LEU B 1 616 ? -6.059 -17.312 -21.688 1 87.19 616 LEU B C 1
ATOM 10300 O O . LEU B 1 616 ? -6.578 -17.188 -22.797 1 87.19 616 LEU B O 1
ATOM 10304 N N . TYR B 1 617 ? -5.086 -18.266 -21.531 1 88.12 617 TYR B N 1
ATOM 10305 C CA . TYR B 1 617 ? -4.434 -18.969 -22.641 1 88.12 617 TYR B CA 1
ATOM 10306 C C . TYR B 1 617 ? -5.391 -19.938 -23.297 1 88.12 617 TYR B C 1
ATOM 10308 O O . TYR B 1 617 ? -5.5 -19.984 -24.531 1 88.12 617 TYR B O 1
ATOM 10316 N N . PRO B 1 618 ? -6.141 -20.734 -22.453 1 85.62 618 PRO B N 1
ATOM 10317 C CA . PRO B 1 618 ? -7.117 -21.578 -23.125 1 85.62 618 PRO B CA 1
ATOM 10318 C C . PRO B 1 618 ? -8.156 -20.781 -23.906 1 85.62 618 PRO B C 1
ATOM 10320 O O . PRO B 1 618 ? -8.578 -21.203 -25 1 85.62 618 PRO B O 1
ATOM 10323 N N . ALA B 1 619 ? -8.609 -19.688 -23.344 1 86.25 619 ALA B N 1
ATOM 10324 C CA . ALA B 1 619 ? -9.57 -18.844 -24.047 1 86.25 619 ALA B CA 1
ATOM 10325 C C . ALA B 1 619 ? -8.977 -18.281 -25.328 1 86.25 619 ALA B C 1
ATOM 10327 O O . ALA B 1 619 ? -9.672 -18.172 -26.344 1 86.25 619 ALA B O 1
ATOM 10328 N N . ALA B 1 620 ? -7.734 -17.938 -25.344 1 87.56 620 ALA B N 1
ATOM 10329 C CA . ALA B 1 620 ? -7.059 -17.406 -26.516 1 87.56 620 ALA B CA 1
ATOM 10330 C C . ALA B 1 620 ? -6.844 -18.484 -27.578 1 87.56 620 ALA B C 1
ATOM 10332 O O . ALA B 1 620 ? -6.891 -18.203 -28.781 1 87.56 620 ALA B O 1
ATOM 10333 N N . MET B 1 621 ? -6.602 -19.703 -27.125 1 85.44 621 MET B N 1
ATOM 10334 C CA . MET B 1 621 ? -6.395 -20.812 -28.047 1 85.44 621 MET B CA 1
ATOM 10335 C C . MET B 1 621 ? -7.707 -21.219 -28.703 1 85.44 621 MET B C 1
ATOM 10337 O O . MET B 1 621 ? -7.723 -21.609 -29.875 1 85.44 621 MET B O 1
ATOM 10341 N N . ASP B 1 622 ? -8.75 -21.094 -27.906 1 83.06 622 ASP B N 1
ATOM 10342 C CA . ASP B 1 622 ? -10.062 -21.484 -28.438 1 83.06 622 ASP B CA 1
ATOM 10343 C C . ASP B 1 622 ? -10.625 -20.391 -29.344 1 83.06 622 ASP B C 1
ATOM 10345 O O . ASP B 1 622 ? -11.445 -20.656 -30.219 1 83.06 622 ASP B O 1
ATOM 10349 N N . THR B 1 623 ? -10.258 -19.234 -29.156 1 82.19 623 THR B N 1
ATOM 10350 C CA . THR B 1 623 ? -10.727 -18.109 -29.969 1 82.19 623 THR B CA 1
ATOM 10351 C C . THR B 1 623 ? -9.555 -17.422 -30.656 1 82.19 623 THR B C 1
ATOM 10353 O O . THR B 1 623 ? -8.805 -18.062 -31.391 1 82.19 623 THR B O 1
ATOM 10356 N N . SER B 1 624 ? -9.477 -16.188 -30.5 1 81.31 624 SER B N 1
ATOM 10357 C CA . SER B 1 624 ? -8.359 -15.398 -31 1 81.31 624 SER B CA 1
ATOM 10358 C C . SER B 1 624 ? -7.695 -14.602 -29.875 1 81.31 624 SER B C 1
ATOM 10360 O O . SER B 1 624 ? -8.375 -14.133 -28.969 1 81.31 624 SER B O 1
ATOM 10362 N N . LEU B 1 625 ? -6.492 -14.672 -29.953 1 78.12 625 LEU B N 1
ATOM 10363 C CA . LEU B 1 625 ? -5.672 -13.953 -28.984 1 78.12 625 LEU B CA 1
ATOM 10364 C C . LEU B 1 625 ? -6.031 -12.469 -28.969 1 78.12 625 LEU B C 1
ATOM 10366 O O . LEU B 1 625 ? -5.965 -11.828 -27.922 1 78.12 625 LEU B O 1
ATOM 10370 N N . ALA B 1 626 ? -6.512 -11.961 -30.016 1 79.75 626 ALA B N 1
ATOM 10371 C CA . ALA B 1 626 ? -6.75 -10.531 -30.172 1 79.75 626 ALA B CA 1
ATOM 10372 C C . ALA B 1 626 ? -7.938 -10.086 -29.312 1 79.75 626 ALA B C 1
ATOM 10374 O O . ALA B 1 626 ? -7.996 -8.93 -28.875 1 79.75 626 ALA B O 1
ATOM 10375 N N . TYR B 1 627 ? -8.844 -11.07 -29.047 1 85.06 627 TYR B N 1
ATOM 10376 C CA . TYR B 1 627 ? -10.008 -10.703 -28.234 1 85.06 627 TYR B CA 1
ATOM 10377 C C . TYR B 1 627 ? -9.828 -11.156 -26.797 1 85.06 627 TYR B C 1
ATOM 10379 O O . TYR B 1 627 ? -10.203 -10.438 -25.859 1 85.06 627 TYR B O 1
ATOM 10387 N N . ALA B 1 628 ? -9.211 -12.258 -26.641 1 88.62 628 ALA B N 1
ATOM 10388 C CA . ALA B 1 628 ? -9.133 -12.867 -25.312 1 88.62 628 ALA B CA 1
ATOM 10389 C C . ALA B 1 628 ? -8.141 -12.117 -24.422 1 88.62 628 ALA B C 1
ATOM 10391 O O . ALA B 1 628 ? -8.438 -11.82 -23.266 1 88.62 628 ALA B O 1
ATOM 10392 N N . ALA B 1 629 ? -7.012 -11.758 -25.016 1 90.62 629 ALA B N 1
ATOM 10393 C CA . ALA B 1 629 ? -5.957 -11.156 -24.203 1 90.62 629 ALA B CA 1
ATOM 10394 C C . ALA B 1 629 ? -6.402 -9.812 -23.641 1 90.62 629 ALA B C 1
ATOM 10396 O O . ALA B 1 629 ? -6.344 -9.594 -22.422 1 90.62 629 ALA B O 1
ATOM 10397 N N . PRO B 1 630 ? -6.957 -8.938 -24.453 1 90.12 630 PRO B N 1
ATOM 10398 C CA . PRO B 1 630 ? -7.375 -7.656 -23.875 1 90.12 630 PRO B CA 1
ATOM 10399 C C . PRO B 1 630 ? -8.484 -7.805 -22.844 1 90.12 630 PRO B C 1
ATOM 10401 O O . PRO B 1 630 ? -8.531 -7.039 -21.875 1 90.12 630 PRO B O 1
ATOM 10404 N N . PHE B 1 631 ? -9.391 -8.766 -23.016 1 92.88 631 PHE B N 1
ATOM 10405 C CA . PHE B 1 631 ? -10.469 -8.961 -22.047 1 92.88 631 PHE B CA 1
ATOM 10406 C C . PHE B 1 631 ? -9.898 -9.281 -20.672 1 92.88 631 PHE B C 1
ATOM 10408 O O . PHE B 1 631 ? -10.25 -8.625 -19.688 1 92.88 631 PHE B O 1
ATOM 10415 N N . PHE B 1 632 ? -9.008 -10.188 -20.594 1 92.62 632 PHE B N 1
ATOM 10416 C CA . PHE B 1 632 ? -8.484 -10.633 -19.312 1 92.62 632 PHE B CA 1
ATOM 10417 C C . PHE B 1 632 ? -7.547 -9.586 -18.719 1 92.62 632 PHE B C 1
ATOM 10419 O O . PHE B 1 632 ? -7.473 -9.43 -17.5 1 92.62 632 PHE B O 1
ATOM 10426 N N . ILE B 1 633 ? -6.863 -8.852 -19.594 1 91.19 633 ILE B N 1
ATOM 10427 C CA . ILE B 1 633 ? -5.984 -7.789 -19.109 1 91.19 633 ILE B CA 1
ATOM 10428 C C . ILE B 1 633 ? -6.82 -6.668 -18.5 1 91.19 633 ILE B C 1
ATOM 10430 O O . ILE B 1 633 ? -6.473 -6.137 -17.438 1 91.19 633 ILE B O 1
ATOM 10434 N N . VAL B 1 634 ? -7.922 -6.387 -19.125 1 91.44 634 VAL B N 1
ATOM 10435 C CA . VAL B 1 634 ? -8.805 -5.34 -18.609 1 91.44 634 VAL B CA 1
ATOM 10436 C C . VAL B 1 634 ? -9.414 -5.777 -17.281 1 91.44 634 VAL B C 1
ATOM 10438 O O . VAL B 1 634 ? -9.57 -4.965 -16.375 1 91.44 634 VAL B O 1
ATOM 10441 N N . VAL B 1 635 ? -9.773 -7.012 -17.219 1 92.69 635 VAL B N 1
ATOM 10442 C CA . VAL B 1 635 ? -10.336 -7.539 -15.977 1 92.69 635 VAL B CA 1
ATOM 10443 C C . VAL B 1 635 ? -9.312 -7.422 -14.852 1 92.69 635 VAL B C 1
ATOM 10445 O O . VAL B 1 635 ? -9.648 -6.996 -13.742 1 92.69 635 VAL B O 1
ATOM 10448 N N . TYR B 1 636 ? -8.094 -7.723 -15.117 1 90.06 636 TYR B N 1
ATOM 10449 C CA . TYR B 1 636 ? -7.043 -7.641 -14.109 1 90.06 636 TYR B CA 1
ATOM 10450 C C . TYR B 1 636 ? -6.812 -6.199 -13.672 1 90.06 636 TYR B C 1
ATOM 10452 O O . TYR B 1 636 ? -6.637 -5.922 -12.484 1 90.06 636 TYR B O 1
ATOM 10460 N N . ILE B 1 637 ? -6.797 -5.297 -14.594 1 89.19 637 ILE B N 1
ATOM 10461 C CA . ILE B 1 637 ? -6.582 -3.891 -14.281 1 89.19 637 ILE B CA 1
ATOM 10462 C C . ILE B 1 637 ? -7.734 -3.369 -13.422 1 89.19 637 ILE B C 1
ATOM 10464 O O . ILE B 1 637 ? -7.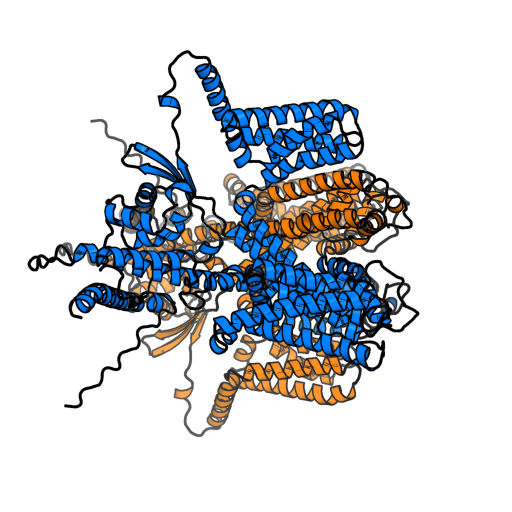512 -2.709 -12.406 1 89.19 637 ILE B O 1
ATOM 10468 N N . ALA B 1 638 ? -8.883 -3.736 -13.766 1 90.62 638 ALA B N 1
ATOM 10469 C CA . ALA B 1 638 ? -10.062 -3.24 -13.07 1 90.62 638 ALA B CA 1
ATOM 10470 C C . ALA B 1 638 ? -10.117 -3.768 -11.641 1 90.62 638 ALA B C 1
ATOM 10472 O O . ALA B 1 638 ? -10.336 -3.004 -10.695 1 90.62 638 ALA B O 1
ATOM 10473 N N . ILE B 1 639 ? -9.867 -5.02 -11.461 1 90.62 639 ILE B N 1
ATOM 10474 C CA . ILE B 1 639 ? -10.062 -5.641 -10.156 1 90.62 639 ILE B CA 1
ATOM 10475 C C . ILE B 1 639 ? -8.812 -5.445 -9.305 1 90.62 639 ILE B C 1
ATOM 10477 O O . ILE B 1 639 ? -8.883 -4.844 -8.227 1 90.62 639 ILE B O 1
ATOM 10481 N N . ASN B 1 640 ? -7.641 -5.773 -9.766 1 87.31 640 ASN B N 1
ATOM 10482 C CA . ASN B 1 640 ? -6.434 -5.809 -8.945 1 87.31 640 ASN B CA 1
ATOM 10483 C C . ASN B 1 640 ? -5.746 -4.445 -8.898 1 87.31 640 ASN B C 1
ATOM 10485 O O . ASN B 1 640 ? -5.199 -4.055 -7.867 1 87.31 640 ASN B O 1
ATOM 10489 N N . MET B 1 641 ? -5.805 -3.736 -9.969 1 88.69 641 MET B N 1
ATOM 10490 C CA . MET B 1 641 ? -5.047 -2.488 -10 1 88.69 641 MET B CA 1
ATOM 10491 C C . MET B 1 641 ? -5.902 -1.318 -9.531 1 88.69 641 MET B C 1
ATOM 10493 O O . MET B 1 641 ? -5.383 -0.324 -9.023 1 88.69 641 MET B O 1
ATOM 10497 N N . ILE B 1 642 ? -7.184 -1.51 -9.648 1 90.19 642 ILE B N 1
ATOM 10498 C CA . ILE B 1 642 ? -8.008 -0.365 -9.273 1 90.19 642 ILE B CA 1
ATOM 10499 C C . ILE B 1 642 ? -8.773 -0.675 -7.988 1 90.19 642 ILE B C 1
ATOM 10501 O O . ILE B 1 642 ? -8.5 -0.089 -6.938 1 90.19 642 ILE B O 1
ATOM 10505 N N . VAL B 1 643 ? -9.672 -1.662 -8.031 1 90.12 643 VAL B N 1
ATOM 10506 C CA . VAL B 1 643 ? -10.586 -1.915 -6.922 1 90.12 643 VAL B CA 1
ATOM 10507 C C . VAL B 1 643 ? -9.797 -2.299 -5.676 1 90.12 643 VAL B C 1
ATOM 10509 O O . VAL B 1 643 ? -9.992 -1.714 -4.605 1 90.12 643 VAL B O 1
ATOM 10512 N N . ILE B 1 644 ? -8.859 -3.182 -5.758 1 88.19 644 ILE B N 1
ATOM 10513 C CA . ILE B 1 644 ? -8.109 -3.646 -4.598 1 88.19 644 ILE B CA 1
ATOM 10514 C C . ILE B 1 644 ? -7.176 -2.541 -4.109 1 88.19 644 ILE B C 1
ATOM 10516 O O . ILE B 1 644 ? -7 -2.355 -2.904 1 88.19 644 ILE B O 1
ATOM 10520 N N . ASN B 1 645 ? -6.629 -1.793 -4.988 1 88.88 645 ASN B N 1
ATOM 10521 C CA . ASN B 1 645 ? -5.746 -0.707 -4.578 1 88.88 645 ASN B CA 1
ATOM 10522 C C . ASN B 1 645 ? -6.512 0.408 -3.873 1 88.88 645 ASN B C 1
ATOM 10524 O O . ASN B 1 645 ? -5.992 1.045 -2.957 1 88.88 645 ASN B O 1
ATOM 10528 N N . VAL B 1 646 ? -7.684 0.632 -4.371 1 89.81 646 VAL B N 1
ATOM 10529 C CA . VAL B 1 646 ? -8.508 1.634 -3.697 1 89.81 646 VAL B CA 1
ATOM 10530 C C . VAL B 1 646 ? -8.883 1.142 -2.301 1 89.81 646 VAL B C 1
ATOM 10532 O O . VAL B 1 646 ? -8.938 1.929 -1.353 1 89.81 646 VAL B O 1
ATOM 10535 N N . PHE B 1 647 ? -9.102 -0.096 -2.24 1 90.31 647 PHE B N 1
ATOM 10536 C CA . PHE B 1 647 ? -9.383 -0.702 -0.943 1 90.31 647 PHE B CA 1
ATOM 10537 C C . PHE B 1 647 ? -8.195 -0.54 -0.001 1 90.31 647 PHE B C 1
ATOM 10539 O O . PHE B 1 647 ? -8.359 -0.126 1.148 1 90.31 647 PHE B O 1
ATOM 10546 N N . VAL B 1 648 ? -7.031 -0.854 -0.445 1 91.06 648 VAL B N 1
ATOM 10547 C CA . VAL B 1 648 ? -5.824 -0.742 0.365 1 91.06 648 VAL B CA 1
ATOM 10548 C C . VAL B 1 648 ? -5.602 0.715 0.766 1 91.06 648 VAL B C 1
ATOM 10550 O O . VAL B 1 648 ? -5.238 1.003 1.908 1 91.06 648 VAL B O 1
ATOM 10553 N N . ALA B 1 649 ? -5.84 1.651 -0.136 1 89.62 649 ALA B N 1
ATOM 10554 C CA . ALA B 1 649 ? -5.699 3.072 0.166 1 89.62 649 ALA B CA 1
ATOM 10555 C C . ALA B 1 649 ? -6.66 3.498 1.273 1 89.62 649 ALA B C 1
ATOM 10557 O O . ALA B 1 649 ? -6.297 4.289 2.148 1 89.62 649 ALA B O 1
ATOM 10558 N N . ASN B 1 650 ? -7.875 2.93 1.198 1 88.25 650 ASN B N 1
ATOM 10559 C CA . ASN B 1 650 ? -8.859 3.217 2.234 1 88.25 650 ASN B CA 1
ATOM 10560 C C . ASN B 1 650 ? -8.422 2.684 3.594 1 88.25 650 ASN B C 1
ATOM 10562 O O . ASN B 1 650 ? -8.602 3.35 4.613 1 88.25 650 ASN B O 1
ATOM 10566 N N . VAL B 1 651 ? -7.848 1.586 3.58 1 89.69 651 VAL B N 1
ATOM 10567 C CA . VAL B 1 651 ? -7.406 0.963 4.824 1 89.69 651 VAL B CA 1
ATOM 10568 C C . VAL B 1 651 ? -6.215 1.73 5.391 1 89.69 651 VAL B C 1
ATOM 10570 O O . VAL B 1 651 ? -6.133 1.956 6.602 1 89.69 651 VAL B O 1
ATOM 10573 N N . ILE B 1 652 ? -5.285 2.168 4.535 1 88.62 652 ILE B N 1
ATOM 10574 C CA . ILE B 1 652 ? -4.125 2.936 4.977 1 88.62 652 ILE B CA 1
ATOM 10575 C C . ILE B 1 652 ? -4.582 4.246 5.609 1 88.62 652 ILE B C 1
ATOM 10577 O O . ILE B 1 652 ? -4.113 4.617 6.688 1 88.62 652 ILE B O 1
ATOM 10581 N N . ALA B 1 653 ? -5.5 4.895 4.973 1 85.69 653 ALA B N 1
ATOM 10582 C CA . ALA B 1 653 ? -6.004 6.164 5.488 1 85.69 653 ALA B CA 1
ATOM 10583 C C . ALA B 1 653 ? -6.734 5.969 6.812 1 85.69 653 ALA B C 1
ATOM 10585 O O . ALA B 1 653 ? -6.523 6.723 7.762 1 85.69 653 ALA B O 1
ATOM 10586 N N . ALA B 1 654 ? -7.57 4.969 6.875 1 84.06 654 ALA B N 1
ATOM 10587 C CA . ALA B 1 654 ? -8.336 4.703 8.094 1 84.06 654 ALA B CA 1
ATOM 10588 C C . ALA B 1 654 ? -7.418 4.32 9.25 1 84.06 654 ALA B C 1
ATOM 10590 O O . ALA B 1 654 ? -7.637 4.742 10.383 1 84.06 654 ALA B O 1
ATOM 10591 N N . TYR B 1 655 ? -6.41 3.568 8.938 1 84.19 655 TYR B N 1
ATOM 10592 C CA . TYR B 1 655 ? -5.512 3.084 9.977 1 84.19 655 TYR B CA 1
ATOM 10593 C C . TYR B 1 655 ? -4.578 4.191 10.453 1 84.19 655 TYR B C 1
ATOM 10595 O O . TYR B 1 655 ? -4.277 4.289 11.641 1 84.19 655 TYR B O 1
ATOM 10603 N N . THR B 1 656 ? -4.094 5.062 9.609 1 80.31 656 THR B N 1
ATOM 10604 C CA . THR B 1 656 ? -3.105 6.082 9.938 1 80.31 656 THR B CA 1
ATOM 10605 C C . THR B 1 656 ? -3.766 7.266 10.641 1 80.31 656 THR B C 1
ATOM 10607 O O . THR B 1 656 ? -3.174 7.879 11.531 1 80.31 656 THR B O 1
ATOM 10610 N N . LEU B 1 657 ? -4.945 7.559 10.266 1 77.25 657 LEU B N 1
ATOM 10611 C CA . LEU B 1 657 ? -5.586 8.75 10.797 1 77.25 657 LEU B CA 1
ATOM 10612 C C . LEU B 1 657 ? -6.434 8.414 12.023 1 77.25 657 LEU B C 1
ATOM 10614 O O . LEU B 1 657 ? -6.918 9.312 12.711 1 77.25 657 LEU B O 1
ATOM 10618 N N . SER B 1 658 ? -6.512 7.152 12.266 1 75.06 658 SER B N 1
ATOM 10619 C CA . SER B 1 658 ? -7.336 6.758 13.406 1 75.06 658 SER B CA 1
ATOM 10620 C C . SER B 1 658 ? -6.664 7.129 14.719 1 75.06 658 SER B C 1
ATOM 10622 O O . SER B 1 658 ? -5.449 6.98 14.867 1 75.06 658 SER B O 1
ATOM 10624 N N . GLN B 1 659 ? -7.453 7.965 15.508 1 69.12 659 GLN B N 1
ATOM 10625 C CA . GLN B 1 659 ? -7 8.312 16.859 1 69.12 659 GLN B CA 1
ATOM 10626 C C . GLN B 1 659 ? -7.902 7.68 17.906 1 69.12 659 GLN B C 1
ATOM 10628 O O . GLN B 1 659 ? -9.047 7.332 17.625 1 69.12 659 GLN B O 1
ATOM 10633 N N . ASP B 1 660 ? -7.312 7.391 19 1 66.06 660 ASP B N 1
ATOM 10634 C CA . ASP B 1 660 ? -8.078 6.844 20.109 1 66.06 660 ASP B CA 1
ATOM 10635 C C . ASP B 1 660 ? -9.156 7.824 20.562 1 66.06 660 ASP B C 1
ATOM 10637 O O . ASP B 1 660 ? -9 9.039 20.422 1 66.06 660 ASP B O 1
ATOM 10641 N N . ASP B 1 661 ? -10.25 7.266 20.938 1 71.12 661 ASP B N 1
ATOM 10642 C CA . ASP B 1 661 ? -11.328 8.078 21.5 1 71.12 661 ASP B CA 1
ATOM 10643 C C . ASP B 1 661 ? -10.836 8.898 22.688 1 71.12 661 ASP B C 1
ATOM 10645 O O . ASP B 1 661 ? -9.969 8.453 23.438 1 71.12 661 ASP B O 1
ATOM 10649 N N . LEU B 1 662 ? -11.211 10.141 22.703 1 75.31 662 LEU B N 1
ATOM 10650 C CA . LEU B 1 662 ? -10.859 11.023 23.812 1 75.31 662 LEU B CA 1
ATOM 10651 C C . LEU B 1 662 ? -11.812 10.828 24.984 1 75.31 662 LEU B C 1
ATOM 10653 O O . LEU B 1 662 ? -13.031 10.883 24.828 1 75.31 662 LEU B O 1
ATOM 10657 N N . HIS B 1 663 ? -11.25 10.383 26.109 1 77.88 663 HIS B N 1
ATOM 10658 C CA . HIS B 1 663 ? -12.031 10.258 27.344 1 77.88 663 HIS B CA 1
ATOM 10659 C C . HIS B 1 663 ? -11.906 11.508 28.203 1 77.88 663 HIS B C 1
ATOM 10661 O O . HIS B 1 663 ? -10.797 11.938 28.531 1 77.88 663 HIS B O 1
ATOM 10667 N N . GLN B 1 664 ? -13.07 12.227 28.312 1 80.81 664 GLN B N 1
ATOM 10668 C CA . GLN B 1 664 ? -13.102 13.43 29.141 1 80.81 664 GLN B CA 1
ATOM 10669 C C . GLN B 1 664 ? -14.133 13.297 30.266 1 80.81 664 GLN B C 1
ATOM 10671 O O . GLN B 1 664 ? -15.219 12.75 30.047 1 80.81 664 GLN B O 1
ATOM 10676 N N . ARG B 1 665 ? -13.734 13.664 31.578 1 81.81 665 ARG B N 1
ATOM 10677 C CA . ARG B 1 665 ? -14.641 13.719 32.719 1 81.81 665 ARG B CA 1
ATOM 10678 C C . ARG B 1 665 ? -15.141 15.133 32.969 1 81.81 665 ARG B C 1
ATOM 10680 O O . ARG B 1 665 ? -14.352 16.078 32.969 1 81.81 665 ARG B O 1
ATOM 10687 N N . VAL B 1 666 ? -16.453 15.266 32.844 1 82.12 666 VAL B N 1
ATOM 10688 C CA . VAL B 1 666 ? -17.047 16.578 33.031 1 82.12 666 VAL B CA 1
ATOM 10689 C C . VAL B 1 666 ? -17.891 16.562 34.312 1 82.12 666 VAL B C 1
ATOM 10691 O O . VAL B 1 666 ? -18.625 15.609 34.562 1 82.12 666 VAL B O 1
ATOM 10694 N N . VAL B 1 667 ? -17.672 17.562 35.219 1 79.31 667 VAL B N 1
ATOM 10695 C CA . VAL B 1 667 ? -18.422 17.734 36.469 1 79.31 667 VAL B CA 1
ATOM 10696 C C . VAL B 1 667 ? -19.422 18.875 36.312 1 79.31 667 VAL B C 1
ATOM 10698 O O . VAL B 1 667 ? -19.062 19.953 35.844 1 79.31 667 VAL B O 1
ATOM 10701 N N . ILE B 1 668 ? -20.672 18.594 36.469 1 77.44 668 ILE B N 1
ATOM 10702 C CA . ILE B 1 668 ? -21.703 19.625 36.406 1 77.44 668 ILE B CA 1
ATOM 10703 C C . ILE B 1 668 ? -21.906 20.25 37.75 1 77.44 668 ILE B C 1
ATOM 10705 O O . ILE B 1 668 ? -21.531 19.672 38.781 1 77.44 668 ILE B O 1
ATOM 10709 N N . ASP B 1 669 ? -22.5 21.453 37.781 1 64.69 669 ASP B N 1
ATOM 10710 C CA . ASP B 1 669 ? -22.688 22.25 39 1 64.69 669 ASP B CA 1
ATOM 10711 C C . ASP B 1 669 ? -23.484 21.484 40.031 1 64.69 669 ASP B C 1
ATOM 10713 O O . ASP B 1 669 ? -23.312 21.703 41.25 1 64.69 669 ASP B O 1
ATOM 10717 N N . ASP B 1 670 ? -24.297 20.531 39.656 1 66.94 670 ASP B N 1
ATOM 10718 C CA . ASP B 1 670 ? -25.078 19.781 40.656 1 66.94 670 ASP B CA 1
ATOM 10719 C C . ASP B 1 670 ? -24.25 18.688 41.312 1 66.94 670 ASP B C 1
ATOM 10721 O O . ASP B 1 670 ? -24.766 17.953 42.156 1 66.94 670 ASP B O 1
ATOM 10725 N N . GLY B 1 671 ? -22.953 18.547 40.969 1 67.25 671 GLY B N 1
ATOM 10726 C CA . GLY B 1 671 ? -22.047 17.609 41.625 1 67.25 671 GLY B CA 1
ATOM 10727 C C . GLY B 1 671 ? -21.953 16.266 40.938 1 67.25 671 GLY B C 1
ATOM 10728 O O . GLY B 1 671 ? -21.219 15.391 41.375 1 67.25 671 GLY B O 1
ATOM 10729 N N . ARG B 1 672 ? -22.719 16.062 40 1 74.88 672 ARG B N 1
ATOM 10730 C CA . ARG B 1 672 ? -22.688 14.805 39.25 1 74.88 672 ARG B CA 1
ATOM 10731 C C . ARG B 1 672 ? -21.531 14.781 38.25 1 74.88 672 ARG B C 1
ATOM 10733 O O . ARG B 1 672 ? -21.25 15.789 37.625 1 74.88 672 ARG B O 1
ATOM 10740 N N . THR B 1 673 ? -20.812 13.703 38.219 1 79.69 673 THR B N 1
ATOM 10741 C CA . THR B 1 673 ? -19.703 13.523 37.281 1 79.69 673 THR B CA 1
ATOM 10742 C C . THR B 1 673 ? -20.094 12.617 36.125 1 79.69 673 THR B C 1
ATOM 10744 O O . THR B 1 673 ? -20.766 11.609 36.312 1 79.69 673 THR B O 1
ATOM 10747 N N . TYR B 1 674 ? -19.828 13.109 34.938 1 80.25 674 TYR B N 1
ATOM 10748 C CA . TYR B 1 674 ? -20.125 12.352 33.719 1 80.25 674 TYR B CA 1
ATOM 10749 C C . TYR B 1 674 ? -18.844 12.016 32.969 1 80.25 674 TYR B C 1
ATOM 10751 O O . TYR B 1 674 ? -17.922 12.828 32.906 1 80.25 674 TYR B O 1
ATOM 10759 N N . ASP B 1 675 ? -18.688 10.797 32.5 1 81.38 675 ASP B N 1
ATOM 10760 C CA . ASP B 1 675 ? -17.625 10.398 31.594 1 81.38 675 ASP B CA 1
ATOM 10761 C C . ASP B 1 675 ? -18.078 10.523 30.141 1 81.38 675 ASP B C 1
ATOM 10763 O O . ASP B 1 675 ? -19.094 9.961 29.734 1 81.38 675 ASP B O 1
ATOM 10767 N N . VAL B 1 676 ? -17.359 11.375 29.422 1 82.25 676 VAL B N 1
ATOM 10768 C CA . VAL B 1 676 ? -17.719 11.633 28.031 1 82.25 676 VAL B CA 1
ATOM 10769 C C . VAL B 1 676 ? -16.672 11.016 27.094 1 82.25 676 VAL B C 1
ATOM 10771 O O . VAL B 1 676 ? -15.469 11.227 27.281 1 82.25 676 VAL B O 1
ATOM 10774 N N . VAL B 1 677 ? -17.125 10.164 26.25 1 79.38 677 VAL B N 1
ATOM 10775 C CA . VAL B 1 677 ? -16.266 9.602 25.219 1 79.38 677 VAL B CA 1
ATOM 10776 C C . VAL B 1 677 ? -16.516 10.312 23.891 1 79.38 677 VAL B C 1
ATOM 10778 O O . VAL B 1 677 ? -17.609 10.211 23.328 1 79.38 677 VAL B O 1
ATOM 10781 N N . VAL B 1 678 ? -15.562 11.094 23.453 1 77.19 678 VAL B N 1
ATOM 10782 C CA . VAL B 1 678 ? -15.672 11.82 22.188 1 77.19 678 VAL B CA 1
ATOM 10783 C C . VAL B 1 678 ? -15.07 10.984 21.062 1 77.19 678 VAL B C 1
ATOM 10785 O O . VAL B 1 678 ? -13.875 10.688 21.062 1 77.19 678 VAL B O 1
ATOM 10788 N N . HIS B 1 679 ? -15.984 10.57 20.172 1 73.38 679 HIS B N 1
ATOM 10789 C CA . HIS B 1 679 ? -15.531 9.812 19.016 1 73.38 679 HIS B CA 1
ATOM 10790 C C . HIS B 1 679 ? -14.922 10.734 17.969 1 73.38 679 HIS B C 1
ATOM 10792 O O . HIS B 1 679 ? -15.492 11.773 17.625 1 73.38 679 HIS B O 1
ATOM 10798 N N . ARG B 1 680 ? -13.82 10.445 17.594 1 69.88 680 ARG B N 1
ATOM 10799 C CA . ARG B 1 680 ? -13.125 11.203 16.562 1 69.88 680 ARG B CA 1
ATOM 10800 C C . ARG B 1 680 ? -13 10.391 15.273 1 69.88 680 ARG B C 1
ATOM 10802 O O . ARG B 1 680 ? -12.07 9.594 15.133 1 69.88 680 ARG B O 1
ATOM 10809 N N . PRO B 1 681 ? -13.945 10.602 14.359 1 73 681 PRO B N 1
ATOM 10810 C CA . PRO B 1 681 ? -13.859 9.836 13.117 1 73 681 PRO B CA 1
ATOM 10811 C C . PRO B 1 681 ? -12.617 10.172 12.297 1 73 681 PRO B C 1
ATOM 10813 O O . PRO B 1 681 ? -12.211 11.336 12.234 1 73 681 PRO B O 1
ATOM 10816 N N . TRP B 1 682 ? -12.008 9.164 11.711 1 70.88 682 TRP B N 1
ATOM 10817 C CA . TRP B 1 682 ? -10.75 9.328 10.984 1 70.88 682 TRP B CA 1
ATOM 10818 C C . TRP B 1 682 ? -10.953 10.188 9.734 1 70.88 682 TRP B C 1
ATOM 10820 O O . TRP B 1 682 ? -10.031 10.875 9.289 1 70.88 682 TRP B O 1
ATOM 10830 N N . ASP B 1 683 ? -12.18 10.125 9.211 1 69.88 683 ASP B N 1
ATOM 10831 C CA . ASP B 1 683 ? -12.453 10.789 7.945 1 69.88 683 ASP B CA 1
ATOM 10832 C C . ASP B 1 683 ? -12.383 12.312 8.102 1 69.88 683 ASP B C 1
ATOM 10834 O O . ASP B 1 683 ? -12.125 13.023 7.129 1 69.88 683 ASP B O 1
ATOM 10838 N N . ARG B 1 684 ? -12.547 12.82 9.359 1 69.44 684 ARG B N 1
ATOM 10839 C CA . ARG B 1 684 ? -12.555 14.258 9.578 1 69.44 684 ARG B CA 1
ATOM 10840 C C . ARG B 1 684 ? -11.148 14.773 9.883 1 69.44 684 ARG B C 1
ATOM 10842 O O . ARG B 1 684 ? -10.906 15.984 9.828 1 69.44 684 ARG B O 1
ATOM 10849 N N . ARG B 1 685 ? -10.242 13.906 10.008 1 67.94 685 ARG B N 1
ATOM 10850 C CA . ARG B 1 685 ? -8.914 14.352 10.414 1 67.94 685 ARG B CA 1
ATOM 10851 C C . ARG B 1 685 ? -7.961 14.406 9.219 1 67.94 685 ARG B C 1
ATOM 10853 O O . ARG B 1 685 ? -6.766 14.656 9.383 1 67.94 685 ARG B O 1
ATOM 10860 N N . ILE B 1 686 ? -8.531 14.148 8.141 1 66.44 686 ILE B N 1
ATOM 10861 C CA . ILE B 1 686 ? -7.703 14.188 6.941 1 66.44 686 ILE B CA 1
ATOM 10862 C C . ILE B 1 686 ? -7.184 15.609 6.719 1 66.44 686 ILE B C 1
ATOM 10864 O O . ILE B 1 686 ? -6.102 15.805 6.164 1 66.44 686 ILE B O 1
ATOM 10868 N N . ILE B 1 687 ? -7.996 16.609 7.156 1 62.22 687 ILE B N 1
ATOM 10869 C CA . ILE B 1 687 ? -7.562 18 7.082 1 62.22 687 ILE B CA 1
ATOM 10870 C C . ILE B 1 687 ? -7.219 18.5 8.477 1 62.22 687 ILE B C 1
ATOM 10872 O O . ILE B 1 687 ? -7.871 18.141 9.461 1 62.22 687 ILE B O 1
ATOM 10876 N N . GLU B 1 688 ? -6.031 19.125 8.469 1 55.75 688 GLU B N 1
ATOM 10877 C CA . GLU B 1 688 ? -5.637 19.688 9.766 1 55.75 688 GLU B CA 1
ATOM 10878 C C . GLU B 1 688 ? -6.688 20.656 10.289 1 55.75 688 GLU B C 1
ATOM 10880 O O . GLU B 1 688 ? -7.34 21.359 9.508 1 55.75 688 GLU B O 1
ATOM 10885 N N . ASP B 1 689 ? -7.137 20.5 11.531 1 50.91 689 ASP B N 1
ATOM 10886 C CA . ASP B 1 689 ? -8.148 21.297 12.227 1 50.91 689 ASP B CA 1
ATOM 10887 C C . ASP B 1 689 ? -7.867 22.797 12.086 1 50.91 689 ASP B C 1
ATOM 10889 O O . ASP B 1 689 ? -8.781 23.609 12.203 1 50.91 689 ASP B O 1
ATOM 10893 N N . ASP B 1 690 ? -6.59 23.25 11.906 1 46.69 690 ASP B N 1
ATOM 10894 C CA . ASP B 1 690 ? -6.355 24.672 12.078 1 46.69 690 ASP B CA 1
ATOM 10895 C C . ASP B 1 690 ? -6.59 25.422 10.766 1 46.69 690 ASP B C 1
ATOM 10897 O O . ASP B 1 690 ? -5.891 26.406 10.469 1 46.69 690 ASP B O 1
ATOM 10901 N N . MET B 1 691 ? -7.246 24.875 9.883 1 50.5 691 MET B N 1
ATOM 10902 C CA . MET B 1 691 ? -7.516 25.641 8.672 1 50.5 691 MET B CA 1
ATOM 10903 C C . MET B 1 691 ? -8.305 26.906 9.008 1 50.5 691 MET B C 1
ATOM 10905 O O . MET B 1 691 ? -9.25 26.859 9.797 1 50.5 691 MET B O 1
ATOM 10909 N N . PRO B 1 692 ? -7.734 28.047 8.641 1 51.28 692 PRO B N 1
ATOM 10910 C CA . PRO B 1 692 ? -8.531 29.25 8.898 1 51.28 692 PRO B CA 1
ATOM 10911 C C . PRO B 1 692 ? -9.992 29.094 8.484 1 51.28 692 PRO B C 1
ATOM 10913 O O . PRO B 1 692 ? -10.273 28.594 7.391 1 51.28 692 PRO B O 1
ATOM 10916 N N . ILE B 1 693 ? -10.977 29.062 9.398 1 56 693 ILE B N 1
ATOM 10917 C CA . ILE B 1 693 ? -12.414 28.828 9.336 1 56 693 ILE B CA 1
ATOM 10918 C C . ILE B 1 693 ? -13.031 29.609 8.188 1 56 693 ILE B C 1
ATOM 10920 O O . ILE B 1 693 ? -13.852 29.094 7.438 1 56 693 ILE B O 1
ATOM 10924 N N . PHE B 1 694 ? -12.945 30.891 8.148 1 63.66 694 PHE B N 1
ATOM 10925 C CA . PHE B 1 694 ? -13.609 31.719 7.145 1 63.66 694 PHE B CA 1
ATOM 10926 C C . PHE B 1 694 ? -12.664 32.812 6.629 1 63.66 694 PHE B C 1
ATOM 10928 O O . PHE B 1 694 ? -11.773 33.25 7.348 1 63.66 694 PHE B O 1
ATOM 10935 N N . ASN B 1 695 ? -12.594 32.906 5.363 1 64.12 695 ASN B N 1
ATOM 10936 C CA . ASN B 1 695 ? -12.016 34.125 4.809 1 64.12 695 ASN B CA 1
ATOM 10937 C C . ASN B 1 695 ? -12.812 35.344 5.234 1 64.12 695 ASN B C 1
ATOM 10939 O O . ASN B 1 695 ? -14.016 35.281 5.488 1 64.12 695 ASN B O 1
ATOM 10943 N N . ASP B 1 696 ? -12.258 36.531 5.535 1 63.5 696 ASP B N 1
ATOM 10944 C CA . ASP B 1 696 ? -12.875 37.781 6.008 1 63.5 696 ASP B CA 1
ATOM 10945 C C . ASP B 1 696 ? -14.062 38.156 5.133 1 63.5 696 ASP B C 1
ATOM 10947 O O . ASP B 1 696 ? -15.094 38.625 5.641 1 63.5 696 ASP B O 1
ATOM 10951 N N . ALA B 1 697 ? -13.859 37.906 3.902 1 66.38 697 ALA B N 1
ATOM 10952 C CA . ALA B 1 697 ? -14.938 38.281 2.986 1 66.38 697 ALA B CA 1
ATOM 10953 C C . ALA B 1 697 ? -16.172 37.406 3.213 1 66.38 697 ALA B C 1
ATOM 10955 O O . ALA B 1 697 ? -17.297 37.875 3.16 1 66.38 697 ALA B O 1
ATOM 10956 N N . GLU B 1 698 ? -15.953 36.188 3.578 1 76.12 698 GLU B N 1
ATOM 10957 C CA . GLU B 1 698 ? -17.062 35.281 3.809 1 76.12 698 GLU B CA 1
ATOM 10958 C C . GLU B 1 698 ? -17.766 35.594 5.129 1 76.12 698 GLU B C 1
ATOM 10960 O O . GLU B 1 698 ? -18.984 35.469 5.227 1 76.12 698 GLU B O 1
ATOM 10965 N N . VAL B 1 699 ? -17.031 36.062 6.039 1 77.12 699 VAL B N 1
ATOM 10966 C CA . VAL B 1 699 ? -17.594 36.406 7.344 1 77.12 699 VAL B CA 1
ATOM 10967 C C . VAL B 1 699 ? -18.531 37.625 7.211 1 77.12 699 VAL B C 1
ATOM 10969 O O . VAL B 1 699 ? -19.625 37.625 7.781 1 77.12 699 VAL B O 1
ATOM 10972 N N . ASP B 1 700 ? -18.078 38.562 6.434 1 74.06 700 ASP B N 1
ATOM 10973 C CA . ASP B 1 700 ? -18.891 39.75 6.242 1 74.06 700 ASP B CA 1
ATOM 10974 C C . ASP B 1 700 ? -20.188 39.438 5.512 1 74.06 700 ASP B C 1
ATOM 10976 O O . ASP B 1 700 ? -21.25 39.969 5.848 1 74.06 700 ASP B O 1
ATOM 10980 N N . ALA B 1 701 ? -20.047 38.562 4.582 1 76.31 701 ALA B N 1
ATOM 10981 C CA . ALA B 1 701 ? -21.234 38.188 3.822 1 76.31 701 ALA B CA 1
ATOM 10982 C C . ALA B 1 701 ? -22.219 37.406 4.699 1 76.31 701 ALA B C 1
ATOM 10984 O O . ALA B 1 701 ? -23.438 37.625 4.586 1 76.31 701 ALA B O 1
ATOM 10985 N N . LEU B 1 702 ? -21.719 36.656 5.543 1 80.62 702 LEU B N 1
ATOM 10986 C CA . LEU B 1 702 ? -22.578 35.875 6.422 1 80.62 702 LEU B CA 1
ATOM 10987 C C . LEU B 1 702 ? -23.219 36.75 7.48 1 80.62 702 LEU B C 1
ATOM 10989 O O . LEU B 1 702 ? -24.375 36.531 7.848 1 80.62 702 LEU B O 1
ATOM 10993 N N . HIS B 1 703 ? -22.547 37.719 7.93 1 78.12 703 HIS B N 1
ATOM 10994 C CA . HIS B 1 703 ? -23.094 38.688 8.891 1 78.12 703 HIS B CA 1
ATOM 10995 C C . HIS B 1 703 ? -24.266 39.469 8.289 1 78.12 703 HIS B C 1
ATOM 10997 O O . HIS B 1 703 ? -25.266 39.688 8.961 1 78.12 703 HIS B O 1
ATOM 11003 N N . GLU B 1 704 ? -23.984 39.781 7.074 1 75.88 704 GLU B N 1
ATOM 11004 C CA . GLU B 1 704 ? -25.047 40.5 6.387 1 75.88 704 GLU B CA 1
ATOM 11005 C C . GLU B 1 704 ? -26.281 39.625 6.18 1 75.88 704 GLU B C 1
ATOM 11007 O O . GLU B 1 704 ? -27.406 40.094 6.316 1 75.88 704 GLU B O 1
ATOM 11012 N N . TYR B 1 705 ? -26.031 38.469 5.918 1 78.38 705 TYR B N 1
ATOM 11013 C CA . TYR B 1 705 ? -27.125 37.5 5.719 1 78.38 705 TYR B CA 1
ATOM 11014 C C . TYR B 1 705 ? -27.922 37.312 7.004 1 78.38 705 TYR B C 1
ATOM 11016 O O . TYR B 1 705 ? -29.141 37.312 6.984 1 78.38 705 TYR B O 1
ATOM 11024 N N . VAL B 1 706 ? -27.25 37.125 8.031 1 80.56 706 VAL B N 1
ATOM 11025 C CA . VAL B 1 706 ? -27.906 36.906 9.312 1 80.56 706 VAL B CA 1
ATOM 11026 C C . VAL B 1 706 ? -28.656 38.156 9.742 1 80.56 706 VAL B C 1
ATOM 11028 O O . VAL B 1 706 ? -29.75 38.094 10.305 1 80.56 706 VAL B O 1
ATOM 11031 N N . ARG B 1 707 ? -28.125 39.312 9.453 1 74.88 707 ARG B N 1
ATOM 11032 C CA . ARG B 1 707 ? -28.781 40.562 9.773 1 74.88 707 ARG B CA 1
ATOM 11033 C C . ARG B 1 707 ? -30.094 40.719 9.008 1 74.88 707 ARG B C 1
ATOM 11035 O O . ARG B 1 707 ? -31.109 41.125 9.578 1 74.88 707 ARG B O 1
ATOM 11042 N N . GLN B 1 708 ? -30 40.375 7.809 1 74.56 708 GLN B N 1
ATOM 11043 C CA . GLN B 1 708 ? -31.203 40.438 6.988 1 74.56 708 GLN B CA 1
ATOM 11044 C C . GLN B 1 708 ? -32.25 39.438 7.461 1 74.56 708 GLN B C 1
ATOM 11046 O O . GLN B 1 708 ? -33.438 39.719 7.465 1 74.56 708 GLN B O 1
ATOM 11051 N N . LEU B 1 709 ? -31.766 38.312 7.844 1 76.62 709 LEU B N 1
ATOM 11052 C CA . LEU B 1 709 ? -32.656 37.25 8.328 1 76.62 709 LEU B CA 1
ATOM 11053 C C . LEU B 1 709 ? -33.344 37.688 9.625 1 76.62 709 LEU B C 1
ATOM 11055 O O . LEU B 1 709 ? -34.531 37.5 9.797 1 76.62 709 LEU B O 1
ATOM 11059 N N . ASN B 1 710 ? -32.625 38.25 10.453 1 75.62 710 ASN B N 1
ATOM 11060 C CA . ASN B 1 710 ? -33.156 38.719 11.727 1 75.62 710 ASN B CA 1
ATOM 11061 C C . ASN B 1 710 ? -34.156 39.875 11.531 1 75.62 710 ASN B C 1
ATOM 11063 O O . ASN B 1 710 ? -35.156 39.938 12.242 1 75.62 710 ASN B O 1
ATOM 11067 N N . GLU B 1 711 ? -33.906 40.688 10.594 1 72.81 711 GLU B N 1
ATOM 11068 C CA . GLU B 1 711 ? -34.812 41.781 10.297 1 72.81 711 GLU B CA 1
ATOM 11069 C C . GLU B 1 711 ? -36.125 41.25 9.727 1 72.81 711 GLU B C 1
ATOM 11071 O O . GLU B 1 711 ? -37.219 41.75 10.062 1 72.81 711 GLU B O 1
ATOM 11076 N N . THR B 1 712 ? -35.969 40.281 8.961 1 72.44 712 THR B N 1
ATOM 11077 C CA . THR B 1 712 ? -37.156 39.688 8.375 1 72.44 712 THR B CA 1
ATOM 11078 C C . THR B 1 712 ? -38 38.969 9.445 1 72.44 712 THR B C 1
ATOM 11080 O O . THR B 1 712 ? -39.25 39 9.398 1 72.44 712 THR B O 1
ATOM 11083 N N . ILE B 1 713 ? -37.406 38.375 10.422 1 72.94 713 ILE B N 1
ATOM 11084 C CA . ILE B 1 713 ? -38.094 37.656 11.492 1 72.94 713 ILE B CA 1
ATOM 11085 C C . ILE B 1 713 ? -38.781 38.688 12.406 1 72.94 713 ILE B C 1
ATOM 11087 O O . ILE B 1 713 ? -39.906 38.438 12.859 1 72.94 713 ILE B O 1
ATOM 11091 N N . ARG B 1 714 ? -38.188 39.844 12.594 1 69.94 714 ARG B N 1
ATOM 11092 C CA . ARG B 1 714 ? -38.75 40.844 13.469 1 69.94 714 ARG B CA 1
ATOM 11093 C C . ARG B 1 714 ? -39.906 41.594 12.789 1 69.94 714 ARG B C 1
ATOM 11095 O O . ARG B 1 714 ? -40.844 42 13.453 1 69.94 714 ARG B O 1
ATOM 11102 N N . GLU B 1 715 ? -39.812 41.75 11.555 1 64.31 715 GLU B N 1
ATOM 11103 C CA . GLU B 1 715 ? -40.844 42.5 10.852 1 64.31 715 GLU B CA 1
ATOM 11104 C C . GLU B 1 715 ? -42.031 41.625 10.523 1 64.31 715 GLU B C 1
ATOM 11106 O O . GLU B 1 715 ? -43.156 42.125 10.352 1 64.31 715 GLU B O 1
ATOM 11111 N N . ALA B 1 716 ? -41.906 40.375 10.477 1 56.28 716 ALA B N 1
ATOM 11112 C CA . ALA B 1 716 ? -42.969 39.5 10.023 1 56.28 716 ALA B CA 1
ATOM 11113 C C . ALA B 1 716 ? -44.188 39.625 10.938 1 56.28 716 ALA B C 1
ATOM 11115 O O . ALA B 1 716 ? -45.312 39.688 10.469 1 56.28 716 ALA B O 1
ATOM 11116 N N . PRO B 1 717 ? -44.125 39.594 12.266 1 51.09 717 PRO B N 1
ATOM 11117 C CA . PRO B 1 717 ? -45.375 39.75 13 1 51.09 717 PRO B CA 1
ATOM 11118 C C . PRO B 1 717 ? -46 41.094 12.805 1 51.09 717 PRO B C 1
ATOM 11120 O O . PRO B 1 717 ? -47.25 41.219 12.812 1 51.09 717 PRO B O 1
ATOM 11123 N N . ILE B 1 718 ? -45.25 42.125 12.695 1 46.25 718 ILE B N 1
ATOM 11124 C CA . ILE B 1 718 ? -45.844 43.469 12.586 1 46.25 718 ILE B CA 1
ATOM 11125 C C . ILE B 1 718 ? -46.625 43.562 11.281 1 46.25 718 ILE B C 1
ATOM 11127 O O . ILE B 1 718 ? -47.719 44.156 11.266 1 46.25 718 ILE B O 1
ATOM 11131 N N . ALA B 1 719 ? -46.156 43 10.328 1 43.75 719 ALA B N 1
ATOM 11132 C CA . ALA B 1 719 ? -46.906 43.094 9.086 1 43.75 719 ALA B CA 1
ATOM 11133 C C . ALA B 1 719 ? -48.188 42.281 9.156 1 43.75 719 ALA B C 1
ATOM 11135 O O . ALA B 1 719 ? -49.219 42.656 8.609 1 43.75 719 ALA B O 1
ATOM 11136 N N . ALA B 1 720 ? -48.188 41.25 9.844 1 42.25 720 ALA B N 1
ATOM 11137 C CA . ALA B 1 720 ? -49.438 40.5 9.984 1 42.25 720 ALA B CA 1
ATOM 11138 C C . ALA B 1 720 ? -50.438 41.281 10.836 1 42.25 720 ALA B C 1
ATOM 11140 O O . ALA B 1 720 ? -51.656 41.219 10.594 1 42.25 720 ALA B O 1
ATOM 11141 N N . LEU B 1 721 ? -50 42.062 11.781 1 37.94 721 LEU B N 1
ATOM 11142 C CA . LEU B 1 721 ? -50.938 42.875 12.555 1 37.94 721 LEU B CA 1
ATOM 11143 C C . LEU B 1 721 ? -51.438 44.062 11.727 1 37.94 721 LEU B C 1
ATOM 11145 O O . LEU B 1 721 ? -52.531 44.562 11.961 1 37.94 721 LEU B O 1
ATOM 11149 N N . ARG B 1 722 ? -50.688 44.531 10.852 1 37.41 722 ARG B N 1
ATOM 11150 C CA . ARG B 1 722 ? -51.188 45.656 10.055 1 37.41 722 ARG B CA 1
ATOM 11151 C C . ARG B 1 722 ? -52.188 45.156 9 1 37.41 722 ARG B C 1
ATOM 11153 O O . ARG B 1 722 ? -52.906 45.969 8.406 1 37.41 722 ARG B O 1
ATOM 11160 N N . GLN B 1 723 ? -52.156 43.969 8.695 1 35.47 723 GLN B N 1
ATOM 11161 C CA . GLN B 1 723 ? -53.25 43.531 7.812 1 35.47 723 GLN B CA 1
ATOM 11162 C C . GLN B 1 723 ? -54.438 43.062 8.609 1 35.47 723 GLN B C 1
ATOM 11164 O O . GLN B 1 723 ? -55.594 43.219 8.18 1 35.47 723 GLN B O 1
#